Protein 2LR3 (pdb70)

CATH classification: 3.30.30.10

Organism: Medicago truncatula (NCBI:txid3880)

Nearest PDB structures (foldseek):
  2lr3-assembly1_A  TM=8.884E-01  e=2.399E-06  Medicago truncatula
  7c2p-assembly4_D  TM=8.031E-01  e=7.325E-05  Elaeis guineensis
  7c31-assembly1_A  TM=8.318E-01  e=2.581E-04  Vitis vinifera
  1gpt-assembly1_A  TM=8.527E-01  e=2.106E-03  Hordeum vulgare
  6b55-assembly1_F  TM=8.152E-01  e=6.200E-03  Nicotiana alata

Radius of gyration: 9.44 Å; Cα contacts (8 Å, |Δi|>4): 90; chains: 1; bounding box: 21×21×23 Å

Sequence (47 aa):
RTCESQSHKFKGPCASDHNCASVCQTERFSGGRCRGFRRRCFCTTHCRTCESQSHKFKGPCASDHNCASVCQTERFSGGRCRGFRRRCFCTTHCRTCESQSHKFKGPCASDHNCASVCQTERFSGGRCRGFRRRCFCTTHCRTCESQSHKFKGPCASDHNCASVCQTERFSGGRCRGFRRRCFCTTHCRTCESQSHKFKGPCASDHNCASVCQTERFSGGRCRGFRRRCFCTTHCRTCESQSHKFKGPCASDHNCASVCQTERFSGGRCRGFRRRCFCTTHCRTCESQSHKFKGPCASDHNCASVCQTERFSGGRCRGFRRRCFCTTHCRTCESQSHKFKGPCASDHNCASVCQTERFSGGRCRGFRRRCFCTTHCRTCESQSHKFKGPCASDHNCASVCQTERFSGGRCRGFRRRCFCTTHCRTCESQSHKFKGPCASDHNCASVCQTERFSGGRCRGFRRRCFCTTHCRTCESQSHKFKGPCASDHNCASVCQTERFSGGRCRGFRRRCFCTTHCRTCESQSHKFKGPCASDHNCASVCQTERFSGGRCRGFRRRCFCTTHCRTCESQSHKFKGPCASDHNCASVCQTERFSGGRCRGFRRRCFCTTHCRTCESQSHKFKGPCASDHNCASVCQTERFSGGRCRGFRRRCFCTTHCRTCESQSHKFKGPCASDHNCASVCQTERFSGGRCRGFRRRCFCTTHCRTCESQSHKFKGPCASDHNCASVCQTERFSGGRCRGFRRRCFCTTHCRTCESQSHKFKGPCASDHNCASVCQTERFSGGRCRGFRRRCFCTTHCRTCESQSHKFKGPCASDHNCASVCQTERFSGGRCRGFRRRCFCTTHCRTCESQSHKFKGPCASDHNCASVCQTERFSGGRCRGFRRRCFCTTHCRTCESQSHKFKGPCASDHNCASVCQTERFSGGRCRGFRRRCFCTTHC

B-factor: mean 38.26, std 22.64, range [0.15, 75.44]

Solvent-accessible surface area: 3702 Å² total; per-residue (Å²): 220,126,22,118,45,77,10,176,119,30,182,45,67,0,53,42,25,148,72,0,12,50,45,2,101,114,68,125,186,7,33,3,162,10,179,64,117,124,180,108,3,77,3,63,42,151,93

Secondary structure (DSSP, 8-state):
-EEEEE-SSSSSS-S-HHHHHHHHHHHSS-EEEESTTTS-EEEEEE-

Foldseek 3Di:
DKDKDWQPVPDAFCPDQCRSQVVCVVVHAWGKDHDPVSHTIMTIHDD

Structure (mmCIF, N/CA/C/O backbone):
data_2LR3
#
_entry.id   2LR3
#
loop_
_atom_site.group_PDB
_atom_site.id
_atom_site.type_symbol
_atom_site.label_atom_id
_atom_site.label_alt_id
_atom_site.label_comp_id
_atom_site.label_asym_id
_atom_site.label_entity_id
_atom_site.label_seq_id
_atom_site.pdbx_PDB_ins_code
_atom_site.Cartn_x
_atom_site.Cartn_y
_atom_site.Cartn_z
_atom_site.occupancy
_atom_site.B_iso_or_equiv
_atom_site.auth_seq_id
_atom_site.auth_comp_id
_atom_site.auth_asym_id
_atom_site.auth_atom_id
_atom_site.pdbx_PDB_model_num
ATOM 1 N N . ARG A 1 1 ? 7.138 -2.037 1.431 1.00 43.02 1 ARG A N 1
ATOM 2 C CA . ARG A 1 1 ? 6.094 -1.671 0.442 1.00 31.13 1 ARG A CA 1
ATOM 3 C C . ARG A 1 1 ? 5.738 -2.871 -0.427 1.00 52.12 1 ARG A C 1
ATOM 4 O O . ARG A 1 1 ? 6.628 -3.605 -0.864 1.00 32.51 1 ARG A O 1
ATOM 27 N N . THR A 1 2 ? 4.444 -3.074 -0.675 1.00 75.21 2 THR A N 1
ATOM 28 C CA . THR A 1 2 ? 4.007 -4.078 -1.632 1.00 22.42 2 THR A CA 1
ATOM 29 C C . THR A 1 2 ? 4.434 -3.653 -3.035 1.00 24.24 2 THR A C 1
ATOM 30 O O . THR A 1 2 ? 3.952 -2.656 -3.572 1.00 73.35 2 THR A O 1
ATOM 41 N N . CYS A 1 3 ? 5.359 -4.401 -3.598 1.00 4.32 3 CYS A N 1
ATOM 42 C CA . CYS A 1 3 ? 5.972 -4.066 -4.869 1.00 32.41 3 CYS A CA 1
ATOM 43 C C . CYS A 1 3 ? 5.682 -5.152 -5.893 1.00 43.53 3 CYS A C 1
ATOM 44 O O . CYS A 1 3 ? 5.834 -6.340 -5.604 1.00 51.11 3 CYS A O 1
ATOM 51 N N . GLU A 1 4 ? 5.248 -4.753 -7.079 1.00 30.34 4 GLU A N 1
ATOM 52 C CA . GLU A 1 4 ? 4.952 -5.701 -8.145 1.00 32.15 4 GLU A CA 1
ATOM 53 C C . GLU A 1 4 ? 5.914 -5.501 -9.309 1.00 20.22 4 GLU A C 1
ATOM 54 O O . GLU A 1 4 ? 6.395 -4.392 -9.553 1.00 73.55 4 GLU A O 1
ATOM 66 N N . SER A 1 5 ? 6.198 -6.590 -10.004 1.00 2.13 5 SER A N 1
ATOM 67 C CA . SER A 1 5 ? 7.138 -6.597 -11.112 1.00 44.33 5 SER A CA 1
ATOM 68 C C . SER A 1 5 ? 6.658 -7.571 -12.184 1.00 2.03 5 SER A C 1
ATOM 69 O O . SER A 1 5 ? 5.605 -8.188 -12.033 1.00 22.41 5 SER A O 1
ATOM 77 N N . GLN A 1 6 ? 7.441 -7.730 -13.239 1.00 34.12 6 GLN A N 1
ATOM 78 C CA . GLN A 1 6 ? 7.067 -8.574 -14.369 1.00 21.51 6 GLN A CA 1
ATOM 79 C C . GLN A 1 6 ? 8.016 -9.762 -14.468 1.00 30.15 6 GLN A C 1
ATOM 80 O O . GLN A 1 6 ? 9.201 -9.646 -14.143 1.00 3.10 6 GLN A O 1
ATOM 94 N N . SER A 1 7 ? 7.501 -10.898 -14.936 1.00 54.01 7 SER A N 1
ATOM 95 C CA . SER A 1 7 ? 8.315 -12.092 -15.093 1.00 13.04 7 SER A CA 1
ATOM 96 C C . SER A 1 7 ? 8.439 -12.445 -16.573 1.00 64.32 7 SER A C 1
ATOM 97 O O . SER A 1 7 ? 7.536 -13.022 -17.178 1.00 1.34 7 SER A O 1
ATOM 105 N N . HIS A 1 8 ? 9.575 -12.061 -17.149 1.00 53.55 8 HIS A N 1
ATOM 106 C CA . HIS A 1 8 ? 9.893 -12.351 -18.544 1.00 31.43 8 HIS A CA 1
ATOM 107 C C . HIS A 1 8 ? 10.750 -13.617 -18.607 1.00 33.54 8 HIS A C 1
ATOM 108 O O . HIS A 1 8 ? 11.210 -14.037 -19.672 1.00 73.11 8 HIS A O 1
ATOM 123 N N . LYS A 1 9 ? 10.953 -14.216 -17.436 1.00 31.32 9 LYS A N 1
ATOM 124 C CA . LYS A 1 9 ? 11.747 -15.430 -17.297 1.00 60.14 9 LYS A CA 1
ATOM 125 C C . LYS A 1 9 ? 10.873 -16.644 -17.601 1.00 1.35 9 LYS A C 1
ATOM 126 O O . LYS A 1 9 ? 11.322 -17.614 -18.216 1.00 25.03 9 LYS A O 1
ATOM 145 N N . PHE A 1 10 ? 9.615 -16.573 -17.168 1.00 55.25 10 PHE A N 1
ATOM 146 C CA . PHE A 1 10 ? 8.653 -17.642 -17.405 1.00 53.11 10 PHE A CA 1
ATOM 147 C C . PHE A 1 10 ? 8.428 -17.820 -18.910 1.00 14.43 10 PHE A C 1
ATOM 148 O O . PHE A 1 10 ? 8.390 -16.841 -19.659 1.00 34.13 10 PHE A O 1
ATOM 165 N N . LYS A 1 11 ? 8.286 -19.068 -19.340 1.00 11.03 11 LYS A N 1
ATOM 166 C CA . LYS A 1 11 ? 8.209 -19.400 -20.761 1.00 41.40 11 LYS A CA 1
ATOM 167 C C . LYS A 1 11 ? 6.798 -19.197 -21.320 1.00 10.21 11 LYS A C 1
ATOM 168 O O . LYS A 1 11 ? 5.890 -19.990 -21.048 1.00 0.33 11 LYS A O 1
ATOM 187 N N . GLY A 1 12 ? 6.625 -18.126 -22.094 1.00 4.51 12 GLY A N 1
ATOM 188 C CA . GLY A 1 12 ? 5.369 -17.889 -22.791 1.00 62.32 12 GLY A CA 1
ATOM 189 C C . GLY A 1 12 ? 4.341 -17.168 -21.934 1.00 63.52 12 GLY A C 1
ATOM 190 O O . GLY A 1 12 ? 4.704 -16.326 -21.106 1.00 5.32 12 GLY A O 1
ATOM 194 N N . PRO A 1 13 ? 3.042 -17.455 -22.139 1.00 33.45 13 PRO A N 1
ATOM 195 C CA . PRO A 1 13 ? 1.960 -16.870 -21.343 1.00 14.13 13 PRO A CA 1
ATOM 196 C C . PRO A 1 13 ? 1.800 -17.579 -20.000 1.00 61.15 13 PRO A C 1
ATOM 197 O O . PRO A 1 13 ? 2.535 -18.518 -19.691 1.00 52.35 13 PRO A O 1
ATOM 208 N N . CYS A 1 14 ? 0.831 -17.140 -19.205 1.00 44.42 14 CYS A N 1
ATOM 209 C CA . CYS A 1 14 ? 0.617 -17.720 -17.884 1.00 5.53 14 CYS A CA 1
ATOM 210 C C . CYS A 1 14 ? -0.059 -19.084 -18.001 1.00 24.15 14 CYS A C 1
ATOM 211 O O . CYS A 1 14 ? -1.289 -19.165 -18.036 1.00 72.15 14 CYS A O 1
ATOM 218 N N . ALA A 1 15 ? 0.739 -20.144 -18.100 1.00 73.41 15 ALA A N 1
ATOM 219 C CA . ALA A 1 15 ? 0.206 -21.503 -18.089 1.00 61.31 15 ALA A CA 1
ATOM 220 C C . ALA A 1 15 ? -0.661 -21.710 -16.847 1.00 10.24 15 ALA A C 1
ATOM 221 O O . ALA A 1 15 ? -1.807 -22.157 -16.938 1.00 70.15 15 ALA A O 1
ATOM 228 N N . SER A 1 16 ? -0.100 -21.358 -15.692 1.00 34.34 16 SER A N 1
ATOM 229 C CA . SER A 1 16 ? -0.812 -21.404 -14.419 1.00 12.41 16 SER A CA 1
ATOM 230 C C . SER A 1 16 ? -0.111 -20.501 -13.398 1.00 23.11 16 SER A C 1
ATOM 231 O O . SER A 1 16 ? 1.129 -20.448 -13.350 1.00 25.23 16 SER A O 1
ATOM 239 N N . ASP A 1 17 ? -0.908 -19.789 -12.597 1.00 22.52 17 ASP A N 1
ATOM 240 C CA . ASP A 1 17 ? -0.389 -18.872 -11.582 1.00 3.52 17 ASP A CA 1
ATOM 241 C C . ASP A 1 17 ? 0.602 -19.584 -10.674 1.00 25.45 17 ASP A C 1
ATOM 242 O O . ASP A 1 17 ? 1.719 -19.118 -10.477 1.00 45.35 17 ASP A O 1
ATOM 251 N N . HIS A 1 18 ? 0.187 -20.733 -10.150 1.00 72.41 18 HIS A N 1
ATOM 252 C CA . HIS A 1 18 ? 1.009 -21.509 -9.223 1.00 53.42 18 HIS A CA 1
ATOM 253 C C . HIS A 1 18 ? 2.326 -21.908 -9.877 1.00 24.22 18 HIS A C 1
ATOM 254 O O . HIS A 1 18 ? 3.351 -22.021 -9.209 1.00 64.34 18 HIS A O 1
ATOM 269 N N . ASN A 1 19 ? 2.290 -22.124 -11.188 1.00 53.15 19 ASN A N 1
ATOM 270 C CA . ASN A 1 19 ? 3.477 -22.549 -11.922 1.00 52.02 19 ASN A CA 1
ATOM 271 C C . ASN A 1 19 ? 4.466 -21.398 -12.028 1.00 71.33 19 ASN A C 1
ATOM 272 O O . ASN A 1 19 ? 5.639 -21.539 -11.673 1.00 24.13 19 ASN A O 1
ATOM 283 N N . CYS A 1 20 ? 3.986 -20.252 -12.496 1.00 72.21 20 CYS A N 1
ATOM 284 C CA . CYS A 1 20 ? 4.842 -19.076 -12.620 1.00 15.22 20 CYS A CA 1
ATOM 285 C C . CYS A 1 20 ? 5.303 -18.623 -11.236 1.00 53.20 20 CYS A C 1
ATOM 286 O O . CYS A 1 20 ? 6.421 -18.134 -11.069 1.00 43.15 20 CYS A O 1
ATOM 293 N N . ALA A 1 21 ? 4.434 -18.821 -10.243 1.00 72.35 21 ALA A N 1
ATOM 294 C CA . ALA A 1 21 ? 4.754 -18.513 -8.855 1.00 64.13 21 ALA A CA 1
ATOM 295 C C . ALA A 1 21 ? 5.896 -19.394 -8.373 1.00 41.21 21 ALA A C 1
ATOM 296 O O . ALA A 1 21 ? 6.887 -18.898 -7.845 1.00 2.53 21 ALA A O 1
ATOM 303 N N . SER A 1 22 ? 5.755 -20.702 -8.578 1.00 53.34 22 SER A N 1
ATOM 304 C CA . SER A 1 22 ? 6.771 -21.662 -8.169 1.00 74.31 22 SER A CA 1
ATOM 305 C C . SER A 1 22 ? 8.118 -21.285 -8.782 1.00 10.14 22 SER A C 1
ATOM 306 O O . SER A 1 22 ? 9.117 -21.186 -8.078 1.00 71.31 22 SER A O 1
ATOM 314 N N . VAL A 1 23 ? 8.118 -21.049 -10.091 1.00 12.42 23 VAL A N 1
ATOM 315 C CA . VAL A 1 23 ? 9.313 -20.610 -10.811 1.00 35.04 23 VAL A CA 1
ATOM 316 C C . VAL A 1 23 ? 9.894 -19.339 -10.176 1.00 62.40 23 VAL A C 1
ATOM 317 O O . VAL A 1 23 ? 11.065 -19.306 -9.751 1.00 42.43 23 VAL A O 1
ATOM 330 N N . CYS A 1 24 ? 9.052 -18.316 -10.076 1.00 22.10 24 CYS A N 1
ATOM 331 C CA . CYS A 1 24 ? 9.452 -17.018 -9.541 1.00 23.54 24 CYS A CA 1
ATOM 332 C C . CYS A 1 24 ? 9.944 -17.155 -8.095 1.00 42.03 24 CYS A C 1
ATOM 333 O O . CYS A 1 24 ? 10.751 -16.355 -7.629 1.00 21.00 24 CYS A O 1
ATOM 340 N N . GLN A 1 25 ? 9.470 -18.192 -7.399 1.00 72.15 25 GLN A N 1
ATOM 341 C CA . GLN A 1 25 ? 9.857 -18.441 -6.008 1.00 5.42 25 GLN A CA 1
ATOM 342 C C . GLN A 1 25 ? 11.096 -19.334 -5.919 1.00 75.43 25 GLN A C 1
ATOM 343 O O . GLN A 1 25 ? 11.823 -19.301 -4.921 1.00 12.23 25 GLN A O 1
ATOM 357 N N . THR A 1 26 ? 11.330 -20.145 -6.946 1.00 4.11 26 THR A N 1
ATOM 358 C CA . THR A 1 26 ? 12.494 -21.021 -6.963 1.00 73.02 26 THR A CA 1
ATOM 359 C C . THR A 1 26 ? 13.740 -20.237 -7.347 1.00 31.45 26 THR A C 1
ATOM 360 O O . THR A 1 26 ? 14.845 -20.556 -6.904 1.00 32.44 26 THR A O 1
ATOM 371 N N . GLU A 1 27 ? 13.562 -19.206 -8.172 1.00 72.22 27 GLU A N 1
ATOM 372 C CA . GLU A 1 27 ? 14.685 -18.355 -8.559 1.00 65.35 27 GLU A CA 1
ATOM 373 C C . GLU A 1 27 ? 14.901 -17.221 -7.549 1.00 1.04 27 GLU A C 1
ATOM 374 O O . GLU A 1 27 ? 16.039 -16.935 -7.166 1.00 42.33 27 GLU A O 1
ATOM 386 N N . ARG A 1 28 ? 13.813 -16.591 -7.103 1.00 32.35 28 ARG A N 1
ATOM 387 C CA . ARG A 1 28 ? 13.903 -15.430 -6.212 1.00 74.33 28 ARG A CA 1
ATOM 388 C C . ARG A 1 28 ? 12.762 -15.452 -5.190 1.00 54.03 28 ARG A C 1
ATOM 389 O O . ARG A 1 28 ? 11.943 -16.368 -5.186 1.00 54.34 28 ARG A O 1
ATOM 410 N N . PHE A 1 29 ? 12.719 -14.453 -4.312 1.00 70.41 29 PHE A N 1
ATOM 411 C CA . PHE A 1 29 ? 11.636 -14.333 -3.336 1.00 50.13 29 PHE A CA 1
ATOM 412 C C . PHE A 1 29 ? 10.638 -13.270 -3.785 1.00 53.05 29 PHE A C 1
ATOM 413 O O . PHE A 1 29 ? 10.796 -12.082 -3.491 1.00 31.22 29 PHE A O 1
ATOM 430 N N . SER A 1 30 ? 9.618 -13.712 -4.509 1.00 14.23 30 SER A N 1
ATOM 431 C CA . SER A 1 30 ? 8.584 -12.838 -5.025 1.00 54.40 30 SER A CA 1
ATOM 432 C C . SER A 1 30 ? 7.400 -13.677 -5.492 1.00 31.23 30 SER A C 1
ATOM 433 O O . SER A 1 30 ? 7.513 -14.467 -6.432 1.00 54.14 30 SER A O 1
ATOM 441 N N . GLY A 1 31 ? 6.278 -13.508 -4.813 1.00 51.23 31 GLY A N 1
ATOM 442 C CA . GLY A 1 31 ? 5.085 -14.291 -5.110 1.00 64.41 31 GLY A CA 1
ATOM 443 C C . GLY A 1 31 ? 4.470 -13.912 -6.445 1.00 43.32 31 GLY A C 1
ATOM 444 O O . GLY A 1 31 ? 4.144 -12.750 -6.665 1.00 71.13 31 GLY A O 1
ATOM 448 N N . GLY A 1 32 ? 4.260 -14.888 -7.324 1.00 2.22 32 GLY A N 1
ATOM 449 C CA . GLY A 1 32 ? 3.872 -14.579 -8.691 1.00 13.32 32 GLY A CA 1
ATOM 450 C C . GLY A 1 32 ? 2.476 -15.051 -9.041 1.00 42.12 32 GLY A C 1
ATOM 451 O O . GLY A 1 32 ? 2.013 -16.084 -8.551 1.00 32.43 32 GLY A O 1
ATOM 455 N N . ARG A 1 33 ? 1.808 -14.262 -9.871 1.00 23.31 33 ARG A N 1
ATOM 456 C CA . ARG A 1 33 ? 0.480 -14.570 -10.393 1.00 13.23 33 ARG A CA 1
ATOM 457 C C . ARG A 1 33 ? 0.317 -13.909 -11.755 1.00 4.43 33 ARG A C 1
ATOM 458 O O . ARG A 1 33 ? 1.234 -13.246 -12.238 1.00 24.33 33 ARG A O 1
ATOM 479 N N . CYS A 1 34 ? -0.841 -14.080 -12.373 1.00 61.24 34 CYS A N 1
ATOM 480 C CA . CYS A 1 34 ? -1.077 -13.542 -13.703 1.00 3.41 34 CYS A CA 1
ATOM 481 C C . CYS A 1 34 ? -2.154 -12.464 -13.668 1.00 5.43 34 CYS A C 1
ATOM 482 O O . CYS A 1 34 ? -3.115 -12.556 -12.902 1.00 15.55 34 CYS A O 1
ATOM 489 N N . ARG A 1 35 ? -1.966 -11.429 -14.488 1.00 15.23 35 ARG A N 1
ATOM 490 C CA . ARG A 1 35 ? -2.947 -10.361 -14.637 1.00 20.43 35 ARG A CA 1
ATOM 491 C C . ARG A 1 35 ? -4.256 -10.964 -15.135 1.00 63.44 35 ARG A C 1
ATOM 492 O O . ARG A 1 35 ? -4.375 -11.352 -16.302 1.00 31.21 35 ARG A O 1
ATOM 513 N N . GLY A 1 36 ? -5.218 -11.051 -14.239 1.00 20.23 36 GLY A N 1
ATOM 514 C CA . GLY A 1 36 ? -6.461 -11.735 -14.536 1.00 55.12 36 GLY A CA 1
ATOM 515 C C . GLY A 1 36 ? -6.270 -13.240 -14.583 1.00 13.21 36 GLY A C 1
ATOM 516 O O . GLY A 1 36 ? -6.570 -13.937 -13.612 1.00 34.10 36 GLY A O 1
ATOM 520 N N . PHE A 1 37 ? -5.758 -13.728 -15.714 1.00 40.04 37 PHE A N 1
ATOM 521 C CA . PHE A 1 37 ? -5.464 -15.149 -15.908 1.00 55.43 37 PHE A CA 1
ATOM 522 C C . PHE A 1 37 ? -4.963 -15.368 -17.336 1.00 12.41 37 PHE A C 1
ATOM 523 O O . PHE A 1 37 ? -5.494 -14.770 -18.274 1.00 43.22 37 PHE A O 1
ATOM 540 N N . ARG A 1 38 ? -3.913 -16.186 -17.485 1.00 72.20 38 ARG A N 1
ATOM 541 C CA . ARG A 1 38 ? -3.353 -16.554 -18.802 1.00 40.20 38 ARG A CA 1
ATOM 542 C C . ARG A 1 38 ? -2.575 -15.407 -19.467 1.00 43.54 38 ARG A C 1
ATOM 543 O O . ARG A 1 38 ? -1.650 -15.655 -20.245 1.00 15.24 38 ARG A O 1
ATOM 564 N N . ARG A 1 39 ? -2.933 -14.168 -19.146 1.00 21.20 39 ARG A N 1
ATOM 565 C CA . ARG A 1 39 ? -2.441 -13.000 -19.878 1.00 22.44 39 ARG A CA 1
ATOM 566 C C . ARG A 1 39 ? -0.936 -12.784 -19.702 1.00 12.41 39 ARG A C 1
ATOM 567 O O . ARG A 1 39 ? -0.171 -12.973 -20.647 1.00 53.20 39 ARG A O 1
ATOM 588 N N . ARG A 1 40 ? -0.509 -12.399 -18.502 1.00 72.23 40 ARG A N 1
ATOM 589 C CA . ARG A 1 40 ? 0.896 -12.057 -18.273 1.00 42.22 40 ARG A CA 1
ATOM 590 C C . ARG A 1 40 ? 1.239 -12.171 -16.786 1.00 52.43 40 ARG A C 1
ATOM 591 O O . ARG A 1 40 ? 0.445 -11.776 -15.930 1.00 51.14 40 ARG A O 1
ATOM 612 N N . CYS A 1 41 ? 2.423 -12.703 -16.486 1.00 70.13 41 CYS A N 1
ATOM 613 C CA . CYS A 1 41 ? 2.799 -13.037 -15.113 1.00 30.41 41 CYS A CA 1
ATOM 614 C C . CYS A 1 41 ? 3.579 -11.908 -14.434 1.00 4.30 41 CYS A C 1
ATOM 615 O O . CYS A 1 41 ? 4.599 -11.428 -14.947 1.00 74.34 41 CYS A O 1
ATOM 622 N N . PHE A 1 42 ? 3.084 -11.500 -13.270 1.00 11.43 42 PHE A N 1
ATOM 623 C CA . PHE A 1 42 ? 3.716 -10.477 -12.448 1.00 60.12 42 PHE A CA 1
ATOM 624 C C . PHE A 1 42 ? 4.124 -11.077 -11.099 1.00 34.11 42 PHE A C 1
ATOM 625 O O . PHE A 1 42 ? 3.428 -11.945 -10.562 1.00 5.24 42 PHE A O 1
ATOM 642 N N . CYS A 1 43 ? 5.243 -10.612 -10.553 1.00 20.22 43 CYS A N 1
ATOM 643 C CA . CYS A 1 43 ? 5.743 -11.105 -9.267 1.00 45.24 43 CYS A CA 1
ATOM 644 C C . CYS A 1 43 ? 5.706 -9.992 -8.223 1.00 21.24 43 CYS A C 1
ATOM 645 O O . CYS A 1 43 ? 6.011 -8.839 -8.524 1.00 32.43 43 CYS A O 1
ATOM 652 N N . THR A 1 44 ? 5.329 -10.348 -7.000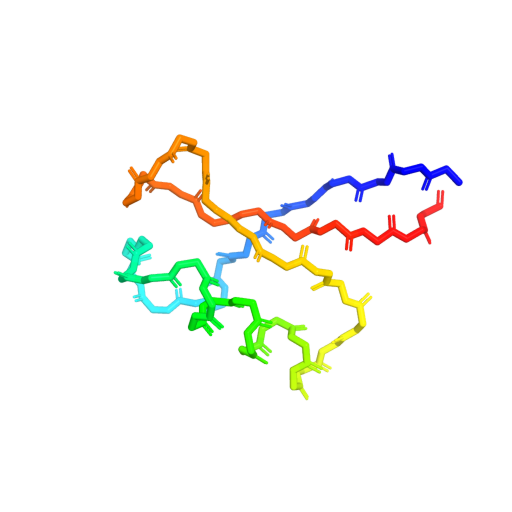 1.00 54.40 44 THR A N 1
ATOM 653 C CA . THR A 1 44 ? 5.172 -9.391 -5.915 1.00 64.04 44 THR A CA 1
ATOM 654 C C . THR A 1 44 ? 6.182 -9.671 -4.804 1.00 4.13 44 THR A C 1
ATOM 655 O O . THR A 1 44 ? 6.401 -10.830 -4.415 1.00 25.53 44 THR A O 1
ATOM 666 N N . THR A 1 45 ? 6.769 -8.596 -4.297 1.00 50.22 45 THR A N 1
ATOM 667 C CA . THR A 1 45 ? 7.850 -8.659 -3.329 1.00 63.21 45 THR A CA 1
ATOM 668 C C . THR A 1 45 ? 7.926 -7.336 -2.571 1.00 34.32 45 THR A C 1
ATOM 669 O O . THR A 1 45 ? 7.123 -6.429 -2.810 1.00 30.24 45 THR A O 1
ATOM 680 N N . HIS A 1 46 ? 8.873 -7.230 -1.652 1.00 54.14 46 HIS A N 1
ATOM 681 C CA . HIS A 1 46 ? 9.043 -6.016 -0.861 1.00 4.11 46 HIS A CA 1
ATOM 682 C C . HIS A 1 46 ? 10.202 -5.172 -1.397 1.00 4.55 46 HIS A C 1
ATOM 683 O O . HIS A 1 46 ? 11.374 -5.466 -1.145 1.00 42.44 46 HIS A O 1
ATOM 698 N N . CYS A 1 47 ? 9.858 -4.138 -2.163 1.00 34.13 47 CYS A N 1
ATOM 699 C CA . CYS A 1 47 ? 10.839 -3.178 -2.664 1.00 63.22 47 CYS A CA 1
ATOM 700 C C . CYS A 1 47 ? 10.952 -2.010 -1.678 1.00 51.23 47 CYS A C 1
ATOM 701 O O . CYS A 1 47 ? 10.112 -1.088 -1.742 1.00 13.20 47 CYS A O 1
ATOM 709 N N . ARG A 1 1 ? 2.166 -0.631 0.478 1.00 43.02 1 ARG A N 2
ATOM 710 C CA . ARG A 1 1 ? 2.987 -0.500 -0.745 1.00 31.13 1 ARG A CA 2
ATOM 711 C C . ARG A 1 1 ? 3.166 -1.862 -1.414 1.00 52.12 1 ARG A C 2
ATOM 712 O O . ARG A 1 1 ? 3.739 -2.779 -0.821 1.00 32.51 1 ARG A O 2
ATOM 735 N N . THR A 1 2 ? 2.669 -1.998 -2.636 1.00 75.21 2 THR A N 2
ATOM 736 C CA . THR A 1 2 ? 2.874 -3.211 -3.410 1.00 22.42 2 THR A CA 2
ATOM 737 C C . THR A 1 2 ? 4.106 -3.057 -4.295 1.00 24.24 2 THR A C 2
ATOM 738 O O . THR A 1 2 ? 4.216 -2.098 -5.060 1.00 73.35 2 THR A O 2
ATOM 749 N N . CYS A 1 3 ? 5.028 -3.995 -4.177 1.00 4.32 3 CYS A N 2
ATOM 750 C CA . CYS A 1 3 ? 6.248 -3.987 -4.967 1.00 32.41 3 CYS A CA 2
ATOM 751 C C . CYS A 1 3 ? 6.247 -5.196 -5.892 1.00 43.53 3 CYS A C 2
ATOM 752 O O . CYS A 1 3 ? 6.533 -6.311 -5.458 1.00 51.11 3 CYS A O 2
ATOM 759 N N . GLU A 1 4 ? 5.891 -4.991 -7.160 1.00 30.34 4 GLU A N 2
ATOM 760 C CA . GLU A 1 4 ? 5.770 -6.107 -8.093 1.00 32.15 4 GLU A CA 2
ATOM 761 C C . GLU A 1 4 ? 6.771 -6.004 -9.242 1.00 20.22 4 GLU A C 2
ATOM 762 O O . GLU A 1 4 ? 7.064 -4.915 -9.746 1.00 73.55 4 GLU A O 2
ATOM 774 N N . SER A 1 5 ? 7.317 -7.153 -9.605 1.00 2.13 5 SER A N 2
ATOM 775 C CA . SER A 1 5 ? 8.203 -7.298 -10.746 1.00 44.33 5 SER A CA 2
ATOM 776 C C . SER A 1 5 ? 7.549 -8.239 -11.763 1.00 2.03 5 SER A C 2
ATOM 777 O O . SER A 1 5 ? 6.375 -8.591 -11.618 1.00 22.41 5 SER A O 2
ATOM 785 N N . GLN A 1 6 ? 8.298 -8.652 -12.774 1.00 34.12 6 GLN A N 2
ATOM 786 C CA . GLN A 1 6 ? 7.793 -9.576 -13.785 1.00 21.51 6 GLN A CA 2
ATOM 787 C C . GLN A 1 6 ? 8.569 -10.892 -13.711 1.00 30.15 6 GLN A C 2
ATOM 788 O O . GLN A 1 6 ? 9.649 -10.948 -13.114 1.00 3.10 6 GLN A O 2
ATOM 802 N N . SER A 1 7 ? 8.028 -11.948 -14.315 1.00 54.01 7 SER A N 2
ATOM 803 C CA . SER A 1 7 ? 8.723 -13.232 -14.371 1.00 13.04 7 SER A CA 2
ATOM 804 C C . SER A 1 7 ? 9.077 -13.548 -15.813 1.00 64.32 7 SER A C 2
ATOM 805 O O . SER A 1 7 ? 8.304 -13.262 -16.737 1.00 1.34 7 SER A O 2
ATOM 813 N N . HIS A 1 8 ? 10.261 -14.112 -15.997 1.00 53.55 8 HIS A N 2
ATOM 814 C CA . HIS A 1 8 ? 10.773 -14.433 -17.324 1.00 31.43 8 HIS A CA 2
ATOM 815 C C . HIS A 1 8 ? 11.455 -15.797 -17.329 1.00 33.54 8 HIS A C 2
ATOM 816 O O . HIS A 1 8 ? 12.037 -16.208 -18.336 1.00 73.11 8 HIS A O 2
ATOM 831 N N . LYS A 1 9 ? 11.380 -16.498 -16.199 1.00 31.32 9 LYS A N 2
ATOM 832 C CA . LYS A 1 9 ? 11.924 -17.844 -16.097 1.00 60.14 9 LYS A CA 2
ATOM 833 C C . LYS A 1 9 ? 10.826 -18.867 -16.381 1.00 1.35 9 LYS A C 2
ATOM 834 O O . LYS A 1 9 ? 11.088 -19.934 -16.946 1.00 25.03 9 LYS A O 2
ATOM 853 N N . PHE A 1 10 ? 9.592 -18.533 -15.989 1.00 55.25 10 PHE A N 2
ATOM 854 C CA . PHE A 1 10 ? 8.455 -19.420 -16.199 1.00 53.11 10 PHE A CA 2
ATOM 855 C C . PHE A 1 10 ? 8.192 -19.623 -17.690 1.00 14.43 10 PHE A C 2
ATOM 856 O O . PHE A 1 10 ? 8.239 -18.671 -18.476 1.00 34.13 10 PHE A O 2
ATOM 873 N N . LYS A 1 11 ? 7.912 -20.868 -18.065 1.00 11.03 11 LYS A N 2
ATOM 874 C CA . LYS A 1 11 ? 7.641 -21.222 -19.452 1.00 41.40 11 LYS A CA 2
ATOM 875 C C . LYS A 1 11 ? 6.153 -21.077 -19.763 1.00 10.21 11 LYS A C 2
ATOM 876 O O . LYS A 1 11 ? 5.309 -21.660 -19.080 1.00 0.33 11 LYS A O 2
ATOM 895 N N . GLY A 1 12 ? 5.842 -20.288 -20.789 1.00 4.51 12 GLY A N 2
ATOM 896 C CA . GLY A 1 12 ? 4.465 -20.116 -21.218 1.00 62.32 12 GLY A CA 2
ATOM 897 C C . GLY A 1 12 ? 3.797 -18.917 -20.566 1.00 63.52 12 GLY A C 2
ATOM 898 O O . GLY A 1 12 ? 3.996 -18.664 -19.374 1.00 5.32 12 GLY A O 2
ATOM 902 N N . PRO A 1 13 ? 2.990 -18.153 -21.320 1.00 33.45 13 PRO A N 2
ATOM 903 C CA . PRO A 1 13 ? 2.297 -16.980 -20.784 1.00 14.13 13 PRO A CA 2
ATOM 904 C C . PRO A 1 13 ? 1.166 -17.378 -19.831 1.00 61.15 13 PRO A C 2
ATOM 905 O O . PRO A 1 13 ? 0.016 -17.548 -20.247 1.00 52.35 13 PRO A O 2
ATOM 916 N N . CYS A 1 14 ? 1.523 -17.571 -18.560 1.00 44.42 14 CYS A N 2
ATOM 917 C CA . CYS A 1 14 ? 0.554 -17.894 -17.511 1.00 5.53 14 CYS A CA 2
ATOM 918 C C . CYS A 1 14 ? -0.083 -19.265 -17.756 1.00 24.15 14 CYS A C 2
ATOM 919 O O . CYS A 1 14 ? -1.261 -19.474 -17.461 1.00 72.15 14 CYS A O 2
ATOM 926 N N . ALA A 1 15 ? 0.720 -20.198 -18.279 1.00 73.41 15 ALA A N 2
ATOM 927 C CA . ALA A 1 15 ? 0.260 -21.561 -18.563 1.00 61.31 15 ALA A CA 2
ATOM 928 C C . ALA A 1 15 ? -0.411 -22.186 -17.337 1.00 10.24 15 ALA A C 2
ATOM 929 O O . ALA A 1 15 ? -1.447 -22.841 -17.445 1.00 70.15 15 ALA A O 2
ATOM 936 N N . SER A 1 16 ? 0.195 -21.984 -16.176 1.00 34.34 16 SER A N 2
ATOM 937 C CA . SER A 1 16 ? -0.380 -22.413 -14.908 1.00 12.41 16 SER A CA 2
ATOM 938 C C . SER A 1 16 ? 0.044 -21.432 -13.817 1.00 23.11 16 SER A C 2
ATOM 939 O O . SER A 1 16 ? 1.236 -21.173 -13.648 1.00 25.23 16 SER A O 2
ATOM 947 N N . ASP A 1 17 ? -0.930 -20.875 -13.097 1.00 22.52 17 ASP A N 2
ATOM 948 C CA . ASP A 1 17 ? -0.671 -19.807 -12.133 1.00 3.52 17 ASP A CA 2
ATOM 949 C C . ASP A 1 17 ? 0.204 -20.275 -10.975 1.00 25.45 17 ASP A C 2
ATOM 950 O O . ASP A 1 17 ? 1.118 -19.561 -10.557 1.00 45.35 17 ASP A O 2
ATOM 959 N N . HIS A 1 18 ? -0.073 -21.463 -10.447 1.00 72.41 18 HIS A N 2
ATOM 960 C CA . HIS A 1 18 ? 0.700 -21.989 -9.328 1.00 53.42 18 HIS A CA 2
ATOM 961 C C . HIS A 1 18 ? 2.139 -22.208 -9.762 1.00 24.22 18 HIS A C 2
ATOM 962 O O . HIS A 1 18 ? 3.082 -21.774 -9.101 1.00 64.34 18 HIS A O 2
ATOM 977 N N . ASN A 1 19 ? 2.286 -22.887 -10.895 1.00 53.15 19 ASN A N 2
ATOM 978 C CA . ASN A 1 19 ? 3.593 -23.153 -11.482 1.00 52.02 19 ASN A CA 2
ATOM 979 C C . ASN A 1 19 ? 4.343 -21.846 -11.693 1.00 71.33 19 ASN A C 2
ATOM 980 O O . ASN A 1 19 ? 5.521 -21.725 -11.357 1.00 24.13 19 ASN A O 2
ATOM 991 N N . CYS A 1 20 ? 3.631 -20.872 -12.249 1.00 72.21 20 CYS A N 2
ATOM 992 C CA . CYS A 1 20 ? 4.159 -19.529 -12.458 1.00 15.22 20 CYS A CA 2
ATOM 993 C C . CYS A 1 20 ? 4.713 -18.965 -11.154 1.00 53.20 20 CYS A C 2
ATOM 994 O O . CYS A 1 20 ? 5.845 -18.477 -11.103 1.00 43.15 20 CYS A O 2
ATOM 1001 N N . ALA A 1 21 ? 3.917 -19.073 -10.094 1.00 72.35 21 ALA A N 2
ATOM 1002 C CA . ALA A 1 21 ? 4.303 -18.577 -8.780 1.00 64.13 21 ALA A CA 2
ATOM 1003 C C . ALA A 1 21 ? 5.567 -19.270 -8.282 1.00 41.21 21 ALA A C 2
ATOM 1004 O O . ALA A 1 21 ? 6.499 -18.617 -7.820 1.00 2.53 21 ALA A O 2
ATOM 1011 N N . SER A 1 22 ? 5.586 -20.595 -8.380 1.00 53.34 22 SER A N 2
ATOM 1012 C CA . SER A 1 22 ? 6.704 -21.390 -7.887 1.00 74.31 22 SER A CA 2
ATOM 1013 C C . SER A 1 22 ? 8.001 -20.995 -8.598 1.00 10.14 22 SER A C 2
ATOM 1014 O O . SER A 1 22 ? 8.993 -20.642 -7.955 1.00 71.31 22 SER A O 2
ATOM 1022 N N . VAL A 1 23 ? 7.972 -21.027 -9.927 1.00 12.42 23 VAL A N 2
ATOM 1023 C CA . VAL A 1 23 ? 9.149 -20.725 -10.735 1.00 35.04 23 VAL A CA 2
ATOM 1024 C C . VAL A 1 23 ? 9.611 -19.283 -10.512 1.00 62.40 23 VAL A C 2
ATOM 1025 O O . VAL A 1 23 ? 10.817 -19.003 -10.434 1.00 42.43 23 VAL A O 2
ATOM 1038 N N . CYS A 1 24 ? 8.653 -18.371 -10.394 1.00 22.10 24 CYS A N 2
ATOM 1039 C CA . CYS A 1 24 ? 8.971 -16.969 -10.159 1.00 23.54 24 CYS A CA 2
ATOM 1040 C C . CYS A 1 24 ? 9.628 -16.795 -8.791 1.00 42.03 24 CYS A C 2
ATOM 1041 O O . CYS A 1 24 ? 10.573 -16.026 -8.646 1.00 21.00 24 CYS A O 2
ATOM 1048 N N . GLN A 1 25 ? 9.143 -17.537 -7.797 1.00 72.15 25 GLN A N 2
ATOM 1049 C CA . GLN A 1 25 ? 9.704 -17.473 -6.450 1.00 5.42 25 GLN A CA 2
ATOM 1050 C C . GLN A 1 25 ? 11.088 -18.113 -6.407 1.00 75.43 25 GLN A C 2
ATOM 1051 O O . GLN A 1 25 ? 11.944 -17.706 -5.616 1.00 12.23 25 GLN A O 2
ATOM 1065 N N . THR A 1 26 ? 11.309 -19.117 -7.254 1.00 4.11 26 THR A N 2
ATOM 1066 C CA . THR A 1 26 ? 12.609 -19.767 -7.320 1.00 73.02 26 THR A CA 2
ATOM 1067 C C . THR A 1 26 ? 13.634 -18.855 -7.994 1.00 31.45 26 THR A C 2
ATOM 1068 O O . THR A 1 26 ? 14.804 -18.838 -7.600 1.00 32.44 26 THR A O 2
ATOM 1079 N N . GLU A 1 27 ? 13.202 -18.078 -8.998 1.00 72.22 27 GLU A N 2
ATOM 1080 C CA . GLU A 1 27 ? 14.108 -17.112 -9.625 1.00 65.35 27 GLU A CA 2
ATOM 1081 C C . GLU A 1 27 ? 14.322 -15.902 -8.706 1.00 1.04 27 GLU A C 2
ATOM 1082 O O . GLU A 1 27 ? 15.463 -15.524 -8.430 1.00 42.33 27 GLU A O 2
ATOM 1094 N N . ARG A 1 28 ? 13.230 -15.315 -8.207 1.00 32.35 28 ARG A N 2
ATOM 1095 C CA . ARG A 1 28 ? 13.295 -14.165 -7.297 1.00 74.33 28 ARG A CA 2
ATOM 1096 C C . ARG A 1 28 ? 12.237 -14.302 -6.202 1.00 54.03 28 ARG A C 2
ATOM 1097 O O . ARG A 1 28 ? 11.103 -14.690 -6.478 1.00 54.34 28 ARG A O 2
ATOM 1118 N N . PHE A 1 29 ? 12.598 -13.974 -4.965 1.00 70.41 29 PHE A N 2
ATOM 1119 C CA . PHE A 1 29 ? 11.640 -14.000 -3.860 1.00 50.13 29 PHE A CA 2
ATOM 1120 C C . PHE A 1 29 ? 10.537 -12.976 -4.093 1.00 53.05 29 PHE A C 2
ATOM 1121 O O . PHE A 1 29 ? 10.662 -11.802 -3.735 1.00 31.22 29 PHE A O 2
ATOM 1138 N N . SER A 1 30 ? 9.470 -13.446 -4.719 1.00 14.23 30 SER A N 2
ATOM 1139 C CA . SER A 1 30 ? 8.336 -12.629 -5.074 1.00 54.40 30 SER A CA 2
ATOM 1140 C C . SER A 1 30 ? 7.188 -13.537 -5.499 1.00 31.23 30 SER A C 2
ATOM 1141 O O . SER A 1 30 ? 7.305 -14.295 -6.463 1.00 54.14 30 SER A O 2
ATOM 1149 N N . GLY A 1 31 ? 6.104 -13.481 -4.743 1.00 51.23 31 GLY A N 2
ATOM 1150 C CA . GLY A 1 31 ? 4.936 -14.315 -5.017 1.00 64.41 31 GLY A CA 2
ATOM 1151 C C . GLY A 1 31 ? 4.379 -14.042 -6.398 1.00 43.32 31 GLY A C 2
ATOM 1152 O O . GLY A 1 31 ? 4.254 -12.890 -6.783 1.00 71.13 31 GLY A O 2
ATOM 1156 N N . GLY A 1 32 ? 3.983 -15.075 -7.131 1.00 2.22 32 GLY A N 2
ATOM 1157 C CA . GLY A 1 32 ? 3.728 -14.894 -8.551 1.00 13.32 32 GLY A CA 2
ATOM 1158 C C . GLY A 1 32 ? 2.276 -15.083 -8.932 1.00 42.12 32 GLY A C 2
ATOM 1159 O O . GLY A 1 32 ? 1.647 -16.078 -8.571 1.00 32.43 32 GLY A O 2
ATOM 1163 N N . ARG A 1 33 ? 1.747 -14.095 -9.652 1.00 23.31 33 ARG A N 2
ATOM 1164 C CA . ARG A 1 33 ? 0.391 -14.133 -10.181 1.00 13.23 33 ARG A CA 2
ATOM 1165 C C . ARG A 1 33 ? 0.415 -13.674 -11.635 1.00 4.43 33 ARG A C 2
ATOM 1166 O O . ARG A 1 33 ? 1.445 -13.216 -12.131 1.00 24.33 33 ARG A O 2
ATOM 1187 N N . CYS A 1 34 ? -0.709 -13.790 -12.319 1.00 61.24 34 CYS A N 2
ATOM 1188 C CA . CYS A 1 34 ? -0.802 -13.352 -13.705 1.00 3.41 34 CYS A CA 2
ATOM 1189 C C . CYS A 1 34 ? -1.786 -12.196 -13.821 1.00 5.43 34 CYS A C 2
ATOM 1190 O O . CYS A 1 34 ? -2.835 -12.196 -13.172 1.00 15.55 34 CYS A O 2
ATOM 1197 N N . ARG A 1 35 ? -1.430 -11.191 -14.614 1.00 15.23 35 ARG A N 2
ATOM 1198 C CA . ARG A 1 35 ? -2.369 -10.123 -14.946 1.00 20.43 35 ARG A CA 2
ATOM 1199 C C . ARG A 1 35 ? -3.332 -10.635 -16.017 1.00 63.44 35 ARG A C 2
ATOM 1200 O O . ARG A 1 35 ? -2.891 -11.160 -17.035 1.00 31.21 35 ARG A O 2
ATOM 1221 N N . GLY A 1 36 ? -4.629 -10.482 -15.778 1.00 20.23 36 GLY A N 2
ATOM 1222 C CA . GLY A 1 36 ? -5.644 -11.060 -16.652 1.00 55.12 36 GLY A CA 2
ATOM 1223 C C . GLY A 1 36 ? -5.489 -10.681 -18.114 1.00 13.21 36 GLY A C 2
ATOM 1224 O O . GLY A 1 36 ? -5.079 -11.499 -18.943 1.00 34.10 36 GLY A O 2
ATOM 1228 N N . PHE A 1 37 ? -5.801 -9.436 -18.426 1.00 40.04 37 PHE A N 2
ATOM 1229 C CA . PHE A 1 37 ? -5.813 -8.963 -19.809 1.00 55.43 37 PHE A CA 2
ATOM 1230 C C . PHE A 1 37 ? -4.388 -8.839 -20.350 1.00 12.41 37 PHE A C 2
ATOM 1231 O O . PHE A 1 37 ? -4.146 -9.011 -21.546 1.00 43.22 37 PHE A O 2
ATOM 1248 N N . ARG A 1 38 ? -3.448 -8.552 -19.456 1.00 72.20 38 ARG A N 2
ATOM 1249 C CA . ARG A 1 38 ? -2.035 -8.458 -19.812 1.00 40.20 38 ARG A CA 2
ATOM 1250 C C . ARG A 1 38 ? -1.489 -9.847 -20.147 1.00 43.54 38 ARG A C 2
ATOM 1251 O O . ARG A 1 38 ? -0.557 -9.987 -20.937 1.00 15.24 38 ARG A O 2
ATOM 1272 N N . ARG A 1 39 ? -2.097 -10.867 -19.534 1.00 21.20 39 ARG A N 2
ATOM 1273 C CA . ARG A 1 39 ? -1.707 -12.265 -19.721 1.00 22.44 39 ARG A CA 2
ATOM 1274 C C . ARG A 1 39 ? -0.192 -12.432 -19.589 1.00 12.41 39 ARG A C 2
ATOM 1275 O O . ARG A 1 39 ? 0.503 -12.782 -20.548 1.00 53.20 39 ARG A O 2
ATOM 1296 N N . ARG A 1 40 ? 0.316 -12.146 -18.396 1.00 72.23 40 ARG A N 2
ATOM 1297 C CA . ARG A 1 40 ? 1.737 -12.296 -18.107 1.00 42.22 40 ARG A CA 2
ATOM 1298 C C . ARG A 1 40 ? 1.958 -12.406 -16.602 1.00 52.43 40 ARG A C 2
ATOM 1299 O O . ARG A 1 40 ? 1.211 -11.816 -15.808 1.00 51.14 40 ARG A O 2
ATOM 1320 N N . CYS A 1 41 ? 2.976 -13.176 -16.230 1.00 70.13 41 CYS A N 2
ATOM 1321 C CA . CYS A 1 41 ? 3.342 -13.384 -14.835 1.00 30.41 41 CYS A CA 2
ATOM 1322 C C . CYS A 1 41 ? 4.024 -12.155 -14.234 1.00 4.30 41 CYS A C 2
ATOM 1323 O O . CYS A 1 41 ? 5.134 -11.778 -14.642 1.00 74.34 41 CYS A O 2
ATOM 1330 N N . PHE A 1 42 ? 3.345 -11.539 -13.272 1.00 11.43 42 PHE A N 2
ATOM 1331 C CA . PHE A 1 42 ? 3.909 -10.475 -12.455 1.00 60.12 42 PHE A CA 2
ATOM 1332 C C . PHE A 1 42 ? 3.885 -10.920 -10.998 1.00 34.11 42 PHE A C 2
ATOM 1333 O O . PHE A 1 42 ? 2.907 -11.518 -10.535 1.00 5.24 42 PHE A O 2
ATOM 1350 N N . CYS A 1 43 ? 4.961 -10.641 -10.284 1.00 20.22 43 CYS A N 2
ATOM 1351 C CA . CYS A 1 43 ? 5.152 -11.168 -8.942 1.00 45.24 43 CYS A CA 2
ATOM 1352 C C . CYS A 1 43 ? 5.333 -10.041 -7.934 1.00 21.24 43 CYS A C 2
ATOM 1353 O O . CYS A 1 43 ? 5.870 -8.995 -8.267 1.00 32.43 43 CYS A O 2
ATOM 1360 N N . THR A 1 44 ? 4.904 -10.271 -6.698 1.00 54.40 44 THR A N 2
ATOM 1361 C CA . THR A 1 44 ? 4.934 -9.255 -5.661 1.00 64.04 44 THR A CA 2
ATOM 1362 C C . THR A 1 44 ? 5.904 -9.651 -4.554 1.00 4.13 44 THR A C 2
ATOM 1363 O O . THR A 1 44 ? 6.033 -10.836 -4.206 1.00 25.53 44 THR A O 2
ATOM 1374 N N . THR A 1 45 ? 6.582 -8.652 -4.009 1.00 50.22 45 THR A N 2
ATOM 1375 C CA . THR A 1 45 ? 7.608 -8.861 -3.004 1.00 63.21 45 THR A CA 2
ATOM 1376 C C . THR A 1 45 ? 7.546 -7.748 -1.963 1.00 34.32 45 THR A C 2
ATOM 1377 O O . THR A 1 45 ? 6.707 -6.846 -2.057 1.00 30.24 45 THR A O 2
ATOM 1388 N N . HIS A 1 46 ? 8.436 -7.816 -0.985 1.00 54.14 46 HIS A N 2
ATOM 1389 C CA . HIS A 1 46 ? 8.404 -6.908 0.154 1.00 4.11 46 HIS A CA 2
ATOM 1390 C C . HIS A 1 46 ? 9.426 -5.785 -0.032 1.00 4.55 46 HIS A C 2
ATOM 1391 O O . HIS A 1 46 ? 10.627 -5.986 0.170 1.00 42.44 46 HIS A O 2
ATOM 1406 N N . CYS A 1 47 ? 8.946 -4.621 -0.456 1.00 34.13 47 CYS A N 2
ATOM 1407 C CA . CYS A 1 47 ? 9.788 -3.438 -0.613 1.00 63.22 47 CYS A CA 2
ATOM 1408 C C . CYS A 1 47 ? 9.296 -2.339 0.329 1.00 51.23 47 CYS A C 2
ATOM 1409 O O . CYS A 1 47 ? 9.989 -2.046 1.325 1.00 13.20 47 CYS A O 2
ATOM 1417 N N . ARG A 1 1 ? 8.569 -2.075 1.818 1.00 43.02 1 ARG A N 3
ATOM 1418 C CA . ARG A 1 1 ? 7.303 -1.891 1.071 1.00 31.13 1 ARG A CA 3
ATOM 1419 C C . ARG A 1 1 ? 7.087 -3.043 0.096 1.00 52.12 1 ARG A C 3
ATOM 1420 O O . ARG A 1 1 ? 8.047 -3.690 -0.334 1.00 32.51 1 ARG A O 3
ATOM 1443 N N . THR A 1 2 ? 5.827 -3.296 -0.252 1.00 75.21 2 THR A N 3
ATOM 1444 C CA . THR A 1 2 ? 5.502 -4.279 -1.271 1.00 22.42 2 THR A CA 3
ATOM 1445 C C . THR A 1 2 ? 5.851 -3.727 -2.651 1.00 24.24 2 THR A C 3
ATOM 1446 O O . THR A 1 2 ? 5.396 -2.645 -3.035 1.00 73.35 2 THR A O 3
ATOM 1457 N N . CYS A 1 3 ? 6.674 -4.463 -3.377 1.00 4.32 3 CYS A N 3
ATOM 1458 C CA . CYS A 1 3 ? 7.108 -4.066 -4.706 1.00 32.41 3 CYS A CA 3
ATOM 1459 C C . CYS A 1 3 ? 6.578 -5.053 -5.734 1.00 43.53 3 CYS A C 3
ATOM 1460 O O . CYS A 1 3 ? 6.403 -6.235 -5.435 1.00 51.11 3 CYS A O 3
ATOM 1467 N N . GLU A 1 4 ? 6.324 -4.570 -6.941 1.00 30.34 4 GLU A N 3
ATOM 1468 C CA . GLU A 1 4 ? 5.818 -5.414 -8.014 1.00 32.15 4 GLU A CA 3
ATOM 1469 C C . GLU A 1 4 ? 6.848 -5.513 -9.130 1.00 20.22 4 GLU A C 3
ATOM 1470 O O . GLU A 1 4 ? 7.655 -4.599 -9.334 1.00 73.55 4 GLU A O 3
ATOM 1482 N N . SER A 1 5 ? 6.831 -6.637 -9.826 1.00 2.13 5 SER A N 3
ATOM 1483 C CA . SER A 1 5 ? 7.766 -6.910 -10.904 1.00 44.33 5 SER A CA 3
ATOM 1484 C C . SER A 1 5 ? 7.119 -7.871 -11.898 1.00 2.03 5 SER A C 3
ATOM 1485 O O . SER A 1 5 ? 5.923 -8.154 -11.804 1.00 22.41 5 SER A O 3
ATOM 1493 N N . GLN A 1 6 ? 7.904 -8.377 -12.835 1.00 34.12 6 GLN A N 3
ATOM 1494 C CA . GLN A 1 6 ? 7.406 -9.320 -13.828 1.00 21.51 6 GLN A CA 3
ATOM 1495 C C . GLN A 1 6 ? 8.395 -10.471 -13.988 1.00 30.15 6 GLN A C 3
ATOM 1496 O O . GLN A 1 6 ? 9.584 -10.321 -13.684 1.00 3.10 6 GLN A O 3
ATOM 1510 N N . SER A 1 7 ? 7.909 -11.606 -14.475 1.00 54.01 7 SER A N 3
ATOM 1511 C CA . SER A 1 7 ? 8.754 -12.769 -14.694 1.00 13.04 7 SER A CA 3
ATOM 1512 C C . SER A 1 7 ? 8.837 -13.075 -16.186 1.00 64.32 7 SER A C 3
ATOM 1513 O O . SER A 1 7 ? 7.824 -13.314 -16.853 1.00 1.34 7 SER A O 3
ATOM 1521 N N . HIS A 1 8 ? 10.056 -13.024 -16.702 1.00 53.55 8 HIS A N 3
ATOM 1522 C CA . HIS A 1 8 ? 10.340 -13.338 -18.099 1.00 31.43 8 HIS A CA 3
ATOM 1523 C C . HIS A 1 8 ? 11.125 -14.6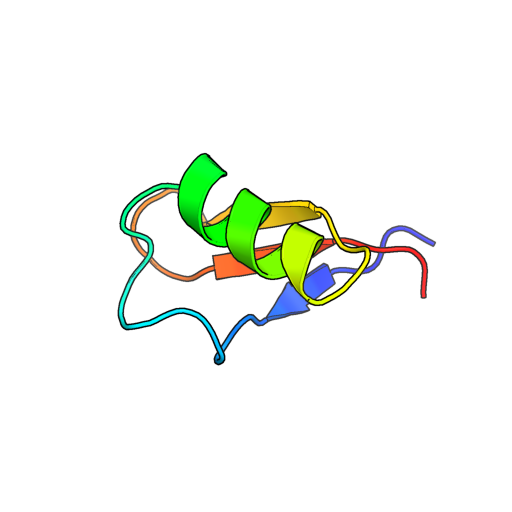42 -18.182 1.00 33.54 8 HIS A C 3
ATOM 1524 O O . HIS A 1 8 ? 11.439 -15.130 -19.269 1.00 73.11 8 HIS A O 3
ATOM 1539 N N . LYS A 1 9 ? 11.449 -15.184 -17.015 1.00 31.32 9 LYS A N 3
ATOM 1540 C CA . LYS A 1 9 ? 12.171 -16.446 -16.907 1.00 60.14 9 LYS A CA 3
ATOM 1541 C C . LYS A 1 9 ? 11.225 -17.612 -17.165 1.00 1.35 9 LYS A C 3
ATOM 1542 O O . LYS A 1 9 ? 11.645 -18.688 -17.607 1.00 25.03 9 LYS A O 3
ATOM 1561 N N . PHE A 1 10 ? 9.945 -17.382 -16.891 1.00 55.25 10 PHE A N 3
ATOM 1562 C CA . PHE A 1 10 ? 8.906 -18.379 -17.110 1.00 53.11 10 PHE A CA 3
ATOM 1563 C C . PHE A 1 10 ? 8.687 -18.607 -18.611 1.00 14.43 10 PHE A C 3
ATOM 1564 O O . PHE A 1 10 ? 9.042 -17.760 -19.437 1.00 34.13 10 PHE A O 3
ATOM 1581 N N . LYS A 1 11 ? 8.099 -19.752 -18.954 1.00 11.03 11 LYS A N 3
ATOM 1582 C CA . LYS A 1 11 ? 7.895 -20.138 -20.347 1.00 41.40 11 LYS A CA 3
ATOM 1583 C C . LYS A 1 11 ? 6.510 -19.719 -20.832 1.00 10.21 11 LYS A C 3
ATOM 1584 O O . LYS A 1 11 ? 5.505 -20.300 -20.424 1.00 0.33 11 LYS A O 3
ATOM 1603 N N . GLY A 1 12 ? 6.468 -18.708 -21.694 1.00 4.51 12 GLY A N 3
ATOM 1604 C CA . GLY A 1 12 ? 5.211 -18.247 -22.259 1.00 62.32 12 GLY A CA 3
ATOM 1605 C C . GLY A 1 12 ? 4.398 -17.425 -21.275 1.00 63.52 12 GLY A C 3
ATOM 1606 O O . GLY A 1 12 ? 4.959 -16.844 -20.342 1.00 5.32 12 GLY A O 3
ATOM 1610 N N . PRO A 1 13 ? 3.071 -17.332 -21.481 1.00 33.45 13 PRO A N 3
ATOM 1611 C CA . PRO A 1 13 ? 2.172 -16.627 -20.569 1.00 14.13 13 PRO A CA 3
ATOM 1612 C C . PRO A 1 13 ? 1.751 -17.508 -19.390 1.00 61.15 13 PRO A C 3
ATOM 1613 O O . PRO A 1 13 ? 2.189 -18.651 -19.267 1.00 52.35 13 PRO A O 3
ATOM 1624 N N . CYS A 1 14 ? 0.891 -16.967 -18.536 1.00 44.42 14 CYS A N 3
ATOM 1625 C CA . CYS A 1 14 ? 0.397 -17.692 -17.368 1.00 5.53 14 CYS A CA 3
ATOM 1626 C C . CYS A 1 14 ? -0.444 -18.894 -17.793 1.00 24.15 14 CYS A C 3
ATOM 1627 O O . CYS A 1 14 ? -1.662 -18.787 -17.987 1.00 72.15 14 CYS A O 3
ATOM 1634 N N . ALA A 1 15 ? 0.227 -20.025 -17.987 1.00 73.41 15 ALA A N 3
ATOM 1635 C CA . ALA A 1 15 ? -0.438 -21.277 -18.322 1.00 61.31 15 ALA A CA 3
ATOM 1636 C C . ALA A 1 15 ? -0.936 -21.974 -17.059 1.00 10.24 15 ALA A C 3
ATOM 1637 O O . ALA A 1 15 ? -1.986 -22.618 -17.064 1.00 70.15 15 ALA A O 3
ATOM 1644 N N . SER A 1 16 ? -0.176 -21.832 -15.976 1.00 34.34 16 SER A N 3
ATOM 1645 C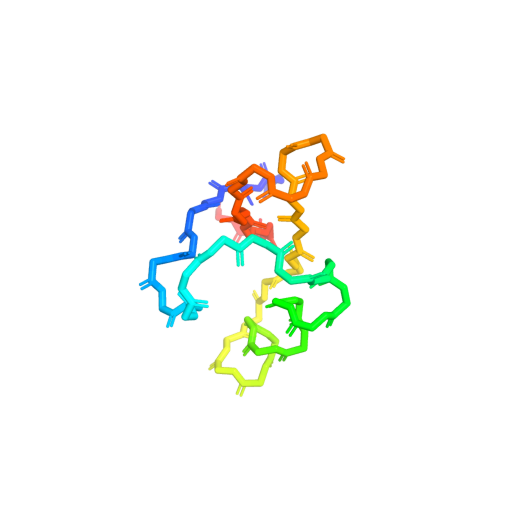 CA . SER A 1 16 ? -0.525 -22.441 -14.697 1.00 12.41 16 SER A CA 3
ATOM 1646 C C . SER A 1 16 ? -0.119 -21.523 -13.543 1.00 23.11 16 SER A C 3
ATOM 1647 O O . SER A 1 16 ? 1.022 -21.056 -13.484 1.00 25.23 16 SER A O 3
ATOM 1655 N N . ASP A 1 17 ? -1.060 -21.275 -12.639 1.00 22.52 17 ASP A N 3
ATOM 1656 C CA . ASP A 1 17 ? -0.856 -20.367 -11.513 1.00 3.52 17 ASP A CA 3
ATOM 1657 C C . ASP A 1 17 ? 0.301 -20.839 -10.631 1.00 25.45 17 ASP A C 3
ATOM 1658 O O . ASP A 1 17 ? 1.280 -20.114 -10.431 1.00 45.35 17 ASP A O 3
ATOM 1667 N N . HIS A 1 18 ? 0.182 -22.066 -10.126 1.00 72.41 18 HIS A N 3
ATOM 1668 C CA . HIS A 1 18 ? 1.181 -22.652 -9.230 1.00 53.42 18 HIS A CA 3
ATOM 1669 C C . HIS A 1 18 ? 2.554 -22.660 -9.893 1.00 24.22 18 HIS A C 3
ATOM 1670 O O . HIS A 1 18 ? 3.552 -22.289 -9.279 1.00 64.34 18 HIS A O 3
ATOM 1685 N N . ASN A 1 19 ? 2.583 -23.091 -11.150 1.00 53.15 19 ASN A N 3
ATOM 1686 C CA . ASN A 1 19 ? 3.832 -23.218 -11.904 1.00 52.02 19 ASN A CA 3
ATOM 1687 C C . ASN A 1 19 ? 4.532 -21.864 -12.012 1.00 71.33 19 ASN A C 3
ATOM 1688 O O . ASN A 1 19 ? 5.699 -21.727 -11.640 1.00 24.13 19 ASN A O 3
ATOM 1699 N N . CYS A 1 20 ? 3.801 -20.860 -12.486 1.00 72.21 20 CYS A N 3
ATOM 1700 C CA . CYS A 1 20 ? 4.360 -19.522 -12.672 1.00 15.22 20 CYS A CA 3
ATOM 1701 C C . CYS A 1 20 ? 4.870 -18.971 -11.338 1.00 53.20 20 CYS A C 3
ATOM 1702 O O . CYS A 1 20 ? 5.990 -18.451 -11.246 1.00 43.15 20 CYS A O 3
ATOM 1709 N N . ALA A 1 21 ? 4.048 -19.126 -10.303 1.00 72.35 21 ALA A N 3
ATOM 1710 C CA . ALA A 1 21 ? 4.391 -18.660 -8.966 1.00 64.13 21 ALA A CA 3
ATOM 1711 C C . ALA A 1 21 ? 5.654 -19.349 -8.464 1.00 41.21 21 ALA A C 3
ATOM 1712 O O . ALA A 1 21 ? 6.553 -18.703 -7.938 1.00 2.53 21 ALA A O 3
ATOM 1719 N N . SER A 1 22 ? 5.720 -20.665 -8.652 1.00 53.34 22 SER A N 3
ATOM 1720 C CA . SER A 1 22 ? 6.855 -21.456 -8.188 1.00 74.31 22 SER A CA 3
ATOM 1721 C C . SER A 1 22 ? 8.138 -20.998 -8.878 1.00 10.14 22 SER A C 3
ATOM 1722 O O . SER A 1 22 ? 9.169 -20.791 -8.233 1.00 71.31 22 SER A O 3
ATOM 1730 N N . VAL A 1 23 ? 8.062 -20.827 -10.192 1.00 12.42 23 VAL A N 3
ATOM 1731 C CA . VAL A 1 23 ? 9.198 -20.376 -10.982 1.00 35.04 23 VAL A CA 3
ATOM 1732 C C . VAL A 1 23 ? 9.707 -19.021 -10.473 1.00 62.40 23 VAL A C 3
ATOM 1733 O O . VAL A 1 23 ? 10.909 -18.849 -10.216 1.00 42.43 23 VAL A O 3
ATOM 1746 N N . CYS A 1 24 ? 8.789 -18.076 -10.295 1.00 22.10 24 CYS A N 3
ATOM 1747 C CA . CYS A 1 24 ? 9.150 -16.753 -9.790 1.00 23.54 24 CYS A CA 3
ATOM 1748 C C . CYS A 1 24 ? 9.740 -16.856 -8.378 1.00 42.03 24 CYS A C 3
ATOM 1749 O O . CYS A 1 24 ? 10.764 -16.241 -8.079 1.00 21.00 24 CYS A O 3
ATOM 1756 N N . GLN A 1 25 ? 9.114 -17.669 -7.528 1.00 72.15 25 GLN A N 3
ATOM 1757 C CA . GLN A 1 25 ? 9.561 -17.830 -6.143 1.00 5.42 25 GLN A CA 3
ATOM 1758 C C . GLN A 1 25 ? 10.945 -18.473 -6.081 1.00 75.43 25 GLN A C 3
ATOM 1759 O O . GLN A 1 25 ? 11.743 -18.161 -5.195 1.00 12.23 25 GLN A O 3
ATOM 1773 N N . THR A 1 26 ? 11.229 -19.368 -7.027 1.00 4.11 26 THR A N 3
ATOM 1774 C CA . THR A 1 26 ? 12.508 -20.065 -7.053 1.00 73.02 26 THR A CA 3
ATOM 1775 C C . THR A 1 26 ? 13.623 -19.138 -7.533 1.00 31.45 26 THR A C 3
ATOM 1776 O O . THR A 1 26 ? 14.724 -19.144 -6.967 1.00 32.44 26 THR A O 3
ATOM 1787 N N . GLU A 1 27 ? 13.344 -18.332 -8.567 1.00 72.22 27 GLU A N 3
ATOM 1788 C CA . GLU A 1 27 ? 14.344 -17.385 -9.060 1.00 65.35 27 GLU A CA 3
ATOM 1789 C C . GLU A 1 27 ? 14.570 -16.262 -8.038 1.00 1.04 27 GLU A C 3
ATOM 1790 O O . GLU A 1 27 ? 15.695 -15.784 -7.874 1.00 42.33 27 GLU A O 3
ATOM 1802 N N . ARG A 1 28 ? 13.498 -15.854 -7.355 1.00 32.35 28 ARG A N 3
ATOM 1803 C CA . ARG A 1 28 ? 13.585 -14.890 -6.251 1.00 74.33 28 ARG A CA 3
ATOM 1804 C C . ARG A 1 28 ? 12.230 -14.762 -5.557 1.00 54.03 28 ARG A C 3
ATOM 1805 O O . ARG A 1 28 ? 11.240 -14.404 -6.191 1.00 54.34 28 ARG A O 3
ATOM 1826 N N . PHE A 1 29 ? 12.204 -15.033 -4.247 1.00 70.41 29 PHE A N 3
ATOM 1827 C CA . PHE A 1 29 ? 10.964 -15.016 -3.458 1.00 50.13 29 PHE A CA 3
ATOM 1828 C C . PHE A 1 29 ? 10.090 -13.802 -3.781 1.00 53.05 29 PHE A C 3
ATOM 1829 O O . PHE A 1 29 ? 10.345 -12.682 -3.322 1.00 31.22 29 PHE A O 3
ATOM 1846 N N . SER A 1 30 ? 9.061 -14.057 -4.578 1.00 14.23 30 SER A N 3
ATOM 1847 C CA . SER A 1 30 ? 8.135 -13.049 -5.042 1.00 54.40 30 SER A CA 3
ATOM 1848 C C . SER A 1 30 ? 6.852 -13.757 -5.457 1.00 31.23 30 SER A C 3
ATOM 1849 O O . SER A 1 30 ? 6.870 -14.616 -6.341 1.00 54.14 30 SER A O 3
ATOM 1857 N N . GLY A 1 31 ? 5.771 -13.441 -4.766 1.00 51.23 31 GLY A N 3
ATOM 1858 C CA . GLY A 1 31 ? 4.468 -14.018 -5.081 1.00 64.41 31 GLY A CA 3
ATOM 1859 C C . GLY A 1 31 ? 4.146 -13.930 -6.562 1.00 43.32 31 GLY A C 3
ATOM 1860 O O . GLY A 1 31 ? 4.535 -12.969 -7.220 1.00 71.13 31 GLY A O 3
ATOM 1864 N N . GLY A 1 32 ? 3.414 -14.910 -7.082 1.00 2.22 32 GLY A N 3
ATOM 1865 C CA . GLY A 1 32 ? 3.188 -14.987 -8.516 1.00 13.32 32 GLY A CA 3
ATOM 1866 C C . GLY A 1 32 ? 1.733 -14.783 -8.880 1.00 42.12 32 GLY A C 3
ATOM 1867 O O . GLY A 1 32 ? 0.862 -15.553 -8.463 1.00 32.43 32 GLY A O 3
ATOM 1871 N N . ARG A 1 33 ? 1.476 -13.731 -9.650 1.00 23.31 33 ARG A N 3
ATOM 1872 C CA . ARG A 1 33 ? 0.126 -13.356 -10.061 1.00 13.23 33 ARG A CA 3
ATOM 1873 C C . ARG A 1 33 ? 0.072 -13.274 -11.585 1.00 4.43 33 ARG A C 3
ATOM 1874 O O . ARG A 1 33 ? 1.093 -13.046 -12.236 1.00 24.33 33 ARG A O 3
ATOM 1895 N N . CYS A 1 34 ? -1.110 -13.453 -12.155 1.00 61.24 34 CYS A N 3
ATOM 1896 C CA . CYS A 1 34 ? -1.268 -13.462 -13.605 1.00 3.41 34 CYS A CA 3
ATOM 1897 C C . CYS A 1 34 ? -2.120 -12.277 -14.054 1.00 5.43 34 CYS A C 3
ATOM 1898 O O . CYS A 1 34 ? -3.330 -12.245 -13.830 1.00 15.55 34 CYS A O 3
ATOM 1905 N N . ARG A 1 35 ? -1.473 -11.300 -14.682 1.00 15.23 35 ARG A N 3
ATOM 1906 C CA . ARG A 1 35 ? -2.132 -10.073 -15.113 1.00 20.43 35 ARG A CA 3
ATOM 1907 C C . ARG A 1 35 ? -1.660 -9.713 -16.522 1.00 63.44 35 ARG A C 3
ATOM 1908 O O . ARG A 1 35 ? -0.509 -9.966 -16.874 1.00 31.21 35 ARG A O 3
ATOM 1929 N N . GLY A 1 36 ? -2.545 -9.144 -17.330 1.00 20.23 36 GLY A N 3
ATOM 1930 C CA . GLY A 1 36 ? -2.193 -8.770 -18.691 1.00 55.12 36 GLY A CA 3
ATOM 1931 C C . GLY A 1 36 ? -3.171 -9.326 -19.702 1.00 13.21 36 GLY A C 3
ATOM 1932 O O . GLY A 1 36 ? -3.966 -10.212 -19.378 1.00 34.10 36 GLY A O 3
ATOM 1936 N N . PHE A 1 37 ? -3.099 -8.818 -20.933 1.00 40.04 37 PHE A N 3
ATOM 1937 C CA . PHE A 1 37 ? -3.999 -9.235 -22.012 1.00 55.43 37 PHE A CA 3
ATOM 1938 C C . PHE A 1 37 ? -3.972 -10.755 -22.204 1.00 12.41 37 PHE A C 3
ATOM 1939 O O . PHE A 1 37 ? -5.009 -11.382 -22.423 1.00 43.22 37 PHE A O 3
ATOM 1956 N N . ARG A 1 38 ? -2.780 -11.340 -22.120 1.00 72.20 38 ARG A N 3
ATOM 1957 C CA . ARG A 1 38 ? -2.610 -12.790 -22.271 1.00 40.20 38 ARG A CA 3
ATOM 1958 C C . ARG A 1 38 ? -2.244 -13.420 -20.930 1.00 43.54 38 ARG A C 3
ATOM 1959 O O . ARG A 1 38 ? -1.694 -14.523 -20.883 1.00 15.24 38 ARG A O 3
ATOM 1980 N N . ARG A 1 39 ? -2.573 -12.720 -19.848 1.00 21.20 39 ARG A N 3
ATOM 1981 C CA . ARG A 1 39 ? -2.203 -13.138 -18.498 1.00 22.44 39 ARG A CA 3
ATOM 1982 C C . ARG A 1 39 ? -0.688 -13.307 -18.385 1.00 12.41 39 ARG A C 3
ATOM 1983 O O . ARG A 1 39 ? -0.173 -14.422 -18.444 1.00 53.20 39 ARG A O 3
ATOM 2004 N N . ARG A 1 40 ? 0.031 -12.203 -18.259 1.00 72.23 40 ARG A N 3
ATOM 2005 C CA . ARG A 1 40 ? 1.474 -12.259 -18.066 1.00 42.22 40 ARG A CA 3
ATOM 2006 C C . ARG A 1 40 ? 1.794 -12.502 -16.597 1.00 52.43 40 ARG A C 3
ATOM 2007 O O . ARG A 1 40 ? 0.978 -12.219 -15.719 1.00 51.14 40 ARG A O 3
ATOM 2028 N N . CYS A 1 41 ? 2.977 -13.034 -16.343 1.00 70.13 41 CYS A N 3
ATOM 2029 C CA . CYS A 1 41 ? 3.389 -13.378 -14.989 1.00 30.41 41 CYS A CA 3
ATOM 2030 C C . CYS A 1 41 ? 3.990 -12.157 -14.302 1.00 4.30 41 CYS A C 3
ATOM 2031 O O . CYS A 1 41 ? 5.070 -11.695 -14.677 1.00 74.34 41 CYS A O 3
ATOM 2038 N N . PHE A 1 42 ? 3.274 -11.622 -13.324 1.00 11.43 42 PHE A N 3
ATOM 2039 C CA . PHE A 1 42 ? 3.748 -10.492 -12.534 1.00 60.12 42 PHE A CA 3
ATOM 2040 C C . PHE A 1 42 ? 3.950 -10.930 -11.093 1.00 34.11 42 PHE A C 3
ATOM 2041 O O . PHE A 1 42 ? 3.136 -11.666 -10.538 1.00 5.24 42 PHE A O 3
ATOM 2058 N N . CYS A 1 43 ? 5.028 -10.466 -10.487 1.00 20.22 43 CYS A N 3
ATOM 2059 C CA . CYS A 1 43 ? 5.430 -10.942 -9.174 1.00 45.24 43 CYS A CA 3
ATOM 2060 C C . CYS A 1 43 ? 5.343 -9.835 -8.132 1.00 21.24 43 CYS A C 3
ATOM 2061 O O . CYS A 1 43 ? 5.638 -8.674 -8.417 1.00 32.43 43 CYS A O 3
ATOM 2068 N N . THR A 1 44 ? 4.931 -10.210 -6.926 1.00 54.40 44 THR A N 3
ATOM 2069 C CA . THR A 1 44 ? 4.855 -9.292 -5.804 1.00 64.04 44 THR A CA 3
ATOM 2070 C C . THR A 1 44 ? 5.852 -9.706 -4.724 1.00 4.13 44 THR A C 3
ATOM 2071 O O . THR A 1 44 ? 5.769 -10.805 -4.161 1.00 25.53 44 THR A O 3
ATOM 2082 N N . THR A 1 45 ? 6.795 -8.818 -4.460 1.00 50.22 45 THR A N 3
ATOM 2083 C CA . THR A 1 45 ? 7.873 -9.064 -3.519 1.00 63.21 45 THR A CA 3
ATOM 2084 C C . THR A 1 45 ? 7.884 -7.959 -2.462 1.00 34.32 45 THR A C 3
ATOM 2085 O O . THR A 1 45 ? 7.042 -7.059 -2.494 1.00 30.24 45 THR A O 3
ATOM 2096 N N . HIS A 1 46 ? 8.814 -8.027 -1.521 1.00 54.14 46 HIS A N 3
ATOM 2097 C CA . HIS A 1 46 ? 8.920 -7.016 -0.469 1.00 4.11 46 HIS A CA 3
ATOM 2098 C C . HIS A 1 46 ? 10.327 -6.430 -0.417 1.00 4.55 46 HIS A C 3
ATOM 2099 O O . HIS A 1 46 ? 11.294 -7.134 -0.123 1.00 42.44 46 HIS A O 3
ATOM 2114 N N . CYS A 1 47 ? 10.428 -5.140 -0.724 1.00 34.13 47 CYS A N 3
ATOM 2115 C CA . CYS A 1 47 ? 11.698 -4.426 -0.687 1.00 63.22 47 CYS A CA 3
ATOM 2116 C C . CYS A 1 47 ? 12.023 -4.022 0.753 1.00 51.23 47 CYS A C 3
ATOM 2117 O O . CYS A 1 47 ? 11.275 -3.195 1.319 1.00 13.20 47 CYS A O 3
ATOM 2125 N N . ARG A 1 1 ? 4.077 0.800 0.598 1.00 43.02 1 ARG A N 4
ATOM 2126 C CA . ARG A 1 1 ? 4.466 0.527 -0.807 1.00 31.13 1 ARG A CA 4
ATOM 2127 C C . ARG A 1 1 ? 4.695 -0.961 -1.029 1.00 52.12 1 ARG A C 4
ATOM 2128 O O . ARG A 1 1 ? 5.301 -1.637 -0.194 1.00 32.51 1 ARG A O 4
ATOM 2151 N N . THR A 1 2 ? 4.205 -1.464 -2.152 1.00 75.21 2 THR A N 4
ATOM 2152 C CA . THR A 1 2 ? 4.458 -2.838 -2.555 1.00 22.42 2 THR A CA 4
ATOM 2153 C C . THR A 1 2 ? 5.685 -2.869 -3.471 1.00 24.24 2 THR A C 4
ATOM 2154 O O . THR A 1 2 ? 6.064 -1.841 -4.037 1.00 73.35 2 THR A O 4
ATOM 2165 N N . CYS A 1 3 ? 6.324 -4.024 -3.588 1.00 4.32 3 CYS A N 4
ATOM 2166 C CA . CYS A 1 3 ? 7.414 -4.200 -4.538 1.00 32.41 3 CYS A CA 4
ATOM 2167 C C . CYS A 1 3 ? 6.995 -5.231 -5.581 1.00 43.53 3 CYS A C 4
ATOM 2168 O O . CYS A 1 3 ? 7.014 -6.435 -5.323 1.00 51.11 3 CYS A O 4
ATOM 2175 N N . GLU A 1 4 ? 6.577 -4.746 -6.743 1.00 30.34 4 GLU A N 4
ATOM 2176 C CA . GLU A 1 4 ? 6.023 -5.597 -7.790 1.00 32.15 4 GLU A CA 4
ATOM 2177 C C . GLU A 1 4 ? 6.836 -5.473 -9.072 1.00 20.22 4 GLU A C 4
ATOM 2178 O O . GLU A 1 4 ? 7.463 -4.442 -9.325 1.00 73.55 4 GLU A O 4
ATOM 2190 N N . SER A 1 5 ? 6.820 -6.531 -9.872 1.00 2.13 5 SER A N 4
ATOM 2191 C CA . SER A 1 5 ? 7.542 -6.558 -11.138 1.00 44.33 5 SER A CA 4
ATOM 2192 C C . SER A 1 5 ? 6.922 -7.605 -12.068 1.00 2.03 5 SER A C 4
ATOM 2193 O O . SER A 1 5 ? 5.844 -8.132 -11.783 1.00 22.41 5 SER A O 4
ATOM 2201 N N . GLN A 1 6 ? 7.595 -7.894 -13.177 1.00 34.12 6 GLN A N 4
ATOM 2202 C CA . GLN A 1 6 ? 7.120 -8.872 -14.153 1.00 21.51 6 GLN A CA 4
ATOM 2203 C C . GLN A 1 6 ? 8.161 -9.975 -14.345 1.00 30.15 6 GLN A C 4
ATOM 2204 O O . GLN A 1 6 ? 9.364 -9.708 -14.314 1.00 3.10 6 GLN A O 4
ATOM 2218 N N . SER A 1 7 ? 7.697 -11.203 -14.555 1.00 54.01 7 SER A N 4
ATOM 2219 C CA . SER A 1 7 ? 8.587 -12.345 -14.727 1.00 13.04 7 SER A CA 4
ATOM 2220 C C . SER A 1 7 ? 8.464 -12.914 -16.142 1.00 64.32 7 SER A C 4
ATOM 2221 O O . SER A 1 7 ? 7.359 -13.069 -16.670 1.00 1.34 7 SER A O 4
ATOM 2229 N N . HIS A 1 8 ? 9.605 -13.208 -16.761 1.00 53.55 8 HIS A N 4
ATOM 2230 C CA . HIS A 1 8 ? 9.636 -13.734 -18.127 1.00 31.43 8 HIS A CA 4
ATOM 2231 C C . HIS A 1 8 ? 10.451 -15.023 -18.187 1.00 33.54 8 HIS A C 4
ATOM 2232 O O . HIS A 1 8 ? 10.713 -15.549 -19.269 1.00 73.11 8 HIS A O 4
ATOM 2247 N N . LYS A 1 9 ? 10.867 -15.515 -17.022 1.00 31.32 9 LYS A N 4
ATOM 2248 C CA . LYS A 1 9 ? 11.545 -16.808 -16.932 1.00 60.14 9 LYS A CA 4
ATOM 2249 C C . LYS A 1 9 ? 10.556 -17.914 -17.278 1.00 1.35 9 LYS A C 4
ATOM 2250 O O . LYS A 1 9 ? 10.919 -18.936 -17.864 1.00 25.03 9 LYS A O 4
ATOM 2269 N N . PHE A 1 10 ? 9.299 -17.675 -16.911 1.00 55.25 10 PHE A N 4
ATOM 2270 C CA . PHE A 1 10 ? 8.215 -18.620 -17.151 1.00 53.11 10 PHE A CA 4
ATOM 2271 C C . PHE A 1 10 ? 8.057 -18.889 -18.651 1.00 14.43 10 PHE A C 4
ATOM 2272 O O . PHE A 1 10 ? 8.227 -17.985 -19.476 1.00 34.13 10 PHE A O 4
ATOM 2289 N N . LYS A 1 11 ? 7.729 -20.129 -18.988 1.00 11.03 11 LYS A N 4
ATOM 2290 C CA . LYS A 1 11 ? 7.655 -20.563 -20.377 1.00 41.40 11 LYS A CA 4
ATOM 2291 C C . LYS A 1 11 ? 6.300 -20.226 -20.989 1.00 10.21 11 LYS A C 4
ATOM 2292 O O . LYS A 1 11 ? 5.267 -20.753 -20.569 1.00 0.33 11 LYS A O 4
ATOM 2311 N N . GLY A 1 12 ? 6.329 -19.347 -21.977 1.00 4.51 12 GLY A N 4
ATOM 2312 C CA . GLY A 1 12 ? 5.125 -18.965 -22.700 1.00 62.32 12 GLY A CA 4
ATOM 2313 C C . GLY A 1 12 ? 4.116 -18.212 -21.847 1.00 63.52 12 GLY A C 4
ATOM 2314 O O . GLY A 1 12 ? 4.480 -17.598 -20.839 1.00 5.32 12 GLY A O 4
ATOM 2318 N N . PRO A 1 13 ? 2.829 -18.223 -22.250 1.00 33.45 13 PRO A N 4
ATOM 2319 C CA . PRO A 1 13 ? 1.756 -17.569 -21.496 1.00 14.13 13 PRO A CA 4
ATOM 2320 C C . PRO A 1 13 ? 1.388 -18.351 -20.236 1.00 61.15 13 PRO A C 4
ATOM 2321 O O . PRO A 1 13 ? 1.760 -19.518 -20.088 1.00 52.35 13 PRO A O 4
ATOM 2332 N N . CYS A 1 14 ? 0.653 -17.704 -19.339 1.00 44.42 14 CYS A N 4
ATOM 2333 C CA . CYS A 1 14 ? 0.279 -18.303 -18.063 1.00 5.53 14 CYS A CA 4
ATOM 2334 C C . CYS A 1 14 ? -0.591 -19.546 -18.256 1.00 24.15 14 CYS A C 4
ATOM 2335 O O . CYS A 1 14 ? -1.823 -19.464 -18.258 1.00 72.15 14 CYS A O 4
ATOM 2342 N N . ALA A 1 15 ? 0.056 -20.692 -18.453 1.00 73.41 15 ALA A N 4
ATOM 2343 C CA . ALA A 1 15 ? -0.646 -21.967 -18.541 1.00 61.31 15 ALA A CA 4
ATOM 2344 C C . ALA A 1 15 ? -1.121 -22.394 -17.155 1.00 10.24 15 ALA A C 4
ATOM 2345 O O . ALA A 1 15 ? -2.228 -22.910 -16.990 1.00 70.15 15 ALA A O 4
ATOM 2352 N N . SER A 1 16 ? -0.276 -22.151 -16.159 1.00 34.34 16 SER A N 4
ATOM 2353 C CA . SER A 1 16 ? -0.596 -22.458 -14.772 1.00 12.41 16 SER A CA 4
ATOM 2354 C C . SER A 1 16 ? -0.076 -21.351 -13.859 1.00 23.11 16 SER A C 4
ATOM 2355 O O . SER A 1 16 ? 1.134 -21.112 -13.787 1.00 25.23 16 SER A O 4
ATOM 2363 N N . ASP A 1 17 ? -0.994 -20.676 -13.171 1.00 22.52 17 ASP A N 4
ATOM 2364 C CA . ASP A 1 17 ? -0.635 -19.639 -12.206 1.00 3.52 17 ASP A CA 4
ATOM 2365 C C . ASP A 1 17 ? 0.229 -20.223 -11.094 1.00 25.45 17 ASP A C 4
ATOM 2366 O O . ASP A 1 17 ? 1.149 -19.567 -10.602 1.00 45.35 17 ASP A O 4
ATOM 2375 N N . HIS A 1 18 ? -0.060 -21.467 -10.716 1.00 72.41 18 HIS A N 4
ATOM 2376 C CA . HIS A 1 18 ? 0.676 -22.137 -9.648 1.00 53.42 18 HIS A CA 4
ATOM 2377 C C . HIS A 1 18 ? 2.120 -22.371 -10.079 1.00 24.22 18 HIS A C 4
ATOM 2378 O O . HIS A 1 18 ? 3.055 -22.180 -9.300 1.00 64.34 18 HIS A O 4
ATOM 2393 N N . ASN A 1 19 ? 2.291 -22.799 -11.327 1.00 53.15 19 ASN A N 4
ATOM 2394 C CA . ASN A 1 19 ? 3.621 -23.041 -11.877 1.00 52.02 19 ASN A CA 4
ATOM 2395 C C . ASN A 1 19 ? 4.380 -21.725 -11.987 1.00 71.33 19 ASN A C 4
ATOM 2396 O O . ASN A 1 19 ? 5.540 -21.627 -11.589 1.00 24.13 19 ASN A O 4
ATOM 2407 N N . CYS A 1 20 ? 3.697 -20.710 -12.507 1.00 72.21 20 CYS A N 4
ATOM 2408 C CA . CYS A 1 20 ? 4.258 -19.367 -12.614 1.00 15.22 20 CYS A CA 4
ATOM 2409 C C . CYS A 1 20 ? 4.721 -18.875 -11.240 1.00 53.20 20 CYS A C 4
ATOM 2410 O O . CYS A 1 20 ? 5.808 -18.306 -11.101 1.00 43.15 20 CYS A O 4
ATOM 2417 N N . ALA A 1 21 ? 3.897 -19.133 -10.225 1.00 72.35 21 ALA A N 4
ATOM 2418 C CA . ALA A 1 21 ? 4.207 -18.751 -8.853 1.00 64.13 21 ALA A CA 4
ATOM 2419 C C . ALA A 1 21 ? 5.486 -19.427 -8.377 1.00 41.21 21 ALA A C 4
ATOM 2420 O O . ALA A 1 21 ? 6.413 -18.766 -7.911 1.00 2.53 21 ALA A O 4
ATOM 2427 N N . SER A 1 22 ? 5.528 -20.750 -8.508 1.00 53.34 22 SER A N 4
ATOM 2428 C CA . SER A 1 22 ? 6.675 -21.539 -8.064 1.00 74.31 22 SER A CA 4
ATOM 2429 C C . SER A 1 22 ? 7.961 -21.043 -8.730 1.00 10.14 22 SER A C 4
ATOM 2430 O O . SER A 1 22 ? 8.974 -20.822 -8.062 1.00 71.31 22 SER A O 4
ATOM 2438 N N . VAL A 1 23 ? 7.897 -20.851 -10.046 1.00 12.42 23 VAL A N 4
ATOM 2439 C CA . VAL A 1 23 ? 9.033 -20.354 -10.823 1.00 35.04 23 VAL A CA 4
ATOM 2440 C C . VAL A 1 23 ? 9.503 -18.998 -10.289 1.00 62.40 23 VAL A C 4
ATOM 2441 O O . VAL A 1 23 ? 10.687 -18.803 -9.984 1.00 42.43 23 VAL A O 4
ATOM 2454 N N . CYS A 1 24 ? 8.565 -18.075 -10.150 1.00 22.10 24 CYS A N 4
ATOM 2455 C CA . CYS A 1 24 ? 8.867 -16.741 -9.647 1.00 23.54 24 CYS A CA 4
ATOM 2456 C C . CYS A 1 24 ? 9.473 -16.807 -8.240 1.00 42.03 24 CYS A C 4
ATOM 2457 O O . CYS A 1 24 ? 10.370 -16.025 -7.897 1.00 21.00 24 CYS A O 4
ATOM 2464 N N . GLN A 1 25 ? 9.000 -17.763 -7.439 1.00 72.15 25 GLN A N 4
ATOM 2465 C CA . GLN A 1 25 ? 9.484 -17.932 -6.069 1.00 5.42 25 GLN A CA 4
ATOM 2466 C C . GLN A 1 25 ? 10.893 -18.518 -6.055 1.00 75.43 25 GLN A C 4
ATOM 2467 O O . GLN A 1 25 ? 11.690 -18.217 -5.160 1.00 12.23 25 GLN A O 4
ATOM 2481 N N . THR A 1 26 ? 11.202 -19.362 -7.037 1.00 4.11 26 THR A N 4
ATOM 2482 C CA . THR A 1 26 ? 12.542 -19.919 -7.152 1.00 73.02 26 THR A CA 4
ATOM 2483 C C . THR A 1 26 ? 13.511 -18.855 -7.666 1.00 31.45 26 THR A C 4
ATOM 2484 O O . THR A 1 26 ? 14.702 -18.876 -7.340 1.00 32.44 26 THR A O 4
ATOM 2495 N N . GLU A 1 27 ? 12.991 -17.916 -8.464 1.00 72.22 27 GLU A N 4
ATOM 2496 C CA . GLU A 1 27 ? 13.800 -16.795 -8.945 1.00 65.35 27 GLU A CA 4
ATOM 2497 C C . GLU A 1 27 ? 14.246 -15.906 -7.777 1.00 1.04 27 GLU A C 4
ATOM 2498 O O . GLU A 1 27 ? 15.386 -16.001 -7.313 1.00 42.33 27 GLU A O 4
ATOM 2510 N N . ARG A 1 28 ? 13.336 -15.064 -7.289 1.00 32.35 28 ARG A N 4
ATOM 2511 C CA . ARG A 1 28 ? 13.659 -14.095 -6.234 1.00 74.33 28 ARG A CA 4
ATOM 2512 C C . ARG A 1 28 ? 12.426 -13.720 -5.416 1.00 54.03 28 ARG A C 4
ATOM 2513 O O . ARG A 1 28 ? 12.498 -13.593 -4.193 1.00 54.34 28 ARG A O 4
ATOM 2534 N N . PHE A 1 29 ? 11.306 -13.538 -6.101 1.00 70.41 29 PHE A N 4
ATOM 2535 C CA . PHE A 1 29 ? 10.116 -12.951 -5.491 1.00 50.13 29 PHE A CA 4
ATOM 2536 C C . PHE A 1 29 ? 9.413 -13.948 -4.574 1.00 53.05 29 PHE A C 4
ATOM 2537 O O . PHE A 1 29 ? 9.503 -15.156 -4.771 1.00 31.22 29 PHE A O 4
ATOM 2554 N N . SER A 1 30 ? 8.716 -13.430 -3.568 1.00 14.23 30 SER A N 4
ATOM 2555 C CA . SER A 1 30 ? 8.001 -14.265 -2.613 1.00 54.40 30 SER A CA 4
ATOM 2556 C C . SER A 1 30 ? 6.618 -14.639 -3.148 1.00 31.23 30 SER A C 4
ATOM 2557 O O . SER A 1 30 ? 6.024 -15.635 -2.727 1.00 54.14 30 SER A O 4
ATOM 2565 N N . GLY A 1 31 ? 6.109 -13.833 -4.073 1.00 51.23 31 GLY A N 4
ATOM 2566 C CA . GLY A 1 31 ? 4.813 -14.094 -4.662 1.00 64.41 31 GLY A CA 4
ATOM 2567 C C . GLY A 1 31 ? 4.845 -13.955 -6.166 1.00 43.32 31 GLY A C 4
ATOM 2568 O O . GLY A 1 31 ? 5.620 -13.163 -6.706 1.00 71.13 31 GLY A O 4
ATOM 2572 N N . GLY A 1 32 ? 4.009 -14.730 -6.842 1.00 2.22 32 GLY A N 4
ATOM 2573 C CA . GLY A 1 32 ? 3.918 -14.663 -8.287 1.00 13.32 32 GLY A CA 4
ATOM 2574 C C . GLY A 1 32 ? 2.577 -15.165 -8.776 1.00 42.12 32 GLY A C 4
ATOM 2575 O O . GLY A 1 32 ? 2.056 -16.151 -8.247 1.00 32.43 32 GLY A O 4
ATOM 2579 N N . ARG A 1 33 ? 2.000 -14.476 -9.754 1.00 23.31 33 ARG A N 4
ATOM 2580 C CA . ARG A 1 33 ? 0.717 -14.862 -10.325 1.00 13.23 33 ARG A CA 4
ATOM 2581 C C . ARG A 1 33 ? 0.501 -14.115 -11.643 1.00 4.43 33 ARG A C 4
ATOM 2582 O O . ARG A 1 33 ? 1.357 -13.330 -12.060 1.00 24.33 33 ARG A O 4
ATOM 2603 N N . CYS A 1 34 ? -0.633 -14.333 -12.294 1.00 61.24 34 CYS A N 4
ATOM 2604 C CA . CYS A 1 34 ? -0.835 -13.849 -13.652 1.00 3.41 34 CYS A CA 4
ATOM 2605 C C . CYS A 1 34 ? -1.930 -12.785 -13.677 1.00 5.43 34 CYS A C 4
ATOM 2606 O O . CYS A 1 34 ? -2.960 -12.916 -13.016 1.00 15.55 34 CYS A O 4
ATOM 2613 N N . ARG A 1 35 ? -1.673 -11.718 -14.427 1.00 15.23 35 ARG A N 4
ATOM 2614 C CA . ARG A 1 35 ? -2.543 -10.544 -14.440 1.00 20.43 35 ARG A CA 4
ATOM 2615 C C . ARG A 1 35 ? -3.868 -10.823 -15.140 1.00 63.44 35 ARG A C 4
ATOM 2616 O O . ARG A 1 35 ? -3.910 -11.030 -16.354 1.00 31.21 35 ARG A O 4
ATOM 2637 N N . GLY A 1 36 ? -4.927 -10.811 -14.345 1.00 20.23 36 GLY A N 4
ATOM 2638 C CA . GLY A 1 36 ? -6.299 -10.942 -14.835 1.00 55.12 36 GLY A CA 4
ATOM 2639 C C . GLY A 1 36 ? -6.461 -11.917 -15.986 1.00 13.21 36 GLY A C 4
ATOM 2640 O O . GLY A 1 36 ? -6.269 -13.126 -15.826 1.00 34.10 36 GLY A O 4
ATOM 2644 N N . PHE A 1 37 ? -6.826 -11.386 -17.150 1.00 40.04 37 PHE A N 4
ATOM 2645 C CA . PHE A 1 37 ? -7.003 -12.191 -18.354 1.00 55.43 37 PHE A CA 4
ATOM 2646 C C . PHE A 1 37 ? -5.808 -12.036 -19.292 1.00 12.41 37 PHE A C 4
ATOM 2647 O O . PHE A 1 37 ? -5.745 -12.676 -20.344 1.00 43.22 37 PHE A O 4
ATOM 2664 N N . ARG A 1 38 ? -4.858 -11.191 -18.897 1.00 72.20 38 ARG A N 4
ATOM 2665 C CA . ARG A 1 38 ? -3.689 -10.897 -19.725 1.00 40.20 38 ARG A CA 4
ATOM 2666 C C . ARG A 1 38 ? -2.811 -12.140 -19.868 1.00 43.54 38 ARG A C 4
ATOM 2667 O O . ARG A 1 38 ? -2.098 -12.294 -20.862 1.00 15.24 38 ARG A O 4
ATOM 2688 N N . ARG A 1 39 ? -2.870 -13.016 -18.856 1.00 21.20 39 ARG A N 4
ATOM 2689 C CA . ARG A 1 39 ? -2.108 -14.267 -18.850 1.00 22.44 39 ARG A CA 4
ATOM 2690 C C . ARG A 1 39 ? -0.602 -13.994 -18.827 1.00 12.41 39 ARG A C 4
ATOM 2691 O O . ARG A 1 39 ? 0.205 -14.859 -19.176 1.00 53.20 39 ARG A O 4
ATOM 2712 N N . ARG A 1 40 ? -0.235 -12.789 -18.395 1.00 72.23 40 ARG A N 4
ATOM 2713 C CA . ARG A 1 40 ? 1.169 -12.409 -18.243 1.00 42.22 40 ARG A CA 4
ATOM 2714 C C . ARG A 1 40 ? 1.587 -12.558 -16.781 1.00 52.43 40 ARG A C 4
ATOM 2715 O O . ARG A 1 40 ? 0.858 -12.138 -15.877 1.00 51.14 40 ARG A O 4
ATOM 2736 N N . CYS A 1 41 ? 2.752 -13.160 -16.557 1.00 70.13 41 CYS A N 4
ATOM 2737 C CA . CYS A 1 41 ? 3.272 -13.386 -15.208 1.00 30.41 41 CYS A CA 4
ATOM 2738 C C . CYS A 1 41 ? 3.842 -12.110 -14.584 1.00 4.30 41 CYS A C 4
ATOM 2739 O O . CYS A 1 41 ? 4.787 -11.511 -15.110 1.00 74.34 41 CYS A O 4
ATOM 2746 N N . PHE A 1 42 ? 3.245 -11.704 -13.466 1.00 11.43 42 PHE A N 4
ATOM 2747 C CA . PHE A 1 42 ? 3.767 -10.624 -12.634 1.00 60.12 42 PHE A CA 4
ATOM 2748 C C . PHE A 1 42 ? 4.127 -11.187 -11.264 1.00 34.11 42 PHE A C 4
ATOM 2749 O O . PHE A 1 42 ? 3.619 -12.234 -10.857 1.00 5.24 42 PHE A O 4
ATOM 2766 N N . CYS A 1 43 ? 4.989 -10.488 -10.551 1.00 20.22 43 CYS A N 4
ATOM 2767 C CA . CYS A 1 43 ? 5.512 -10.978 -9.284 1.00 45.24 43 CYS A CA 4
ATOM 2768 C C . CYS A 1 43 ? 5.392 -9.929 -8.189 1.00 21.24 43 CYS A C 4
ATOM 2769 O O . CYS A 1 43 ? 5.507 -8.727 -8.450 1.00 32.43 43 CYS A O 4
ATOM 2776 N N . THR A 1 44 ? 5.161 -10.400 -6.968 1.00 54.40 44 THR A N 4
ATOM 2777 C CA . THR A 1 44 ? 5.025 -9.540 -5.805 1.00 64.04 44 THR A CA 4
ATOM 2778 C C . THR A 1 44 ? 6.083 -9.886 -4.749 1.00 4.13 44 THR A C 4
ATOM 2779 O O . THR A 1 44 ? 6.402 -11.059 -4.521 1.00 25.53 44 THR A O 4
ATOM 2790 N N . THR A 1 45 ? 6.635 -8.854 -4.129 1.00 50.22 45 THR A N 4
ATOM 2791 C CA . THR A 1 45 ? 7.623 -9.011 -3.074 1.00 63.21 45 THR A CA 4
ATOM 2792 C C . THR A 1 45 ? 7.662 -7.741 -2.228 1.00 34.32 45 THR A C 4
ATOM 2793 O O . THR A 1 45 ? 6.893 -6.804 -2.469 1.00 30.24 45 THR A O 4
ATOM 2804 N N . HIS A 1 46 ? 8.522 -7.720 -1.221 1.00 54.14 46 HIS A N 4
ATOM 2805 C CA . HIS A 1 46 ? 8.688 -6.544 -0.372 1.00 4.11 46 HIS A CA 4
ATOM 2806 C C . HIS A 1 46 ? 10.094 -5.973 -0.528 1.00 4.55 46 HIS A C 4
ATOM 2807 O O . HIS A 1 46 ? 11.084 -6.703 -0.442 1.00 42.44 46 HIS A O 4
ATOM 2822 N N . CYS A 1 47 ? 10.174 -4.669 -0.766 1.00 34.13 47 CYS A N 4
ATOM 2823 C CA . CYS A 1 47 ? 11.451 -3.988 -0.953 1.00 63.22 47 CYS A CA 4
ATOM 2824 C C . CYS A 1 47 ? 11.483 -2.711 -0.109 1.00 51.23 47 CYS A C 4
ATOM 2825 O O . CYS A 1 47 ? 11.239 -1.614 -0.656 1.00 13.20 47 CYS A O 4
ATOM 2833 N N . ARG A 1 1 ? 3.294 -0.914 1.538 1.00 43.02 1 ARG A N 5
ATOM 2834 C CA . ARG A 1 1 ? 4.644 -0.761 0.946 1.00 31.13 1 ARG A CA 5
ATOM 2835 C C . ARG A 1 1 ? 5.091 -2.072 0.305 1.00 52.12 1 ARG A C 5
ATOM 2836 O O . ARG A 1 1 ? 5.733 -2.912 0.945 1.00 32.51 1 ARG A O 5
ATOM 2859 N N . THR A 1 2 ? 4.726 -2.245 -0.960 1.00 75.21 2 THR A N 5
ATOM 2860 C CA . THR A 1 2 ? 5.071 -3.436 -1.723 1.00 22.42 2 THR A CA 5
ATOM 2861 C C . THR A 1 2 ? 5.438 -3.047 -3.155 1.00 24.24 2 THR A C 5
ATOM 2862 O O . THR A 1 2 ? 4.882 -2.094 -3.712 1.00 73.35 2 THR A O 5
ATOM 2873 N N . CYS A 1 3 ? 6.390 -3.764 -3.730 1.00 4.32 3 CYS A N 5
ATOM 2874 C CA . CYS A 1 3 ? 6.818 -3.534 -5.105 1.00 32.41 3 CYS A CA 5
ATOM 2875 C C . CYS A 1 3 ? 6.483 -4.745 -5.966 1.00 43.53 3 CYS A C 5
ATOM 2876 O O . CYS A 1 3 ? 6.587 -5.888 -5.513 1.00 51.11 3 CYS A O 5
ATOM 2883 N N . GLU A 1 4 ? 6.068 -4.494 -7.202 1.00 30.34 4 GLU A N 5
ATOM 2884 C CA . GLU A 1 4 ? 5.688 -5.556 -8.122 1.00 32.15 4 GLU A CA 5
ATOM 2885 C C . GLU A 1 4 ? 6.426 -5.403 -9.445 1.00 20.22 4 GLU A C 5
ATOM 2886 O O . GLU A 1 4 ? 6.771 -4.292 -9.848 1.00 73.55 4 GLU A O 5
ATOM 2898 N N . SER A 1 5 ? 6.677 -6.522 -10.103 1.00 2.13 5 SER A N 5
ATOM 2899 C CA . SER A 1 5 ? 7.329 -6.528 -11.407 1.00 44.33 5 SER A CA 5
ATOM 2900 C C . SER A 1 5 ? 6.701 -7.610 -12.280 1.00 2.03 5 SER A C 5
ATOM 2901 O O . SER A 1 5 ? 5.775 -8.300 -11.844 1.00 22.41 5 SER A O 5
ATOM 2909 N N . GLN A 1 6 ? 7.226 -7.788 -13.486 1.00 34.12 6 GLN A N 5
ATOM 2910 C CA . GLN A 1 6 ? 6.651 -8.722 -14.448 1.00 21.51 6 GLN A CA 5
ATOM 2911 C C . GLN A 1 6 ? 7.632 -9.860 -14.699 1.00 30.15 6 GLN A C 5
ATOM 2912 O O . GLN A 1 6 ? 8.849 -9.655 -14.691 1.00 3.10 6 GLN A O 5
ATOM 2926 N N . SER A 1 7 ? 7.108 -11.049 -14.945 1.00 54.01 7 SER A N 5
ATOM 2927 C CA . SER A 1 7 ? 7.929 -12.240 -15.051 1.00 13.04 7 SER A CA 5
ATOM 2928 C C . SER A 1 7 ? 7.880 -12.785 -16.473 1.00 64.32 7 SER A C 5
ATOM 2929 O O . SER A 1 7 ? 6.919 -13.442 -16.874 1.00 1.34 7 SER A O 5
ATOM 2937 N N . HIS A 1 8 ? 8.918 -12.470 -17.238 1.00 53.55 8 HIS A N 5
ATOM 2938 C CA . HIS A 1 8 ? 9.037 -12.905 -18.629 1.00 31.43 8 HIS A CA 5
ATOM 2939 C C . HIS A 1 8 ? 10.198 -13.883 -18.776 1.00 33.54 8 HIS A C 5
ATOM 2940 O O . HIS A 1 8 ? 10.723 -14.093 -19.871 1.00 73.11 8 HIS A O 5
ATOM 2955 N N . LYS A 1 9 ? 10.589 -14.478 -17.650 1.00 31.32 9 LYS A N 5
ATOM 2956 C CA . LYS A 1 9 ? 11.582 -15.551 -17.637 1.00 60.14 9 LYS A CA 5
ATOM 2957 C C . LYS A 1 9 ? 10.887 -16.879 -17.916 1.00 1.35 9 LYS A C 5
ATOM 2958 O O . LYS A 1 9 ? 11.485 -17.818 -18.449 1.00 25.03 9 LYS A O 5
ATOM 2977 N N . PHE A 1 10 ? 9.612 -16.936 -17.540 1.00 55.25 10 PHE A N 5
ATOM 2978 C CA . PHE A 1 10 ? 8.776 -18.101 -17.778 1.00 53.11 10 PHE A CA 5
ATOM 2979 C C . PHE A 1 10 ? 8.521 -18.257 -19.274 1.00 14.43 10 PHE A C 5
ATOM 2980 O O . PHE A 1 10 ? 8.364 -17.268 -19.993 1.00 34.13 10 PHE A O 5
ATOM 2997 N N . LYS A 1 11 ? 8.486 -19.501 -19.736 1.00 11.03 11 LYS A N 5
ATOM 2998 C CA . LYS A 1 11 ? 8.307 -19.794 -21.151 1.00 41.40 11 LYS A CA 5
ATOM 2999 C C . LYS A 1 11 ? 6.845 -19.612 -21.562 1.00 10.21 11 LYS A C 5
ATOM 3000 O O . LYS A 1 11 ? 5.967 -20.367 -21.134 1.00 0.33 11 LYS A O 5
ATOM 3019 N N . GLY A 1 12 ? 6.589 -18.588 -22.371 1.00 4.51 12 GLY A N 5
ATOM 3020 C CA . GLY A 1 12 ? 5.249 -18.332 -22.871 1.00 62.32 12 GLY A CA 5
ATOM 3021 C C . GLY A 1 12 ? 4.544 -17.227 -22.105 1.00 63.52 12 GLY A C 5
ATOM 3022 O O . GLY A 1 12 ? 5.061 -16.742 -21.099 1.00 5.32 12 GLY A O 5
ATOM 3026 N N . PRO A 1 13 ? 3.343 -16.816 -22.555 1.00 33.45 13 PRO A N 5
ATOM 3027 C CA . PRO A 1 13 ? 2.572 -15.730 -21.923 1.00 14.13 13 PRO A CA 5
ATOM 3028 C C . PRO A 1 13 ? 1.861 -16.185 -20.645 1.00 61.15 13 PRO A C 5
ATOM 3029 O O . PRO A 1 13 ? 0.708 -15.825 -20.407 1.00 52.35 13 PRO A O 5
ATOM 3040 N N . CYS A 1 14 ? 2.573 -16.955 -19.821 1.00 44.42 14 CYS A N 5
ATOM 3041 C CA . CYS A 1 14 ? 2.024 -17.512 -18.588 1.00 5.53 14 CYS A CA 5
ATOM 3042 C C . CYS A 1 14 ? 0.887 -18.485 -18.895 1.00 24.15 14 CYS A C 5
ATOM 3043 O O . CYS A 1 14 ? -0.193 -18.088 -19.333 1.00 72.15 14 CYS A O 5
ATOM 3050 N N . ALA A 1 15 ? 1.154 -19.770 -18.698 1.00 73.41 15 ALA A N 5
ATOM 3051 C CA . ALA A 1 15 ? 0.156 -20.808 -18.923 1.00 61.31 15 ALA A CA 5
ATOM 3052 C C . ALA A 1 15 ? -0.580 -21.129 -17.626 1.00 10.24 15 ALA A C 5
ATOM 3053 O O . ALA A 1 15 ? -1.805 -21.044 -17.552 1.00 70.15 15 ALA A O 5
ATOM 3060 N N . SER A 1 16 ? 0.183 -21.477 -16.595 1.00 34.34 16 SER A N 5
ATOM 3061 C CA . SER A 1 16 ? -0.386 -21.865 -15.313 1.00 12.41 16 SER A CA 5
ATOM 3062 C C . SER A 1 16 ? 0.097 -20.936 -14.196 1.00 23.11 16 SER A C 5
ATOM 3063 O O . SER A 1 16 ? 1.308 -20.775 -13.982 1.00 25.23 16 SER A O 5
ATOM 3071 N N . ASP A 1 17 ? -0.870 -20.335 -13.498 1.00 22.52 17 ASP A N 5
ATOM 3072 C CA . ASP A 1 17 ? -0.610 -19.413 -12.388 1.00 3.52 17 ASP A CA 5
ATOM 3073 C C . ASP A 1 17 ? 0.418 -19.994 -11.417 1.00 25.45 17 ASP A C 5
ATOM 3074 O O . ASP A 1 17 ? 1.486 -19.416 -11.204 1.00 45.35 17 ASP A O 5
ATOM 3083 N N . HIS A 1 18 ? 0.095 -21.160 -10.860 1.00 72.41 18 HIS A N 5
ATOM 3084 C CA . HIS A 1 18 ? 0.950 -21.818 -9.871 1.00 53.42 18 HIS A CA 5
ATOM 3085 C C . HIS A 1 18 ? 2.363 -22.022 -10.402 1.00 24.22 18 HIS A C 5
ATOM 3086 O O . HIS A 1 18 ? 3.337 -21.844 -9.675 1.00 64.34 18 HIS A O 5
ATOM 3101 N N . ASN A 1 19 ? 2.465 -22.414 -11.664 1.00 53.15 19 ASN A N 5
ATOM 3102 C CA . ASN A 1 19 ? 3.756 -22.755 -12.247 1.00 52.02 19 ASN A CA 5
ATOM 3103 C C . ASN A 1 19 ? 4.635 -21.522 -12.388 1.00 71.33 19 ASN A C 5
ATOM 3104 O O . ASN A 1 19 ? 5.806 -21.548 -12.004 1.00 24.13 19 ASN A O 5
ATOM 3115 N N . CYS A 1 20 ? 4.075 -20.434 -12.917 1.00 72.21 20 CYS A N 5
ATOM 3116 C CA . CYS A 1 20 ? 4.841 -19.196 -13.064 1.00 15.22 20 CYS A CA 5
ATOM 3117 C C . CYS A 1 20 ? 5.236 -18.674 -11.683 1.00 53.20 20 CYS A C 5
ATOM 3118 O O . CYS A 1 20 ? 6.369 -18.227 -11.467 1.00 43.15 20 CYS A O 5
ATOM 3125 N N . ALA A 1 21 ? 4.293 -18.771 -10.746 1.00 72.35 21 ALA A N 5
ATOM 3126 C CA . ALA A 1 21 ? 4.521 -18.360 -9.366 1.00 64.13 21 ALA A CA 5
ATOM 3127 C C . ALA A 1 21 ? 5.660 -19.165 -8.745 1.00 41.21 21 ALA A C 5
ATOM 3128 O O . ALA A 1 21 ? 6.583 -18.598 -8.166 1.00 2.53 21 ALA A O 5
ATOM 3135 N N . SER A 1 22 ? 5.596 -20.487 -8.893 1.00 53.34 22 SER A N 5
ATOM 3136 C CA . SER A 1 22 ? 6.590 -21.382 -8.304 1.00 74.31 22 SER A CA 5
ATOM 3137 C C . SER A 1 22 ? 7.974 -21.091 -8.883 1.00 10.14 22 SER A C 5
ATOM 3138 O O . SER A 1 22 ? 8.959 -21.064 -8.154 1.00 71.31 22 SER A O 5
ATOM 3146 N N . VAL A 1 23 ? 8.035 -20.862 -10.195 1.00 12.42 23 VAL A N 5
ATOM 3147 C CA . VAL A 1 23 ? 9.281 -20.482 -10.860 1.00 35.04 23 VAL A CA 5
ATOM 3148 C C . VAL A 1 23 ? 9.860 -19.214 -10.218 1.00 62.40 23 VAL A C 5
ATOM 3149 O O . VAL A 1 23 ? 11.023 -19.187 -9.782 1.00 42.43 23 VAL A O 5
ATOM 3162 N N . CYS A 1 24 ? 9.022 -18.188 -10.121 1.00 22.10 24 CYS A N 5
ATOM 3163 C CA . CYS A 1 24 ? 9.408 -16.924 -9.502 1.00 23.54 24 CYS A CA 5
ATOM 3164 C C . CYS A 1 24 ? 9.867 -17.156 -8.057 1.00 42.03 24 CYS A C 5
ATOM 3165 O O . CYS A 1 24 ? 10.780 -16.491 -7.565 1.00 21.00 24 CYS A O 5
ATOM 3172 N N . GLN A 1 25 ? 9.241 -18.132 -7.399 1.00 72.15 25 GLN A N 5
ATOM 3173 C CA . GLN A 1 25 ? 9.559 -18.472 -6.011 1.00 5.42 25 GLN A CA 5
ATOM 3174 C C . GLN A 1 25 ? 10.853 -19.282 -5.914 1.00 75.43 25 GLN A C 5
ATOM 3175 O O . GLN A 1 25 ? 11.571 -19.200 -4.915 1.00 12.23 25 GLN A O 5
ATOM 3189 N N . THR A 1 26 ? 11.149 -20.070 -6.940 1.00 4.11 26 THR A N 5
ATOM 3190 C CA . THR A 1 26 ? 12.346 -20.900 -6.936 1.00 73.02 26 THR A CA 5
ATOM 3191 C C . THR A 1 26 ? 13.588 -20.067 -7.234 1.00 31.45 26 THR A C 5
ATOM 3192 O O . THR A 1 26 ? 14.667 -20.338 -6.702 1.00 32.44 26 THR A O 5
ATOM 3203 N N . GLU A 1 27 ? 13.438 -19.046 -8.078 1.00 72.22 27 GLU A N 5
ATOM 3204 C CA . GLU A 1 27 ? 14.561 -18.160 -8.384 1.00 65.35 27 GLU A CA 5
ATOM 3205 C C . GLU A 1 27 ? 14.801 -17.167 -7.237 1.00 1.04 27 GLU A C 5
ATOM 3206 O O . GLU A 1 27 ? 15.930 -17.034 -6.746 1.00 42.33 27 GLU A O 5
ATOM 3218 N N . ARG A 1 28 ? 13.739 -16.495 -6.795 1.00 32.35 28 ARG A N 5
ATOM 3219 C CA . ARG A 1 28 ? 13.824 -15.524 -5.700 1.00 74.33 28 ARG A CA 5
ATOM 3220 C C . ARG A 1 28 ? 12.579 -15.594 -4.820 1.00 54.03 28 ARG A C 5
ATOM 3221 O O . ARG A 1 28 ? 11.729 -16.459 -4.998 1.00 54.34 28 ARG A O 5
ATOM 3242 N N . PHE A 1 29 ? 12.484 -14.679 -3.863 1.00 70.41 29 PHE A N 5
ATOM 3243 C CA . PHE A 1 29 ? 11.326 -14.601 -2.982 1.00 50.13 29 PHE A CA 5
ATOM 3244 C C . PHE A 1 29 ? 10.447 -13.425 -3.383 1.00 53.05 29 PHE A C 5
ATOM 3245 O O . PHE A 1 29 ? 10.730 -12.270 -3.058 1.00 31.22 29 PHE A O 5
ATOM 3262 N N . SER A 1 30 ? 9.393 -13.742 -4.120 1.00 14.23 30 SER A N 5
ATOM 3263 C CA . SER A 1 30 ? 8.479 -12.753 -4.651 1.00 54.40 30 SER A CA 5
ATOM 3264 C C . SER A 1 30 ? 7.189 -13.458 -5.066 1.00 31.23 30 SER A C 5
ATOM 3265 O O . SER A 1 30 ? 7.187 -14.282 -5.983 1.00 54.14 30 SER A O 5
ATOM 3273 N N . GLY A 1 31 ? 6.111 -13.160 -4.357 1.00 51.23 31 GLY A N 5
ATOM 3274 C CA . GLY A 1 31 ? 4.833 -13.811 -4.611 1.00 64.41 31 GLY A CA 5
ATOM 3275 C C . GLY A 1 31 ? 4.331 -13.548 -6.016 1.00 43.32 31 GLY A C 5
ATOM 3276 O O . GLY A 1 31 ? 4.145 -12.395 -6.401 1.00 71.13 31 GLY A O 5
ATOM 3280 N N . GLY A 1 32 ? 4.077 -14.605 -6.774 1.00 2.22 32 GLY A N 5
ATOM 3281 C CA . GLY A 1 32 ? 3.753 -14.451 -8.183 1.00 13.32 32 GLY A CA 5
ATOM 3282 C C . GLY A 1 32 ? 2.337 -14.878 -8.514 1.00 42.12 32 GLY A C 5
ATOM 3283 O O . GLY A 1 32 ? 1.775 -15.759 -7.857 1.00 32.43 32 GLY A O 5
ATOM 3287 N N . ARG A 1 33 ? 1.762 -14.237 -9.524 1.00 23.31 33 ARG A N 5
ATOM 3288 C CA . ARG A 1 33 ? 0.412 -14.537 -9.996 1.00 13.23 33 ARG A CA 5
ATOM 3289 C C . ARG A 1 33 ? 0.337 -14.361 -11.509 1.00 4.43 33 ARG A C 5
ATOM 3290 O O . ARG A 1 33 ? 1.251 -13.800 -12.121 1.00 24.33 33 ARG A O 5
ATOM 3311 N N . CYS A 1 34 ? -0.762 -14.816 -12.097 1.00 61.24 34 CYS A N 5
ATOM 3312 C CA . CYS A 1 34 ? -0.968 -14.729 -13.538 1.00 3.41 34 CYS A CA 5
ATOM 3313 C C . CYS A 1 34 ? -2.141 -13.793 -13.833 1.00 5.43 34 CYS A C 5
ATOM 3314 O O . CYS A 1 34 ? -3.310 -14.176 -13.716 1.00 15.55 34 CYS A O 5
ATOM 3321 N N . ARG A 1 35 ? -1.812 -12.561 -14.205 1.00 15.23 35 ARG A N 5
ATOM 3322 C CA . ARG A 1 35 ? -2.799 -11.503 -14.398 1.00 20.43 35 ARG A CA 5
ATOM 3323 C C . ARG A 1 35 ? -2.263 -10.487 -15.404 1.00 63.44 35 ARG A C 5
ATOM 3324 O O . ARG A 1 35 ? -1.054 -10.398 -15.613 1.00 31.21 35 ARG A O 5
ATOM 3345 N N . GLY A 1 36 ? -3.159 -9.736 -16.035 1.00 20.23 36 GLY A N 5
ATOM 3346 C CA . GLY A 1 36 ? -2.750 -8.731 -17.000 1.00 55.12 36 GLY A CA 5
ATOM 3347 C C . GLY A 1 36 ? -3.893 -8.328 -17.904 1.00 13.21 36 GLY A C 5
ATOM 3348 O O . GLY A 1 36 ? -5.054 -8.359 -17.486 1.00 34.10 36 GLY A O 5
ATOM 3352 N N . PHE A 1 37 ? -3.573 -7.933 -19.136 1.00 40.04 37 PHE A N 5
ATOM 3353 C CA . PHE A 1 37 ? -4.595 -7.619 -20.131 1.00 55.43 37 PHE A CA 5
ATOM 3354 C C . PHE A 1 37 ? -5.400 -8.876 -20.445 1.00 12.41 37 PHE A C 5
ATOM 3355 O O . PHE A 1 37 ? -6.621 -8.909 -20.285 1.00 43.22 37 PHE A O 5
ATOM 3372 N N . ARG A 1 38 ? -4.694 -9.903 -20.900 1.00 72.20 38 ARG A N 5
ATOM 3373 C CA . ARG A 1 38 ? -5.269 -11.205 -21.140 1.00 40.20 38 ARG A CA 5
ATOM 3374 C C . ARG A 1 38 ? -4.587 -12.240 -20.243 1.00 43.54 38 ARG A C 5
ATOM 3375 O O . ARG A 1 38 ? -5.231 -12.875 -19.403 1.00 15.24 38 ARG A O 5
ATOM 3396 N N . ARG A 1 39 ? -3.274 -12.387 -20.425 1.00 21.20 39 ARG A N 5
ATOM 3397 C CA . ARG A 1 39 ? -2.471 -13.338 -19.657 1.00 22.44 39 ARG A CA 5
ATOM 3398 C C . ARG A 1 39 ? -1.025 -12.852 -19.540 1.00 12.41 39 ARG A C 5
ATOM 3399 O O . ARG A 1 39 ? -0.289 -12.807 -20.524 1.00 53.20 39 ARG A O 5
ATOM 3420 N N . ARG A 1 40 ? -0.646 -12.468 -18.326 1.00 72.23 40 ARG A N 5
ATOM 3421 C CA . ARG A 1 40 ? 0.728 -12.098 -18.000 1.00 42.22 40 ARG A CA 5
ATOM 3422 C C . ARG A 1 40 ? 1.069 -12.598 -16.610 1.00 52.43 40 ARG A C 5
ATOM 3423 O O . ARG A 1 40 ? 0.206 -13.116 -15.901 1.00 51.14 40 ARG A O 5
ATOM 3444 N N . CYS A 1 41 ? 2.314 -12.429 -16.217 1.00 70.13 41 CYS A N 5
ATOM 3445 C CA . CYS A 1 41 ? 2.787 -12.932 -14.932 1.00 30.41 41 CYS A CA 5
ATOM 3446 C C . CYS A 1 41 ? 3.481 -11.810 -14.171 1.00 4.30 41 CYS A C 5
ATOM 3447 O O . CYS A 1 41 ? 4.292 -11.080 -14.744 1.00 74.34 41 CYS A O 5
ATOM 3454 N N . PHE A 1 42 ? 3.143 -11.658 -12.894 1.00 11.43 42 PHE A N 5
ATOM 3455 C CA . PHE A 1 42 ? 3.692 -10.584 -12.064 1.00 60.12 42 PHE A CA 5
ATOM 3456 C C . PHE A 1 42 ? 4.108 -11.118 -10.694 1.00 34.11 42 PHE A C 5
ATOM 3457 O O . PHE A 1 42 ? 3.422 -11.962 -10.117 1.00 5.24 42 PHE A O 5
ATOM 3474 N N . CYS A 1 43 ? 5.227 -10.614 -10.182 1.00 20.22 43 CYS A N 5
ATOM 3475 C CA . CYS A 1 43 ? 5.735 -11.016 -8.869 1.00 45.24 43 CYS A CA 5
ATOM 3476 C C . CYS A 1 43 ? 5.723 -9.826 -7.909 1.00 21.24 43 CYS A C 5
ATOM 3477 O O . CYS A 1 43 ? 5.871 -8.676 -8.333 1.00 32.43 43 CYS A O 5
ATOM 3484 N N . THR A 1 44 ? 5.550 -10.110 -6.619 1.00 54.40 44 THR A N 5
ATOM 3485 C CA . THR A 1 44 ? 5.413 -9.075 -5.601 1.00 64.04 44 THR A CA 5
ATOM 3486 C C . THR A 1 44 ? 6.312 -9.359 -4.393 1.00 4.13 44 THR A C 5
ATOM 3487 O O . THR A 1 44 ? 6.316 -10.473 -3.849 1.00 25.53 44 THR A O 5
ATOM 3498 N N . THR A 1 45 ? 7.076 -8.346 -3.988 1.00 50.22 45 THR A N 5
ATOM 3499 C CA . THR A 1 45 ? 7.934 -8.431 -2.812 1.00 63.21 45 THR A CA 5
ATOM 3500 C C . THR A 1 45 ? 7.925 -7.090 -2.076 1.00 34.32 45 THR A C 5
ATOM 3501 O O . THR A 1 45 ? 7.493 -6.078 -2.631 1.00 30.24 45 THR A O 5
ATOM 3512 N N . HIS A 1 46 ? 8.399 -7.076 -0.835 1.00 54.14 46 HIS A N 5
ATOM 3513 C CA . HIS A 1 46 ? 8.327 -5.878 0.004 1.00 4.11 46 HIS A CA 5
ATOM 3514 C C . HIS A 1 46 ? 9.511 -4.948 -0.245 1.00 4.55 46 HIS A C 5
ATOM 3515 O O . HIS A 1 46 ? 10.648 -5.398 -0.400 1.00 42.44 46 HIS A O 5
ATOM 3530 N N . CYS A 1 47 ? 9.230 -3.649 -0.279 1.00 34.13 47 CYS A N 5
ATOM 3531 C CA . CYS A 1 47 ? 10.262 -2.622 -0.360 1.00 63.22 47 CYS A CA 5
ATOM 3532 C C . CYS A 1 47 ? 10.351 -1.885 0.974 1.00 51.23 47 CYS A C 5
ATOM 3533 O O . CYS A 1 47 ? 9.331 -1.305 1.395 1.00 13.20 47 CYS A O 5
ATOM 3541 N N . ARG A 1 1 ? 6.957 0.054 1.021 1.00 43.02 1 ARG A N 6
ATOM 3542 C CA . ARG A 1 1 ? 5.692 -0.685 0.804 1.00 31.13 1 ARG A CA 6
ATOM 3543 C C . ARG A 1 1 ? 5.938 -1.929 -0.053 1.00 52.12 1 ARG A C 6
ATOM 3544 O O . ARG A 1 1 ? 7.084 -2.254 -0.383 1.00 32.51 1 ARG A O 6
ATOM 3567 N N . THR A 1 2 ? 4.861 -2.631 -0.393 1.00 75.21 2 THR A N 6
ATOM 3568 C CA . THR A 1 2 ? 4.936 -3.783 -1.284 1.00 22.42 2 THR A CA 6
ATOM 3569 C C . THR A 1 2 ? 5.033 -3.318 -2.744 1.00 24.24 2 THR A C 6
ATOM 3570 O O . THR A 1 2 ? 4.275 -2.449 -3.180 1.00 73.35 2 THR A O 6
ATOM 3581 N N . CYS A 1 3 ? 5.973 -3.893 -3.485 1.00 4.32 3 CYS A N 6
ATOM 3582 C CA . CYS A 1 3 ? 6.198 -3.536 -4.886 1.00 32.41 3 CYS A CA 6
ATOM 3583 C C . CYS A 1 3 ? 5.937 -4.743 -5.778 1.00 43.53 3 CYS A C 6
ATOM 3584 O O . CYS A 1 3 ? 5.981 -5.883 -5.310 1.00 51.11 3 CYS A O 6
ATOM 3591 N N . GLU A 1 4 ? 5.665 -4.504 -7.056 1.00 30.34 4 GLU A N 6
ATOM 3592 C CA . GLU A 1 4 ? 5.431 -5.592 -8.001 1.00 32.15 4 GLU A CA 6
ATOM 3593 C C . GLU A 1 4 ? 6.367 -5.478 -9.202 1.00 20.22 4 GLU A C 6
ATOM 3594 O O . GLU A 1 4 ? 6.951 -4.419 -9.460 1.00 73.55 4 GLU A O 6
ATOM 3606 N N . SER A 1 5 ? 6.493 -6.575 -9.926 1.00 2.13 5 SER A N 6
ATOM 3607 C CA . SER A 1 5 ? 7.326 -6.656 -11.113 1.00 44.33 5 SER A CA 6
ATOM 3608 C C . SER A 1 5 ? 6.647 -7.558 -12.137 1.00 2.03 5 SER A C 6
ATOM 3609 O O . SER A 1 5 ? 5.611 -8.163 -11.846 1.00 22.41 5 SER A O 6
ATOM 3617 N N . GLN A 1 6 ? 7.234 -7.671 -13.316 1.00 34.12 6 GLN A N 6
ATOM 3618 C CA . GLN A 1 6 ? 6.657 -8.464 -14.392 1.00 21.51 6 GLN A CA 6
ATOM 3619 C C . GLN A 1 6 ? 7.562 -9.648 -14.699 1.00 30.15 6 GLN A C 6
ATOM 3620 O O . GLN A 1 6 ? 8.786 -9.541 -14.609 1.00 3.10 6 GLN A O 6
ATOM 3634 N N . SER A 1 7 ? 6.964 -10.774 -15.060 1.00 54.01 7 SER A N 6
ATOM 3635 C CA . SER A 1 7 ? 7.719 -11.981 -15.352 1.00 13.04 7 SER A CA 6
ATOM 3636 C C . SER A 1 7 ? 7.571 -12.355 -16.820 1.00 64.32 7 SER A C 6
ATOM 3637 O O . SER A 1 7 ? 6.500 -12.771 -17.268 1.00 1.34 7 SER A O 6
ATOM 3645 N N . HIS A 1 8 ? 8.646 -12.155 -17.569 1.00 53.55 8 HIS A N 6
ATOM 3646 C CA . HIS A 1 8 ? 8.741 -12.620 -18.947 1.00 31.43 8 HIS A CA 6
ATOM 3647 C C . HIS A 1 8 ? 9.793 -13.717 -19.037 1.00 33.54 8 HIS A C 6
ATOM 3648 O O . HIS A 1 8 ? 10.217 -14.110 -20.126 1.00 73.11 8 HIS A O 6
ATOM 3663 N N . LYS A 1 9 ? 10.217 -14.196 -17.868 1.00 31.32 9 LYS A N 6
ATOM 3664 C CA . LYS A 1 9 ? 11.097 -15.354 -17.782 1.00 60.14 9 LYS A CA 6
ATOM 3665 C C . LYS A 1 9 ? 10.261 -16.608 -18.031 1.00 1.35 9 LYS A C 6
ATOM 3666 O O . LYS A 1 9 ? 10.675 -17.516 -18.754 1.00 25.03 9 LYS A O 6
ATOM 3685 N N . PHE A 1 10 ? 9.074 -16.636 -17.426 1.00 55.25 10 PHE A N 6
ATOM 3686 C CA . PHE A 1 10 ? 8.110 -17.700 -17.665 1.00 53.11 10 PHE A CA 6
ATOM 3687 C C . PHE A 1 10 ? 7.707 -17.706 -19.136 1.00 14.43 10 PHE A C 6
ATOM 3688 O O . PHE A 1 10 ? 7.369 -16.663 -19.699 1.00 34.13 10 PHE A O 6
ATOM 3705 N N . LYS A 1 11 ? 7.749 -18.881 -19.754 1.00 11.03 11 LYS A N 6
ATOM 3706 C CA . LYS A 1 11 ? 7.475 -19.014 -21.180 1.00 41.40 11 LYS A CA 6
ATOM 3707 C C . LYS A 1 11 ? 6.306 -19.964 -21.415 1.00 10.21 11 LYS A C 6
ATOM 3708 O O . LYS A 1 11 ? 6.180 -20.985 -20.735 1.00 0.33 11 LYS A O 6
ATOM 3727 N N . GLY A 1 12 ? 5.455 -19.619 -22.378 1.00 4.51 12 GLY A N 6
ATOM 3728 C CA . GLY A 1 12 ? 4.312 -20.454 -22.713 1.00 62.32 12 GLY A CA 6
ATOM 3729 C C . GLY A 1 12 ? 2.993 -19.801 -22.346 1.00 63.52 12 GLY A C 6
ATOM 3730 O O . GLY A 1 12 ? 2.917 -18.575 -22.216 1.00 5.32 12 GLY A O 6
ATOM 3734 N N . PRO A 1 13 ? 1.925 -20.598 -22.190 1.00 33.45 13 PRO A N 6
ATOM 3735 C CA . PRO A 1 13 ? 0.611 -20.092 -21.791 1.00 14.13 13 PRO A CA 6
ATOM 3736 C C . PRO A 1 13 ? 0.552 -19.803 -20.290 1.00 61.15 13 PRO A C 6
ATOM 3737 O O . PRO A 1 13 ? 0.675 -20.712 -19.466 1.00 52.35 13 PRO A O 6
ATOM 3748 N N . CYS A 1 14 ? 0.377 -18.536 -19.935 1.00 44.42 14 CYS A N 6
ATOM 3749 C CA . CYS A 1 14 ? 0.325 -18.139 -18.534 1.00 5.53 14 CYS A CA 6
ATOM 3750 C C . CYS A 1 14 ? -1.064 -18.425 -17.967 1.00 24.15 14 CYS A C 6
ATOM 3751 O O . CYS A 1 14 ? -1.850 -17.513 -17.702 1.00 72.15 14 CYS A O 6
ATOM 3758 N N . ALA A 1 15 ? -1.374 -19.711 -17.841 1.00 73.41 15 ALA A N 6
ATOM 3759 C CA . ALA A 1 15 ? -2.632 -20.152 -17.246 1.00 61.31 15 ALA A CA 6
ATOM 3760 C C . ALA A 1 15 ? -2.364 -20.742 -15.870 1.00 10.24 15 ALA A C 6
ATOM 3761 O O . ALA A 1 15 ? -3.118 -20.510 -14.918 1.00 70.15 15 ALA A O 6
ATOM 3768 N N . SER A 1 16 ? -1.279 -21.502 -15.767 1.00 34.34 16 SER A N 6
ATOM 3769 C CA . SER A 1 16 ? -0.856 -22.069 -14.502 1.00 12.41 16 SER A CA 6
ATOM 3770 C C . SER A 1 16 ? -0.119 -21.014 -13.667 1.00 23.11 16 SER A C 6
ATOM 3771 O O . SER A 1 16 ? 1.126 -20.941 -13.659 1.00 25.23 16 SER A O 6
ATOM 3779 N N . ASP A 1 17 ? -0.902 -20.172 -12.992 1.00 22.52 17 ASP A N 6
ATOM 3780 C CA . ASP A 1 17 ? -0.360 -19.115 -12.149 1.00 3.52 17 ASP A CA 6
ATOM 3781 C C . ASP A 1 17 ? 0.535 -19.697 -11.076 1.00 25.45 17 ASP A C 6
ATOM 3782 O O . ASP A 1 17 ? 1.545 -19.102 -10.712 1.00 45.35 17 ASP A O 6
ATOM 3791 N N . HIS A 1 18 ? 0.161 -20.869 -10.580 1.00 72.41 18 HIS A N 6
ATOM 3792 C CA . HIS A 1 18 ? 0.936 -21.532 -9.547 1.00 53.42 18 HIS A CA 6
ATOM 3793 C C . HIS A 1 18 ? 2.287 -21.945 -10.113 1.00 24.22 18 HIS A C 6
ATOM 3794 O O . HIS A 1 18 ? 3.295 -21.936 -9.414 1.00 64.34 18 HIS A O 6
ATOM 3809 N N . ASN A 1 19 ? 2.282 -22.329 -11.388 1.00 53.15 19 ASN A N 6
ATOM 3810 C CA . ASN A 1 19 ? 3.499 -22.745 -12.073 1.00 52.02 19 ASN A CA 6
ATOM 3811 C C . ASN A 1 19 ? 4.446 -21.563 -12.196 1.00 71.33 19 ASN A C 6
ATOM 3812 O O . ASN A 1 19 ? 5.617 -21.648 -11.815 1.00 24.13 19 ASN A O 6
ATOM 3823 N N . CYS A 1 20 ? 3.927 -20.449 -12.709 1.00 72.21 20 CYS A N 6
ATOM 3824 C CA . CYS A 1 20 ? 4.739 -19.239 -12.825 1.00 15.22 20 CYS A CA 6
ATOM 3825 C C . CYS A 1 20 ? 5.194 -18.775 -11.441 1.00 53.20 20 CYS A C 6
ATOM 3826 O O . CYS A 1 20 ? 6.324 -18.320 -11.266 1.00 43.15 20 CYS A O 6
ATOM 3833 N N . ALA A 1 21 ? 4.304 -18.916 -10.458 1.00 72.35 21 ALA A N 6
ATOM 3834 C CA . ALA A 1 21 ? 4.612 -18.556 -9.080 1.00 64.13 21 ALA A CA 6
ATOM 3835 C C . ALA A 1 21 ? 5.754 -19.411 -8.547 1.00 41.21 21 ALA A C 6
ATOM 3836 O O . ALA A 1 21 ? 6.709 -18.892 -7.983 1.00 2.53 21 ALA A O 6
ATOM 3843 N N . SER A 1 22 ? 5.646 -20.720 -8.748 1.00 53.34 22 SER A N 6
ATOM 3844 C CA . SER A 1 22 ? 6.663 -21.664 -8.301 1.00 74.31 22 SER A CA 6
ATOM 3845 C C . SER A 1 22 ? 8.020 -21.267 -8.874 1.00 10.14 22 SER A C 6
ATOM 3846 O O . SER A 1 22 ? 9.002 -21.133 -8.144 1.00 71.31 22 SER A O 6
ATOM 3854 N N . VAL A 1 23 ? 8.046 -21.055 -10.187 1.00 12.42 23 VAL A N 6
ATOM 3855 C CA . VAL A 1 23 ? 9.243 -20.609 -10.889 1.00 35.04 23 VAL A CA 6
ATOM 3856 C C . VAL A 1 23 ? 9.806 -19.329 -10.251 1.00 62.40 23 VAL A C 6
ATOM 3857 O O . VAL A 1 23 ? 10.978 -19.277 -9.844 1.00 42.43 23 VAL A O 6
ATOM 3870 N N . CYS A 1 24 ? 8.949 -18.320 -10.121 1.00 22.10 24 CYS A N 6
ATOM 3871 C CA . CYS A 1 24 ? 9.344 -17.031 -9.555 1.00 23.54 24 CYS A CA 6
ATOM 3872 C C . CYS A 1 24 ? 9.868 -17.209 -8.125 1.00 42.03 24 CYS A C 6
ATOM 3873 O O . CYS A 1 24 ? 10.819 -16.540 -7.711 1.00 21.00 24 CYS A O 6
ATOM 3880 N N . GLN A 1 25 ? 9.268 -18.149 -7.392 1.00 72.15 25 GLN A N 6
ATOM 3881 C CA . GLN A 1 25 ? 9.643 -18.413 -6.002 1.00 5.42 25 GLN A CA 6
ATOM 3882 C C . GLN A 1 25 ? 10.938 -19.221 -5.916 1.00 75.43 25 GLN A C 6
ATOM 3883 O O . GLN A 1 25 ? 11.684 -19.102 -4.943 1.00 12.23 25 GLN A O 6
ATOM 3897 N N . THR A 1 26 ? 11.198 -20.061 -6.917 1.00 4.11 26 THR A N 6
ATOM 3898 C CA . THR A 1 26 ? 12.426 -20.850 -6.940 1.00 73.02 26 THR A CA 6
ATOM 3899 C C . THR A 1 26 ? 13.603 -19.975 -7.348 1.00 31.45 26 THR A C 6
ATOM 3900 O O . THR A 1 26 ? 14.743 -20.213 -6.936 1.00 32.44 26 THR A O 6
ATOM 3911 N N . GLU A 1 27 ? 13.319 -18.950 -8.150 1.00 72.22 27 GLU A N 6
ATOM 3912 C CA . GLU A 1 27 ? 14.353 -18.015 -8.575 1.00 65.35 27 GLU A CA 6
ATOM 3913 C C . GLU A 1 27 ? 14.632 -16.959 -7.503 1.00 1.04 27 GLU A C 6
ATOM 3914 O O . GLU A 1 27 ? 15.749 -16.871 -6.992 1.00 42.33 27 GLU A O 6
ATOM 3926 N N . ARG A 1 28 ? 13.626 -16.160 -7.153 1.00 32.35 28 ARG A N 6
ATOM 3927 C CA . ARG A 1 28 ? 13.819 -15.046 -6.219 1.00 74.33 28 ARG A CA 6
ATOM 3928 C C . ARG A 1 28 ? 12.778 -15.066 -5.103 1.00 54.03 28 ARG A C 6
ATOM 3929 O O . ARG A 1 28 ? 11.915 -15.942 -5.053 1.00 54.34 28 ARG A O 6
ATOM 3950 N N . PHE A 1 29 ? 12.889 -14.101 -4.191 1.00 70.41 29 PHE A N 6
ATOM 3951 C CA . PHE A 1 29 ? 11.900 -13.912 -3.136 1.00 50.13 29 PHE A CA 6
ATOM 3952 C C . PHE A 1 29 ? 10.862 -12.900 -3.591 1.00 53.05 29 PHE A C 6
ATOM 3953 O O . PHE A 1 29 ? 11.002 -11.689 -3.383 1.00 31.22 29 PHE A O 6
ATOM 3970 N N . SER A 1 30 ? 9.840 -13.422 -4.242 1.00 14.23 30 SER A N 6
ATOM 3971 C CA . SER A 1 30 ? 8.791 -12.626 -4.832 1.00 54.40 30 SER A CA 6
ATOM 3972 C C . SER A 1 30 ? 7.616 -13.534 -5.170 1.00 31.23 30 SER A C 6
ATOM 3973 O O . SER A 1 30 ? 7.748 -14.466 -5.966 1.00 54.14 30 SER A O 6
ATOM 3981 N N . GLY A 1 31 ? 6.492 -13.280 -4.520 1.00 51.23 31 GLY A N 6
ATOM 3982 C CA . GLY A 1 31 ? 5.283 -14.052 -4.757 1.00 64.41 31 GLY A CA 6
ATOM 3983 C C . GLY A 1 31 ? 4.835 -13.956 -6.201 1.00 43.32 31 GLY A C 6
ATOM 3984 O O . GLY A 1 31 ? 5.073 -12.944 -6.853 1.00 71.13 31 GLY A O 6
ATOM 3988 N N . GLY A 1 32 ? 4.167 -14.990 -6.698 1.00 2.22 32 GLY A N 6
ATOM 3989 C CA . GLY A 1 32 ? 3.818 -15.038 -8.108 1.00 13.32 32 GLY A CA 6
ATOM 3990 C C . GLY A 1 32 ? 2.326 -14.991 -8.349 1.00 42.12 32 GLY A C 6
ATOM 3991 O O . GLY A 1 32 ? 1.540 -15.520 -7.556 1.00 32.43 32 GLY A O 6
ATOM 3995 N N . ARG A 1 33 ? 1.942 -14.349 -9.446 1.00 23.31 33 ARG A N 6
ATOM 3996 C CA . ARG A 1 33 ? 0.543 -14.219 -9.839 1.00 13.23 33 ARG A CA 6
ATOM 3997 C C . ARG A 1 33 ? 0.460 -13.845 -11.318 1.00 4.43 33 ARG A C 6
ATOM 3998 O O . ARG A 1 33 ? 1.283 -13.080 -11.809 1.00 24.33 33 ARG A O 6
ATOM 4019 N N . CYS A 1 34 ? -0.530 -14.371 -12.025 1.00 61.24 34 CYS A N 6
ATOM 4020 C CA . CYS A 1 34 ? -0.677 -14.097 -13.454 1.00 3.41 34 CYS A CA 6
ATOM 4021 C C . CYS A 1 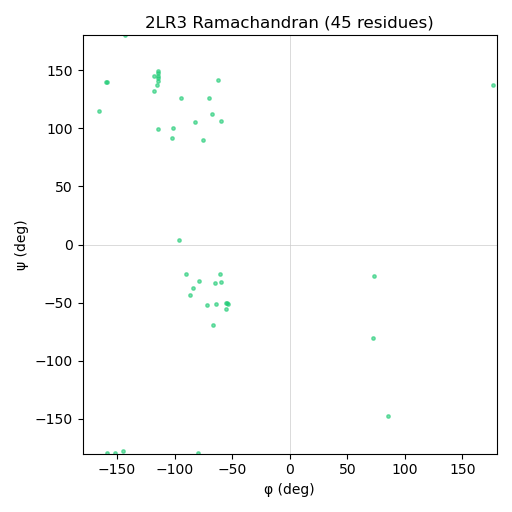34 ? -1.961 -13.314 -13.690 1.00 5.43 34 CYS A C 6
ATOM 4022 O O . CYS A 1 34 ? -3.049 -13.759 -13.307 1.00 15.55 34 CYS A O 6
ATOM 4029 N N . ARG A 1 35 ? -1.837 -12.140 -14.304 1.00 15.23 35 ARG A N 6
ATOM 4030 C CA . ARG A 1 35 ? -2.976 -11.246 -14.469 1.00 20.43 35 ARG A CA 6
ATOM 4031 C C . ARG A 1 35 ? -3.809 -11.668 -15.678 1.00 63.44 35 ARG A C 6
ATOM 4032 O O . ARG A 1 35 ? -3.289 -11.819 -16.787 1.00 31.21 35 ARG A O 6
ATOM 4053 N N . GLY A 1 36 ? -5.105 -11.847 -15.450 1.00 20.23 36 GLY A N 6
ATOM 4054 C CA . GLY A 1 36 ? -5.977 -12.439 -16.446 1.00 55.12 36 GLY A CA 6
ATOM 4055 C C . GLY A 1 36 ? -6.469 -11.472 -17.500 1.00 13.21 36 GLY A C 6
ATOM 4056 O O . GLY A 1 36 ? -7.661 -11.177 -17.574 1.00 34.10 36 GLY A O 6
ATOM 4060 N N . PHE A 1 37 ? -5.551 -10.972 -18.306 1.00 40.04 37 PHE A N 6
ATOM 4061 C CA . PHE A 1 37 ? -5.907 -10.243 -19.520 1.00 55.43 37 PHE A CA 6
ATOM 4062 C C . PHE A 1 37 ? -5.943 -11.235 -20.682 1.00 12.41 37 PHE A C 6
ATOM 4063 O O . PHE A 1 37 ? -6.990 -11.809 -20.990 1.00 43.22 37 PHE A O 6
ATOM 4080 N N . ARG A 1 38 ? -4.789 -11.448 -21.309 1.00 72.20 38 ARG A N 6
ATOM 4081 C CA . ARG A 1 38 ? -4.603 -12.531 -22.249 1.00 40.20 38 ARG A CA 6
ATOM 4082 C C . ARG A 1 38 ? -3.648 -13.551 -21.634 1.00 43.54 38 ARG A C 6
ATOM 4083 O O . ARG A 1 38 ? -3.980 -14.730 -21.505 1.00 15.24 38 ARG A O 6
ATOM 4104 N N . ARG A 1 39 ? -2.460 -13.075 -21.258 1.00 21.20 39 ARG A N 6
ATOM 4105 C CA . ARG A 1 39 ? -1.480 -13.868 -20.516 1.00 22.44 39 ARG A CA 6
ATOM 4106 C C . ARG A 1 39 ? -0.255 -13.012 -20.191 1.00 12.41 39 ARG A C 6
ATOM 4107 O O . ARG A 1 39 ? 0.490 -12.612 -21.083 1.00 53.20 39 ARG A O 6
ATOM 4128 N N . ARG A 1 40 ? -0.077 -12.700 -18.911 1.00 72.23 40 ARG A N 6
ATOM 4129 C CA . ARG A 1 40 ? 1.093 -11.965 -18.450 1.00 42.22 40 ARG A CA 6
ATOM 4130 C C . ARG A 1 40 ? 1.286 -12.197 -16.959 1.00 52.43 40 ARG A C 6
ATOM 4131 O O . ARG A 1 40 ? 0.396 -11.906 -16.153 1.00 51.14 40 ARG A O 6
ATOM 4152 N N . CYS A 1 41 ? 2.442 -12.739 -16.603 1.00 70.13 41 CYS A N 6
ATOM 4153 C CA . CYS A 1 41 ? 2.732 -13.081 -15.221 1.00 30.41 41 CYS A CA 6
ATOM 4154 C C . CYS A 1 41 ? 3.429 -11.921 -14.516 1.00 4.30 41 CYS A C 6
ATOM 4155 O O . CYS A 1 41 ? 4.119 -11.112 -15.150 1.00 74.34 41 CYS A O 6
ATOM 4162 N N . PHE A 1 42 ? 3.239 -11.850 -13.205 1.00 11.43 42 PHE A N 6
ATOM 4163 C CA . PHE A 1 42 ? 3.774 -10.779 -12.375 1.00 60.12 42 PHE A CA 6
ATOM 4164 C C . PHE A 1 42 ? 4.257 -11.350 -11.042 1.00 34.11 42 PHE A C 6
ATOM 4165 O O . PHE A 1 42 ? 3.738 -12.365 -10.569 1.00 5.24 42 PHE A O 6
ATOM 4182 N N . CYS A 1 43 ? 5.249 -10.704 -10.447 1.00 20.22 43 CYS A N 6
ATOM 4183 C CA . CYS A 1 43 ? 5.777 -11.119 -9.149 1.00 45.24 43 CYS A CA 6
ATOM 4184 C C . CYS A 1 43 ? 5.724 -9.952 -8.165 1.00 21.24 43 CYS A C 6
ATOM 4185 O O . CYS A 1 43 ? 6.037 -8.823 -8.520 1.00 32.43 43 CYS A O 6
ATOM 4192 N N . THR A 1 44 ? 5.311 -10.222 -6.935 1.00 54.40 44 THR A N 6
ATOM 4193 C CA . THR A 1 44 ? 5.190 -9.196 -5.919 1.00 64.04 44 THR A CA 6
ATOM 4194 C C . THR A 1 44 ? 6.186 -9.447 -4.783 1.00 4.13 44 THR A C 6
ATOM 4195 O O . THR A 1 44 ? 6.404 -10.592 -4.373 1.00 25.53 44 THR A O 6
ATOM 4206 N N . THR A 1 45 ? 6.771 -8.372 -4.276 1.00 50.22 45 THR A N 6
ATOM 4207 C CA . THR A 1 45 ? 7.806 -8.453 -3.254 1.00 63.21 45 THR A CA 6
ATOM 4208 C C . THR A 1 45 ? 7.726 -7.239 -2.322 1.00 34.32 45 THR A C 6
ATOM 4209 O O . THR A 1 45 ? 6.875 -6.367 -2.502 1.00 30.24 45 THR A O 6
ATOM 4220 N N . HIS A 1 46 ? 8.616 -7.182 -1.338 1.00 54.14 46 HIS A N 6
ATOM 4221 C CA . HIS A 1 46 ? 8.575 -6.146 -0.307 1.00 4.11 46 HIS A CA 6
ATOM 4222 C C . HIS A 1 46 ? 9.771 -5.200 -0.436 1.00 4.55 46 HIS A C 6
ATOM 4223 O O . HIS A 1 46 ? 10.921 -5.625 -0.318 1.00 42.44 46 HIS A O 6
ATOM 4238 N N . CYS A 1 47 ? 9.492 -3.920 -0.684 1.00 34.13 47 CYS A N 6
ATOM 4239 C CA . CYS A 1 47 ? 10.536 -2.899 -0.755 1.00 63.22 47 CYS A CA 6
ATOM 4240 C C . CYS A 1 47 ? 10.863 -2.381 0.648 1.00 51.23 47 CYS A C 6
ATOM 4241 O O . CYS A 1 47 ? 11.883 -2.813 1.224 1.00 13.20 47 CYS A O 6
ATOM 4249 N N . ARG A 1 1 ? 5.100 -1.982 2.267 1.00 43.02 1 ARG A N 7
ATOM 4250 C CA . ARG A 1 1 ? 5.962 -1.587 1.134 1.00 31.13 1 ARG A CA 7
ATOM 4251 C C . ARG A 1 1 ? 6.240 -2.804 0.247 1.00 52.12 1 ARG A C 7
ATOM 4252 O O . ARG A 1 1 ? 7.276 -3.465 0.373 1.00 32.51 1 ARG A O 7
ATOM 4275 N N . THR A 1 2 ? 5.285 -3.114 -0.625 1.00 75.21 2 THR A N 7
ATOM 4276 C CA . THR A 1 2 ? 5.385 -4.255 -1.526 1.00 22.42 2 THR A CA 7
ATOM 4277 C C . THR A 1 2 ? 5.390 -3.783 -2.983 1.00 24.24 2 THR A C 7
ATOM 4278 O O . THR A 1 2 ? 4.601 -2.914 -3.367 1.00 73.35 2 THR A O 7
ATOM 4289 N N . CYS A 1 3 ? 6.284 -4.350 -3.783 1.00 4.32 3 CYS A N 7
ATOM 4290 C CA . CYS A 1 3 ? 6.409 -3.991 -5.190 1.00 32.41 3 CYS A CA 7
ATOM 4291 C C . CYS A 1 3 ? 6.035 -5.177 -6.071 1.00 43.53 3 CYS A C 7
ATOM 4292 O O . CYS A 1 3 ? 6.429 -6.313 -5.791 1.00 51.11 3 CYS A O 7
ATOM 4299 N N . GLU A 1 4 ? 5.265 -4.917 -7.127 1.00 30.34 4 GLU A N 7
ATOM 4300 C CA . GLU A 1 4 ? 4.876 -5.963 -8.065 1.00 32.15 4 GLU A CA 7
ATOM 4301 C C . GLU A 1 4 ? 5.481 -5.697 -9.440 1.00 20.22 4 GLU A C 7
ATOM 4302 O O . GLU A 1 4 ? 5.105 -4.760 -10.142 1.00 73.55 4 GLU A O 7
ATOM 4314 N N . SER A 1 5 ? 6.451 -6.520 -9.790 1.00 2.13 5 SER A N 7
ATOM 4315 C CA . SER A 1 5 ? 7.131 -6.429 -11.076 1.00 44.33 5 SER A CA 7
ATOM 4316 C C . SER A 1 5 ? 6.582 -7.496 -12.021 1.00 2.03 5 SER A C 7
ATOM 4317 O O . SER A 1 5 ? 5.586 -8.146 -11.709 1.00 22.41 5 SER A O 7
ATOM 4325 N N . GLN A 1 6 ? 7.239 -7.690 -13.156 1.00 34.12 6 GLN A N 7
ATOM 4326 C CA . GLN A 1 6 ? 6.790 -8.655 -14.156 1.00 21.51 6 GLN A CA 7
ATOM 4327 C C . GLN A 1 6 ? 7.818 -9.776 -14.277 1.00 30.15 6 GLN A C 7
ATOM 4328 O O . GLN A 1 6 ? 8.979 -9.603 -13.893 1.00 3.10 6 GLN A O 7
ATOM 4342 N N . SER A 1 7 ? 7.401 -10.911 -14.819 1.00 54.01 7 SER A N 7
ATOM 4343 C CA . SER A 1 7 ? 8.256 -12.088 -14.879 1.00 13.04 7 SER A CA 7
ATOM 4344 C C . SER A 1 7 ? 8.595 -12.432 -16.325 1.00 64.32 7 SER A C 7
ATOM 4345 O O . SER A 1 7 ? 7.706 -12.608 -17.160 1.00 1.34 7 SER A O 7
ATOM 4353 N N . HIS A 1 8 ? 9.893 -12.506 -16.616 1.00 53.55 8 HIS A N 7
ATOM 4354 C CA . HIS A 1 8 ? 10.378 -12.800 -17.966 1.00 31.43 8 HIS A CA 7
ATOM 4355 C C . HIS A 1 8 ? 11.372 -13.961 -17.946 1.00 33.54 8 HIS A C 7
ATOM 4356 O O . HIS A 1 8 ? 11.956 -14.307 -18.973 1.00 73.11 8 HIS A O 7
ATOM 4371 N N . LYS A 1 9 ? 11.579 -14.543 -16.765 1.00 31.32 9 LYS A N 7
ATOM 4372 C CA . LYS A 1 9 ? 12.369 -15.770 -16.631 1.00 60.14 9 LYS A CA 7
ATOM 4373 C C . LYS A 1 9 ? 11.462 -16.973 -16.872 1.00 1.35 9 LYS A C 7
ATOM 4374 O O . LYS A 1 9 ? 11.922 -18.108 -17.024 1.00 25.03 9 LYS A O 7
ATOM 4393 N N . PHE A 1 10 ? 10.160 -16.699 -16.895 1.00 55.25 10 PHE A N 7
ATOM 4394 C CA . PHE A 1 10 ? 9.137 -17.704 -17.134 1.00 53.11 10 PHE A CA 7
ATOM 4395 C C . PHE A 1 10 ? 9.004 -17.975 -18.636 1.00 14.43 10 PHE A C 7
ATOM 4396 O O . PHE A 1 10 ? 9.238 -17.084 -19.457 1.00 34.13 10 PHE A O 7
ATOM 4413 N N . LYS A 1 11 ? 8.635 -19.201 -18.991 1.00 11.03 11 LYS A N 7
ATOM 4414 C CA . LYS A 1 11 ? 8.529 -19.601 -20.392 1.00 41.40 11 LYS A CA 7
ATOM 4415 C C . LYS A 1 11 ? 7.069 -19.740 -20.816 1.00 10.21 11 LYS A C 7
ATOM 4416 O O . LYS A 1 11 ? 6.281 -20.414 -20.147 1.00 0.33 11 LYS A O 7
ATOM 4435 N N . GLY A 1 12 ? 6.720 -19.087 -21.922 1.00 4.51 12 GLY A N 7
ATOM 4436 C CA . GLY A 1 12 ? 5.395 -19.221 -22.498 1.00 62.32 12 GLY A CA 7
ATOM 4437 C C . GLY A 1 12 ? 4.348 -18.380 -21.788 1.00 63.52 12 GLY A C 7
ATOM 4438 O O . GLY A 1 12 ? 4.681 -17.528 -20.962 1.00 5.32 12 GLY A O 7
ATOM 4442 N N . PRO A 1 13 ? 3.062 -18.584 -22.116 1.00 33.45 13 PRO A N 7
ATOM 4443 C CA . PRO A 1 13 ? 1.957 -17.883 -21.461 1.00 14.13 13 PRO A CA 7
ATOM 4444 C C . PRO A 1 13 ? 1.709 -18.428 -20.057 1.00 61.15 13 PRO A C 7
ATOM 4445 O O . PRO A 1 13 ? 2.353 -19.392 -19.628 1.00 52.35 13 PRO A O 7
ATOM 4456 N N . CYS A 1 14 ? 0.771 -17.821 -19.343 1.00 44.42 14 CYS A N 7
ATOM 4457 C CA . CYS A 1 14 ? 0.472 -18.241 -17.984 1.00 5.53 14 CYS A CA 7
ATOM 4458 C C . CYS A 1 14 ? -0.261 -19.579 -17.997 1.00 24.15 14 CYS A C 7
ATOM 4459 O O . CYS A 1 14 ? -1.492 -19.627 -18.044 1.00 72.15 14 CYS A O 7
ATOM 4466 N N . ALA A 1 15 ? 0.512 -20.664 -18.019 1.00 73.41 15 ALA A N 7
ATOM 4467 C CA . ALA A 1 15 ? -0.047 -22.011 -17.950 1.00 61.31 15 ALA A CA 7
ATOM 4468 C C . ALA A 1 15 ? -0.794 -22.208 -16.634 1.00 10.24 15 ALA A C 7
ATOM 4469 O O . ALA A 1 15 ? -1.756 -22.974 -16.557 1.00 70.15 15 ALA A O 7
ATOM 4476 N N . SER A 1 16 ? -0.336 -21.503 -15.604 1.00 34.34 16 SER A N 7
ATOM 4477 C CA . SER A 1 16 ? -0.955 -21.545 -14.289 1.00 12.41 16 SER A CA 7
ATOM 4478 C C . SER A 1 16 ? -0.309 -20.505 -13.375 1.00 23.11 16 SER A C 7
ATOM 4479 O O . SER A 1 16 ? 0.922 -20.360 -13.355 1.00 25.23 16 SER A O 7
ATOM 4487 N N . ASP A 1 17 ? -1.144 -19.791 -12.622 1.00 22.52 17 ASP A N 7
ATOM 4488 C CA . ASP A 1 17 ? -0.669 -18.832 -11.632 1.00 3.52 17 ASP A CA 7
ATOM 4489 C C . ASP A 1 17 ? 0.282 -19.514 -10.669 1.00 25.45 17 ASP A C 7
ATOM 4490 O O . ASP A 1 17 ? 1.283 -18.935 -10.245 1.00 45.35 17 ASP A O 7
ATOM 4499 N N . HIS A 1 18 ? -0.029 -20.762 -10.340 1.00 72.41 18 HIS A N 7
ATOM 4500 C CA . HIS A 1 18 ? 0.776 -21.522 -9.402 1.00 53.42 18 HIS A CA 7
ATOM 4501 C C . HIS A 1 18 ? 2.138 -21.821 -10.004 1.00 24.22 18 HIS A C 7
ATOM 4502 O O . HIS A 1 18 ? 3.145 -21.860 -9.298 1.00 64.34 18 HIS A O 7
ATOM 4517 N N . ASN A 1 19 ? 2.155 -22.050 -11.313 1.00 53.15 19 ASN A N 7
ATOM 4518 C CA . ASN A 1 19 ? 3.396 -22.340 -12.014 1.00 52.02 19 ASN A CA 7
ATOM 4519 C C . ASN A 1 19 ? 4.282 -21.101 -11.995 1.00 71.33 19 ASN A C 7
ATOM 4520 O O . ASN A 1 19 ? 5.482 -21.183 -11.721 1.00 24.13 19 ASN A O 7
ATOM 4531 N N . CYS A 1 20 ? 3.665 -19.949 -12.260 1.00 72.21 20 CYS A N 7
ATOM 4532 C CA . CYS A 1 20 ? 4.346 -18.661 -12.125 1.00 15.22 20 CYS A CA 7
ATOM 4533 C C . CYS A 1 20 ? 4.883 -18.499 -10.703 1.00 53.20 20 CYS A C 7
ATOM 4534 O O . CYS A 1 20 ? 6.005 -18.036 -10.500 1.00 43.15 20 CYS A O 7
ATOM 4541 N N . ALA A 1 21 ? 4.073 -18.904 -9.723 1.00 72.35 21 ALA A N 7
ATOM 4542 C CA . ALA A 1 21 ? 4.466 -18.837 -8.320 1.00 64.13 21 ALA A CA 7
ATOM 4543 C C . ALA A 1 21 ? 5.730 -19.652 -8.076 1.00 41.21 21 ALA A C 7
ATOM 4544 O O . ALA A 1 21 ? 6.739 -19.113 -7.627 1.00 2.53 21 ALA A O 7
ATOM 4551 N N . SER A 1 22 ? 5.676 -20.939 -8.404 1.00 53.34 22 SER A N 7
ATOM 4552 C CA . SER A 1 22 ? 6.800 -21.845 -8.184 1.00 74.31 22 SER A CA 7
ATOM 4553 C C . SER A 1 22 ? 8.070 -21.296 -8.835 1.00 10.14 22 SER A C 7
ATOM 4554 O O . SER A 1 22 ? 9.131 -21.248 -8.210 1.00 71.31 22 SER A O 7
ATOM 4562 N N . VAL A 1 23 ? 7.946 -20.863 -10.085 1.00 12.42 23 VAL A N 7
ATOM 4563 C CA . VAL A 1 23 ? 9.082 -20.326 -10.830 1.00 35.04 23 VAL A CA 7
ATOM 4564 C C . VAL A 1 23 ? 9.650 -19.083 -10.135 1.00 62.40 23 VAL A C 7
ATOM 4565 O O . VAL A 1 23 ? 10.848 -19.013 -9.841 1.00 42.43 23 VAL A O 7
ATOM 4578 N N . CYS A 1 24 ? 8.781 -18.128 -9.833 1.00 22.10 24 CYS A N 7
ATOM 4579 C CA . CYS A 1 24 ? 9.201 -16.877 -9.212 1.00 23.54 24 CYS A CA 7
ATOM 4580 C C . CYS A 1 24 ? 9.781 -17.135 -7.815 1.00 42.03 24 CYS A C 7
ATOM 4581 O O . CYS A 1 24 ? 10.697 -16.438 -7.366 1.00 21.00 24 CYS A O 7
ATOM 4588 N N . GLN A 1 25 ? 9.258 -18.165 -7.144 1.00 72.15 25 GLN A N 7
ATOM 4589 C CA . GLN A 1 25 ? 9.740 -18.552 -5.818 1.00 5.42 25 GLN A CA 7
ATOM 4590 C C . GLN A 1 25 ? 11.116 -19.205 -5.916 1.00 75.43 25 GLN A C 7
ATOM 4591 O O . GLN A 1 25 ? 11.943 -19.062 -5.015 1.00 12.23 25 GLN A O 7
ATOM 4605 N N . THR A 1 26 ? 11.358 -19.934 -7.002 1.00 4.11 26 THR A N 7
ATOM 4606 C CA . THR A 1 26 ? 12.658 -20.558 -7.211 1.00 73.02 26 THR A CA 7
ATOM 4607 C C . THR A 1 26 ? 13.674 -19.532 -7.708 1.00 31.45 26 THR A C 7
ATOM 4608 O O . THR A 1 26 ? 14.882 -19.720 -7.550 1.00 32.44 26 THR A O 7
ATOM 4619 N N . GLU A 1 27 ? 13.182 -18.440 -8.305 1.00 72.22 27 GLU A N 7
ATOM 4620 C CA . GLU A 1 27 ? 14.054 -17.328 -8.685 1.00 65.35 27 GLU A CA 7
ATOM 4621 C C . GLU A 1 27 ? 14.759 -16.762 -7.450 1.00 1.04 27 GLU A C 7
ATOM 4622 O O . GLU A 1 27 ? 15.990 -16.654 -7.423 1.00 42.33 27 GLU A O 7
ATOM 4634 N N . ARG A 1 28 ? 13.979 -16.413 -6.424 1.00 32.35 28 ARG A N 7
ATOM 4635 C CA . ARG A 1 28 ? 14.545 -15.966 -5.151 1.00 74.33 28 ARG A CA 7
ATOM 4636 C C . ARG A 1 28 ? 13.461 -15.901 -4.070 1.00 54.03 28 ARG A C 7
ATOM 4637 O O . ARG A 1 28 ? 13.198 -16.890 -3.391 1.00 54.34 28 ARG A O 7
ATOM 4658 N N . PHE A 1 29 ? 12.823 -14.735 -3.930 1.00 70.41 29 PHE A N 7
ATOM 4659 C CA . PHE A 1 29 ? 11.754 -14.533 -2.948 1.00 50.13 29 PHE A CA 7
ATOM 4660 C C . PHE A 1 29 ? 10.748 -13.535 -3.498 1.00 53.05 29 PHE A C 7
ATOM 4661 O O . PHE A 1 29 ? 10.845 -12.333 -3.248 1.00 31.22 29 PHE A O 7
ATOM 4678 N N . SER A 1 30 ? 9.793 -14.050 -4.254 1.00 14.23 30 SER A N 7
ATOM 4679 C CA . SER A 1 30 ? 8.823 -13.236 -4.952 1.00 54.40 30 SER A CA 7
ATOM 4680 C C . SER A 1 30 ? 7.616 -14.099 -5.295 1.00 31.23 30 SER A C 7
ATOM 4681 O O . SER A 1 30 ? 7.736 -15.097 -6.010 1.00 54.14 30 SER A O 7
ATOM 4689 N N . GLY A 1 31 ? 6.475 -13.748 -4.730 1.00 51.23 31 GLY A N 7
ATOM 4690 C CA . GLY A 1 31 ? 5.232 -14.428 -5.069 1.00 64.41 31 GLY A CA 7
ATOM 4691 C C . GLY A 1 31 ? 4.911 -14.284 -6.545 1.00 43.32 31 GLY A C 7
ATOM 4692 O O . GLY A 1 31 ? 5.096 -13.211 -7.112 1.00 71.13 31 GLY A O 7
ATOM 4696 N N . GLY A 1 32 ? 4.430 -15.351 -7.169 1.00 2.22 32 GLY A N 7
ATOM 4697 C CA . GLY A 1 32 ? 4.182 -15.320 -8.602 1.00 13.32 32 GLY A CA 7
ATOM 4698 C C . GLY A 1 32 ? 2.710 -15.457 -8.934 1.00 42.12 32 GLY A C 7
ATOM 4699 O O . GLY A 1 32 ? 2.028 -16.348 -8.418 1.00 32.43 32 GLY A O 7
ATOM 4703 N N . ARG A 1 33 ? 2.224 -14.562 -9.788 1.00 23.31 33 ARG A N 7
ATOM 4704 C CA . ARG A 1 33 ? 0.825 -14.542 -10.209 1.00 13.23 33 ARG A CA 7
ATOM 4705 C C . ARG A 1 33 ? 0.740 -14.123 -11.675 1.00 4.43 33 ARG A C 7
ATOM 4706 O O . ARG A 1 33 ? 1.756 -13.843 -12.308 1.00 24.33 33 ARG A O 7
ATOM 4727 N N . CYS A 1 34 ? -0.471 -14.066 -12.203 1.00 61.24 34 CYS A N 7
ATOM 4728 C CA . CYS A 1 34 ? -0.697 -13.611 -13.571 1.00 3.41 34 CYS A CA 7
ATOM 4729 C C . CYS A 1 34 ? -1.799 -12.559 -13.567 1.00 5.43 34 CYS A C 7
ATOM 4730 O O . CYS A 1 34 ? -2.823 -12.743 -12.907 1.00 15.55 34 CYS A O 7
ATOM 4737 N N . ARG A 1 35 ? -1.594 -11.447 -14.274 1.00 15.23 35 ARG A N 7
ATOM 4738 C CA . ARG A 1 35 ? -2.585 -10.363 -14.270 1.00 20.43 35 ARG A CA 7
ATOM 4739 C C . ARG A 1 35 ? -3.162 -10.148 -15.662 1.00 63.44 35 ARG A C 7
ATOM 4740 O O . ARG A 1 35 ? -3.801 -9.132 -15.940 1.00 31.21 35 ARG A O 7
ATOM 4761 N N . GLY A 1 36 ? -2.932 -11.121 -16.529 1.00 20.23 36 GLY A N 7
ATOM 4762 C CA . GLY A 1 36 ? -3.562 -11.149 -17.832 1.00 55.12 36 GLY A CA 7
ATOM 4763 C C . GLY A 1 36 ? -4.268 -12.473 -18.037 1.00 13.21 36 GLY A C 7
ATOM 4764 O O . GLY A 1 36 ? -3.870 -13.479 -17.442 1.00 34.10 36 GLY A O 7
ATOM 4768 N N . PHE A 1 37 ? -5.307 -12.489 -18.861 1.00 40.04 37 PHE A N 7
ATOM 4769 C CA . PHE A 1 37 ? -6.085 -13.704 -19.085 1.00 55.43 37 PHE A CA 7
ATOM 4770 C C . PHE A 1 37 ? -5.217 -14.781 -19.736 1.00 12.41 37 PHE A C 7
ATOM 4771 O O . PHE A 1 37 ? -5.054 -14.809 -20.958 1.00 43.22 37 PHE A O 7
ATOM 4788 N N . ARG A 1 38 ? -4.638 -15.641 -18.892 1.00 72.20 38 ARG A N 7
ATOM 4789 C CA . ARG A 1 38 ? -3.738 -16.709 -19.338 1.00 40.20 38 ARG A CA 7
ATOM 4790 C C . ARG A 1 38 ? -2.474 -16.105 -19.953 1.00 43.54 38 ARG A C 7
ATOM 4791 O O . ARG A 1 38 ? -1.758 -16.753 -20.717 1.00 15.24 38 ARG A O 7
ATOM 4812 N N . ARG A 1 39 ? -2.185 -14.866 -19.564 1.00 21.20 39 ARG A N 7
ATOM 4813 C CA . ARG A 1 39 ? -1.087 -14.105 -20.144 1.00 22.44 39 ARG A CA 7
ATOM 4814 C C . ARG A 1 39 ? -0.504 -13.144 -19.104 1.00 12.41 39 ARG A C 7
ATOM 4815 O O . ARG A 1 39 ? -1.122 -12.899 -18.072 1.00 53.20 39 ARG A O 7
ATOM 4836 N N . ARG A 1 40 ? 0.695 -12.632 -19.379 1.00 72.23 40 ARG A N 7
ATOM 4837 C CA . ARG A 1 40 ? 1.310 -11.568 -18.582 1.00 42.22 40 ARG A CA 7
ATOM 4838 C C . ARG A 1 40 ? 1.468 -11.964 -17.105 1.00 52.43 40 ARG A C 7
ATOM 4839 O O . ARG A 1 40 ? 0.550 -11.796 -16.284 1.00 51.14 40 ARG A O 7
ATOM 4860 N N . CYS A 1 41 ? 2.646 -12.490 -16.785 1.00 70.13 41 CYS A N 7
ATOM 4861 C CA . CYS A 1 41 ? 2.963 -12.962 -15.439 1.00 30.41 41 CYS A CA 7
ATOM 4862 C C . CYS A 1 41 ? 3.631 -11.848 -14.625 1.00 4.30 41 CYS A C 7
ATOM 4863 O O . CYS A 1 41 ? 4.489 -11.124 -15.136 1.00 74.34 41 CYS A O 7
ATOM 4870 N N . PHE A 1 42 ? 3.219 -11.714 -13.363 1.00 11.43 42 PHE A N 7
ATOM 4871 C CA . PHE A 1 42 ? 3.744 -10.689 -12.458 1.00 60.12 42 PHE A CA 7
ATOM 4872 C C . PHE A 1 42 ? 4.259 -11.330 -11.167 1.00 34.11 42 PHE A C 7
ATOM 4873 O O . PHE A 1 42 ? 3.767 -12.379 -10.746 1.00 5.24 42 PHE A O 7
ATOM 4890 N N . CYS A 1 43 ? 5.228 -10.675 -10.536 1.00 20.22 43 CYS A N 7
ATOM 4891 C CA . CYS A 1 43 ? 5.777 -11.129 -9.260 1.00 45.24 43 CYS A CA 7
ATOM 4892 C C . CYS A 1 43 ? 5.609 -10.049 -8.194 1.00 21.24 43 CYS A C 7
ATOM 4893 O O . CYS A 1 43 ? 5.814 -8.863 -8.459 1.00 32.43 43 CYS A O 7
ATOM 4900 N N . THR A 1 44 ? 5.245 -10.472 -6.990 1.00 54.40 44 THR A N 7
ATOM 4901 C CA . THR A 1 44 ? 5.076 -9.575 -5.858 1.00 64.04 44 THR A CA 7
ATOM 4902 C C . THR A 1 44 ? 6.118 -9.886 -4.787 1.00 4.13 44 THR A C 7
ATOM 4903 O O . THR A 1 44 ? 6.252 -11.040 -4.354 1.00 25.53 44 THR A O 7
ATOM 4914 N N . THR A 1 45 ? 6.859 -8.863 -4.375 1.00 50.22 45 THR A N 7
ATOM 4915 C CA . THR A 1 45 ? 7.916 -9.028 -3.388 1.00 63.21 45 THR A CA 7
ATOM 4916 C C . THR A 1 45 ? 8.065 -7.771 -2.534 1.00 34.32 45 THR A C 7
ATOM 4917 O O . THR A 1 45 ? 7.439 -6.741 -2.806 1.00 30.24 45 THR A O 7
ATOM 4928 N N . HIS A 1 46 ? 8.890 -7.866 -1.498 1.00 54.14 46 HIS A N 7
ATOM 4929 C CA . HIS A 1 46 ? 9.162 -6.745 -0.608 1.00 4.11 46 HIS A CA 7
ATOM 4930 C C . HIS A 1 46 ? 10.088 -5.739 -1.287 1.00 4.55 46 HIS A C 7
ATOM 4931 O O . HIS A 1 46 ? 11.090 -6.118 -1.899 1.00 42.44 46 HIS A O 7
ATOM 4946 N N . CYS A 1 47 ? 9.747 -4.461 -1.180 1.00 34.13 47 CYS A N 7
ATOM 4947 C CA . CYS A 1 47 ? 10.540 -3.394 -1.784 1.00 63.22 47 CYS A CA 7
ATOM 4948 C C . CYS A 1 47 ? 11.784 -3.113 -0.936 1.00 51.23 47 CYS A C 7
ATOM 4949 O O . CYS A 1 47 ? 11.624 -2.669 0.222 1.00 13.20 47 CYS A O 7
ATOM 4957 N N . ARG A 1 1 ? 4.231 -1.253 0.009 1.00 43.02 1 ARG A N 8
ATOM 4958 C CA . ARG A 1 1 ? 4.825 -2.372 0.781 1.00 31.13 1 ARG A CA 8
ATOM 4959 C C . ARG A 1 1 ? 4.803 -3.665 -0.036 1.00 52.12 1 ARG A C 8
ATOM 4960 O O . ARG A 1 1 ? 5.745 -4.453 0.010 1.00 32.51 1 ARG A O 8
ATOM 4983 N N . THR A 1 2 ? 3.721 -3.882 -0.777 1.00 75.21 2 THR A N 8
ATOM 4984 C CA . THR A 1 2 ? 3.610 -5.032 -1.661 1.00 22.42 2 THR A CA 8
ATOM 4985 C C . THR A 1 2 ? 3.798 -4.579 -3.105 1.00 24.24 2 THR A C 8
ATOM 4986 O O . THR A 1 2 ? 2.997 -3.803 -3.628 1.00 73.35 2 THR A O 8
ATOM 4997 N N . CYS A 1 3 ? 4.862 -5.049 -3.740 1.00 4.32 3 CYS A N 8
ATOM 4998 C CA . CYS A 1 3 ? 5.203 -4.616 -5.091 1.00 32.41 3 CYS A CA 8
ATOM 4999 C C . CYS A 1 3 ? 5.095 -5.772 -6.076 1.00 43.53 3 CYS A C 8
ATOM 5000 O O . CYS A 1 3 ? 5.545 -6.885 -5.791 1.00 51.11 3 CYS A O 8
ATOM 5007 N N . GLU A 1 4 ? 4.493 -5.507 -7.234 1.00 30.34 4 GLU A N 8
ATOM 5008 C CA . GLU A 1 4 ? 4.352 -6.518 -8.271 1.00 32.15 4 GLU A CA 8
ATOM 5009 C C . GLU A 1 4 ? 5.155 -6.126 -9.507 1.00 20.22 4 GLU A C 8
ATOM 5010 O O . GLU A 1 4 ? 4.840 -5.155 -10.203 1.00 73.55 4 GLU A O 8
ATOM 5022 N N . SER A 1 5 ? 6.228 -6.867 -9.736 1.00 2.13 5 SER A N 8
ATOM 5023 C CA . SER A 1 5 ? 7.110 -6.642 -10.871 1.00 44.33 5 SER A CA 8
ATOM 5024 C C . SER A 1 5 ? 6.729 -7.588 -12.010 1.00 2.03 5 SER A C 8
ATOM 5025 O O . SER A 1 5 ? 5.700 -8.261 -11.945 1.00 22.41 5 SER A O 8
ATOM 5033 N N . GLN A 1 6 ? 7.576 -7.664 -13.025 1.00 34.12 6 GLN A N 8
ATOM 5034 C CA . GLN A 1 6 ? 7.310 -8.484 -14.204 1.00 21.51 6 GLN A CA 8
ATOM 5035 C C . GLN A 1 6 ? 8.329 -9.619 -14.285 1.00 30.15 6 GLN A C 8
ATOM 5036 O O . GLN A 1 6 ? 9.474 -9.464 -13.854 1.00 3.10 6 GLN A O 8
ATOM 5050 N N . SER A 1 7 ? 7.916 -10.758 -14.836 1.00 54.01 7 SER A N 8
ATOM 5051 C CA . SER A 1 7 ? 8.795 -11.915 -14.927 1.00 13.04 7 SER A CA 8
ATOM 5052 C C . SER A 1 7 ? 9.107 -12.234 -16.386 1.00 64.32 7 SER A C 8
ATOM 5053 O O . SER A 1 7 ? 8.216 -12.497 -17.192 1.00 1.34 7 SER A O 8
ATOM 5061 N N . HIS A 1 8 ? 10.393 -12.181 -16.712 1.00 53.55 8 HIS A N 8
ATOM 5062 C CA . HIS A 1 8 ? 10.885 -12.520 -18.048 1.00 31.43 8 HIS A CA 8
ATOM 5063 C C . HIS A 1 8 ? 11.609 -13.862 -17.997 1.00 33.54 8 HIS A C 8
ATOM 5064 O O . HIS A 1 8 ? 12.402 -14.191 -18.878 1.00 73.11 8 HIS A O 8
ATOM 5079 N N . LYS A 1 9 ? 11.321 -14.633 -16.948 1.00 31.32 9 LYS A N 8
ATOM 5080 C CA . LYS A 1 9 ? 11.940 -15.942 -16.742 1.00 60.14 9 LYS A CA 8
ATOM 5081 C C . LYS A 1 9 ? 10.899 -17.054 -16.908 1.00 1.35 9 LYS A C 8
ATOM 5082 O O . LYS A 1 9 ? 11.239 -18.232 -17.060 1.00 25.03 9 LYS A O 8
ATOM 5101 N N . PHE A 1 10 ? 9.628 -16.664 -16.884 1.00 55.25 10 PHE A N 8
ATOM 5102 C CA . PHE A 1 10 ? 8.520 -17.608 -16.997 1.00 53.11 10 PHE A CA 8
ATOM 5103 C C . PHE A 1 10 ? 8.286 -17.990 -18.461 1.00 14.43 10 PHE A C 8
ATOM 5104 O O . PHE A 1 10 ? 8.811 -17.346 -19.376 1.00 34.13 10 PHE A O 8
ATOM 5121 N N . LYS A 1 11 ? 7.509 -19.048 -18.673 1.00 11.03 11 LYS A N 8
ATOM 5122 C CA . LYS A 1 11 ? 7.238 -19.559 -20.011 1.00 41.40 11 LYS A CA 8
ATOM 5123 C C . LYS A 1 11 ? 6.049 -18.833 -20.657 1.00 10.21 11 LYS A C 8
ATOM 5124 O O . LYS A 1 11 ? 4.892 -19.063 -20.298 1.00 0.33 11 LYS A O 8
ATOM 5143 N N . GLY A 1 12 ? 6.352 -17.938 -21.595 1.00 4.51 12 GLY A N 8
ATOM 5144 C CA . GLY A 1 12 ? 5.317 -17.266 -22.362 1.00 62.32 12 GLY A CA 8
ATOM 5145 C C . GLY A 1 12 ? 4.573 -16.208 -21.564 1.00 63.52 12 GLY A C 8
ATOM 5146 O O . GLY A 1 12 ? 5.161 -15.560 -20.690 1.00 5.32 12 GLY A O 8
ATOM 5150 N N . PRO A 1 13 ? 3.276 -15.994 -21.864 1.00 33.45 13 PRO A N 8
ATOM 5151 C CA . PRO A 1 13 ? 2.451 -15.016 -21.153 1.00 14.13 13 PRO A CA 8
ATOM 5152 C C . PRO A 1 13 ? 2.154 -15.455 -19.729 1.00 61.15 13 PRO A C 8
ATOM 5153 O O . PRO A 1 13 ? 2.659 -14.883 -18.759 1.00 52.35 13 PRO A O 8
ATOM 5164 N N . CYS A 1 14 ? 1.351 -16.484 -19.636 1.00 44.42 14 CYS A N 8
ATOM 5165 C CA . CYS A 1 14 ? 0.924 -17.048 -18.364 1.00 5.53 14 CYS A CA 8
ATOM 5166 C C . CYS A 1 14 ? 0.579 -18.523 -18.530 1.00 24.15 14 CYS A C 8
ATOM 5167 O O . CYS A 1 14 ? 0.547 -19.041 -19.648 1.00 72.15 14 CYS A O 8
ATOM 5174 N N . ALA A 1 15 ? 0.334 -19.185 -17.409 1.00 73.41 15 ALA A N 8
ATOM 5175 C CA . ALA A 1 15 ? -0.064 -20.587 -17.387 1.00 61.31 15 ALA A CA 8
ATOM 5176 C C . ALA A 1 15 ? -0.905 -20.843 -16.143 1.00 10.24 15 ALA A C 8
ATOM 5177 O O . ALA A 1 15 ? -1.909 -21.553 -16.189 1.00 70.15 15 ALA A O 8
ATOM 5184 N N . SER A 1 16 ? -0.476 -20.235 -15.037 1.00 34.34 16 SER A N 8
ATOM 5185 C CA . SER A 1 16 ? -1.183 -20.304 -13.766 1.00 12.41 16 SER A CA 8
ATOM 5186 C C . SER A 1 16 ? -0.456 -19.441 -12.745 1.00 23.11 16 SER A C 8
ATOM 5187 O O . SER A 1 16 ? 0.775 -19.346 -12.781 1.00 25.23 16 SER A O 8
ATOM 5195 N N . ASP A 1 17 ? -1.210 -18.806 -11.848 1.00 22.52 17 ASP A N 8
ATOM 5196 C CA . ASP A 1 17 ? -0.620 -18.042 -10.752 1.00 3.52 17 ASP A CA 8
ATOM 5197 C C . ASP A 1 17 ? 0.270 -18.962 -9.929 1.00 25.45 17 ASP A C 8
ATOM 5198 O O . ASP A 1 17 ? 1.321 -18.559 -9.428 1.00 45.35 17 ASP A O 8
ATOM 5207 N N . HIS A 1 18 ? -0.166 -20.216 -9.821 1.00 72.41 18 HIS A N 8
ATOM 5208 C CA . HIS A 1 18 ? 0.587 -21.261 -9.137 1.00 53.42 18 HIS A CA 8
ATOM 5209 C C . HIS A 1 18 ? 1.951 -21.439 -9.784 1.00 24.22 18 HIS A C 8
ATOM 5210 O O . HIS A 1 18 ? 2.982 -21.443 -9.112 1.00 64.34 18 HIS A O 8
ATOM 5225 N N . ASN A 1 19 ? 1.939 -21.592 -11.104 1.00 53.15 19 ASN A N 8
ATOM 5226 C CA . ASN A 1 19 ? 3.159 -21.831 -11.865 1.00 52.02 19 ASN A CA 8
ATOM 5227 C C . ASN A 1 19 ? 4.100 -20.641 -11.746 1.00 71.33 19 ASN A C 8
ATOM 5228 O O . ASN A 1 19 ? 5.283 -20.804 -11.445 1.00 24.13 19 ASN A O 8
ATOM 5239 N N . CYS A 1 20 ? 3.560 -19.445 -11.963 1.00 72.21 20 CYS A N 8
ATOM 5240 C CA . CYS A 1 20 ? 4.338 -18.216 -11.828 1.00 15.22 20 CYS A CA 8
ATOM 5241 C C . CYS A 1 20 ? 4.923 -18.093 -10.424 1.00 53.20 20 CYS A C 8
ATOM 5242 O O . CYS A 1 20 ? 6.067 -17.667 -10.258 1.00 43.15 20 CYS A O 8
ATOM 5249 N N . ALA A 1 21 ? 4.139 -18.480 -9.423 1.00 72.35 21 ALA A N 8
ATOM 5250 C CA . ALA A 1 21 ? 4.601 -18.467 -8.041 1.00 64.13 21 ALA A CA 8
ATOM 5251 C C . ALA A 1 21 ? 5.821 -19.367 -7.882 1.00 41.21 21 ALA A C 8
ATOM 5252 O O . ALA A 1 21 ? 6.887 -18.911 -7.487 1.00 2.53 21 ALA A O 8
ATOM 5259 N N . SER A 1 22 ? 5.649 -20.635 -8.234 1.00 53.34 22 SER A N 8
ATOM 5260 C CA . SER A 1 22 ? 6.707 -21.636 -8.125 1.00 74.31 22 SER A CA 8
ATOM 5261 C C . SER A 1 22 ? 7.992 -21.155 -8.807 1.00 10.14 22 SER A C 8
ATOM 5262 O O . SER A 1 22 ? 9.055 -21.076 -8.185 1.00 71.31 22 SER A O 8
ATOM 5270 N N . VAL A 1 23 ? 7.878 -20.814 -10.089 1.00 12.42 23 VAL A N 8
ATOM 5271 C CA . VAL A 1 23 ? 9.028 -20.392 -10.877 1.00 35.04 23 VAL A CA 8
ATOM 5272 C C . VAL A 1 23 ? 9.700 -19.172 -10.253 1.00 62.40 23 VAL A C 8
ATOM 5273 O O . VAL A 1 23 ? 10.898 -19.196 -9.965 1.00 42.43 23 VAL A O 8
ATOM 5286 N N . CYS A 1 24 ? 8.924 -18.124 -10.014 1.00 22.10 24 CYS A N 8
ATOM 5287 C CA . CYS A 1 24 ? 9.477 -16.881 -9.489 1.00 23.54 24 CYS A CA 8
ATOM 5288 C C . CYS A 1 24 ? 10.124 -17.117 -8.122 1.00 42.03 24 CYS A C 8
ATOM 5289 O O . CYS A 1 24 ? 11.175 -16.552 -7.828 1.00 21.00 24 CYS A O 8
ATOM 5296 N N . GLN A 1 25 ? 9.519 -17.998 -7.314 1.00 72.15 25 GLN A N 8
ATOM 5297 C CA . GLN A 1 25 ? 10.034 -18.296 -5.972 1.00 5.42 25 GLN A CA 8
ATOM 5298 C C . GLN A 1 25 ? 11.333 -19.095 -6.050 1.00 75.43 25 GLN A C 8
ATOM 5299 O O . GLN A 1 25 ? 12.222 -18.937 -5.208 1.00 12.23 25 GLN A O 8
ATOM 5313 N N . THR A 1 26 ? 11.438 -19.957 -7.054 1.00 4.11 26 THR A N 8
ATOM 5314 C CA . THR A 1 26 ? 12.653 -20.739 -7.254 1.00 73.02 26 THR A CA 8
ATOM 5315 C C . THR A 1 26 ? 13.767 -19.860 -7.828 1.00 31.45 26 THR A C 8
ATOM 5316 O O . THR A 1 26 ? 14.956 -20.116 -7.614 1.00 32.44 26 THR A O 8
ATOM 5327 N N . GLU A 1 27 ? 13.375 -18.817 -8.560 1.00 72.22 27 GLU A N 8
ATOM 5328 C CA . GLU A 1 27 ? 14.339 -17.871 -9.117 1.00 65.35 27 GLU A CA 8
ATOM 5329 C C . GLU A 1 27 ? 14.811 -16.871 -8.060 1.00 1.04 27 GLU A C 8
ATOM 5330 O O . GLU A 1 27 ? 15.992 -16.512 -8.022 1.00 42.33 27 GLU A O 8
ATOM 5342 N N . ARG A 1 28 ? 13.888 -16.434 -7.204 1.00 32.35 28 ARG A N 8
ATOM 5343 C CA . ARG A 1 28 ? 14.173 -15.405 -6.207 1.00 74.33 28 ARG A CA 8
ATOM 5344 C C . ARG A 1 28 ? 13.041 -15.346 -5.181 1.00 54.03 28 ARG A C 8
ATOM 5345 O O . ARG A 1 28 ? 11.939 -15.813 -5.443 1.00 54.34 28 ARG A O 8
ATOM 5366 N N . PHE A 1 29 ? 13.317 -14.793 -4.005 1.00 70.41 29 PHE A N 8
ATOM 5367 C CA . PHE A 1 29 ? 12.278 -14.587 -2.998 1.00 50.13 29 PHE A CA 8
ATOM 5368 C C . PHE A 1 29 ? 11.263 -13.564 -3.496 1.00 53.05 29 PHE A C 8
ATOM 5369 O O . PHE A 1 29 ? 11.370 -12.369 -3.212 1.00 31.22 29 PHE A O 8
ATOM 5386 N N . SER A 1 30 ? 10.307 -14.052 -4.273 1.00 14.23 30 SER A N 8
ATOM 5387 C CA . SER A 1 30 ? 9.290 -13.236 -4.911 1.00 54.40 30 SER A CA 8
ATOM 5388 C C . SER A 1 30 ? 8.150 -14.145 -5.367 1.00 31.23 30 SER A C 8
ATOM 5389 O O . SER A 1 30 ? 8.354 -15.053 -6.176 1.00 54.14 30 SER A O 8
ATOM 5397 N N . GLY A 1 31 ? 6.973 -13.925 -4.808 1.00 51.23 31 GLY A N 8
ATOM 5398 C CA . GLY A 1 31 ? 5.787 -14.668 -5.215 1.00 64.41 31 GLY A CA 8
ATOM 5399 C C . GLY A 1 31 ? 5.426 -14.402 -6.664 1.00 43.32 31 GLY A C 8
ATOM 5400 O O . GLY A 1 31 ? 6.072 -13.593 -7.328 1.00 71.13 31 GLY A O 8
ATOM 5404 N N . GLY A 1 32 ? 4.381 -15.060 -7.160 1.00 2.22 32 GLY A N 8
ATOM 5405 C CA . GLY A 1 32 ? 4.012 -14.914 -8.559 1.00 13.32 32 GLY A CA 8
ATOM 5406 C C . GLY A 1 32 ? 2.521 -14.748 -8.768 1.00 42.12 32 GLY A C 8
ATOM 5407 O O . GLY A 1 32 ? 1.722 -15.017 -7.865 1.00 32.43 32 GLY A O 8
ATOM 5411 N N . ARG A 1 33 ? 2.157 -14.276 -9.957 1.00 23.31 33 ARG A N 8
ATOM 5412 C CA . ARG A 1 33 ? 0.763 -14.121 -10.363 1.00 13.23 33 ARG A CA 8
ATOM 5413 C C . ARG A 1 33 ? 0.686 -13.915 -11.874 1.00 4.43 33 ARG A C 8
ATOM 5414 O O . ARG A 1 33 ? 1.707 -13.719 -12.533 1.00 24.33 33 ARG A O 8
ATOM 5435 N N . CYS A 1 34 ? -0.524 -13.947 -12.409 1.00 61.24 34 CYS A N 8
ATOM 5436 C CA . CYS A 1 34 ? -0.768 -13.575 -13.801 1.00 3.41 34 CYS A CA 8
ATOM 5437 C C . CYS A 1 34 ? -1.638 -12.325 -13.824 1.00 5.43 34 CYS A C 8
ATOM 5438 O O . CYS A 1 34 ? -2.749 -12.328 -13.290 1.00 15.55 34 CYS A O 8
ATOM 5445 N N . ARG A 1 35 ? -1.122 -11.257 -14.426 1.00 15.23 35 ARG A N 8
ATOM 5446 C CA . ARG A 1 35 ? -1.752 -9.940 -14.357 1.00 20.43 35 ARG A CA 8
ATOM 5447 C C . ARG A 1 35 ? -1.735 -9.267 -15.731 1.00 63.44 35 ARG A C 8
ATOM 5448 O O . ARG A 1 35 ? -0.945 -9.641 -16.603 1.00 31.21 35 ARG A O 8
ATOM 5469 N N . GLY A 1 36 ? -2.621 -8.294 -15.927 1.00 20.23 36 GLY A N 8
ATOM 5470 C CA . GLY A 1 36 ? -2.633 -7.525 -17.158 1.00 55.12 36 GLY A CA 8
ATOM 5471 C C . GLY A 1 36 ? -3.577 -8.099 -18.196 1.00 13.21 36 GLY A C 8
ATOM 5472 O O . GLY A 1 36 ? -3.965 -9.269 -18.116 1.00 34.10 36 GLY A O 8
ATOM 5476 N N . PHE A 1 37 ? -3.927 -7.278 -19.181 1.00 40.04 37 PHE A N 8
ATOM 5477 C CA . PHE A 1 37 ? -4.857 -7.669 -20.239 1.00 55.43 37 PHE A CA 8
ATOM 5478 C C . PHE A 1 37 ? -4.256 -8.784 -21.091 1.00 12.41 37 PHE A C 8
ATOM 5479 O O . PHE A 1 37 ? -4.970 -9.622 -21.641 1.00 43.22 37 PHE A O 8
ATOM 5496 N N . ARG A 1 38 ? -2.930 -8.781 -21.183 1.00 72.20 38 ARG A N 8
ATOM 5497 C CA . ARG A 1 38 ? -2.197 -9.788 -21.946 1.00 40.20 38 ARG A CA 8
ATOM 5498 C C . ARG A 1 38 ? -2.129 -11.110 -21.173 1.00 43.54 38 ARG A C 8
ATOM 5499 O O . ARG A 1 38 ? -1.769 -12.147 -21.735 1.00 15.24 38 ARG A O 8
ATOM 5520 N N . ARG A 1 39 ? -2.504 -11.064 -19.887 1.00 21.20 39 ARG A N 8
ATOM 5521 C CA . ARG A 1 39 ? -2.318 -12.193 -18.973 1.00 22.44 39 ARG A CA 8
ATOM 5522 C C . ARG A 1 39 ? -0.844 -12.573 -18.923 1.00 12.41 39 ARG A C 8
ATOM 5523 O O . ARG A 1 39 ? -0.460 -13.666 -19.337 1.00 53.20 39 ARG A O 8
ATOM 5544 N N . ARG A 1 40 ? -0.011 -11.656 -18.448 1.00 72.23 40 ARG A N 8
ATOM 5545 C CA . ARG A 1 40 ? 1.424 -11.902 -18.389 1.00 42.22 40 ARG A CA 8
ATOM 5546 C C . ARG A 1 40 ? 1.829 -12.316 -16.975 1.00 52.43 40 ARG A C 8
ATOM 5547 O O . ARG A 1 40 ? 1.089 -12.086 -16.015 1.00 51.14 40 ARG A O 8
ATOM 5568 N N . CYS A 1 41 ? 2.993 -12.936 -16.861 1.00 70.13 41 CYS A N 8
ATOM 5569 C CA . CYS A 1 41 ? 3.497 -13.421 -15.581 1.00 30.41 41 CYS A CA 8
ATOM 5570 C C . CYS A 1 41 ? 4.175 -12.296 -14.793 1.00 4.30 41 CYS A C 8
ATOM 5571 O O . CYS A 1 41 ? 5.212 -11.762 -15.208 1.00 74.34 41 CYS A O 8
ATOM 5578 N N . PHE A 1 42 ? 3.581 -11.949 -13.656 1.00 11.43 42 PHE A N 8
ATOM 5579 C CA . PHE A 1 42 ? 4.107 -10.915 -12.769 1.00 60.12 42 PHE A CA 8
ATOM 5580 C C . PHE A 1 42 ? 4.527 -11.539 -11.437 1.00 34.11 42 PHE A C 8
ATOM 5581 O O . PHE A 1 42 ? 4.008 -12.584 -11.039 1.00 5.24 42 PHE A O 8
ATOM 5598 N N . CYS A 1 43 ? 5.457 -10.888 -10.752 1.00 20.22 43 CYS A N 8
ATOM 5599 C CA . CYS A 1 43 ? 5.959 -11.377 -9.469 1.00 45.24 43 CYS A CA 8
ATOM 5600 C C . CYS A 1 43 ? 5.591 -10.416 -8.345 1.00 21.24 43 CYS A C 8
ATOM 5601 O O . CYS A 1 43 ? 5.610 -9.203 -8.529 1.00 32.43 43 CYS A O 8
ATOM 5608 N N . THR A 1 44 ? 5.264 -10.962 -7.179 1.00 54.40 44 THR A N 8
ATOM 5609 C CA . THR A 1 44 ? 4.886 -10.161 -6.021 1.00 64.04 44 THR A CA 8
ATOM 5610 C C . THR A 1 44 ? 5.918 -10.319 -4.903 1.00 4.13 44 THR A C 8
ATOM 5611 O O . THR A 1 44 ? 6.110 -11.414 -4.367 1.00 25.53 44 THR A O 8
ATOM 5622 N N . THR A 1 45 ? 6.585 -9.225 -4.565 1.00 50.22 45 THR A N 8
ATOM 5623 C CA . THR A 1 45 ? 7.600 -9.227 -3.523 1.00 63.21 45 THR A CA 8
ATOM 5624 C C . THR A 1 45 ? 7.361 -8.068 -2.549 1.00 34.32 45 THR A C 8
ATOM 5625 O O . THR A 1 45 ? 6.411 -7.293 -2.717 1.00 30.24 45 THR A O 8
ATOM 5636 N N . HIS A 1 46 ? 8.222 -7.953 -1.545 1.00 54.14 46 HIS A N 8
ATOM 5637 C CA . HIS A 1 46 ? 8.062 -6.958 -0.488 1.00 4.11 46 HIS A CA 8
ATOM 5638 C C . HIS A 1 46 ? 9.005 -5.773 -0.696 1.00 4.55 46 HIS A C 8
ATOM 5639 O O . HIS A 1 46 ? 10.209 -5.948 -0.889 1.00 42.44 46 HIS A O 8
ATOM 5654 N N . CYS A 1 47 ? 8.444 -4.571 -0.657 1.00 34.13 47 CYS A N 8
ATOM 5655 C CA . CYS A 1 47 ? 9.229 -3.344 -0.676 1.00 63.22 47 CYS A CA 8
ATOM 5656 C C . CYS A 1 47 ? 9.333 -2.788 0.741 1.00 51.23 47 CYS A C 8
ATOM 5657 O O . CYS A 1 47 ? 10.426 -2.871 1.339 1.00 13.20 47 CYS A O 8
ATOM 5665 N N . ARG A 1 1 ? 4.165 -2.358 2.389 1.00 43.02 1 ARG A N 9
ATOM 5666 C CA . ARG A 1 1 ? 3.990 -2.067 0.948 1.00 31.13 1 ARG A CA 9
ATOM 5667 C C . ARG A 1 1 ? 4.430 -3.249 0.097 1.00 52.12 1 ARG A C 9
ATOM 5668 O O . ARG A 1 1 ? 5.520 -3.799 0.287 1.00 32.51 1 ARG A O 9
ATOM 5691 N N . THR A 1 2 ? 3.573 -3.631 -0.844 1.00 75.21 2 THR A N 9
ATOM 5692 C CA . THR A 1 2 ? 3.854 -4.723 -1.764 1.00 22.42 2 THR A CA 9
ATOM 5693 C C . THR A 1 2 ? 4.118 -4.174 -3.168 1.00 24.24 2 THR A C 9
ATOM 5694 O O . THR A 1 2 ? 3.351 -3.352 -3.684 1.00 73.35 2 THR A O 9
ATOM 5705 N N . CYS A 1 3 ? 5.209 -4.621 -3.770 1.00 4.32 3 CYS A N 9
ATOM 5706 C CA . CYS A 1 3 ? 5.620 -4.162 -5.091 1.00 32.41 3 CYS A CA 9
ATOM 5707 C C . CYS A 1 3 ? 5.552 -5.321 -6.084 1.00 43.53 3 CYS A C 9
ATOM 5708 O O . CYS A 1 3 ? 5.662 -6.485 -5.691 1.00 51.11 3 CYS A O 9
ATOM 5715 N N . GLU A 1 4 ? 5.377 -5.005 -7.360 1.00 30.34 4 GLU A N 9
ATOM 5716 C CA . GLU A 1 4 ? 5.201 -6.032 -8.387 1.00 32.15 4 GLU A CA 9
ATOM 5717 C C . GLU A 1 4 ? 6.379 -6.004 -9.355 1.00 20.22 4 GLU A C 9
ATOM 5718 O O . GLU A 1 4 ? 7.025 -4.967 -9.533 1.00 73.55 4 GLU A O 9
ATOM 5730 N N . SER A 1 5 ? 6.661 -7.147 -9.958 1.00 2.13 5 SER A N 9
ATOM 5731 C CA . SER A 1 5 ? 7.728 -7.278 -10.941 1.00 44.33 5 SER A CA 9
ATOM 5732 C C . SER A 1 5 ? 7.274 -8.245 -12.024 1.00 2.03 5 SER A C 9
ATOM 5733 O O . SER A 1 5 ? 6.236 -8.876 -11.879 1.00 22.41 5 SER A O 9
ATOM 5741 N N . GLN A 1 6 ? 8.036 -8.368 -13.101 1.00 34.12 6 GLN A N 9
ATOM 5742 C CA . GLN A 1 6 ? 7.665 -9.269 -14.188 1.00 21.51 6 GLN A CA 9
ATOM 5743 C C . GLN A 1 6 ? 8.680 -10.397 -14.306 1.00 30.15 6 GLN A C 9
ATOM 5744 O O . GLN A 1 6 ? 9.892 -10.170 -14.223 1.00 3.10 6 GLN A O 9
ATOM 5758 N N . SER A 1 7 ? 8.182 -11.607 -14.505 1.00 54.01 7 SER A N 9
ATOM 5759 C CA . SER A 1 7 ? 9.030 -12.776 -14.638 1.00 13.04 7 SER A CA 9
ATOM 5760 C C . SER A 1 7 ? 8.916 -13.355 -16.046 1.00 64.32 7 SER A C 9
ATOM 5761 O O . SER A 1 7 ? 7.964 -14.064 -16.375 1.00 1.34 7 SER A O 9
ATOM 5769 N N . HIS A 1 8 ? 9.896 -13.032 -16.886 1.00 53.55 8 HIS A N 9
ATOM 5770 C CA . HIS A 1 8 ? 9.929 -13.524 -18.261 1.00 31.43 8 HIS A CA 9
ATOM 5771 C C . HIS A 1 8 ? 10.614 -14.886 -18.302 1.00 33.54 8 HIS A C 9
ATOM 5772 O O . HIS A 1 8 ? 10.787 -15.480 -19.366 1.00 73.11 8 HIS A O 9
ATOM 5787 N N . LYS A 1 9 ? 11.013 -15.368 -17.128 1.00 31.32 9 LYS A N 9
ATOM 5788 C CA . LYS A 1 9 ? 11.555 -16.712 -16.992 1.00 60.14 9 LYS A CA 9
ATOM 5789 C C . LYS A 1 9 ? 10.457 -17.721 -17.316 1.00 1.35 9 LYS A C 9
ATOM 5790 O O . LYS A 1 9 ? 10.710 -18.781 -17.897 1.00 25.03 9 LYS A O 9
ATOM 5809 N N . PHE A 1 10 ? 9.234 -17.366 -16.932 1.00 55.25 10 PHE A N 9
ATOM 5810 C CA . PHE A 1 10 ? 8.056 -18.151 -17.256 1.00 53.11 10 PHE A CA 9
ATOM 5811 C C . PHE A 1 10 ? 7.602 -17.801 -18.671 1.00 14.43 10 PHE A C 9
ATOM 5812 O O . PHE A 1 10 ? 7.224 -16.659 -18.948 1.00 34.13 10 PHE A O 9
ATOM 5829 N N . LYS A 1 11 ? 7.662 -18.779 -19.564 1.00 11.03 11 LYS A N 9
ATOM 5830 C CA . LYS A 1 11 ? 7.411 -18.548 -20.982 1.00 41.40 11 LYS A CA 9
ATOM 5831 C C . LYS A 1 11 ? 5.911 -18.462 -21.290 1.00 10.21 11 LYS A C 9
ATOM 5832 O O . LYS A 1 11 ? 5.163 -19.428 -21.111 1.00 0.33 11 LYS A O 9
ATOM 5851 N N . GLY A 1 12 ? 5.479 -17.289 -21.751 1.00 4.51 12 GLY A N 9
ATOM 5852 C CA . GLY A 1 12 ? 4.102 -17.100 -22.175 1.00 62.32 12 GLY A CA 9
ATOM 5853 C C . GLY A 1 12 ? 3.221 -16.493 -21.093 1.00 63.52 12 GLY A C 9
ATOM 5854 O O . GLY A 1 12 ? 3.700 -15.722 -20.255 1.00 5.32 12 GLY A O 9
ATOM 5858 N N . PRO A 1 13 ? 1.909 -16.792 -21.114 1.00 33.45 13 PRO A N 9
ATOM 5859 C CA . PRO A 1 13 ? 0.964 -16.329 -20.095 1.00 14.13 13 PRO A CA 9
ATOM 5860 C C . PRO A 1 13 ? 0.959 -17.247 -18.875 1.00 61.15 13 PRO A C 9
ATOM 5861 O O . PRO A 1 13 ? 1.463 -18.371 -18.940 1.00 52.35 13 PRO A O 9
ATOM 5872 N N . CYS A 1 14 ? 0.388 -16.781 -17.769 1.00 44.42 14 CYS A N 9
ATOM 5873 C CA . CYS A 1 14 ? 0.313 -17.591 -16.559 1.00 5.53 14 CYS A CA 9
ATOM 5874 C C . CYS A 1 14 ? -0.743 -18.684 -16.726 1.00 24.15 14 CYS A C 9
ATOM 5875 O O . CYS A 1 14 ? -1.865 -18.570 -16.232 1.00 72.15 14 CYS A O 9
ATOM 5882 N N . ALA A 1 15 ? -0.377 -19.730 -17.466 1.00 73.41 15 ALA A N 9
ATOM 5883 C CA . ALA A 1 15 ? -1.272 -20.851 -17.730 1.00 61.31 15 ALA A CA 9
ATOM 5884 C C . ALA A 1 15 ? -1.730 -21.513 -16.432 1.00 10.24 15 ALA A C 9
ATOM 5885 O O . ALA A 1 15 ? -2.832 -22.064 -16.358 1.00 70.15 15 ALA A O 9
ATOM 5892 N N . SER A 1 16 ? -0.879 -21.461 -15.413 1.00 34.34 16 SER A N 9
ATOM 5893 C CA . SER A 1 16 ? -1.193 -22.045 -14.116 1.00 12.41 16 SER A CA 9
ATOM 5894 C C . SER A 1 16 ? -0.562 -21.226 -12.992 1.00 23.11 16 SER A C 9
ATOM 5895 O O . SER A 1 16 ? 0.615 -20.839 -13.069 1.00 25.23 16 SER A O 9
ATOM 5903 N N . ASP A 1 17 ? -1.363 -20.968 -11.959 1.00 22.52 17 ASP A N 9
ATOM 5904 C CA . ASP A 1 17 ? -0.953 -20.160 -10.810 1.00 3.52 17 ASP A CA 9
ATOM 5905 C C . ASP A 1 17 ? 0.293 -20.754 -10.166 1.00 25.45 17 ASP A C 9
ATOM 5906 O O . ASP A 1 17 ? 1.309 -20.076 -10.007 1.00 45.35 17 ASP A O 9
ATOM 5915 N N . HIS A 1 18 ? 0.200 -22.036 -9.817 1.00 72.41 18 HIS A N 9
ATOM 5916 C CA . HIS A 1 18 ? 1.294 -22.761 -9.174 1.00 53.42 18 HIS A CA 9
ATOM 5917 C C . HIS A 1 18 ? 2.577 -22.616 -9.975 1.00 24.22 18 HIS A C 9
ATOM 5918 O O . HIS A 1 18 ? 3.644 -22.368 -9.419 1.00 64.34 18 HIS A O 9
ATOM 5933 N N . ASN A 1 19 ? 2.459 -22.781 -11.288 1.00 53.15 19 ASN A N 9
ATOM 5934 C CA . ASN A 1 19 ? 3.614 -22.745 -12.174 1.00 52.02 19 ASN A CA 9
ATOM 5935 C C . ASN A 1 19 ? 4.278 -21.369 -12.156 1.00 71.33 19 ASN A C 9
ATOM 5936 O O . ASN A 1 19 ? 5.463 -21.255 -11.850 1.00 24.13 19 ASN A O 9
ATOM 5947 N N . CYS A 1 20 ? 3.506 -20.327 -12.471 1.00 72.21 20 CYS A N 9
ATOM 5948 C CA . CYS A 1 20 ? 4.031 -18.954 -12.506 1.00 15.22 20 CYS A CA 9
ATOM 5949 C C . CYS A 1 20 ? 4.674 -18.598 -11.160 1.00 53.20 20 CYS A C 9
ATOM 5950 O O . CYS A 1 20 ? 5.842 -18.183 -11.095 1.00 43.15 20 CYS A O 9
ATOM 5957 N N . ALA A 1 21 ? 3.913 -18.824 -10.087 1.00 72.35 21 ALA A N 9
ATOM 5958 C CA . ALA A 1 21 ? 4.361 -18.521 -8.735 1.00 64.13 21 ALA A CA 9
ATOM 5959 C C . ALA A 1 21 ? 5.662 -19.249 -8.407 1.00 41.21 21 ALA A C 9
ATOM 5960 O O . ALA A 1 21 ? 6.647 -18.627 -8.022 1.00 2.53 21 ALA A O 9
ATOM 5967 N N . SER A 1 22 ? 5.658 -20.568 -8.588 1.00 53.34 22 SER A N 9
ATOM 5968 C CA . SER A 1 22 ? 6.796 -21.404 -8.218 1.00 74.31 22 SER A CA 9
ATOM 5969 C C . SER A 1 22 ? 8.060 -20.980 -8.971 1.00 10.14 22 SER A C 9
ATOM 5970 O O . SER A 1 22 ? 9.137 -20.863 -8.379 1.00 71.31 22 SER A O 9
ATOM 5978 N N . VAL A 1 23 ? 7.924 -20.736 -10.274 1.00 12.42 23 VAL A N 9
ATOM 5979 C CA . VAL A 1 23 ? 9.055 -20.292 -11.085 1.00 35.04 23 VAL A CA 9
ATOM 5980 C C . VAL A 1 23 ? 9.614 -18.987 -10.528 1.00 62.40 23 VAL A C 9
ATOM 5981 O O . VAL A 1 23 ? 10.823 -18.870 -10.271 1.00 42.43 23 VAL A O 9
ATOM 5994 N N . CYS A 1 24 ? 8.727 -18.026 -10.298 1.00 22.10 24 CYS A N 9
ATOM 5995 C CA . CYS A 1 24 ? 9.137 -16.746 -9.736 1.00 23.54 24 CYS A CA 9
ATOM 5996 C C . CYS A 1 24 ? 9.823 -16.938 -8.380 1.00 42.03 24 CYS A C 9
ATOM 5997 O O . CYS A 1 24 ? 10.897 -16.392 -8.139 1.00 21.00 24 CYS A O 9
ATOM 6004 N N . GLN A 1 25 ? 9.219 -17.748 -7.513 1.00 72.15 25 GLN A N 9
ATOM 6005 C CA . GLN A 1 25 ? 9.739 -17.957 -6.160 1.00 5.42 25 GLN A CA 9
ATOM 6006 C C . GLN A 1 25 ? 11.114 -18.617 -6.197 1.00 75.43 25 GLN A C 9
ATOM 6007 O O . GLN A 1 25 ? 11.958 -18.366 -5.331 1.00 12.23 25 GLN A O 9
ATOM 6021 N N . THR A 1 26 ? 11.337 -19.470 -7.192 1.00 4.11 26 THR A N 9
ATOM 6022 C CA . THR A 1 26 ? 12.614 -20.161 -7.320 1.00 73.02 26 THR A CA 9
ATOM 6023 C C . THR A 1 26 ? 13.689 -19.226 -7.874 1.00 31.45 26 THR A C 9
ATOM 6024 O O . THR A 1 26 ? 14.857 -19.322 -7.489 1.00 32.44 26 THR A O 9
ATOM 6035 N N . GLU A 1 27 ? 13.303 -18.320 -8.777 1.00 72.22 27 GLU A N 9
ATOM 6036 C CA . GLU A 1 27 ? 14.257 -17.351 -9.326 1.00 65.35 27 GLU A CA 9
ATOM 6037 C C . GLU A 1 27 ? 14.533 -16.218 -8.328 1.00 1.04 27 GLU A C 9
ATOM 6038 O O . GLU A 1 27 ? 15.621 -15.630 -8.336 1.00 42.33 27 GLU A O 9
ATOM 6050 N N . ARG A 1 28 ? 13.551 -15.919 -7.475 1.00 32.35 28 ARG A N 9
ATOM 6051 C CA . ARG A 1 28 ? 13.665 -14.837 -6.496 1.00 74.33 28 ARG A CA 9
ATOM 6052 C C . ARG A 1 28 ? 12.477 -14.862 -5.530 1.00 54.03 28 ARG A C 9
ATOM 6053 O O . ARG A 1 28 ? 11.360 -15.180 -5.927 1.00 54.34 28 ARG A O 9
ATOM 6074 N N . PHE A 1 29 ? 12.721 -14.548 -4.256 1.00 70.41 29 PHE A N 9
ATOM 6075 C CA . PHE A 1 29 ? 11.645 -14.445 -3.277 1.00 50.13 29 PHE A CA 9
ATOM 6076 C C . PHE A 1 29 ? 10.657 -13.371 -3.691 1.00 53.05 29 PHE A C 9
ATOM 6077 O O . PHE A 1 29 ? 10.863 -12.177 -3.471 1.00 31.22 29 PHE A O 9
ATOM 6094 N N . SER A 1 30 ? 9.594 -13.843 -4.282 1.00 14.23 30 SER A N 9
ATOM 6095 C CA . SER A 1 30 ? 8.539 -13.026 -4.842 1.00 54.40 30 SER A CA 9
ATOM 6096 C C . SER A 1 30 ? 7.342 -13.922 -5.155 1.00 31.23 30 SER A C 9
ATOM 6097 O O . SER A 1 30 ? 7.466 -14.903 -5.889 1.00 54.14 30 SER A O 9
ATOM 6105 N N . GLY A 1 31 ? 6.214 -13.616 -4.535 1.00 51.23 31 GLY A N 9
ATOM 6106 C CA . GLY A 1 31 ? 4.968 -14.314 -4.833 1.00 64.41 31 GLY A CA 9
ATOM 6107 C C . GLY A 1 31 ? 4.587 -14.216 -6.305 1.00 43.32 31 GLY A C 9
ATOM 6108 O O . GLY A 1 31 ? 5.267 -13.542 -7.080 1.00 71.13 31 GLY A O 9
ATOM 6112 N N . GLY A 1 32 ? 3.474 -14.841 -6.686 1.00 2.22 32 GLY A N 9
ATOM 6113 C CA . GLY A 1 32 ? 3.101 -14.916 -8.092 1.00 13.32 32 GLY A CA 9
ATOM 6114 C C . GLY A 1 32 ? 1.825 -14.156 -8.396 1.00 42.12 32 GLY A C 9
ATOM 6115 O O . GLY A 1 32 ? 0.914 -14.094 -7.565 1.00 32.43 32 GLY A O 9
ATOM 6119 N N . ARG A 1 33 ? 1.760 -13.577 -9.593 1.00 23.31 33 ARG A N 9
ATOM 6120 C CA . ARG A 1 33 ? 0.654 -12.711 -9.991 1.00 13.23 33 ARG A CA 9
ATOM 6121 C C . ARG A 1 33 ? 0.415 -12.818 -11.501 1.00 4.43 33 ARG A C 9
ATOM 6122 O O . ARG A 1 33 ? 1.316 -13.176 -12.257 1.00 24.33 33 ARG A O 9
ATOM 6143 N N . CYS A 1 34 ? -0.808 -12.525 -11.930 1.00 61.24 34 CYS A N 9
ATOM 6144 C CA . CYS A 1 34 ? -1.141 -12.463 -13.351 1.00 3.41 34 CYS A CA 9
ATOM 6145 C C . CYS A 1 34 ? -1.516 -11.035 -13.724 1.00 5.43 34 CYS A C 9
ATOM 6146 O O . CYS A 1 34 ? -2.542 -10.519 -13.276 1.00 15.55 34 CYS A O 9
ATOM 6153 N N . ARG A 1 35 ? -0.671 -10.391 -14.524 1.00 15.23 35 ARG A N 9
ATOM 6154 C CA . ARG A 1 35 ? -0.891 -9.004 -14.923 1.00 20.43 35 ARG A CA 9
ATOM 6155 C C . ARG A 1 35 ? -0.536 -8.833 -16.396 1.00 63.44 35 ARG A C 9
ATOM 6156 O O . ARG A 1 35 ? 0.412 -9.444 -16.888 1.00 31.21 35 ARG A O 9
ATOM 6177 N N . GLY A 1 36 ? -1.329 -8.038 -17.101 1.00 20.23 36 GLY A N 9
ATOM 6178 C CA . GLY A 1 36 ? -1.107 -7.813 -18.516 1.00 55.12 36 GLY A CA 9
ATOM 6179 C C . GLY A 1 36 ? -2.313 -8.218 -19.339 1.00 13.21 36 GLY A C 9
ATOM 6180 O O . GLY A 1 36 ? -3.202 -8.911 -18.837 1.00 34.10 36 GLY A O 9
ATOM 6184 N N . PHE A 1 37 ? -2.341 -7.805 -20.600 1.00 40.04 37 PHE A N 9
ATOM 6185 C CA . PHE A 1 37 ? -3.475 -8.075 -21.481 1.00 55.43 37 PHE A CA 9
ATOM 6186 C C . PHE A 1 37 ? -3.615 -9.572 -21.743 1.00 12.41 37 PHE A C 9
ATOM 6187 O O . PHE A 1 37 ? -4.725 -10.105 -21.783 1.00 43.22 37 PHE A O 9
ATOM 6204 N N . ARG A 1 38 ? -2.485 -10.246 -21.923 1.00 72.20 38 ARG A N 9
ATOM 6205 C CA . ARG A 1 38 ? -2.471 -11.680 -22.163 1.00 40.20 38 ARG A CA 9
ATOM 6206 C C . ARG A 1 38 ? -2.165 -12.429 -20.862 1.00 43.54 38 ARG A C 9
ATOM 6207 O O . ARG A 1 38 ? -1.837 -13.612 -20.876 1.00 15.24 38 ARG A O 9
ATOM 6228 N N . ARG A 1 39 ? -2.302 -11.719 -19.739 1.00 21.20 39 ARG A N 9
ATOM 6229 C CA . ARG A 1 39 ? -2.019 -12.273 -18.413 1.00 22.44 39 ARG A CA 9
ATOM 6230 C C . ARG A 1 39 ? -0.588 -12.816 -18.337 1.00 12.41 39 ARG A C 9
ATOM 6231 O O . ARG A 1 39 ? -0.356 -14.027 -18.418 1.00 53.20 39 ARG A O 9
ATOM 6252 N N . ARG A 1 40 ? 0.370 -11.909 -18.196 1.00 72.23 40 ARG A N 9
ATOM 6253 C CA . ARG A 1 40 ? 1.778 -12.276 -18.100 1.00 42.22 40 ARG A CA 9
ATOM 6254 C C . ARG A 1 40 ? 2.121 -12.600 -16.641 1.00 52.43 40 ARG A C 9
ATOM 6255 O O . ARG A 1 40 ? 1.476 -12.085 -15.717 1.00 51.14 40 ARG A O 9
ATOM 6276 N N . CYS A 1 41 ? 3.120 -13.457 -16.449 1.00 70.13 41 CYS A N 9
ATOM 6277 C CA . CYS A 1 41 ? 3.566 -13.851 -15.113 1.00 30.41 41 CYS A CA 9
ATOM 6278 C C . CYS A 1 41 ? 4.280 -12.676 -14.431 1.00 4.30 41 CYS A C 9
ATOM 6279 O O . CYS A 1 41 ? 5.335 -12.221 -14.886 1.00 74.34 41 CYS A O 9
ATOM 6286 N N . PHE A 1 42 ? 3.659 -12.154 -13.376 1.00 11.43 42 PHE A N 9
ATOM 6287 C CA . PHE A 1 42 ? 4.245 -11.096 -12.553 1.00 60.12 42 PHE A CA 9
ATOM 6288 C C . PHE A 1 42 ? 4.506 -11.631 -11.149 1.00 34.11 42 PHE A C 9
ATOM 6289 O O . PHE A 1 42 ? 4.074 -12.729 -10.795 1.00 5.24 42 PHE A O 9
ATOM 6306 N N . CYS A 1 43 ? 5.202 -10.841 -10.353 1.00 20.22 43 CYS A N 9
ATOM 6307 C CA . CYS A 1 43 ? 5.646 -11.261 -9.035 1.00 45.24 43 CYS A CA 9
ATOM 6308 C C . CYS A 1 43 ? 5.291 -10.217 -7.988 1.00 21.24 43 CYS A C 9
ATOM 6309 O O . CYS A 1 43 ? 5.321 -9.021 -8.267 1.00 32.43 43 CYS A O 9
ATOM 6316 N N . THR A 1 44 ? 4.972 -10.674 -6.783 1.00 54.40 44 THR A N 9
ATOM 6317 C CA . THR A 1 44 ? 4.645 -9.782 -5.679 1.00 64.04 44 THR A CA 9
ATOM 6318 C C . THR A 1 44 ? 5.698 -9.902 -4.576 1.00 4.13 44 THR A C 9
ATOM 6319 O O . THR A 1 44 ? 5.841 -10.951 -3.940 1.00 25.53 44 THR A O 9
ATOM 6330 N N . THR A 1 45 ? 6.448 -8.823 -4.379 1.00 50.22 45 THR A N 9
ATOM 6331 C CA . THR A 1 45 ? 7.518 -8.777 -3.389 1.00 63.21 45 THR A CA 9
ATOM 6332 C C . THR A 1 45 ? 7.222 -7.695 -2.345 1.00 34.32 45 THR A C 9
ATOM 6333 O O . THR A 1 45 ? 6.328 -6.866 -2.537 1.00 30.24 45 THR A O 9
ATOM 6344 N N . HIS A 1 46 ? 7.967 -7.703 -1.247 1.00 54.14 46 HIS A N 9
ATOM 6345 C CA . HIS A 1 46 ? 7.757 -6.740 -0.170 1.00 4.11 46 HIS A CA 9
ATOM 6346 C C . HIS A 1 46 ? 8.797 -5.624 -0.245 1.00 4.55 46 HIS A C 9
ATOM 6347 O O . HIS A 1 46 ? 10.001 -5.891 -0.285 1.00 42.44 46 HIS A O 9
ATOM 6362 N N . CYS A 1 47 ? 8.328 -4.379 -0.278 1.00 34.13 47 CYS A N 9
ATOM 6363 C CA . CYS A 1 47 ? 9.211 -3.217 -0.258 1.00 63.22 47 CYS A CA 9
ATOM 6364 C C . CYS A 1 47 ? 9.311 -2.665 1.167 1.00 51.23 47 CYS A C 9
ATOM 6365 O O . CYS A 1 47 ? 8.432 -1.874 1.573 1.00 13.20 47 CYS A O 9
ATOM 6373 N N . ARG A 1 1 ? 5.460 -2.647 2.271 1.00 43.02 1 ARG A N 10
ATOM 6374 C CA . ARG A 1 1 ? 4.978 -2.259 0.927 1.00 31.13 1 ARG A CA 10
ATOM 6375 C C . ARG A 1 1 ? 5.018 -3.456 -0.014 1.00 52.12 1 ARG A C 10
ATOM 6376 O O . ARG A 1 1 ? 5.967 -4.236 0.004 1.00 32.51 1 ARG A O 10
ATOM 6399 N N . THR A 1 2 ? 3.982 -3.606 -0.829 1.00 75.21 2 THR A N 10
ATOM 6400 C CA . THR A 1 2 ? 3.946 -4.649 -1.841 1.00 22.42 2 THR A CA 10
ATOM 6401 C C . THR A 1 2 ? 4.349 -4.073 -3.201 1.00 24.24 2 THR A C 10
ATOM 6402 O O . THR A 1 2 ? 3.733 -3.123 -3.688 1.00 73.35 2 THR A O 10
ATOM 6413 N N . CYS A 1 3 ? 5.399 -4.632 -3.798 1.00 4.32 3 CYS A N 10
ATOM 6414 C CA . CYS A 1 3 ? 5.836 -4.216 -5.132 1.00 32.41 3 CYS A CA 10
ATOM 6415 C C . CYS A 1 3 ? 5.658 -5.366 -6.121 1.00 43.53 3 CYS A C 10
ATOM 6416 O O . CYS A 1 3 ? 5.968 -6.532 -5.808 1.00 51.11 3 CYS A O 10
ATOM 6423 N N . GLU A 1 4 ? 5.142 -5.026 -7.302 1.00 30.34 4 GLU A N 10
ATOM 6424 C CA . GLU A 1 4 ? 4.880 -5.996 -8.360 1.00 32.15 4 GLU A CA 10
ATOM 6425 C C . GLU A 1 4 ? 5.777 -5.713 -9.560 1.00 20.22 4 GLU A C 10
ATOM 6426 O O . GLU A 1 4 ? 5.882 -4.574 -10.018 1.00 73.55 4 GLU A O 10
ATOM 6438 N N . SER A 1 5 ? 6.426 -6.754 -10.046 1.00 2.13 5 SER A N 10
ATOM 6439 C CA . SER A 1 5 ? 7.303 -6.669 -11.208 1.00 44.33 5 SER A CA 10
ATOM 6440 C C . SER A 1 5 ? 6.903 -7.764 -12.185 1.00 2.03 5 SER A C 10
ATOM 6441 O O . SER A 1 5 ? 5.890 -8.419 -11.984 1.00 22.41 5 SER A O 10
ATOM 6449 N N . GLN A 1 6 ? 7.695 -7.983 -13.219 1.00 34.12 6 GLN A N 10
ATOM 6450 C CA . GLN A 1 6 ? 7.389 -9.011 -14.212 1.00 21.51 6 GLN A CA 10
ATOM 6451 C C . GLN A 1 6 ? 8.449 -10.104 -14.162 1.00 30.15 6 GLN A C 10
ATOM 6452 O O . GLN A 1 6 ? 9.585 -9.853 -13.751 1.00 3.10 6 GLN A O 10
ATOM 6466 N N . SER A 1 7 ? 8.076 -11.316 -14.559 1.00 54.01 7 SER A N 10
ATOM 6467 C CA . SER A 1 7 ? 9.007 -12.438 -14.585 1.00 13.04 7 SER A CA 10
ATOM 6468 C C . SER A 1 7 ? 9.243 -12.908 -16.023 1.00 64.32 7 SER A C 10
ATOM 6469 O O . SER A 1 7 ? 8.423 -13.620 -16.606 1.00 1.34 7 SER A O 10
ATOM 6477 N N . HIS A 1 8 ? 10.369 -12.484 -16.602 1.00 53.55 8 HIS A N 10
ATOM 6478 C CA . HIS A 1 8 ? 10.702 -12.829 -17.985 1.00 31.43 8 HIS A CA 10
ATOM 6479 C C . HIS A 1 8 ? 11.457 -14.152 -18.046 1.00 33.54 8 HIS A C 10
ATOM 6480 O O . HIS A 1 8 ? 11.718 -14.677 -19.129 1.00 73.11 8 HIS A O 10
ATOM 6495 N N . LYS A 1 9 ? 11.811 -14.683 -16.877 1.00 31.32 9 LYS A N 10
ATOM 6496 C CA . LYS A 1 9 ? 12.425 -16.006 -16.786 1.00 60.14 9 LYS A CA 10
ATOM 6497 C C . LYS A 1 9 ? 11.376 -17.071 -17.105 1.00 1.35 9 LYS A C 10
ATOM 6498 O O . LYS A 1 9 ? 11.700 -18.206 -17.460 1.00 25.03 9 LYS A O 10
ATOM 6517 N N . PHE A 1 10 ? 10.114 -16.680 -16.972 1.00 55.25 10 PHE A N 10
ATOM 6518 C CA . PHE A 1 10 ? 8.991 -17.535 -17.320 1.00 53.11 10 PHE A CA 10
ATOM 6519 C C . PHE A 1 10 ? 8.591 -17.298 -18.783 1.00 14.43 10 PHE A C 10
ATOM 6520 O O . PHE A 1 10 ? 8.064 -16.237 -19.127 1.00 34.13 10 PHE A O 10
ATOM 6537 N N . LYS A 1 11 ? 8.872 -18.269 -19.648 1.00 11.03 11 LYS A N 10
ATOM 6538 C CA . LYS A 1 11 ? 8.495 -18.174 -21.057 1.00 41.40 11 LYS A CA 10
ATOM 6539 C C . LYS A 1 11 ? 7.008 -18.493 -21.229 1.00 10.21 11 LYS A C 10
ATOM 6540 O O . LYS A 1 11 ? 6.601 -19.656 -21.137 1.00 0.33 11 LYS A O 10
ATOM 6559 N N . GLY A 1 12 ? 6.204 -17.457 -21.465 1.00 4.51 12 GLY A N 10
ATOM 6560 C CA . GLY A 1 12 ? 4.780 -17.642 -21.712 1.00 62.32 12 GLY A CA 10
ATOM 6561 C C . GLY A 1 12 ? 3.908 -16.853 -20.754 1.00 63.52 12 GLY A C 10
ATOM 6562 O O . GLY A 1 12 ? 4.420 -16.152 -19.878 1.00 5.32 12 GLY A O 10
ATOM 6566 N N . PRO A 1 13 ? 2.575 -16.930 -20.915 1.00 33.45 13 PRO A N 10
ATOM 6567 C CA . PRO A 1 13 ? 1.624 -16.259 -20.027 1.00 14.13 13 PRO A CA 10
ATOM 6568 C C . PRO A 1 13 ? 1.371 -17.060 -18.748 1.00 61.15 13 PRO A C 10
ATOM 6569 O O . PRO A 1 13 ? 1.958 -18.126 -18.548 1.00 52.35 13 PRO A O 10
ATOM 6580 N N . CYS A 1 14 ? 0.494 -16.548 -17.891 1.00 44.42 14 CYS A N 10
ATOM 6581 C CA . CYS A 1 14 ? 0.154 -17.224 -16.645 1.00 5.53 14 CYS A CA 10
ATOM 6582 C C . CYS A 1 14 ? -0.746 -18.430 -16.928 1.00 24.15 14 CYS A C 10
ATOM 6583 O O . CYS A 1 14 ? -1.957 -18.388 -16.704 1.00 72.15 14 CYS A O 10
ATOM 6590 N N . ALA A 1 15 ? -0.149 -19.494 -17.460 1.00 73.41 15 ALA A N 10
ATOM 6591 C CA . ALA A 1 15 ? -0.885 -20.713 -17.785 1.00 61.31 15 ALA A CA 10
ATOM 6592 C C . ALA A 1 15 ? -1.280 -21.459 -16.512 1.00 10.24 15 ALA A C 10
ATOM 6593 O O . ALA A 1 15 ? -2.265 -22.198 -16.492 1.00 70.15 15 ALA A O 10
ATOM 6600 N N . SER A 1 16 ? -0.494 -21.265 -15.456 1.00 34.34 16 SER A N 10
ATOM 6601 C CA . SER A 1 16 ? -0.767 -21.871 -14.158 1.00 12.41 16 SER A CA 10
ATOM 6602 C C . SER A 1 16 ? -0.238 -20.968 -13.041 1.00 23.11 16 SER A C 10
ATOM 6603 O O . SER A 1 16 ? 0.940 -20.605 -13.039 1.00 25.23 16 SER A O 10
ATOM 6611 N N . ASP A 1 17 ? -1.115 -20.602 -12.108 1.00 22.52 17 ASP A N 10
ATOM 6612 C CA . ASP A 1 17 ? -0.760 -19.700 -11.009 1.00 3.52 17 ASP A CA 10
ATOM 6613 C C . ASP A 1 17 ? 0.351 -20.295 -10.145 1.00 25.45 17 ASP A C 10
ATOM 6614 O O . ASP A 1 17 ? 1.411 -19.684 -9.974 1.00 45.35 17 ASP A O 10
ATOM 6623 N N . HIS A 1 18 ? 0.107 -21.494 -9.614 1.00 72.41 18 HIS A N 10
ATOM 6624 C CA . HIS A 1 18 ? 1.079 -22.181 -8.752 1.00 53.42 18 HIS A CA 10
ATOM 6625 C C . HIS A 1 18 ? 2.427 -22.283 -9.449 1.00 24.22 18 HIS A C 10
ATOM 6626 O O . HIS A 1 18 ? 3.471 -22.059 -8.840 1.00 64.34 18 HIS A O 10
ATOM 6641 N N . ASN A 1 19 ? 2.385 -22.624 -10.731 1.00 53.15 19 ASN A N 10
ATOM 6642 C CA . ASN A 1 19 ? 3.602 -22.792 -11.518 1.00 52.02 19 ASN A CA 10
ATOM 6643 C C . ASN A 1 19 ? 4.361 -21.472 -11.619 1.00 71.33 19 ASN A C 10
ATOM 6644 O O . ASN A 1 19 ? 5.560 -21.408 -11.341 1.00 24.13 19 ASN A O 10
ATOM 6655 N N . CYS A 1 20 ? 3.638 -20.419 -11.992 1.00 72.21 20 CYS A N 10
ATOM 6656 C CA . CYS A 1 20 ? 4.221 -19.091 -12.164 1.00 15.22 20 CYS A CA 10
ATOM 6657 C C . CYS A 1 20 ? 4.895 -18.637 -10.867 1.00 53.20 20 CYS A C 10
ATOM 6658 O O . CYS A 1 20 ? 6.036 -18.170 -10.874 1.00 43.15 20 CYS A O 10
ATOM 6665 N N . ALA A 1 21 ? 4.186 -18.809 -9.755 1.00 72.35 21 ALA A N 10
ATOM 6666 C CA . ALA A 1 21 ? 4.710 -18.457 -8.441 1.00 64.13 21 ALA A CA 10
ATOM 6667 C C . ALA A 1 21 ? 5.923 -19.317 -8.094 1.00 41.21 21 ALA A C 10
ATOM 6668 O O . ALA A 1 21 ? 6.936 -18.815 -7.606 1.00 2.53 21 ALA A O 10
ATOM 6675 N N . SER A 1 22 ? 5.816 -20.613 -8.370 1.00 53.34 22 SER A N 10
ATOM 6676 C CA . SER A 1 22 ? 6.875 -21.562 -8.049 1.00 74.31 22 SER A CA 10
ATOM 6677 C C . SER A 1 22 ? 8.173 -21.175 -8.765 1.00 10.14 22 SER A C 10
ATOM 6678 O O . SER A 1 22 ? 9.235 -21.104 -8.149 1.00 71.31 22 SER A O 10
ATOM 6686 N N . VAL A 1 23 ? 8.066 -20.895 -10.060 1.00 12.42 23 VAL A N 10
ATOM 6687 C CA . VAL A 1 23 ? 9.215 -20.504 -10.874 1.00 35.04 23 VAL A CA 10
ATOM 6688 C C . VAL A 1 23 ? 9.792 -19.171 -10.387 1.00 62.40 23 VAL A C 10
ATOM 6689 O O . VAL A 1 23 ? 11.007 -19.034 -10.167 1.00 42.43 23 VAL A O 10
ATOM 6702 N N . CYS A 1 24 ? 8.918 -18.195 -10.190 1.00 22.10 24 CYS A N 10
ATOM 6703 C CA . CYS A 1 24 ? 9.345 -16.888 -9.709 1.00 23.54 24 CYS A CA 10
ATOM 6704 C C . CYS A 1 24 ? 10.087 -17.036 -8.381 1.00 42.03 24 CYS A C 10
ATOM 6705 O O . CYS A 1 24 ? 11.054 -16.325 -8.117 1.00 21.00 24 CYS A O 10
ATOM 6712 N N . GLN A 1 25 ? 9.658 -18.008 -7.574 1.00 72.15 25 GLN A N 10
ATOM 6713 C CA . GLN A 1 25 ? 10.269 -18.262 -6.272 1.00 5.42 25 GLN A CA 10
ATOM 6714 C C . GLN A 1 25 ? 11.501 -19.165 -6.384 1.00 75.43 25 GLN A C 10
ATOM 6715 O O . GLN A 1 25 ? 12.328 -19.194 -5.468 1.00 12.23 25 GLN A O 10
ATOM 6729 N N . THR A 1 26 ? 11.626 -19.918 -7.482 1.00 4.11 26 THR A N 10
ATOM 6730 C CA . THR A 1 26 ? 12.873 -20.634 -7.746 1.00 73.02 26 THR A CA 10
ATOM 6731 C C . THR A 1 26 ? 13.942 -19.619 -8.121 1.00 31.45 26 THR A C 10
ATOM 6732 O O . THR A 1 26 ? 15.137 -19.838 -7.908 1.00 32.44 26 THR A O 10
ATOM 6743 N N . GLU A 1 27 ? 13.492 -18.496 -8.693 1.00 72.22 27 GLU A N 10
ATOM 6744 C CA . GLU A 1 27 ? 14.369 -17.350 -8.906 1.00 65.35 27 GLU A CA 10
ATOM 6745 C C . GLU A 1 27 ? 14.691 -16.690 -7.561 1.00 1.04 27 GLU A C 10
ATOM 6746 O O . GLU A 1 27 ? 15.807 -16.819 -7.050 1.00 42.33 27 GLU A O 10
ATOM 6758 N N . ARG A 1 28 ? 13.702 -15.994 -6.992 1.00 32.35 28 ARG A N 10
ATOM 6759 C CA . ARG A 1 28 ? 13.811 -15.395 -5.651 1.00 74.33 28 ARG A CA 10
ATOM 6760 C C . ARG A 1 28 ? 12.421 -15.323 -5.020 1.00 54.03 28 ARG A C 10
ATOM 6761 O O . ARG A 1 28 ? 11.419 -15.353 -5.729 1.00 54.34 28 ARG A O 10
ATOM 6782 N N . PHE A 1 29 ? 12.360 -15.222 -3.694 1.00 70.41 29 PHE A N 10
ATOM 6783 C CA . PHE A 1 29 ? 11.076 -15.158 -2.986 1.00 50.13 29 PHE A CA 10
ATOM 6784 C C . PHE A 1 29 ? 10.222 -13.997 -3.500 1.00 53.05 29 PHE A C 10
ATOM 6785 O O . PHE A 1 29 ? 10.460 -12.834 -3.167 1.00 31.22 29 PHE A O 10
ATOM 6802 N N . SER A 1 30 ? 9.244 -14.338 -4.337 1.00 14.23 30 SER A N 10
ATOM 6803 C CA . SER A 1 30 ? 8.356 -13.381 -4.965 1.00 54.40 30 SER A CA 10
ATOM 6804 C C . SER A 1 30 ? 7.083 -14.106 -5.393 1.00 31.23 30 SER A C 10
ATOM 6805 O O . SER A 1 30 ? 7.125 -15.023 -6.215 1.00 54.14 30 SER A O 10
ATOM 6813 N N . GLY A 1 31 ? 5.972 -13.730 -4.782 1.00 51.23 31 GLY A N 10
ATOM 6814 C CA . GLY A 1 31 ? 4.681 -14.312 -5.125 1.00 64.41 31 GLY A CA 10
ATOM 6815 C C . GLY A 1 31 ? 4.367 -14.187 -6.607 1.00 43.32 31 GLY A C 10
ATOM 6816 O O . GLY A 1 31 ? 4.853 -13.271 -7.267 1.00 71.13 31 GLY A O 10
ATOM 6820 N N . GLY A 1 32 ? 3.534 -15.084 -7.124 1.00 2.22 32 GLY A N 10
ATOM 6821 C CA . GLY A 1 32 ? 3.275 -15.126 -8.556 1.00 13.32 32 GLY A CA 10
ATOM 6822 C C . GLY A 1 32 ? 1.840 -14.790 -8.897 1.00 42.12 32 GLY A C 10
ATOM 6823 O O . GLY A 1 32 ? 0.917 -15.532 -8.553 1.00 32.43 32 GLY A O 10
ATOM 6827 N N . ARG A 1 33 ? 1.650 -13.660 -9.565 1.00 23.31 33 ARG A N 10
ATOM 6828 C CA . ARG A 1 33 ? 0.332 -13.230 -10.014 1.00 13.23 33 ARG A CA 10
ATOM 6829 C C . ARG A 1 33 ? 0.329 -13.020 -11.526 1.00 4.43 33 ARG A C 10
ATOM 6830 O O . ARG A 1 33 ? 1.356 -13.173 -12.192 1.00 24.33 33 ARG A O 10
ATOM 6851 N N . CYS A 1 34 ? -0.830 -12.676 -12.066 1.00 61.24 34 CYS A N 10
ATOM 6852 C CA . CYS A 1 34 ? -0.978 -12.467 -13.501 1.00 3.41 34 CYS A CA 10
ATOM 6853 C C . CYS A 1 34 ? -1.498 -11.057 -13.769 1.00 5.43 34 CYS A C 10
ATOM 6854 O O . CYS A 1 34 ? -2.459 -10.613 -13.132 1.00 15.55 34 CYS A O 10
ATOM 6861 N N . ARG A 1 35 ? -0.864 -10.349 -14.699 1.00 15.23 35 ARG A N 10
ATOM 6862 C CA . ARG A 1 35 ? -1.220 -8.964 -14.984 1.00 20.43 35 ARG A CA 10
ATOM 6863 C C . ARG A 1 35 ? -1.069 -8.679 -16.478 1.00 63.44 35 ARG A C 10
ATOM 6864 O O . ARG A 1 35 ? -0.381 -9.413 -17.193 1.00 31.21 35 ARG A O 10
ATOM 6885 N N . GLY A 1 36 ? -1.726 -7.622 -16.946 1.00 20.23 36 GLY A N 10
ATOM 6886 C CA . GLY A 1 36 ? -1.598 -7.212 -18.332 1.00 55.12 36 GLY A CA 10
ATOM 6887 C C . GLY A 1 36 ? -2.626 -7.871 -19.229 1.00 13.21 36 GLY A C 10
ATOM 6888 O O . GLY A 1 36 ? -3.160 -8.935 -18.901 1.00 34.10 36 GLY A O 10
ATOM 6892 N N . PHE A 1 37 ? -2.891 -7.246 -20.373 1.00 40.04 37 PHE A N 10
ATOM 6893 C CA . PHE A 1 37 ? -3.880 -7.748 -21.326 1.00 55.43 37 PHE A CA 10
ATOM 6894 C C . PHE A 1 37 ? -3.352 -8.991 -22.033 1.00 12.41 37 PHE A C 10
ATOM 6895 O O . PHE A 1 37 ? -4.114 -9.764 -22.614 1.00 43.22 37 PHE A O 10
ATOM 6912 N N . ARG A 1 38 ? -2.037 -9.171 -21.971 1.00 72.20 38 ARG A N 10
ATOM 6913 C CA . ARG A 1 38 ? -1.374 -10.309 -22.597 1.00 40.20 38 ARG A CA 10
ATOM 6914 C C . ARG A 1 38 ? -1.221 -11.456 -21.594 1.00 43.54 38 ARG A C 10
ATOM 6915 O O . ARG A 1 38 ? -0.552 -12.457 -21.868 1.00 15.24 38 ARG A O 10
ATOM 6936 N N . ARG A 1 39 ? -1.843 -11.288 -20.421 1.00 21.20 39 ARG A N 10
ATOM 6937 C CA . ARG A 1 39 ? -1.912 -12.340 -19.406 1.00 22.44 39 ARG A CA 10
ATOM 6938 C C . ARG A 1 39 ? -0.503 -12.742 -18.946 1.00 12.41 39 ARG A C 10
ATOM 6939 O O . ARG A 1 39 ? -0.199 -13.922 -18.762 1.00 53.20 39 ARG A O 10
ATOM 6960 N N . ARG A 1 40 ? 0.341 -11.738 -18.739 1.00 72.23 40 ARG A N 10
ATOM 6961 C CA . ARG A 1 40 ? 1.757 -11.951 -18.443 1.00 42.22 40 ARG A CA 10
ATOM 6962 C C . ARG A 1 40 ? 1.981 -12.222 -16.948 1.00 52.43 40 ARG A C 10
ATOM 6963 O O . ARG A 1 40 ? 1.218 -11.756 -16.101 1.00 51.14 40 ARG A O 10
ATOM 6984 N N . CYS A 1 41 ? 3.028 -12.985 -16.637 1.00 70.13 41 CYS A N 10
ATOM 6985 C CA . CYS A 1 41 ? 3.382 -13.298 -15.253 1.00 30.41 41 CYS A CA 10
ATOM 6986 C C . CYS A 1 41 ? 4.060 -12.113 -14.559 1.00 4.30 41 CYS A C 10
ATOM 6987 O O . CYS A 1 41 ? 5.141 -11.664 -14.965 1.00 74.34 41 CYS A O 10
ATOM 6994 N N . PHE A 1 42 ? 3.405 -11.613 -13.516 1.00 11.43 42 PHE A N 10
ATOM 6995 C CA . PHE A 1 42 ? 3.957 -10.569 -12.662 1.00 60.12 42 PHE A CA 10
ATOM 6996 C C . PHE A 1 42 ? 4.167 -11.128 -11.261 1.00 34.11 42 PHE A C 10
ATOM 6997 O O . PHE A 1 42 ? 3.412 -11.984 -10.810 1.00 5.24 42 PHE A O 10
ATOM 7014 N N . CYS A 1 43 ? 5.191 -10.653 -10.579 1.00 20.22 43 CYS A N 10
ATOM 7015 C CA . CYS A 1 43 ? 5.542 -11.168 -9.264 1.00 45.24 43 CYS A CA 10
ATOM 7016 C C . CYS A 1 43 ? 5.354 -10.098 -8.197 1.00 21.24 43 CYS A C 10
ATOM 7017 O O . CYS A 1 43 ? 5.658 -8.928 -8.420 1.00 32.43 43 CYS A O 10
ATOM 7024 N N . THR A 1 44 ? 4.868 -10.512 -7.037 1.00 54.40 44 THR A N 10
ATOM 7025 C CA . THR A 1 44 ? 4.656 -9.618 -5.911 1.00 64.04 44 THR A CA 10
ATOM 7026 C C . THR A 1 44 ? 5.592 -10.009 -4.773 1.00 4.13 44 THR A C 10
ATOM 7027 O O . THR A 1 44 ? 5.493 -11.118 -4.228 1.00 25.53 44 THR A O 10
ATOM 7038 N N . THR A 1 45 ? 6.516 -9.117 -4.432 1.00 50.22 45 THR A N 10
ATOM 7039 C CA . THR A 1 45 ? 7.508 -9.413 -3.410 1.00 63.21 45 THR A CA 10
ATOM 7040 C C . THR A 1 45 ? 7.452 -8.382 -2.289 1.00 34.32 45 THR A C 10
ATOM 7041 O O . THR A 1 45 ? 6.788 -7.344 -2.414 1.00 30.24 45 THR A O 10
ATOM 7052 N N . HIS A 1 46 ? 8.152 -8.676 -1.196 1.00 54.14 46 HIS A N 10
ATOM 7053 C CA . HIS A 1 46 ? 8.190 -7.792 -0.042 1.00 4.11 46 HIS A CA 10
ATOM 7054 C C . HIS A 1 46 ? 9.076 -6.593 -0.348 1.00 4.55 46 HIS A C 10
ATOM 7055 O O . HIS A 1 46 ? 10.300 -6.705 -0.426 1.00 42.44 46 HIS A O 10
ATOM 7070 N N . CYS A 1 47 ? 8.431 -5.458 -0.545 1.00 34.13 47 CYS A N 10
ATOM 7071 C CA . CYS A 1 47 ? 9.086 -4.250 -1.018 1.00 63.22 47 CYS A CA 10
ATOM 7072 C C . CYS A 1 47 ? 9.468 -3.358 0.163 1.00 51.23 47 CYS A C 10
ATOM 7073 O O . CYS A 1 47 ? 10.674 -3.157 0.401 1.00 13.20 47 CYS A O 10
ATOM 7081 N N . ARG A 1 1 ? 3.178 -1.408 0.703 1.00 43.02 1 ARG A N 11
ATOM 7082 C CA . ARG A 1 1 ? 4.635 -1.672 0.857 1.00 31.13 1 ARG A CA 11
ATOM 7083 C C . ARG A 1 1 ? 5.074 -2.884 0.031 1.00 52.12 1 ARG A C 11
ATOM 7084 O O . ARG A 1 1 ? 6.263 -3.201 -0.039 1.00 32.51 1 ARG A O 11
ATOM 7107 N N . THR A 1 2 ? 4.117 -3.576 -0.579 1.00 75.21 2 THR A N 11
ATOM 7108 C CA . THR A 1 2 ? 4.425 -4.689 -1.459 1.00 22.42 2 THR A CA 11
ATOM 7109 C C . THR A 1 2 ? 4.623 -4.172 -2.881 1.00 24.24 2 THR A C 11
ATOM 7110 O O . THR A 1 2 ? 3.800 -3.405 -3.390 1.00 73.35 2 THR A O 11
ATOM 7121 N N . CYS A 1 3 ? 5.707 -4.590 -3.514 1.00 4.32 3 CYS A N 11
ATOM 7122 C CA . CYS A 1 3 ? 6.081 -4.080 -4.824 1.00 32.41 3 CYS A CA 11
ATOM 7123 C C . CYS A 1 3 ? 5.998 -5.185 -5.863 1.00 43.53 3 CYS A C 11
ATOM 7124 O O . CYS A 1 3 ? 6.460 -6.301 -5.628 1.00 51.11 3 CYS A O 11
ATOM 7131 N N . GLU A 1 4 ? 5.401 -4.878 -7.006 1.00 30.34 4 GLU A N 11
ATOM 7132 C CA . GLU A 1 4 ? 5.225 -5.866 -8.059 1.00 32.15 4 GLU A CA 11
ATOM 7133 C C . GLU A 1 4 ? 6.034 -5.491 -9.291 1.00 20.22 4 GLU A C 11
ATOM 7134 O O . GLU A 1 4 ? 6.418 -4.332 -9.478 1.00 73.55 4 GLU A O 11
ATOM 7146 N N . SER A 1 5 ? 6.305 -6.491 -10.105 1.00 2.13 5 SER A N 11
ATOM 7147 C CA . SER A 1 5 ? 7.008 -6.318 -11.356 1.00 44.33 5 SER A CA 11
ATOM 7148 C C . SER A 1 5 ? 6.447 -7.317 -12.359 1.00 2.03 5 SER A C 11
ATOM 7149 O O . SER A 1 5 ? 5.539 -8.088 -12.027 1.00 22.41 5 SER A O 11
ATOM 7157 N N . GLN A 1 6 ? 7.022 -7.351 -13.549 1.00 34.12 6 GLN A N 11
ATOM 7158 C CA . GLN A 1 6 ? 6.489 -8.154 -14.641 1.00 21.51 6 GLN A CA 11
ATOM 7159 C C . GLN A 1 6 ? 7.473 -9.260 -14.976 1.00 30.15 6 GLN A C 11
ATOM 7160 O O . GLN A 1 6 ? 8.679 -9.027 -15.081 1.00 3.10 6 GLN A O 11
ATOM 7174 N N . SER A 1 7 ? 6.952 -10.462 -15.166 1.00 54.01 7 SER A N 11
ATOM 7175 C CA . SER A 1 7 ? 7.781 -11.647 -15.218 1.00 13.04 7 SER A CA 11
ATOM 7176 C C . SER A 1 7 ? 7.748 -12.290 -16.598 1.00 64.32 7 SER A C 11
ATOM 7177 O O . SER A 1 7 ? 6.795 -12.976 -16.962 1.00 1.34 7 SER A O 11
ATOM 7185 N N . HIS A 1 8 ? 8.790 -12.016 -17.372 1.00 53.55 8 HIS A N 11
ATOM 7186 C CA . HIS A 1 8 ? 9.046 -12.731 -18.618 1.00 31.43 8 HIS A CA 11
ATOM 7187 C C . HIS A 1 8 ? 10.090 -13.812 -18.347 1.00 33.54 8 HIS A C 11
ATOM 7188 O O . HIS A 1 8 ? 10.645 -14.412 -19.265 1.00 73.11 8 HIS A O 11
ATOM 7203 N N . LYS A 1 9 ? 10.361 -14.022 -17.056 1.00 31.32 9 LYS A N 11
ATOM 7204 C CA . LYS A 1 9 ? 11.244 -15.087 -16.605 1.00 60.14 9 LYS A CA 11
ATOM 7205 C C . LYS A 1 9 ? 10.633 -16.433 -16.961 1.00 1.35 9 LYS A C 11
ATOM 7206 O O . LYS A 1 9 ? 11.333 -17.365 -17.365 1.00 25.03 9 LYS A O 11
ATOM 7225 N N . PHE A 1 10 ? 9.317 -16.524 -16.786 1.00 55.25 10 PHE A N 11
ATOM 7226 C CA . PHE A 1 10 ? 8.559 -17.669 -17.248 1.00 53.11 10 PHE A CA 11
ATOM 7227 C C . PHE A 1 10 ? 8.533 -17.648 -18.771 1.00 14.43 10 PHE A C 11
ATOM 7228 O O . PHE A 1 10 ? 8.002 -16.713 -19.374 1.00 34.13 10 PHE A O 11
ATOM 7245 N N . LYS A 1 11 ? 9.145 -18.651 -19.380 1.00 11.03 11 LYS A N 11
ATOM 7246 C CA . LYS A 1 11 ? 9.255 -18.719 -20.831 1.00 41.40 11 LYS A CA 11
ATOM 7247 C C . LYS A 1 11 ? 7.873 -18.741 -21.499 1.00 10.21 11 LYS A C 11
ATOM 7248 O O . LYS A 1 11 ? 7.208 -19.778 -21.557 1.00 0.33 11 LYS A O 11
ATOM 7267 N N . GLY A 1 12 ? 7.440 -17.572 -21.967 1.00 4.51 12 GLY A N 11
ATOM 7268 C CA . GLY A 1 12 ? 6.175 -17.452 -22.674 1.00 62.32 12 GLY A CA 11
ATOM 7269 C C . GLY A 1 12 ? 5.076 -16.864 -21.800 1.00 63.52 12 GLY A C 11
ATOM 7270 O O . GLY A 1 12 ? 5.350 -16.385 -20.697 1.00 5.32 12 GLY A O 11
ATOM 7274 N N . PRO A 1 13 ? 3.817 -16.855 -22.278 1.00 33.45 13 PRO A N 11
ATOM 7275 C CA . PRO A 1 13 ? 2.676 -16.424 -21.469 1.00 14.13 13 PRO A CA 11
ATOM 7276 C C . PRO A 1 13 ? 2.390 -17.419 -20.341 1.00 61.15 13 PRO A C 11
ATOM 7277 O O . PRO A 1 13 ? 2.656 -18.619 -20.474 1.00 52.35 13 PRO A O 11
ATOM 7288 N N . CYS A 1 14 ? 1.852 -16.911 -19.236 1.00 44.42 14 CYS A N 11
ATOM 7289 C CA . CYS A 1 14 ? 1.586 -17.726 -18.053 1.00 5.53 14 CYS A CA 11
ATOM 7290 C C . CYS A 1 14 ? 0.610 -18.858 -18.370 1.00 24.15 14 CYS A C 11
ATOM 7291 O O . CYS A 1 14 ? -0.595 -18.640 -18.457 1.00 72.15 14 CYS A O 11
ATOM 7298 N N . ALA A 1 15 ? 1.145 -20.060 -18.575 1.00 73.41 15 ALA A N 11
ATOM 7299 C CA . ALA A 1 15 ? 0.321 -21.239 -18.838 1.00 61.31 15 ALA A CA 11
ATOM 7300 C C . ALA A 1 15 ? -0.513 -21.602 -17.609 1.00 10.24 15 ALA A C 11
ATOM 7301 O O . ALA A 1 15 ? -1.666 -22.028 -17.729 1.00 70.15 15 ALA A O 11
ATOM 7308 N N . SER A 1 16 ? 0.085 -21.433 -16.429 1.00 34.34 16 SER A N 11
ATOM 7309 C CA . SER A 1 16 ? -0.579 -21.731 -15.163 1.00 12.41 16 SER A CA 11
ATOM 7310 C C . SER A 1 16 ? 0.002 -20.866 -14.042 1.00 23.11 16 SER A C 11
ATOM 7311 O O . SER A 1 16 ? 1.230 -20.788 -13.872 1.00 25.23 16 SER A O 11
ATOM 7319 N N . ASP A 1 17 ? -0.896 -20.225 -13.292 1.00 22.52 17 ASP A N 11
ATOM 7320 C CA . ASP A 1 17 ? -0.526 -19.311 -12.209 1.00 3.52 17 ASP A CA 11
ATOM 7321 C C . ASP A 1 17 ? 0.441 -19.971 -11.232 1.00 25.45 17 ASP A C 11
ATOM 7322 O O . ASP A 1 17 ? 1.543 -19.474 -11.008 1.00 45.35 17 ASP A O 11
ATOM 7331 N N . HIS A 1 18 ? 0.027 -21.107 -10.671 1.00 72.41 18 HIS A N 11
ATOM 7332 C CA . HIS A 1 18 ? 0.823 -21.809 -9.660 1.00 53.42 18 HIS A CA 11
ATOM 7333 C C . HIS A 1 18 ? 2.226 -22.106 -10.176 1.00 24.22 18 HIS A C 11
ATOM 7334 O O . HIS A 1 18 ? 3.193 -22.107 -9.412 1.00 64.34 18 HIS A O 11
ATOM 7349 N N . ASN A 1 19 ? 2.321 -22.363 -11.479 1.00 53.15 19 ASN A N 11
ATOM 7350 C CA . ASN A 1 19 ? 3.592 -22.718 -12.098 1.00 52.02 19 ASN A CA 11
ATOM 7351 C C . ASN A 1 19 ? 4.491 -21.490 -12.182 1.00 71.33 19 ASN A C 11
ATOM 7352 O O . ASN A 1 19 ? 5.622 -21.514 -11.692 1.00 24.13 19 ASN A O 11
ATOM 7363 N N . CYS A 1 20 ? 3.982 -20.403 -12.765 1.00 72.21 20 CYS A N 11
ATOM 7364 C CA . CYS A 1 20 ? 4.768 -19.173 -12.867 1.00 15.22 20 CYS A CA 11
ATOM 7365 C C . CYS A 1 20 ? 5.123 -18.666 -11.469 1.00 53.20 20 CYS A C 11
ATOM 7366 O O . CYS A 1 20 ? 6.213 -18.133 -11.242 1.00 43.15 20 CYS A O 11
ATOM 7373 N N . ALA A 1 21 ? 4.202 -18.874 -10.531 1.00 72.35 21 ALA A N 11
ATOM 7374 C CA . ALA A 1 21 ? 4.412 -18.502 -9.141 1.00 64.13 21 ALA A CA 11
ATOM 7375 C C . ALA A 1 21 ? 5.565 -19.302 -8.553 1.00 41.21 21 ALA A C 11
ATOM 7376 O O . ALA A 1 21 ? 6.509 -18.733 -8.007 1.00 2.53 21 ALA A O 11
ATOM 7383 N N . SER A 1 22 ? 5.491 -20.623 -8.693 1.00 53.34 22 SER A N 11
ATOM 7384 C CA . SER A 1 22 ? 6.515 -21.518 -8.170 1.00 74.31 22 SER A CA 11
ATOM 7385 C C . SER A 1 22 ? 7.889 -21.130 -8.715 1.00 10.14 22 SER A C 11
ATOM 7386 O O . SER A 1 22 ? 8.855 -21.004 -7.963 1.00 71.31 22 SER A O 11
ATOM 7394 N N . VAL A 1 23 ? 7.950 -20.914 -10.025 1.00 12.42 23 VAL A N 11
ATOM 7395 C CA . VAL A 1 23 ? 9.177 -20.500 -10.699 1.00 35.04 23 VAL A CA 11
ATOM 7396 C C . VAL A 1 23 ? 9.723 -19.197 -10.095 1.00 62.40 23 VAL A C 11
ATOM 7397 O O . VAL A 1 23 ? 10.910 -19.101 -9.742 1.00 42.43 23 VAL A O 11
ATOM 7410 N N . CYS A 1 24 ? 8.842 -18.214 -9.946 1.00 22.10 24 CYS A N 11
ATOM 7411 C CA . CYS A 1 24 ? 9.211 -16.919 -9.377 1.00 23.54 24 CYS A CA 11
ATOM 7412 C C . CYS A 1 24 ? 9.695 -17.083 -7.933 1.00 42.03 24 CYS A C 11
ATOM 7413 O O . CYS A 1 24 ? 10.611 -16.390 -7.489 1.00 21.00 24 CYS A O 11
ATOM 7420 N N . GLN A 1 25 ? 9.093 -18.030 -7.219 1.00 72.15 25 GLN A N 11
ATOM 7421 C CA . GLN A 1 25 ? 9.443 -18.289 -5.824 1.00 5.42 25 GLN A CA 11
ATOM 7422 C C . GLN A 1 25 ? 10.757 -19.065 -5.726 1.00 75.43 25 GLN A C 11
ATOM 7423 O O . GLN A 1 25 ? 11.500 -18.927 -4.747 1.00 12.23 25 GLN A O 11
ATOM 7437 N N . THR A 1 26 ? 11.041 -19.888 -6.732 1.00 4.11 26 THR A N 11
ATOM 7438 C CA . THR A 1 26 ? 12.259 -20.686 -6.739 1.00 73.02 26 THR A CA 11
ATOM 7439 C C . THR A 1 26 ? 13.476 -19.831 -7.088 1.00 31.45 26 THR A C 11
ATOM 7440 O O . THR A 1 26 ? 14.544 -19.988 -6.485 1.00 32.44 26 THR A O 11
ATOM 7451 N N . GLU A 1 27 ? 13.322 -18.911 -8.041 1.00 72.22 27 GLU A N 11
ATOM 7452 C CA . GLU A 1 27 ? 14.453 -18.086 -8.464 1.00 65.35 27 GLU A CA 11
ATOM 7453 C C . GLU A 1 27 ? 14.863 -17.095 -7.367 1.00 1.04 27 GLU A C 11
ATOM 7454 O O . GLU A 1 27 ? 16.054 -16.950 -7.076 1.00 42.33 27 GLU A O 11
ATOM 7466 N N . ARG A 1 28 ? 13.887 -16.437 -6.740 1.00 32.35 28 ARG A N 11
ATOM 7467 C CA . ARG A 1 28 ? 14.184 -15.429 -5.719 1.00 74.33 28 ARG A CA 11
ATOM 7468 C C . ARG A 1 28 ? 12.998 -15.245 -4.762 1.00 54.03 28 ARG A C 11
ATOM 7469 O O . ARG A 1 28 ? 11.953 -15.882 -4.929 1.00 54.34 28 ARG A O 11
ATOM 7490 N N . PHE A 1 29 ? 13.179 -14.405 -3.738 1.00 70.41 29 PHE A N 11
ATOM 7491 C CA . PHE A 1 29 ? 12.086 -14.032 -2.855 1.00 50.13 29 PHE A CA 11
ATOM 7492 C C . PHE A 1 29 ? 11.142 -13.082 -3.565 1.00 53.05 29 PHE A C 11
ATOM 7493 O O . PHE A 1 29 ? 11.414 -11.884 -3.712 1.00 31.22 29 PHE A O 11
ATOM 7510 N N . SER A 1 30 ? 10.042 -13.648 -3.996 1.00 14.23 30 SER A N 11
ATOM 7511 C CA . SER A 1 30 ? 9.032 -12.939 -4.763 1.00 54.40 30 SER A CA 11
ATOM 7512 C C . SER A 1 30 ? 7.849 -13.859 -5.045 1.00 31.23 30 SER A C 11
ATOM 7513 O O . SER A 1 30 ? 7.989 -14.872 -5.731 1.00 54.14 30 SER A O 11
ATOM 7521 N N . GLY A 1 31 ? 6.696 -13.517 -4.480 1.00 51.23 31 GLY A N 11
ATOM 7522 C CA . GLY A 1 31 ? 5.484 -14.265 -4.745 1.00 64.41 31 GLY A CA 11
ATOM 7523 C C . GLY A 1 31 ? 4.994 -14.016 -6.157 1.00 43.32 31 GLY A C 11
ATOM 7524 O O . GLY A 1 31 ? 5.122 -12.903 -6.662 1.00 71.13 31 GLY A O 11
ATOM 7528 N N . GLY A 1 32 ? 4.418 -15.025 -6.788 1.00 2.22 32 GLY A N 11
ATOM 7529 C CA . GLY A 1 32 ? 4.035 -14.900 -8.182 1.00 13.32 32 GLY A CA 11
ATOM 7530 C C . GLY A 1 32 ? 2.538 -14.961 -8.385 1.00 42.12 32 GLY A C 11
ATOM 7531 O O . GLY A 1 32 ? 1.822 -15.624 -7.624 1.00 32.43 32 GLY A O 11
ATOM 7535 N N . ARG A 1 33 ? 2.073 -14.256 -9.408 1.00 23.31 33 ARG A N 11
ATOM 7536 C CA . ARG A 1 33 ? 0.659 -14.175 -9.745 1.00 13.23 33 ARG A CA 11
ATOM 7537 C C . ARG A 1 33 ? 0.529 -13.761 -11.206 1.00 4.43 33 ARG A C 11
ATOM 7538 O O . ARG A 1 33 ? 1.313 -12.948 -11.695 1.00 24.33 33 ARG A O 11
ATOM 7559 N N . CYS A 1 34 ? -0.457 -14.304 -11.898 1.00 61.24 34 CYS A N 11
ATOM 7560 C CA . CYS A 1 34 ? -0.640 -14.020 -13.315 1.00 3.41 34 CYS A CA 11
ATOM 7561 C C . CYS A 1 34 ? -1.945 -13.260 -13.522 1.00 5.43 34 CYS A C 11
ATOM 7562 O O . CYS A 1 34 ? -2.979 -13.628 -12.964 1.00 15.55 34 CYS A O 11
ATOM 7569 N N . ARG A 1 35 ? -1.878 -12.177 -14.303 1.00 15.23 35 ARG A N 11
ATOM 7570 C CA . ARG A 1 35 ? -3.032 -11.302 -14.504 1.00 20.43 35 ARG A CA 11
ATOM 7571 C C . ARG A 1 35 ? -4.151 -12.084 -15.186 1.00 63.44 35 ARG A C 11
ATOM 7572 O O . ARG A 1 35 ? -4.057 -12.418 -16.371 1.00 31.21 35 ARG A O 11
ATOM 7593 N N . GLY A 1 36 ? -5.199 -12.367 -14.432 1.00 20.23 36 GLY A N 11
ATOM 7594 C CA . GLY A 1 36 ? -6.261 -13.224 -14.912 1.00 55.12 36 GLY A CA 11
ATOM 7595 C C . GLY A 1 36 ? -5.841 -14.678 -14.877 1.00 13.21 36 GLY A C 11
ATOM 7596 O O . GLY A 1 36 ? -5.797 -15.289 -13.805 1.00 34.10 36 GLY A O 11
ATOM 7600 N N . PHE A 1 37 ? -5.519 -15.232 -16.043 1.00 40.04 37 PHE A N 11
ATOM 7601 C CA . PHE A 1 37 ? -5.057 -16.596 -16.154 1.00 55.43 37 PHE A CA 11
ATOM 7602 C C . PHE A 1 37 ? -3.813 -16.670 -17.035 1.00 12.41 37 PHE A C 11
ATOM 7603 O O . PHE A 1 37 ? -2.712 -16.938 -16.551 1.00 43.22 37 PHE A O 11
ATOM 7620 N N . ARG A 1 38 ? -3.984 -16.403 -18.329 1.00 72.20 38 ARG A N 11
ATOM 7621 C CA . ARG A 1 38 ? -2.894 -16.535 -19.288 1.00 40.20 38 ARG A CA 11
ATOM 7622 C C . ARG A 1 38 ? -2.831 -15.347 -20.243 1.00 43.54 38 ARG A C 11
ATOM 7623 O O . ARG A 1 38 ? -3.452 -15.344 -21.305 1.00 15.24 38 ARG A O 11
ATOM 7644 N N . ARG A 1 39 ? -2.093 -14.324 -19.830 1.00 21.20 39 ARG A N 11
ATOM 7645 C CA . ARG A 1 39 ? -1.801 -13.175 -20.685 1.00 22.44 39 ARG A CA 11
ATOM 7646 C C . ARG A 1 39 ? -0.446 -12.585 -20.309 1.00 12.41 39 ARG A C 11
ATOM 7647 O O . ARG A 1 39 ? 0.374 -12.287 -21.177 1.00 53.20 39 ARG A O 11
ATOM 7668 N N . ARG A 1 40 ? -0.216 -12.434 -19.008 1.00 72.23 40 ARG A N 11
ATOM 7669 C CA . ARG A 1 40 ? 1.039 -11.892 -18.501 1.00 42.22 40 ARG A CA 11
ATOM 7670 C C . ARG A 1 40 ? 1.221 -12.299 -17.039 1.00 52.43 40 ARG A C 11
ATOM 7671 O O . ARG A 1 40 ? 0.254 -12.316 -16.269 1.00 51.14 40 ARG A O 11
ATOM 7692 N N . CYS A 1 41 ? 2.452 -12.633 -16.668 1.00 70.13 41 CYS A N 11
ATOM 7693 C CA . CYS A 1 41 ? 2.769 -13.039 -15.300 1.00 30.41 41 CYS A CA 11
ATOM 7694 C C . CYS A 1 41 ? 3.472 -11.895 -14.573 1.00 4.30 41 CYS A C 11
ATOM 7695 O O . CYS A 1 41 ? 4.176 -11.098 -15.201 1.00 74.34 41 CYS A O 11
ATOM 7702 N N . PHE A 1 42 ? 3.255 -11.807 -13.264 1.00 11.43 42 PHE A N 11
ATOM 7703 C CA . PHE A 1 42 ? 3.833 -10.748 -12.436 1.00 60.12 42 PHE A CA 11
ATOM 7704 C C . PHE A 1 42 ? 4.408 -11.337 -11.146 1.00 34.11 42 PHE A C 11
ATOM 7705 O O . PHE A 1 42 ? 3.980 -12.403 -10.692 1.00 5.24 42 PHE A O 11
ATOM 7722 N N . CYS A 1 43 ? 5.373 -10.638 -10.560 1.00 20.22 43 CYS A N 11
ATOM 7723 C CA . CYS A 1 43 ? 5.986 -11.057 -9.297 1.00 45.24 43 CYS A CA 11
ATOM 7724 C C . CYS A 1 43 ? 5.886 -9.941 -8.263 1.00 21.24 43 CYS A C 11
ATOM 7725 O O . CYS A 1 43 ? 5.879 -8.764 -8.614 1.00 32.43 43 CYS A O 11
ATOM 7732 N N . THR A 1 44 ? 5.806 -10.319 -6.992 1.00 54.40 44 THR A N 11
ATOM 7733 C CA . THR A 1 44 ? 5.625 -9.369 -5.904 1.00 64.04 44 THR A CA 11
ATOM 7734 C C . THR A 1 44 ? 6.631 -9.642 -4.785 1.00 4.13 44 THR A C 11
ATOM 7735 O O . THR A 1 44 ? 6.788 -10.781 -4.339 1.00 25.53 44 THR A O 11
ATOM 7746 N N . THR A 1 45 ? 7.318 -8.597 -4.348 1.00 50.22 45 THR A N 11
ATOM 7747 C CA . THR A 1 45 ? 8.300 -8.702 -3.284 1.00 63.21 45 THR A CA 11
ATOM 7748 C C . THR A 1 45 ? 8.057 -7.611 -2.236 1.00 34.32 45 THR A C 11
ATOM 7749 O O . THR A 1 45 ? 7.146 -6.787 -2.380 1.00 30.24 45 THR A O 11
ATOM 7760 N N . HIS A 1 46 ? 8.873 -7.605 -1.190 1.00 54.14 46 HIS A N 11
ATOM 7761 C CA . HIS A 1 46 ? 8.683 -6.704 -0.059 1.00 4.11 46 HIS A CA 11
ATOM 7762 C C . HIS A 1 46 ? 9.566 -5.463 -0.192 1.00 4.55 46 HIS A C 11
ATOM 7763 O O . HIS A 1 46 ? 10.774 -5.572 -0.410 1.00 42.44 46 HIS A O 11
ATOM 7778 N N . CYS A 1 47 ? 8.953 -4.287 -0.064 1.00 34.13 47 CYS A N 11
ATOM 7779 C CA . CYS A 1 47 ? 9.686 -3.023 -0.037 1.00 63.22 47 CYS A CA 11
ATOM 7780 C C . CYS A 1 47 ? 9.708 -2.462 1.387 1.00 51.23 47 CYS A C 11
ATOM 7781 O O . CYS A 1 47 ? 10.803 -2.374 1.982 1.00 13.20 47 CYS A O 11
ATOM 7789 N N . ARG A 1 1 ? 8.303 -1.232 1.601 1.00 43.02 1 ARG A N 12
ATOM 7790 C CA . ARG A 1 1 ? 7.035 -1.141 0.843 1.00 31.13 1 ARG A CA 12
ATOM 7791 C C . ARG A 1 1 ? 6.766 -2.451 0.111 1.00 52.12 1 ARG A C 12
ATOM 7792 O O . ARG A 1 1 ? 7.581 -3.373 0.153 1.00 32.51 1 ARG A O 12
ATOM 7815 N N . THR A 1 2 ? 5.613 -2.534 -0.543 1.00 75.21 2 THR A N 12
ATOM 7816 C CA . THR A 1 2 ? 5.288 -3.664 -1.404 1.00 22.42 2 THR A CA 12
ATOM 7817 C C . THR A 1 2 ? 5.447 -3.250 -2.866 1.00 24.24 2 THR A C 12
ATOM 7818 O O . THR A 1 2 ? 4.920 -2.214 -3.287 1.00 73.35 2 THR A O 12
ATOM 7829 N N . CYS A 1 3 ? 6.189 -4.041 -3.629 1.00 4.32 3 CYS A N 12
ATOM 7830 C CA . CYS A 1 3 ? 6.435 -3.745 -5.038 1.00 32.41 3 CYS A CA 12
ATOM 7831 C C . CYS A 1 3 ? 6.120 -4.951 -5.911 1.00 43.53 3 CYS A C 12
ATOM 7832 O O . CYS A 1 3 ? 6.333 -6.100 -5.508 1.00 51.11 3 CYS A O 12
ATOM 7839 N N . GLU A 1 4 ? 5.598 -4.677 -7.102 1.00 30.34 4 GLU A N 12
ATOM 7840 C CA . GLU A 1 4 ? 5.262 -5.710 -8.069 1.00 32.15 4 GLU A CA 12
ATOM 7841 C C . GLU A 1 4 ? 6.115 -5.551 -9.328 1.00 20.22 4 GLU A C 12
ATOM 7842 O O . GLU A 1 4 ? 6.166 -4.475 -9.929 1.00 73.55 4 GLU A O 12
ATOM 7854 N N . SER A 1 5 ? 6.814 -6.613 -9.695 1.00 2.13 5 SER A N 12
ATOM 7855 C CA . SER A 1 5 ? 7.599 -6.650 -10.919 1.00 44.33 5 SER A CA 12
ATOM 7856 C C . SER A 1 5 ? 6.976 -7.654 -11.886 1.00 2.03 5 SER A C 12
ATOM 7857 O O . SER A 1 5 ? 5.927 -8.236 -11.593 1.00 22.41 5 SER A O 12
ATOM 7865 N N . GLN A 1 6 ? 7.618 -7.866 -13.025 1.00 34.12 6 GLN A N 12
ATOM 7866 C CA . GLN A 1 6 ? 7.106 -8.780 -14.035 1.00 21.51 6 GLN A CA 12
ATOM 7867 C C . GLN A 1 6 ? 8.085 -9.927 -14.252 1.00 30.15 6 GLN A C 12
ATOM 7868 O O . GLN A 1 6 ? 9.302 -9.731 -14.232 1.00 3.10 6 GLN A O 12
ATOM 7882 N N . SER A 1 7 ? 7.545 -11.118 -14.456 1.00 54.01 7 SER A N 12
ATOM 7883 C CA . SER A 1 7 ? 8.350 -12.305 -14.707 1.00 13.04 7 SER A CA 12
ATOM 7884 C C . SER A 1 7 ? 8.096 -12.825 -16.123 1.00 64.32 7 SER A C 12
ATOM 7885 O O . SER A 1 7 ? 7.016 -13.333 -16.435 1.00 1.34 7 SER A O 12
ATOM 7893 N N . HIS A 1 8 ? 9.095 -12.655 -16.989 1.00 53.55 8 HIS A N 12
ATOM 7894 C CA . HIS A 1 8 ? 9.002 -13.077 -18.385 1.00 31.43 8 HIS A CA 12
ATOM 7895 C C . HIS A 1 8 ? 9.810 -14.364 -18.589 1.00 33.54 8 HIS A C 12
ATOM 7896 O O . HIS A 1 8 ? 9.833 -14.939 -19.678 1.00 73.11 8 HIS A O 12
ATOM 7911 N N . LYS A 1 9 ? 10.474 -14.801 -17.522 1.00 31.32 9 LYS A N 12
ATOM 7912 C CA . LYS A 1 9 ? 11.256 -16.036 -17.535 1.00 60.14 9 LYS A CA 12
ATOM 7913 C C . LYS A 1 9 ? 10.356 -17.256 -17.705 1.00 1.35 9 LYS A C 12
ATOM 7914 O O . LYS A 1 9 ? 10.785 -18.288 -18.226 1.00 25.03 9 LYS A O 12
ATOM 7933 N N . PHE A 1 10 ? 9.117 -17.135 -17.247 1.00 55.25 10 PHE A N 12
ATOM 7934 C CA . PHE A 1 10 ? 8.139 -18.202 -17.392 1.00 53.11 10 PHE A CA 12
ATOM 7935 C C . PHE A 1 10 ? 7.838 -18.409 -18.878 1.00 14.43 10 PHE A C 12
ATOM 7936 O O . PHE A 1 10 ? 7.124 -17.615 -19.495 1.00 34.13 10 PHE A O 12
ATOM 7953 N N . LYS A 1 11 ? 8.424 -19.459 -19.448 1.00 11.03 11 LYS A N 12
ATOM 7954 C CA . LYS A 1 11 ? 8.370 -19.698 -20.888 1.00 41.40 11 LYS A CA 12
ATOM 7955 C C . LYS A 1 11 ? 7.003 -20.239 -21.312 1.00 10.21 11 LYS A C 12
ATOM 7956 O O . LYS A 1 11 ? 6.395 -21.045 -20.602 1.00 0.33 11 LYS A O 12
ATOM 7975 N N . GLY A 1 12 ? 6.533 -19.798 -22.479 1.00 4.51 12 GLY A N 12
ATOM 7976 C CA . GLY A 1 12 ? 5.252 -20.246 -22.997 1.00 62.32 12 GLY A CA 12
ATOM 7977 C C . GLY A 1 12 ? 4.109 -19.342 -22.565 1.00 63.52 12 GLY A C 12
ATOM 7978 O O . GLY A 1 12 ? 4.335 -18.168 -22.250 1.00 5.32 12 GLY A O 12
ATOM 7982 N N . PRO A 1 13 ? 2.865 -19.850 -22.577 1.00 33.45 13 PRO A N 12
ATOM 7983 C CA . PRO A 1 13 ? 1.695 -19.119 -22.087 1.00 14.13 13 PRO A CA 12
ATOM 7984 C C . PRO A 1 13 ? 1.496 -19.326 -20.584 1.00 61.15 13 PRO A C 12
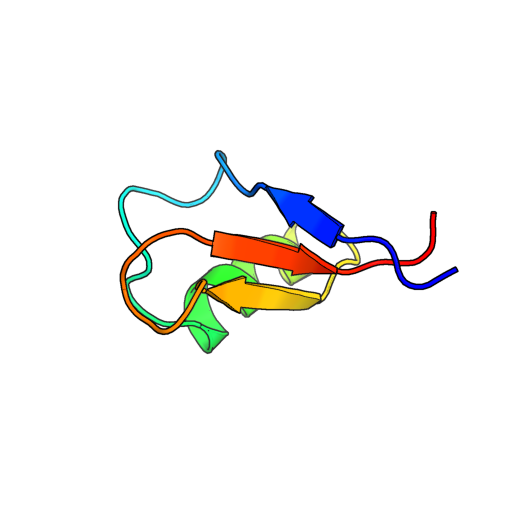ATOM 7985 O O . PRO A 1 13 ? 2.250 -20.070 -19.950 1.00 52.35 13 PRO A O 12
ATOM 7996 N N . CYS A 1 14 ? 0.488 -18.679 -20.012 1.00 44.42 14 CYS A N 12
ATOM 7997 C CA . CYS A 1 14 ? 0.181 -18.856 -18.597 1.00 5.53 14 CYS A CA 12
ATOM 7998 C C . CYS A 1 14 ? -0.502 -20.209 -18.392 1.00 24.15 14 CYS A C 12
ATOM 7999 O O . CYS A 1 14 ? -1.720 -20.292 -18.232 1.00 72.15 14 CYS A O 12
ATOM 8006 N N . ALA A 1 15 ? 0.298 -21.271 -18.449 1.00 73.41 15 ALA A N 12
ATOM 8007 C CA . ALA A 1 15 ? -0.212 -22.633 -18.325 1.00 61.31 15 ALA A CA 12
ATOM 8008 C C . ALA A 1 15 ? -0.826 -22.872 -16.947 1.00 10.24 15 ALA A C 12
ATOM 8009 O O . ALA A 1 15 ? -1.830 -23.574 -16.817 1.00 70.15 15 ALA A O 12
ATOM 8016 N N . SER A 1 16 ? -0.224 -22.274 -15.926 1.00 34.34 16 SER A N 12
ATOM 8017 C CA . SER A 1 16 ? -0.678 -22.449 -14.555 1.00 12.41 16 SER A CA 12
ATOM 8018 C C . SER A 1 16 ? -0.160 -21.313 -13.677 1.00 23.11 16 SER A C 12
ATOM 8019 O O . SER A 1 16 ? 1.035 -20.997 -13.693 1.00 25.23 16 SER A O 12
ATOM 8027 N N . ASP A 1 17 ? -1.063 -20.703 -12.912 1.00 22.52 17 ASP A N 12
ATOM 8028 C CA . ASP A 1 17 ? -0.700 -19.629 -11.989 1.00 3.52 17 ASP A CA 12
ATOM 8029 C C . ASP A 1 17 ? 0.246 -20.156 -10.921 1.00 25.45 17 ASP A C 12
ATOM 8030 O O . ASP A 1 17 ? 1.211 -19.489 -10.538 1.00 45.35 17 ASP A O 12
ATOM 8039 N N . HIS A 1 18 ? -0.037 -21.367 -10.453 1.00 72.41 18 HIS A N 12
ATOM 8040 C CA . HIS A 1 18 ? 0.726 -21.966 -9.372 1.00 53.42 18 HIS A CA 12
ATOM 8041 C C . HIS A 1 18 ? 2.164 -22.197 -9.823 1.00 24.22 18 HIS A C 12
ATOM 8042 O O . HIS A 1 18 ? 3.107 -22.027 -9.052 1.00 64.34 18 HIS A O 12
ATOM 8057 N N . ASN A 1 19 ? 2.316 -22.585 -11.086 1.00 53.15 19 ASN A N 12
ATOM 8058 C CA . ASN A 1 19 ? 3.629 -22.843 -11.662 1.00 52.02 19 ASN A CA 12
ATOM 8059 C C . ASN A 1 19 ? 4.355 -21.536 -11.958 1.00 71.33 19 ASN A C 12
ATOM 8060 O O . ASN A 1 19 ? 5.561 -21.440 -11.757 1.00 24.13 19 ASN A O 12
ATOM 8071 N N . CYS A 1 20 ? 3.618 -20.528 -12.425 1.00 72.21 20 CYS A N 12
ATOM 8072 C CA . CYS A 1 20 ? 4.186 -19.194 -12.615 1.00 15.22 20 CYS A CA 12
ATOM 8073 C C . CYS A 1 20 ? 4.790 -18.703 -11.299 1.00 53.20 20 CYS A C 12
ATOM 8074 O O . CYS A 1 20 ? 5.943 -18.253 -11.250 1.00 43.15 20 CYS A O 12
ATOM 8081 N N . ALA A 1 21 ? 4.010 -18.835 -10.224 1.00 72.35 21 ALA A N 12
ATOM 8082 C CA . ALA A 1 21 ? 4.456 -18.463 -8.886 1.00 64.13 21 ALA A CA 12
ATOM 8083 C C . ALA A 1 21 ? 5.666 -19.294 -8.471 1.00 41.21 21 ALA A C 12
ATOM 8084 O O . ALA A 1 21 ? 6.660 -18.758 -7.987 1.00 2.53 21 ALA A O 12
ATOM 8091 N N . SER A 1 22 ? 5.566 -20.605 -8.676 1.00 53.34 22 SER A N 12
ATOM 8092 C CA . SER A 1 22 ? 6.627 -21.540 -8.310 1.00 74.31 22 SER A CA 12
ATOM 8093 C C . SER A 1 22 ? 7.954 -21.135 -8.959 1.00 10.14 22 SER A C 12
ATOM 8094 O O . SER A 1 22 ? 8.964 -20.967 -8.277 1.00 71.31 22 SER A O 12
ATOM 8102 N N . VAL A 1 23 ? 7.928 -20.962 -10.279 1.00 12.42 23 VAL A N 12
ATOM 8103 C CA . VAL A 1 23 ? 9.106 -20.557 -11.038 1.00 35.04 23 VAL A CA 12
ATOM 8104 C C . VAL A 1 23 ? 9.663 -19.239 -10.502 1.00 62.40 23 VAL A C 12
ATOM 8105 O O . VAL A 1 23 ? 10.844 -19.148 -10.141 1.00 42.43 23 VAL A O 12
ATOM 8118 N N . CYS A 1 24 ? 8.797 -18.234 -10.409 1.00 22.10 24 CYS A N 12
ATOM 8119 C CA . CYS A 1 24 ? 9.207 -16.919 -9.934 1.00 23.54 24 CYS A CA 12
ATOM 8120 C C . CYS A 1 24 ? 9.849 -17.024 -8.550 1.00 42.03 24 CYS A C 12
ATOM 8121 O O . CYS A 1 24 ? 10.876 -16.400 -8.288 1.00 21.00 24 CYS A O 12
ATOM 8128 N N . GLN A 1 25 ? 9.263 -17.850 -7.682 1.00 72.15 25 GLN A N 12
ATOM 8129 C CA . GLN A 1 25 ? 9.758 -18.008 -6.314 1.00 5.42 25 GLN A CA 12
ATOM 8130 C C . GLN A 1 25 ? 11.069 -18.791 -6.281 1.00 75.43 25 GLN A C 12
ATOM 8131 O O . GLN A 1 25 ? 11.948 -18.498 -5.468 1.00 12.23 25 GLN A O 12
ATOM 8145 N N . THR A 1 26 ? 11.206 -19.789 -7.155 1.00 4.11 26 THR A N 12
ATOM 8146 C CA . THR A 1 26 ? 12.441 -20.564 -7.223 1.00 73.02 26 THR A CA 12
ATOM 8147 C C . THR A 1 26 ? 13.581 -19.695 -7.748 1.00 31.45 26 THR A C 12
ATOM 8148 O O . THR A 1 26 ? 14.750 -19.927 -7.435 1.00 32.44 26 THR A O 12
ATOM 8159 N N . GLU A 1 27 ? 13.230 -18.689 -8.548 1.00 72.22 27 GLU A N 12
ATOM 8160 C CA . GLU A 1 27 ? 14.203 -17.699 -9.000 1.00 65.35 27 GLU A CA 12
ATOM 8161 C C . GLU A 1 27 ? 14.538 -16.725 -7.867 1.00 1.04 27 GLU A C 12
ATOM 8162 O O . GLU A 1 27 ? 15.707 -16.532 -7.520 1.00 42.33 27 GLU A O 12
ATOM 8174 N N . ARG A 1 28 ? 13.505 -16.122 -7.290 1.00 32.35 28 ARG A N 12
ATOM 8175 C CA . ARG A 1 28 ? 13.668 -15.153 -6.209 1.00 74.33 28 ARG A CA 12
ATOM 8176 C C . ARG A 1 28 ? 12.395 -15.099 -5.365 1.00 54.03 28 ARG A C 12
ATOM 8177 O O . ARG A 1 28 ? 11.299 -15.297 -5.884 1.00 54.34 28 ARG A O 12
ATOM 8198 N N . PHE A 1 29 ? 12.534 -14.824 -4.070 1.00 70.41 29 PHE A N 12
ATOM 8199 C CA . PHE A 1 29 ? 11.375 -14.726 -3.189 1.00 50.13 29 PHE A CA 12
ATOM 8200 C C . PHE A 1 29 ? 10.477 -13.588 -3.643 1.00 53.05 29 PHE A C 12
ATOM 8201 O O . PHE A 1 29 ? 10.766 -12.408 -3.420 1.00 31.22 29 PHE A O 12
ATOM 8218 N N . SER A 1 30 ? 9.403 -13.971 -4.292 1.00 14.23 30 SER A N 12
ATOM 8219 C CA . SER A 1 30 ? 8.449 -13.047 -4.886 1.00 54.40 30 SER A CA 12
ATOM 8220 C C . SER A 1 30 ? 7.140 -13.783 -5.179 1.00 31.23 30 SER A C 12
ATOM 8221 O O . SER A 1 30 ? 7.097 -14.686 -6.016 1.00 54.14 30 SER A O 12
ATOM 8229 N N . GLY A 1 31 ? 6.086 -13.411 -4.467 1.00 51.23 31 GLY A N 12
ATOM 8230 C CA . GLY A 1 31 ? 4.779 -14.014 -4.689 1.00 64.41 31 GLY A CA 12
ATOM 8231 C C . GLY A 1 31 ? 4.246 -13.682 -6.074 1.00 43.32 31 GLY A C 12
ATOM 8232 O O . GLY A 1 31 ? 3.985 -12.520 -6.369 1.00 71.13 31 GLY A O 12
ATOM 8236 N N . GLY A 1 32 ? 4.041 -14.692 -6.912 1.00 2.22 32 GLY A N 12
ATOM 8237 C CA . GLY A 1 32 ? 3.766 -14.441 -8.319 1.00 13.32 32 GLY A CA 12
ATOM 8238 C C . GLY A 1 32 ? 2.374 -14.859 -8.737 1.00 42.12 32 GLY A C 12
ATOM 8239 O O . GLY A 1 32 ? 1.919 -15.960 -8.421 1.00 32.43 32 GLY A O 12
ATOM 8243 N N . ARG A 1 33 ? 1.694 -13.962 -9.439 1.00 23.31 33 ARG A N 12
ATOM 8244 C CA . ARG A 1 33 ? 0.356 -14.210 -9.959 1.00 13.23 33 ARG A CA 12
ATOM 8245 C C . ARG A 1 33 ? 0.365 -14.075 -11.480 1.00 4.43 33 ARG A C 12
ATOM 8246 O O . ARG A 1 33 ? 1.380 -13.688 -12.069 1.00 24.33 33 ARG A O 12
ATOM 8267 N N . CYS A 1 34 ? -0.771 -14.353 -12.105 1.00 61.24 34 CYS A N 12
ATOM 8268 C CA . CYS A 1 34 ? -0.867 -14.357 -13.561 1.00 3.41 34 CYS A CA 12
ATOM 8269 C C . CYS A 1 34 ? -1.799 -13.246 -14.037 1.00 5.43 34 CYS A C 12
ATOM 8270 O O . CYS A 1 34 ? -2.741 -12.859 -13.333 1.00 15.55 34 CYS A O 12
ATOM 8277 N N . ARG A 1 35 ? -1.512 -12.722 -15.225 1.00 15.23 35 ARG A N 12
ATOM 8278 C CA . ARG A 1 35 ? -2.284 -11.630 -15.808 1.00 20.43 35 ARG A CA 12
ATOM 8279 C C . ARG A 1 35 ? -2.812 -12.053 -17.175 1.00 63.44 35 ARG A C 12
ATOM 8280 O O . ARG A 1 35 ? -2.037 -12.400 -18.070 1.00 31.21 35 ARG A O 12
ATOM 8301 N N . GLY A 1 36 ? -4.126 -12.034 -17.324 1.00 20.23 36 GLY A N 12
ATOM 8302 C CA . GLY A 1 36 ? -4.748 -12.493 -18.551 1.00 55.12 36 GLY A CA 12
ATOM 8303 C C . GLY A 1 36 ? -4.666 -14.003 -18.684 1.00 13.21 36 GLY A C 12
ATOM 8304 O O . GLY A 1 36 ? -5.370 -14.725 -17.972 1.00 34.10 36 GLY A O 12
ATOM 8308 N N . PHE A 1 37 ? -3.794 -14.475 -19.580 1.00 40.04 37 PHE A N 12
ATOM 8309 C CA . PHE A 1 37 ? -3.575 -15.908 -19.787 1.00 55.43 37 PHE A CA 12
ATOM 8310 C C . PHE A 1 37 ? -2.580 -16.136 -20.924 1.00 12.41 37 PHE A C 12
ATOM 8311 O O . PHE A 1 37 ? -1.774 -17.065 -20.880 1.00 43.22 37 PHE A O 12
ATOM 8328 N N . ARG A 1 38 ? -2.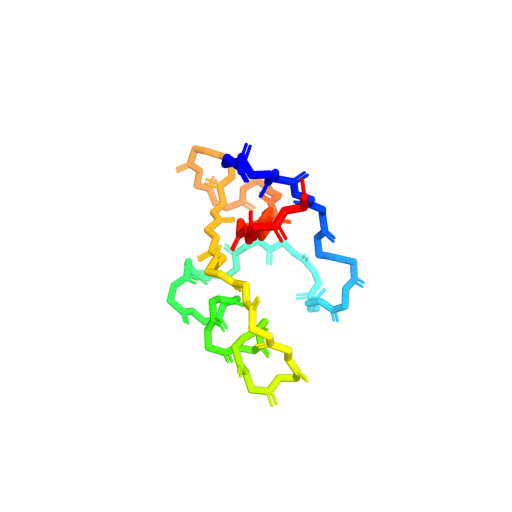649 -15.274 -21.939 1.00 72.20 38 ARG A N 12
ATOM 8329 C CA . ARG A 1 38 ? -1.832 -15.420 -23.141 1.00 40.20 38 ARG A CA 12
ATOM 8330 C C . ARG A 1 38 ? -0.349 -15.571 -22.791 1.00 43.54 38 ARG A C 12
ATOM 8331 O O . ARG A 1 38 ? 0.295 -16.533 -23.210 1.00 15.24 38 ARG A O 12
ATOM 8352 N N . ARG A 1 39 ? 0.178 -14.625 -22.015 1.00 21.20 39 ARG A N 12
ATOM 8353 C CA . ARG A 1 39 ? 1.576 -14.659 -21.578 1.00 22.44 39 ARG A CA 12
ATOM 8354 C C . ARG A 1 39 ? 1.892 -13.429 -20.733 1.00 12.41 39 ARG A C 12
ATOM 8355 O O . ARG A 1 39 ? 2.384 -12.423 -21.249 1.00 53.20 39 ARG A O 12
ATOM 8376 N N . ARG A 1 40 ? 1.583 -13.502 -19.441 1.00 72.23 40 ARG A N 12
ATOM 8377 C CA . ARG A 1 40 ? 1.843 -12.394 -18.527 1.00 42.22 40 ARG A CA 12
ATOM 8378 C C . ARG A 1 40 ? 1.886 -12.891 -17.082 1.00 52.43 40 ARG A C 12
ATOM 8379 O O . ARG A 1 40 ? 0.973 -13.583 -16.628 1.00 51.14 40 ARG A O 12
ATOM 8400 N N . CYS A 1 41 ? 2.932 -12.502 -16.367 1.00 70.13 41 CYS A N 12
ATOM 8401 C CA . CYS A 1 41 ? 3.133 -12.892 -14.973 1.00 30.41 41 CYS A CA 12
ATOM 8402 C C . CYS A 1 41 ? 3.700 -11.714 -14.183 1.00 4.30 41 CYS A C 12
ATOM 8403 O O . CYS A 1 41 ? 4.585 -10.999 -14.668 1.00 74.34 41 CYS A O 12
ATOM 8410 N N . PHE A 1 42 ? 3.179 -11.505 -12.979 1.00 11.43 42 PHE A N 12
ATOM 8411 C CA . PHE A 1 42 ? 3.628 -10.417 -12.114 1.00 60.12 42 PHE A CA 12
ATOM 8412 C C . PHE A 1 42 ? 3.948 -10.951 -10.726 1.00 34.11 42 PHE A C 12
ATOM 8413 O O . PHE A 1 42 ? 3.170 -11.709 -10.147 1.00 5.24 42 PHE A O 12
ATOM 8430 N N . CYS A 1 43 ? 5.093 -10.551 -10.198 1.00 20.22 43 CYS A N 12
ATOM 8431 C CA . CYS A 1 43 ? 5.554 -11.026 -8.903 1.00 45.24 43 CYS A CA 12
ATOM 8432 C C . CYS A 1 43 ? 5.611 -9.879 -7.899 1.00 21.24 43 CYS A C 12
ATOM 8433 O O . CYS A 1 43 ? 5.950 -8.753 -8.252 1.00 32.43 43 CYS A O 12
ATOM 8440 N N . THR A 1 44 ? 5.289 -10.177 -6.648 1.00 54.40 44 THR A N 12
ATOM 8441 C CA . THR A 1 44 ? 5.247 -9.178 -5.590 1.00 64.04 44 THR A CA 12
ATOM 8442 C C . THR A 1 44 ? 6.222 -9.553 -4.474 1.00 4.13 44 THR A C 12
ATOM 8443 O O . THR A 1 44 ? 6.303 -10.721 -4.073 1.00 25.53 44 THR A O 12
ATOM 8454 N N . THR A 1 45 ? 6.970 -8.565 -4.000 1.00 50.22 45 THR A N 12
ATOM 8455 C CA . THR A 1 45 ? 7.952 -8.771 -2.944 1.00 63.21 45 THR A CA 12
ATOM 8456 C C . THR A 1 45 ? 8.059 -7.527 -2.064 1.00 34.32 45 THR A C 12
ATOM 8457 O O . THR A 1 45 ? 7.503 -6.467 -2.386 1.00 30.24 45 THR A O 12
ATOM 8468 N N . HIS A 1 46 ? 8.769 -7.665 -0.952 1.00 54.14 46 HIS A N 12
ATOM 8469 C CA . HIS A 1 46 ? 8.968 -6.562 -0.024 1.00 4.11 46 HIS A CA 12
ATOM 8470 C C . HIS A 1 46 ? 10.119 -5.678 -0.503 1.00 4.55 46 HIS A C 12
ATOM 8471 O O . HIS A 1 46 ? 11.278 -6.100 -0.517 1.00 42.44 46 HIS A O 12
ATOM 8486 N N . CYS A 1 47 ? 9.787 -4.477 -0.946 1.00 34.13 47 CYS A N 12
ATOM 8487 C CA . CYS A 1 47 ? 10.787 -3.496 -1.339 1.00 63.22 47 CYS A CA 12
ATOM 8488 C C . CYS A 1 47 ? 10.976 -2.494 -0.198 1.00 51.23 47 CYS A C 12
ATOM 8489 O O . CYS A 1 47 ? 10.404 -1.387 -0.253 1.00 13.20 47 CYS A O 12
ATOM 8497 N N . ARG A 1 1 ? 2.247 -0.191 0.475 1.00 43.02 1 ARG A N 13
ATOM 8498 C CA . ARG A 1 1 ? 2.499 -0.279 -0.981 1.00 31.13 1 ARG A CA 13
ATOM 8499 C C . ARG A 1 1 ? 2.741 -1.726 -1.394 1.00 52.12 1 ARG A C 13
ATOM 8500 O O . ARG A 1 1 ? 3.431 -2.468 -0.691 1.00 32.51 1 ARG A O 13
ATOM 8523 N N . THR A 1 2 ? 2.156 -2.128 -2.517 1.00 75.21 2 THR A N 13
ATOM 8524 C CA . THR A 1 2 ? 2.430 -3.427 -3.111 1.00 22.42 2 THR A CA 13
ATOM 8525 C C . THR A 1 2 ? 3.478 -3.269 -4.210 1.00 24.24 2 THR A C 13
ATOM 8526 O O . THR A 1 2 ? 3.377 -2.363 -5.043 1.00 73.35 2 THR A O 13
ATOM 8537 N N . CYS A 1 3 ? 4.475 -4.145 -4.215 1.00 4.32 3 CYS A N 13
ATOM 8538 C CA . CYS A 1 3 ? 5.581 -4.048 -5.161 1.00 32.41 3 CYS A CA 13
ATOM 8539 C C . CYS A 1 3 ? 5.558 -5.249 -6.107 1.00 43.53 3 CYS A C 13
ATOM 8540 O O . CYS A 1 3 ? 5.838 -6.382 -5.703 1.00 51.11 3 CYS A O 13
ATOM 8547 N N . GLU A 1 4 ? 5.204 -4.994 -7.362 1.00 30.34 4 GLU A N 13
ATOM 8548 C CA . GLU A 1 4 ? 5.012 -6.050 -8.350 1.00 32.15 4 GLU A CA 13
ATOM 8549 C C . GLU A 1 4 ? 5.870 -5.802 -9.580 1.00 20.22 4 GLU A C 13
ATOM 8550 O O . GLU A 1 4 ? 5.809 -4.739 -10.202 1.00 73.55 4 GLU A O 13
ATOM 8562 N N . SER A 1 5 ? 6.660 -6.796 -9.916 1.00 2.13 5 SER A N 13
ATOM 8563 C CA . SER A 1 5 ? 7.487 -6.780 -11.112 1.00 44.33 5 SER A CA 13
ATOM 8564 C C . SER A 1 5 ? 6.850 -7.693 -12.149 1.00 2.03 5 SER A C 13
ATOM 8565 O O . SER A 1 5 ? 5.856 -8.356 -11.857 1.00 22.41 5 SER A O 13
ATOM 8573 N N . GLN A 1 6 ? 7.431 -7.761 -13.334 1.00 34.12 6 GLN A N 13
ATOM 8574 C CA . GLN A 1 6 ? 6.897 -8.597 -14.398 1.00 21.51 6 GLN A CA 13
ATOM 8575 C C . GLN A 1 6 ? 7.891 -9.702 -14.697 1.00 30.15 6 GLN A C 13
ATOM 8576 O O . GLN A 1 6 ? 9.095 -9.453 -14.793 1.00 3.10 6 GLN A O 13
ATOM 8590 N N . SER A 1 7 ? 7.389 -10.922 -14.845 1.00 54.01 7 SER A N 13
ATOM 8591 C CA . SER A 1 7 ? 8.248 -12.074 -15.039 1.00 13.04 7 SER A CA 13
ATOM 8592 C C . SER A 1 7 ? 8.031 -12.667 -16.424 1.00 64.32 7 SER A C 13
ATOM 8593 O O . SER A 1 7 ? 7.063 -13.385 -16.672 1.00 1.34 7 SER A O 13
ATOM 8601 N N . HIS A 1 8 ? 8.932 -12.323 -17.335 1.00 53.55 8 HIS A N 13
ATOM 8602 C CA . HIS A 1 8 ? 8.966 -12.930 -18.657 1.00 31.43 8 HIS A CA 13
ATOM 8603 C C . HIS A 1 8 ? 9.985 -14.067 -18.654 1.00 33.54 8 HIS A C 13
ATOM 8604 O O . HIS A 1 8 ? 10.345 -14.607 -19.697 1.00 73.11 8 HIS A O 13
ATOM 8619 N N . LYS A 1 9 ? 10.459 -14.399 -17.448 1.00 31.32 9 LYS A N 13
ATOM 8620 C CA . LYS A 1 9 ? 11.250 -15.604 -17.228 1.00 60.14 9 LYS A CA 13
ATOM 8621 C C . LYS A 1 9 ? 10.351 -16.821 -17.392 1.00 1.35 9 LYS A C 13
ATOM 8622 O O . LYS A 1 9 ? 10.807 -17.914 -17.738 1.00 25.03 9 LYS A O 13
ATOM 8641 N N . PHE A 1 10 ? 9.066 -16.613 -17.124 1.00 55.25 10 PHE A N 13
ATOM 8642 C CA . PHE A 1 10 ? 8.052 -17.619 -17.375 1.00 53.11 10 PHE A CA 13
ATOM 8643 C C . PHE A 1 10 ? 7.799 -17.712 -18.879 1.00 14.43 10 PHE A C 13
ATOM 8644 O O . PHE A 1 10 ? 8.015 -16.744 -19.614 1.00 34.13 10 PHE A O 13
ATOM 8661 N N . LYS A 1 11 ? 7.339 -18.868 -19.327 1.00 11.03 11 LYS A N 13
ATOM 8662 C CA . LYS A 1 11 ? 7.199 -19.136 -20.754 1.00 41.40 11 LYS A CA 13
ATOM 8663 C C . LYS A 1 11 ? 5.960 -18.453 -21.333 1.00 10.21 11 LYS A C 13
ATOM 8664 O O . LYS A 1 11 ? 4.906 -19.073 -21.492 1.00 0.33 11 LYS A O 13
ATOM 8683 N N . GLY A 1 12 ? 6.098 -17.162 -21.616 1.00 4.51 12 GLY A N 13
ATOM 8684 C CA . GLY A 1 12 ? 5.037 -16.407 -22.261 1.00 62.32 12 GLY A CA 13
ATOM 8685 C C . GLY A 1 12 ? 3.928 -15.998 -21.302 1.00 63.52 12 GLY A C 13
ATOM 8686 O O . GLY A 1 12 ? 4.201 -15.507 -20.202 1.00 5.32 12 GLY A O 13
ATOM 8690 N N . PRO A 1 13 ? 2.653 -16.168 -21.707 1.00 33.45 13 PRO A N 13
ATOM 8691 C CA . PRO A 1 13 ? 1.491 -15.823 -20.876 1.00 14.13 13 PRO A CA 13
ATOM 8692 C C . PRO A 1 13 ? 1.326 -16.771 -19.686 1.00 61.15 13 PRO A C 13
ATOM 8693 O O . PRO A 1 13 ? 1.933 -17.841 -19.642 1.00 52.35 13 PRO A O 13
ATOM 8704 N N . CYS A 1 14 ? 0.490 -16.373 -18.734 1.00 44.42 14 CYS A N 13
ATOM 8705 C CA . CYS A 1 14 ? 0.261 -17.158 -17.529 1.00 5.53 14 CYS A CA 13
ATOM 8706 C C . CYS A 1 14 ? -0.594 -18.385 -17.837 1.00 24.15 14 CYS A C 13
ATOM 8707 O O . CYS A 1 14 ? -1.820 -18.346 -17.741 1.00 72.15 14 CYS A O 13
ATOM 8714 N N . ALA A 1 15 ? 0.066 -19.464 -18.252 1.00 73.41 15 ALA A N 13
ATOM 8715 C CA . ALA A 1 15 ? -0.602 -20.744 -18.472 1.00 61.31 15 ALA A CA 13
ATOM 8716 C C . ALA A 1 15 ? -0.967 -21.393 -17.137 1.00 10.24 15 ALA A C 13
ATOM 8717 O O . ALA A 1 15 ? -1.776 -22.325 -17.079 1.00 70.15 15 ALA A O 13
ATOM 8724 N N . SER A 1 16 ? -0.346 -20.896 -16.072 1.00 34.34 16 SER A N 13
ATOM 8725 C CA . SER A 1 16 ? -0.596 -21.375 -14.724 1.00 12.41 16 SER A CA 13
ATOM 8726 C C . SER A 1 16 ? -0.050 -20.378 -13.708 1.00 23.11 16 SER A C 13
ATOM 8727 O O . SER A 1 16 ? 1.152 -20.094 -13.694 1.00 25.23 16 SER A O 13
ATOM 8735 N N . ASP A 1 17 ? -0.937 -19.845 -12.873 1.00 22.52 17 ASP A N 13
ATOM 8736 C CA . ASP A 1 17 ? -0.546 -18.930 -11.804 1.00 3.52 17 ASP A CA 13
ATOM 8737 C C . ASP A 1 17 ? 0.376 -19.638 -10.820 1.00 25.45 17 ASP A C 13
ATOM 8738 O O . ASP A 1 17 ? 1.360 -19.063 -10.346 1.00 45.35 17 ASP A O 13
ATOM 8747 N N . HIS A 1 18 ? 0.062 -20.900 -10.537 1.00 72.41 18 HIS A N 13
ATOM 8748 C CA . HIS A 1 18 ? 0.860 -21.703 -9.619 1.00 53.42 18 HIS A CA 13
ATOM 8749 C C . HIS A 1 18 ? 2.269 -21.882 -10.166 1.00 24.22 18 HIS A C 13
ATOM 8750 O O . HIS A 1 18 ? 3.250 -21.787 -9.427 1.00 64.34 18 HIS A O 13
ATOM 8765 N N . ASN A 1 19 ? 2.358 -22.141 -11.470 1.00 53.15 19 ASN A N 13
ATOM 8766 C CA . ASN A 1 19 ? 3.643 -22.382 -12.114 1.00 52.02 19 ASN A CA 13
ATOM 8767 C C . ASN A 1 19 ? 4.469 -21.090 -12.137 1.00 71.33 19 ASN A C 13
ATOM 8768 O O . ASN A 1 19 ? 5.635 -21.086 -11.743 1.00 24.13 19 ASN A O 13
ATOM 8779 N N . CYS A 1 20 ? 3.840 -19.995 -12.582 1.00 72.21 20 CYS A N 13
ATOM 8780 C CA . CYS A 1 20 ? 4.464 -18.664 -12.568 1.00 15.22 20 CYS A CA 13
ATOM 8781 C C . CYS A 1 20 ? 5.040 -18.365 -11.183 1.00 53.20 20 CYS A C 13
ATOM 8782 O O . CYS A 1 20 ? 6.215 -17.988 -11.041 1.00 43.15 20 CYS A O 13
ATOM 8789 N N . ALA A 1 21 ? 4.212 -18.585 -10.161 1.00 72.35 21 ALA A N 13
ATOM 8790 C CA . ALA A 1 21 ? 4.620 -18.381 -8.779 1.00 64.13 21 ALA A CA 13
ATOM 8791 C C . ALA A 1 21 ? 5.818 -19.252 -8.423 1.00 41.21 21 ALA A C 13
ATOM 8792 O O . ALA A 1 21 ? 6.847 -18.747 -7.984 1.00 2.53 21 ALA A O 13
ATOM 8799 N N . SER A 1 22 ? 5.683 -20.558 -8.638 1.00 53.34 22 SER A N 13
ATOM 8800 C CA . SER A 1 22 ? 6.722 -21.513 -8.260 1.00 74.31 22 SER A CA 13
ATOM 8801 C C . SER A 1 22 ? 8.055 -21.157 -8.916 1.00 10.14 22 SER A C 13
ATOM 8802 O O . SER A 1 22 ? 9.106 -21.202 -8.272 1.00 71.31 22 SER A O 13
ATOM 8810 N N . VAL A 1 23 ? 8.007 -20.789 -10.192 1.00 12.42 23 VAL A N 13
ATOM 8811 C CA . VAL A 1 23 ? 9.206 -20.388 -10.921 1.00 35.04 23 VAL A CA 13
ATOM 8812 C C . VAL A 1 23 ? 9.846 -19.165 -10.263 1.00 62.40 23 VAL A C 13
ATOM 8813 O O . VAL A 1 23 ? 11.017 -19.195 -9.864 1.00 42.43 23 VAL A O 13
ATOM 8826 N N . CYS A 1 24 ? 9.059 -18.104 -10.111 1.00 22.10 24 CYS A N 13
ATOM 8827 C CA . CYS A 1 24 ? 9.566 -16.867 -9.526 1.00 23.54 24 CYS A CA 13
ATOM 8828 C C . CYS A 1 24 ? 10.061 -17.105 -8.096 1.00 42.03 24 CYS A C 13
ATOM 8829 O O . CYS A 1 24 ? 11.020 -16.468 -7.650 1.00 21.00 24 CYS A O 13
ATOM 8836 N N . GLN A 1 25 ? 9.422 -18.053 -7.399 1.00 72.15 25 GLN A N 13
ATOM 8837 C CA . GLN A 1 25 ? 9.787 -18.394 -6.020 1.00 5.42 25 GLN A CA 13
ATOM 8838 C C . GLN A 1 25 ? 11.078 -19.209 -5.968 1.00 75.43 25 GLN A C 13
ATOM 8839 O O . GLN A 1 25 ? 11.860 -19.090 -5.019 1.00 12.23 25 GLN A O 13
ATOM 8853 N N . THR A 1 26 ? 11.299 -20.050 -6.976 1.00 4.11 26 THR A N 13
ATOM 8854 C CA . THR A 1 26 ? 12.492 -20.883 -7.012 1.00 73.02 26 THR A CA 13
ATOM 8855 C C . THR A 1 26 ? 13.714 -20.052 -7.390 1.00 31.45 26 THR A C 13
ATOM 8856 O O . THR A 1 26 ? 14.818 -20.306 -6.904 1.00 32.44 26 THR A O 13
ATOM 8867 N N . GLU A 1 27 ? 13.516 -19.049 -8.247 1.00 72.22 27 GLU A N 13
ATOM 8868 C CA . GLU A 1 27 ? 14.596 -18.123 -8.589 1.00 65.35 27 GLU A CA 13
ATOM 8869 C C . GLU A 1 27 ? 15.043 -17.349 -7.341 1.00 1.04 27 GLU A C 13
ATOM 8870 O O . GLU A 1 27 ? 16.240 -17.270 -7.050 1.00 42.33 27 GLU A O 13
ATOM 8882 N N . ARG A 1 28 ? 14.070 -16.797 -6.609 1.00 32.35 28 ARG A N 13
ATOM 8883 C CA . ARG A 1 28 ? 14.298 -16.144 -5.308 1.00 74.33 28 ARG A CA 13
ATOM 8884 C C . ARG A 1 28 ? 12.970 -15.963 -4.581 1.00 54.03 28 ARG A C 13
ATOM 8885 O O . ARG A 1 28 ? 11.912 -16.291 -5.118 1.00 54.34 28 ARG A O 13
ATOM 8906 N N . PHE A 1 29 ? 13.023 -15.435 -3.360 1.00 70.41 29 PHE A N 13
ATOM 8907 C CA . PHE A 1 29 ? 11.815 -15.151 -2.602 1.00 50.13 29 PHE A CA 13
ATOM 8908 C C . PHE A 1 29 ? 11.058 -14.002 -3.246 1.00 53.05 29 PHE A C 13
ATOM 8909 O O . PHE A 1 29 ? 11.403 -12.826 -3.099 1.00 31.22 29 PHE A O 13
ATOM 8926 N N . SER A 1 30 ? 10.032 -14.380 -3.962 1.00 14.23 30 SER A N 13
ATOM 8927 C CA . SER A 1 30 ? 9.195 -13.474 -4.727 1.00 54.40 30 SER A CA 13
ATOM 8928 C C . SER A 1 30 ? 7.900 -14.198 -5.079 1.00 31.23 30 SER A C 13
ATOM 8929 O O . SER A 1 30 ? 7.920 -15.205 -5.788 1.00 54.14 30 SER A O 13
ATOM 8937 N N . GLY A 1 31 ? 6.790 -13.710 -4.545 1.00 51.23 31 GLY A N 13
ATOM 8938 C CA . GLY A 1 31 ? 5.499 -14.306 -4.826 1.00 64.41 31 GLY A CA 13
ATOM 8939 C C . GLY A 1 31 ? 5.149 -14.239 -6.300 1.00 43.32 31 GLY A C 13
ATOM 8940 O O . GLY A 1 31 ? 5.799 -13.519 -7.064 1.00 71.13 31 GLY A O 13
ATOM 8944 N N . GLY A 1 32 ? 4.110 -14.959 -6.695 1.00 2.22 32 GLY A N 13
ATOM 8945 C CA . GLY A 1 32 ? 3.726 -15.010 -8.092 1.00 13.32 32 GLY A CA 13
ATOM 8946 C C . GLY A 1 32 ? 2.377 -14.388 -8.331 1.00 42.12 32 GLY A C 13
ATOM 8947 O O . GLY A 1 32 ? 1.531 -14.349 -7.432 1.00 32.43 32 GLY A O 13
ATOM 8951 N N . ARG A 1 33 ? 2.168 -13.905 -9.542 1.00 23.31 33 ARG A N 13
ATOM 8952 C CA . ARG A 1 33 ? 0.941 -13.218 -9.893 1.00 13.23 33 ARG A CA 13
ATOM 8953 C C . ARG A 1 33 ? 0.662 -13.393 -11.381 1.00 4.43 33 ARG A C 13
ATOM 8954 O O . ARG A 1 33 ? 1.561 -13.714 -12.153 1.00 24.33 33 ARG A O 13
ATOM 8975 N N . CYS A 1 34 ? -0.585 -13.207 -11.774 1.00 61.24 34 CYS A N 13
ATOM 8976 C CA . CYS A 1 34 ? -0.953 -13.178 -13.179 1.00 3.41 34 CYS A CA 13
ATOM 8977 C C . CYS A 1 34 ? -1.943 -12.042 -13.396 1.00 5.43 34 CYS A C 13
ATOM 8978 O O . CYS A 1 34 ? -3.128 -12.167 -13.083 1.00 15.55 34 CYS A O 13
ATOM 8985 N N . ARG A 1 35 ? -1.430 -10.926 -13.904 1.00 15.23 35 ARG A N 13
ATOM 8986 C CA . ARG A 1 35 ? -2.176 -9.671 -13.939 1.00 20.43 35 ARG A CA 13
ATOM 8987 C C . ARG A 1 35 ? -2.933 -9.504 -15.253 1.00 63.44 35 ARG A C 13
ATOM 8988 O O . ARG A 1 35 ? -2.524 -10.032 -16.295 1.00 31.21 35 ARG A O 13
ATOM 9009 N N . GLY A 1 36 ? -4.037 -8.762 -15.184 1.00 20.23 36 GLY A N 13
ATOM 9010 C CA . GLY A 1 36 ? -4.832 -8.465 -16.356 1.00 55.12 36 GLY A CA 13
ATOM 9011 C C . GLY A 1 36 ? -5.573 -9.676 -16.860 1.00 13.21 36 GLY A C 13
ATOM 9012 O O . GLY A 1 36 ? -5.284 -10.174 -17.944 1.00 34.10 36 GLY A O 13
ATOM 9016 N N . PHE A 1 37 ? -6.520 -10.150 -16.062 1.00 40.04 37 PHE A N 13
ATOM 9017 C CA . PHE A 1 37 ? -7.338 -11.304 -16.414 1.00 55.43 37 PHE A CA 13
ATOM 9018 C C . PHE A 1 37 ? -6.447 -12.551 -16.517 1.00 12.41 37 PHE A C 13
ATOM 9019 O O . PHE A 1 37 ? -6.663 -13.436 -17.343 1.00 43.22 37 PHE A O 13
ATOM 9036 N N . ARG A 1 38 ? -5.440 -12.606 -15.643 1.00 72.20 38 ARG A N 13
ATOM 9037 C CA . ARG A 1 38 ? -4.534 -13.755 -15.557 1.00 40.20 38 ARG A CA 13
ATOM 9038 C C . ARG A 1 38 ? -3.727 -13.944 -16.848 1.00 43.54 38 ARG A C 13
ATOM 9039 O O . ARG A 1 38 ? -3.187 -15.021 -17.090 1.00 15.24 38 ARG A O 13
ATOM 9060 N N . ARG A 1 39 ? -3.616 -12.889 -17.653 1.00 21.20 39 ARG A N 13
ATOM 9061 C CA . ARG A 1 39 ? -2.931 -12.981 -18.946 1.00 22.44 39 ARG A CA 13
ATOM 9062 C C . ARG A 1 39 ? -1.410 -13.116 -18.795 1.00 12.41 39 ARG A C 13
ATOM 9063 O O . ARG A 1 39 ? -0.800 -13.985 -19.417 1.00 53.20 39 ARG A O 13
ATOM 9084 N N . ARG A 1 40 ? -0.792 -12.265 -17.976 1.00 72.23 40 ARG A N 13
ATOM 9085 C CA . ARG A 1 40 ? 0.674 -12.198 -17.916 1.00 42.22 40 ARG A CA 13
ATOM 9086 C C . ARG A 1 40 ? 1.203 -12.482 -16.505 1.00 52.43 40 ARG A C 13
ATOM 9087 O O . ARG A 1 40 ? 0.596 -12.073 -15.512 1.00 51.14 40 ARG A O 13
ATOM 9108 N N . CYS A 1 41 ? 2.343 -13.180 -16.441 1.00 70.13 41 CYS A N 13
ATOM 9109 C CA . CYS A 1 41 ? 2.989 -13.551 -15.175 1.00 30.41 41 CYS A CA 13
ATOM 9110 C C . CYS A 1 41 ? 3.769 -12.369 -14.580 1.00 4.30 41 CYS A C 13
ATOM 9111 O O . CYS A 1 41 ? 4.573 -11.722 -15.264 1.00 74.34 41 CYS A O 13
ATOM 9118 N N . PHE A 1 42 ? 3.497 -12.089 -13.305 1.00 11.43 42 PHE A N 13
ATOM 9119 C CA . PHE A 1 42 ? 4.146 -11.018 -12.547 1.00 60.12 42 PHE A CA 13
ATOM 9120 C C . PHE A 1 42 ? 4.670 -11.587 -11.226 1.00 34.11 42 PHE A C 13
ATOM 9121 O O . PHE A 1 42 ? 4.225 -12.646 -10.783 1.00 5.24 42 PHE A O 13
ATOM 9138 N N . CYS A 1 43 ? 5.612 -10.885 -10.603 1.00 20.22 43 CYS A N 13
ATOM 9139 C CA . CYS A 1 43 ? 6.159 -11.293 -9.311 1.00 45.24 43 CYS A CA 13
ATOM 9140 C C . CYS A 1 43 ? 5.811 -10.257 -8.248 1.00 21.24 43 CYS A C 13
ATOM 9141 O O . CYS A 1 43 ? 5.964 -9.057 -8.476 1.00 32.43 43 CYS A O 13
ATOM 9148 N N . THR A 1 44 ? 5.358 -10.719 -7.090 1.00 54.40 44 THR A N 13
ATOM 9149 C CA . THR A 1 44 ? 4.937 -9.834 -6.013 1.00 64.04 44 THR A CA 13
ATOM 9150 C C . THR A 1 44 ? 5.857 -9.978 -4.803 1.00 4.13 44 THR A C 13
ATOM 9151 O O . THR A 1 44 ? 6.163 -11.093 -4.376 1.00 25.53 44 THR A O 13
ATOM 9162 N N . THR A 1 45 ? 6.293 -8.852 -4.260 1.00 50.22 45 THR A N 13
ATOM 9163 C CA . THR A 1 45 ? 7.136 -8.835 -3.077 1.00 63.21 45 THR A CA 13
ATOM 9164 C C . THR A 1 45 ? 6.991 -7.494 -2.359 1.00 34.32 45 THR A C 13
ATOM 9165 O O . THR A 1 45 ? 6.227 -6.628 -2.797 1.00 30.24 45 THR A O 13
ATOM 9176 N N . HIS A 1 46 ? 7.707 -7.331 -1.254 1.00 54.14 46 HIS A N 13
ATOM 9177 C CA . HIS A 1 46 ? 7.671 -6.091 -0.490 1.00 4.11 46 HIS A CA 13
ATOM 9178 C C . HIS A 1 46 ? 8.971 -5.327 -0.697 1.00 4.55 46 HIS A C 13
ATOM 9179 O O . HIS A 1 46 ? 10.028 -5.753 -0.230 1.00 42.44 46 HIS A O 13
ATOM 9194 N N . CYS A 1 47 ? 8.891 -4.217 -1.414 1.00 34.13 47 CYS A N 13
ATOM 9195 C CA . CYS A 1 47 ? 10.052 -3.384 -1.683 1.00 63.22 47 CYS A CA 13
ATOM 9196 C C . CYS A 1 47 ? 10.290 -2.426 -0.513 1.00 51.23 47 CYS A C 13
ATOM 9197 O O . CYS A 1 47 ? 11.322 -2.578 0.183 1.00 13.20 47 CYS A O 13
ATOM 9205 N N . ARG A 1 1 ? 4.846 -1.505 1.985 1.00 43.02 1 ARG A N 14
ATOM 9206 C CA . ARG A 1 1 ? 4.745 -1.176 0.544 1.00 31.13 1 ARG A CA 14
ATOM 9207 C C . ARG A 1 1 ? 5.057 -2.398 -0.317 1.00 52.12 1 ARG A C 14
ATOM 9208 O O . ARG A 1 1 ? 6.185 -2.902 -0.316 1.00 32.51 1 ARG A O 14
ATOM 9231 N N . THR A 1 2 ? 4.052 -2.881 -1.039 1.00 75.21 2 THR A N 14
ATOM 9232 C CA . THR A 1 2 ? 4.238 -3.970 -1.986 1.00 22.42 2 THR A CA 14
ATOM 9233 C C . THR A 1 2 ? 4.764 -3.434 -3.317 1.00 24.24 2 THR A C 14
ATOM 9234 O O . THR A 1 2 ? 4.227 -2.470 -3.865 1.00 73.35 2 THR A O 14
ATOM 9245 N N . CYS A 1 3 ? 5.816 -4.055 -3.823 1.00 4.32 3 CYS A N 14
ATOM 9246 C CA . CYS A 1 3 ? 6.392 -3.688 -5.107 1.00 32.41 3 CYS A CA 14
ATOM 9247 C C . CYS A 1 3 ? 6.216 -4.839 -6.086 1.00 43.53 3 CYS A C 14
ATOM 9248 O O . CYS A 1 3 ? 6.442 -5.999 -5.732 1.00 51.11 3 CYS A O 14
ATOM 9255 N N . GLU A 1 4 ? 5.807 -4.522 -7.309 1.00 30.34 4 GLU A N 14
ATOM 9256 C CA . GLU A 1 4 ? 5.489 -5.540 -8.303 1.00 32.15 4 GLU A CA 14
ATOM 9257 C C . GLU A 1 4 ? 6.461 -5.485 -9.480 1.00 20.22 4 GLU A C 14
ATOM 9258 O O . GLU A 1 4 ? 6.636 -4.442 -10.122 1.00 73.55 4 GLU A O 14
ATOM 9270 N N . SER A 1 5 ? 7.105 -6.608 -9.733 1.00 2.13 5 SER A N 14
ATOM 9271 C CA . SER A 1 5 ? 7.961 -6.774 -10.891 1.00 44.33 5 SER A CA 14
ATOM 9272 C C . SER A 1 5 ? 7.253 -7.650 -11.918 1.00 2.03 5 SER A C 14
ATOM 9273 O O . SER A 1 5 ? 6.152 -8.144 -11.666 1.00 22.41 5 SER A O 14
ATOM 9281 N N . GLN A 1 6 ? 7.865 -7.835 -13.072 1.00 34.12 6 GLN A N 14
ATOM 9282 C CA . GLN A 1 6 ? 7.333 -8.749 -14.069 1.00 21.51 6 GLN A CA 14
ATOM 9283 C C . GLN A 1 6 ? 8.307 -9.899 -14.244 1.00 30.15 6 GLN A C 14
ATOM 9284 O O . GLN A 1 6 ? 9.502 -9.747 -13.984 1.00 3.10 6 GLN A O 14
ATOM 9298 N N . SER A 1 7 ? 7.809 -11.045 -14.675 1.00 54.01 7 SER A N 14
ATOM 9299 C CA . SER A 1 7 ? 8.654 -12.205 -14.868 1.00 13.04 7 SER A CA 14
ATOM 9300 C C . SER A 1 7 ? 8.705 -12.572 -16.343 1.00 64.32 7 SER A C 14
ATOM 9301 O O . SER A 1 7 ? 7.779 -13.175 -16.889 1.00 1.34 7 SER A O 14
ATOM 9309 N N . HIS A 1 8 ? 9.785 -12.155 -16.988 1.00 53.55 8 HIS A N 14
ATOM 9310 C CA . HIS A 1 8 ? 10.101 -12.598 -18.335 1.00 31.43 8 HIS A CA 14
ATOM 9311 C C . HIS A 1 8 ? 10.904 -13.892 -18.232 1.00 33.54 8 HIS A C 14
ATOM 9312 O O . HIS A 1 8 ? 11.233 -14.529 -19.234 1.00 73.11 8 HIS A O 14
ATOM 9327 N N . LYS A 1 9 ? 11.225 -14.251 -16.988 1.00 31.32 9 LYS A N 14
ATOM 9328 C CA . LYS A 1 9 ? 11.849 -15.529 -16.669 1.00 60.14 9 LYS A CA 14
ATOM 9329 C C . LYS A 1 9 ? 10.939 -16.656 -17.149 1.00 1.35 9 LYS A C 14
ATOM 9330 O O . LYS A 1 9 ? 11.382 -17.606 -17.808 1.00 25.03 9 LYS A O 14
ATOM 9349 N N . PHE A 1 10 ? 9.658 -16.527 -16.804 1.00 55.25 10 PHE A N 14
ATOM 9350 C CA . PHE A 1 10 ? 8.628 -17.436 -17.283 1.00 53.11 10 PHE A CA 14
ATOM 9351 C C . PHE A 1 10 ? 8.408 -17.205 -18.774 1.00 14.43 10 PHE A C 14
ATOM 9352 O O . PHE A 1 10 ? 8.238 -16.066 -19.217 1.00 34.13 10 PHE A O 14
ATOM 9369 N N . LYS A 1 11 ? 8.411 -18.284 -19.541 1.00 11.03 11 LYS A N 14
ATOM 9370 C CA . LYS A 1 11 ? 8.384 -18.201 -20.996 1.00 41.40 11 LYS A CA 14
ATOM 9371 C C . LYS A 1 11 ? 6.990 -18.497 -21.541 1.00 10.21 11 LYS A C 14
ATOM 9372 O O . LYS A 1 11 ? 6.563 -19.654 -21.598 1.00 0.33 11 LYS A O 14
ATOM 9391 N N . GLY A 1 12 ? 6.282 -17.435 -21.919 1.00 4.51 12 GLY A N 14
ATOM 9392 C CA . GLY A 1 12 ? 4.936 -17.565 -22.453 1.00 62.32 12 GLY A CA 14
ATOM 9393 C C . GLY A 1 12 ? 3.887 -17.033 -21.490 1.00 63.52 12 GLY A C 14
ATOM 9394 O O . GLY A 1 12 ? 4.231 -16.405 -20.483 1.00 5.32 12 GLY A O 14
ATOM 9398 N N . PRO A 1 13 ? 2.589 -17.229 -21.785 1.00 33.45 13 PRO A N 14
ATOM 9399 C CA . PRO A 1 13 ? 1.506 -16.877 -20.864 1.00 14.13 13 PRO A CA 14
ATOM 9400 C C . PRO A 1 13 ? 1.435 -17.873 -19.710 1.00 61.15 13 PRO A C 14
ATOM 9401 O O . PRO A 1 13 ? 1.730 -19.056 -19.895 1.00 52.35 13 PRO A O 14
ATOM 9412 N N . CYS A 1 14 ? 1.052 -17.408 -18.525 1.00 44.42 14 CYS A N 14
ATOM 9413 C CA . CYS A 1 14 ? 0.996 -18.282 -17.358 1.00 5.53 14 CYS A CA 14
ATOM 9414 C C . CYS A 1 14 ? -0.156 -19.277 -17.494 1.00 24.15 14 CYS A C 14
ATOM 9415 O O . CYS A 1 14 ? -1.228 -19.096 -16.913 1.00 72.15 14 CYS A O 14
ATOM 9422 N N . ALA A 1 15 ? 0.069 -20.315 -18.298 1.00 73.41 15 ALA A N 14
ATOM 9423 C CA . ALA A 1 15 ? -0.944 -21.336 -18.559 1.00 61.31 15 ALA A CA 14
ATOM 9424 C C . ALA A 1 15 ? -1.243 -22.150 -17.300 1.00 10.24 15 ALA A C 14
ATOM 9425 O O . ALA A 1 15 ? -2.328 -22.715 -17.155 1.00 70.15 15 ALA A O 14
ATOM 9432 N N . SER A 1 16 ? -0.269 -22.214 -16.397 1.00 34.34 16 SER A N 14
ATOM 9433 C CA . SER A 1 16 ? -0.431 -22.909 -15.125 1.00 12.41 16 SER A CA 14
ATOM 9434 C C . SER A 1 16 ? -0.078 -21.977 -13.966 1.00 23.11 16 SER A C 14
ATOM 9435 O O . SER A 1 16 ? 1.072 -21.546 -13.833 1.00 25.23 16 SER A O 14
ATOM 9443 N N . ASP A 1 17 ? -1.082 -21.659 -13.147 1.00 22.52 17 ASP A N 14
ATOM 9444 C CA . ASP A 1 17 ? -0.923 -20.729 -12.029 1.00 3.52 17 ASP A CA 14
ATOM 9445 C C . ASP A 1 17 ? 0.163 -21.201 -11.060 1.00 25.45 17 ASP A C 14
ATOM 9446 O O . ASP A 1 17 ? 1.087 -20.450 -10.746 1.00 45.35 17 ASP A O 14
ATOM 9455 N N . HIS A 1 18 ? 0.063 -22.452 -10.613 1.00 72.41 18 HIS A N 14
ATOM 9456 C CA . HIS A 1 18 ? 1.019 -23.008 -9.654 1.00 53.42 18 HIS A CA 14
ATOM 9457 C C . HIS A 1 18 ? 2.434 -22.951 -10.211 1.00 24.22 18 HIS A C 14
ATOM 9458 O O . HIS A 1 18 ? 3.380 -22.615 -9.498 1.00 64.34 18 HIS A O 14
ATOM 9473 N N . ASN A 1 19 ? 2.563 -23.290 -11.493 1.00 53.15 19 ASN A N 14
ATOM 9474 C CA . ASN A 1 19 ? 3.864 -23.325 -12.154 1.00 52.02 19 ASN A CA 14
ATOM 9475 C C . ASN A 1 19 ? 4.492 -21.936 -12.178 1.00 71.33 19 ASN A C 14
ATOM 9476 O O . ASN A 1 19 ? 5.577 -21.733 -11.639 1.00 24.13 19 ASN A O 14
ATOM 9487 N N . CYS A 1 20 ? 3.788 -20.985 -12.790 1.00 72.21 20 CYS A N 14
ATOM 9488 C CA . CYS A 1 20 ? 4.261 -19.605 -12.888 1.00 15.22 20 CYS A CA 14
ATOM 9489 C C . CYS A 1 20 ? 4.644 -19.061 -11.514 1.00 53.20 20 CYS A C 14
ATOM 9490 O O . CYS A 1 20 ? 5.740 -18.511 -11.327 1.00 43.15 20 CYS A O 14
ATOM 9497 N N . ALA A 1 21 ? 3.739 -19.245 -10.553 1.00 72.35 21 ALA A N 14
ATOM 9498 C CA . ALA A 1 21 ? 3.968 -18.811 -9.183 1.00 64.13 21 ALA A CA 14
ATOM 9499 C C . ALA A 1 21 ? 5.267 -19.404 -8.645 1.00 41.21 21 ALA A C 14
ATOM 9500 O O . ALA A 1 21 ? 6.162 -18.678 -8.221 1.00 2.53 21 ALA A O 14
ATOM 9507 N N . SER A 1 22 ? 5.372 -20.728 -8.700 1.00 53.34 22 SER A N 14
ATOM 9508 C CA . SER A 1 22 ? 6.541 -21.427 -8.185 1.00 74.31 22 SER A CA 14
ATOM 9509 C C . SER A 1 22 ? 7.814 -20.931 -8.871 1.00 10.14 22 SER A C 14
ATOM 9510 O O . SER A 1 22 ? 8.836 -20.724 -8.220 1.00 71.31 22 SER A O 14
ATOM 9518 N N . VAL A 1 23 ? 7.738 -20.730 -10.186 1.00 12.42 23 VAL A N 14
ATOM 9519 C CA . VAL A 1 23 ? 8.864 -20.217 -10.957 1.00 35.04 23 VAL A CA 14
ATOM 9520 C C . VAL A 1 23 ? 9.339 -18.883 -10.380 1.00 62.40 23 VAL A C 14
ATOM 9521 O O . VAL A 1 23 ? 10.540 -18.678 -10.160 1.00 42.43 23 VAL A O 14
ATOM 9534 N N . CYS A 1 24 ? 8.390 -17.990 -10.107 1.00 22.10 24 CYS A N 14
ATOM 9535 C CA . CYS A 1 24 ? 8.715 -16.708 -9.491 1.00 23.54 24 CYS A CA 14
ATOM 9536 C C . CYS A 1 24 ? 9.359 -16.919 -8.117 1.00 42.03 24 CYS A C 14
ATOM 9537 O O . CYS A 1 24 ? 10.401 -16.331 -7.813 1.00 21.00 24 CYS A O 14
ATOM 9544 N N . GLN A 1 25 ? 8.758 -17.791 -7.301 1.00 72.15 25 GLN A N 14
ATOM 9545 C CA . GLN A 1 25 ? 9.288 -18.089 -5.968 1.00 5.42 25 GLN A CA 14
ATOM 9546 C C . GLN A 1 25 ? 10.685 -18.714 -6.045 1.00 75.43 25 GLN A C 14
ATOM 9547 O O . GLN A 1 25 ? 11.502 -18.534 -5.138 1.00 12.23 25 GLN A O 14
ATOM 9561 N N . THR A 1 26 ? 10.958 -19.458 -7.109 1.00 4.11 26 THR A N 14
ATOM 9562 C CA . THR A 1 26 ? 12.249 -20.118 -7.259 1.00 73.02 26 THR A CA 14
ATOM 9563 C C . THR A 1 26 ? 13.293 -19.165 -7.832 1.00 31.45 26 THR A C 14
ATOM 9564 O O . THR A 1 26 ? 14.493 -19.323 -7.582 1.00 32.44 26 THR A O 14
ATOM 9575 N N . GLU A 1 27 ? 12.837 -18.176 -8.602 1.00 72.22 27 GLU A N 14
ATOM 9576 C CA . GLU A 1 27 ? 13.754 -17.221 -9.219 1.00 65.35 27 GLU A CA 14
ATOM 9577 C C . GLU A 1 27 ? 14.235 -16.189 -8.188 1.00 1.04 27 GLU A C 14
ATOM 9578 O O . GLU A 1 27 ? 15.413 -15.828 -8.177 1.00 42.33 27 GLU A O 14
ATOM 9590 N N . ARG A 1 28 ? 13.330 -15.739 -7.310 1.00 32.35 28 ARG A N 14
ATOM 9591 C CA . ARG A 1 28 ? 13.656 -14.762 -6.258 1.00 74.33 28 ARG A CA 14
ATOM 9592 C C . ARG A 1 28 ? 12.657 -14.851 -5.101 1.00 54.03 28 ARG A C 14
ATOM 9593 O O . ARG A 1 28 ? 11.823 -15.758 -5.048 1.00 54.34 28 ARG A O 14
ATOM 9614 N N . PHE A 1 29 ? 12.755 -13.899 -4.170 1.00 70.41 29 PHE A N 14
ATOM 9615 C CA . PHE A 1 29 ? 11.814 -13.786 -3.059 1.00 50.13 29 PHE A CA 14
ATOM 9616 C C . PHE A 1 29 ? 10.732 -12.786 -3.424 1.00 53.05 29 PHE A C 14
ATOM 9617 O O . PHE A 1 29 ? 10.816 -11.595 -3.095 1.00 31.22 29 PHE A O 14
ATOM 9634 N N . SER A 1 30 ? 9.746 -13.290 -4.141 1.00 14.23 30 SER A N 14
ATOM 9635 C CA . SER A 1 30 ? 8.667 -12.501 -4.685 1.00 54.40 30 SER A CA 14
ATOM 9636 C C . SER A 1 30 ? 7.525 -13.438 -5.042 1.00 31.23 30 SER A C 14
ATOM 9637 O O . SER A 1 30 ? 7.701 -14.371 -5.818 1.00 54.14 30 SER A O 14
ATOM 9645 N N . GLY A 1 31 ? 6.388 -13.220 -4.413 1.00 51.23 31 GLY A N 14
ATOM 9646 C CA . GLY A 1 31 ? 5.189 -13.993 -4.720 1.00 64.41 31 GLY A CA 14
ATOM 9647 C C . GLY A 1 31 ? 4.759 -13.810 -6.168 1.00 43.32 31 GLY A C 14
ATOM 9648 O O . GLY A 1 31 ? 4.775 -12.690 -6.675 1.00 71.13 31 GLY A O 14
ATOM 9652 N N . GLY A 1 32 ? 4.350 -14.890 -6.828 1.00 2.22 32 GLY A N 14
ATOM 9653 C CA . GLY A 1 32 ? 4.065 -14.832 -8.255 1.00 13.32 32 GLY A CA 14
ATOM 9654 C C . GLY A 1 32 ? 2.602 -15.064 -8.574 1.00 42.12 32 GLY A C 14
ATOM 9655 O O . GLY A 1 32 ? 1.975 -15.984 -8.047 1.00 32.43 32 GLY A O 14
ATOM 9659 N N . ARG A 1 33 ? 2.069 -14.214 -9.446 1.00 23.31 33 ARG A N 14
ATOM 9660 C CA . ARG A 1 33 ? 0.663 -14.242 -9.846 1.00 13.23 33 ARG A CA 14
ATOM 9661 C C . ARG A 1 33 ? 0.540 -13.818 -11.308 1.00 4.43 33 ARG A C 14
ATOM 9662 O O . ARG A 1 33 ? 1.543 -13.520 -11.963 1.00 24.33 33 ARG A O 14
ATOM 9683 N N . CYS A 1 34 ? -0.685 -13.781 -11.817 1.00 61.24 34 CYS A N 14
ATOM 9684 C CA . CYS A 1 34 ? -0.929 -13.433 -13.213 1.00 3.41 34 CYS A CA 14
ATOM 9685 C C . CYS A 1 34 ? -1.689 -12.117 -13.301 1.00 5.43 34 CYS A C 14
ATOM 9686 O O . CYS A 1 34 ? -2.700 -11.919 -12.618 1.00 15.55 34 CYS A O 14
ATOM 9693 N N . ARG A 1 35 ? -1.182 -11.214 -14.131 1.00 15.23 35 ARG A N 14
ATOM 9694 C CA . ARG A 1 35 ? -1.786 -9.902 -14.325 1.00 20.43 35 ARG A CA 14
ATOM 9695 C C . ARG A 1 35 ? -1.733 -9.549 -15.813 1.00 63.44 35 ARG A C 14
ATOM 9696 O O . ARG A 1 35 ? -0.691 -9.701 -16.456 1.00 31.21 35 ARG A O 14
ATOM 9717 N N . GLY A 1 36 ? -2.863 -9.113 -16.362 1.00 20.23 36 GLY A N 14
ATOM 9718 C CA . GLY A 1 36 ? -2.922 -8.717 -17.760 1.00 55.12 36 GLY A CA 14
ATOM 9719 C C . GLY A 1 36 ? -3.862 -9.598 -18.557 1.00 13.21 36 GLY A C 14
ATOM 9720 O O . GLY A 1 36 ? -4.204 -10.699 -18.121 1.00 34.10 36 GLY A O 14
ATOM 9724 N N . PHE A 1 37 ? -4.271 -9.122 -19.730 1.00 40.04 37 PHE A N 14
ATOM 9725 C CA . PHE A 1 37 ? -5.212 -9.855 -20.579 1.00 55.43 37 PHE A CA 14
ATOM 9726 C C . PHE A 1 37 ? -4.554 -11.116 -21.136 1.00 12.41 37 PHE A C 14
ATOM 9727 O O . PHE A 1 37 ? -5.212 -12.131 -21.373 1.00 43.22 37 PHE A O 14
ATOM 9744 N N . ARG A 1 38 ? -3.243 -11.038 -21.340 1.00 72.20 38 ARG A N 14
ATOM 9745 C CA . ARG A 1 38 ? -2.472 -12.149 -21.869 1.00 40.20 38 ARG A CA 14
ATOM 9746 C C . ARG A 1 38 ? -1.955 -13.039 -20.735 1.00 43.54 38 ARG A C 14
ATOM 9747 O O . ARG A 1 38 ? -1.199 -13.980 -20.972 1.00 15.24 38 ARG A O 14
ATOM 9768 N N . ARG A 1 39 ? -2.382 -12.736 -19.505 1.00 21.20 39 ARG A N 14
ATOM 9769 C CA . ARG A 1 39 ? -1.934 -13.470 -18.321 1.00 22.44 39 ARG A CA 14
ATOM 9770 C C . ARG A 1 39 ? -0.406 -13.478 -18.235 1.00 12.41 39 ARG A C 14
ATOM 9771 O O . ARG A 1 39 ? 0.242 -14.525 -18.374 1.00 53.20 39 ARG A O 14
ATOM 9792 N N . ARG A 1 40 ? 0.159 -12.294 -18.035 1.00 72.23 40 ARG A N 14
ATOM 9793 C CA . ARG A 1 40 ? 1.599 -12.136 -17.895 1.00 42.22 40 ARG A CA 14
ATOM 9794 C C . ARG A 1 40 ? 1.995 -12.419 -16.444 1.00 52.43 40 ARG A C 14
ATOM 9795 O O . ARG A 1 40 ? 1.336 -11.946 -15.516 1.00 51.14 40 ARG A O 14
ATOM 9816 N N . CYS A 1 41 ? 3.040 -13.214 -16.250 1.00 70.13 41 CYS A N 14
ATOM 9817 C CA . CYS A 1 41 ? 3.536 -13.510 -14.909 1.00 30.41 41 CYS A CA 14
ATOM 9818 C C . CYS A 1 41 ? 4.129 -12.259 -14.256 1.00 4.30 41 CYS A C 14
ATOM 9819 O O . CYS A 1 41 ? 5.107 -11.695 -14.749 1.00 74.34 41 CYS A O 14
ATOM 9826 N N . PHE A 1 42 ? 3.511 -11.824 -13.161 1.00 11.43 42 PHE A N 14
ATOM 9827 C CA . PHE A 1 42 ? 4.007 -10.700 -12.368 1.00 60.12 42 PHE A CA 14
ATOM 9828 C C . PHE A 1 42 ? 4.395 -11.182 -10.975 1.00 34.11 42 PHE A C 14
ATOM 9829 O O . PHE A 1 42 ? 3.785 -12.106 -10.433 1.00 5.24 42 PHE A O 14
ATOM 9846 N N . CYS A 1 43 ? 5.412 -10.554 -10.409 1.00 20.22 43 CYS A N 14
ATOM 9847 C CA . CYS A 1 43 ? 5.917 -10.919 -9.092 1.00 45.24 43 CYS A CA 14
ATOM 9848 C C . CYS A 1 43 ? 5.705 -9.778 -8.101 1.00 21.24 43 CYS A C 14
ATOM 9849 O O . CYS A 1 43 ? 5.653 -8.609 -8.485 1.00 32.43 43 CYS A O 14
ATOM 9856 N N . THR A 1 44 ? 5.578 -10.126 -6.824 1.00 54.40 44 THR A N 14
ATOM 9857 C CA . THR A 1 44 ? 5.294 -9.162 -5.772 1.00 64.04 44 THR A CA 14
ATOM 9858 C C . THR A 1 44 ? 6.192 -9.408 -4.560 1.00 4.13 44 THR A C 14
ATOM 9859 O O . THR A 1 44 ? 6.285 -10.534 -4.052 1.00 25.53 44 THR A O 14
ATOM 9870 N N . THR A 1 45 ? 6.857 -8.349 -4.114 1.00 50.22 45 THR A N 14
ATOM 9871 C CA . THR A 1 45 ? 7.759 -8.415 -2.974 1.00 63.21 45 THR A CA 14
ATOM 9872 C C . THR A 1 45 ? 7.537 -7.202 -2.068 1.00 34.32 45 THR A C 14
ATOM 9873 O O . THR A 1 45 ? 6.674 -6.361 -2.348 1.00 30.24 45 THR A O 14
ATOM 9884 N N . HIS A 1 46 ? 8.295 -7.121 -0.979 1.00 54.14 46 HIS A N 14
ATOM 9885 C CA . HIS A 1 46 ? 8.164 -6.024 -0.020 1.00 4.11 46 HIS A CA 14
ATOM 9886 C C . HIS A 1 46 ? 9.308 -5.027 -0.188 1.00 4.55 46 HIS A C 14
ATOM 9887 O O . HIS A 1 46 ? 10.458 -5.428 -0.398 1.00 42.44 46 HIS A O 14
ATOM 9902 N N . CYS A 1 47 ? 8.993 -3.738 -0.107 1.00 34.13 47 CYS A N 14
ATOM 9903 C CA . CYS A 1 47 ? 10.006 -2.686 -0.168 1.00 63.22 47 CYS A CA 14
ATOM 9904 C C . CYS A 1 47 ? 10.143 -2.006 1.199 1.00 51.23 47 CYS A C 14
ATOM 9905 O O . CYS A 1 47 ? 9.594 -0.896 1.384 1.00 13.20 47 CYS A O 14
ATOM 9913 N N . ARG A 1 1 ? 3.181 -1.046 1.128 1.00 43.02 1 ARG A N 15
ATOM 9914 C CA . ARG A 1 1 ? 4.130 -0.906 -0.002 1.00 31.13 1 ARG A CA 15
ATOM 9915 C C . ARG A 1 1 ? 4.435 -2.273 -0.605 1.00 52.12 1 ARG A C 15
ATOM 9916 O O . ARG A 1 1 ? 5.204 -3.053 -0.038 1.00 32.51 1 ARG A O 15
ATOM 9939 N N . THR A 1 2 ? 3.818 -2.571 -1.739 1.00 75.21 2 THR A N 15
ATOM 9940 C CA . THR A 1 2 ? 4.085 -3.806 -2.461 1.00 22.42 2 THR A CA 15
ATOM 9941 C C . THR A 1 2 ? 4.905 -3.516 -3.716 1.00 24.24 2 THR A C 15
ATOM 9942 O O . THR A 1 2 ? 4.747 -2.469 -4.347 1.00 73.35 2 THR A O 15
ATOM 9953 N N . CYS A 1 3 ? 5.789 -4.441 -4.060 1.00 4.32 3 CYS A N 15
ATOM 9954 C CA . CYS A 1 3 ? 6.635 -4.314 -5.237 1.00 32.41 3 CYS A CA 15
ATOM 9955 C C . CYS A 1 3 ? 6.270 -5.407 -6.240 1.00 43.53 3 CYS A C 15
ATOM 9956 O O . CYS A 1 3 ? 6.464 -6.593 -5.966 1.00 51.11 3 CYS A O 15
ATOM 9963 N N . GLU A 1 4 ? 5.734 -5.010 -7.391 1.00 30.34 4 GLU A N 15
ATOM 9964 C CA . GLU A 1 4 ? 5.356 -5.962 -8.434 1.00 32.15 4 GLU A CA 15
ATOM 9965 C C . GLU A 1 4 ? 6.219 -5.752 -9.665 1.00 20.22 4 GLU A C 15
ATOM 9966 O O . GLU A 1 4 ? 6.337 -4.637 -10.179 1.00 73.55 4 GLU A O 15
ATOM 9978 N N . SER A 1 5 ? 6.811 -6.832 -10.122 1.00 2.13 5 SER A N 15
ATOM 9979 C CA . SER A 1 5 ? 7.629 -6.828 -11.323 1.00 44.33 5 SER A CA 15
ATOM 9980 C C . SER A 1 5 ? 7.094 -7.886 -12.270 1.00 2.03 5 SER A C 15
ATOM 9981 O O . SER A 1 5 ? 6.159 -8.605 -11.921 1.00 22.41 5 SER A O 15
ATOM 9989 N N . GLN A 1 6 ? 7.691 -8.011 -13.442 1.00 34.12 6 GLN A N 15
ATOM 9990 C CA . GLN A 1 6 ? 7.198 -8.941 -14.449 1.00 21.51 6 GLN A CA 15
ATOM 9991 C C . GLN A 1 6 ? 8.236 -10.031 -14.662 1.00 30.15 6 GLN A C 15
ATOM 9992 O O . GLN A 1 6 ? 9.435 -9.802 -14.467 1.00 3.10 6 GLN A O 15
ATOM 10006 N N . SER A 1 7 ? 7.785 -11.207 -15.070 1.00 54.01 7 SER A N 15
ATOM 10007 C CA . SER A 1 7 ? 8.650 -12.370 -15.151 1.00 13.04 7 SER A CA 15
ATOM 10008 C C . SER A 1 7 ? 8.826 -12.798 -16.602 1.00 64.32 7 SER A C 15
ATOM 10009 O O . SER A 1 7 ? 7.956 -13.445 -17.188 1.00 1.34 7 SER A O 15
ATOM 10017 N N . HIS A 1 8 ? 9.952 -12.400 -17.181 1.00 53.55 8 HIS A N 15
ATOM 10018 C CA . HIS A 1 8 ? 10.284 -12.736 -18.557 1.00 31.43 8 HIS A CA 15
ATOM 10019 C C . HIS A 1 8 ? 11.132 -14.008 -18.586 1.00 33.54 8 HIS A C 15
ATOM 10020 O O . HIS A 1 8 ? 11.602 -14.438 -19.638 1.00 73.11 8 HIS A O 15
ATOM 10035 N N . LYS A 1 9 ? 11.345 -14.584 -17.404 1.00 31.32 9 LYS A N 15
ATOM 10036 C CA . LYS A 1 9 ? 11.989 -15.888 -17.280 1.00 60.14 9 LYS A CA 15
ATOM 10037 C C . LYS A 1 9 ? 11.010 -16.979 -17.705 1.00 1.35 9 LYS A C 15
ATOM 10038 O O . LYS A 1 9 ? 11.403 -18.012 -18.250 1.00 25.03 9 LYS A O 15
ATOM 10057 N N . PHE A 1 10 ? 9.728 -16.731 -17.447 1.00 55.25 10 PHE A N 15
ATOM 10058 C CA . PHE A 1 10 ? 8.664 -17.638 -17.847 1.00 53.11 10 PHE A CA 15
ATOM 10059 C C . PHE A 1 10 ? 8.378 -17.437 -19.333 1.00 14.43 10 PHE A C 15
ATOM 10060 O O . PHE A 1 10 ? 8.003 -16.341 -19.755 1.00 34.13 10 PHE A O 15
ATOM 10077 N N . LYS A 1 11 ? 8.582 -18.484 -20.124 1.00 11.03 11 LYS A N 15
ATOM 10078 C CA . LYS A 1 11 ? 8.413 -18.396 -21.569 1.00 41.40 11 LYS A CA 15
ATOM 10079 C C . LYS A 1 11 ? 6.962 -18.660 -21.957 1.00 10.21 11 LYS A C 15
ATOM 10080 O O . LYS A 1 11 ? 6.450 -19.772 -21.795 1.00 0.33 11 LYS A O 15
ATOM 10099 N N . GLY A 1 12 ? 6.319 -17.627 -22.473 1.00 4.51 12 GLY A N 15
ATOM 10100 C CA . GLY A 1 12 ? 4.921 -17.708 -22.857 1.00 62.32 12 GLY A CA 15
ATOM 10101 C C . GLY A 1 12 ? 3.996 -17.202 -21.762 1.00 63.52 12 GLY A C 15
ATOM 10102 O O . GLY A 1 12 ? 4.459 -16.850 -20.675 1.00 5.32 12 GLY A O 15
ATOM 10106 N N . PRO A 1 13 ? 2.677 -17.134 -22.026 1.00 33.45 13 PRO A N 15
ATOM 10107 C CA . PRO A 1 13 ? 1.691 -16.723 -21.019 1.00 14.13 13 PRO A CA 15
ATOM 10108 C C . PRO A 1 13 ? 1.483 -17.801 -19.957 1.00 61.15 13 PRO A C 15
ATOM 10109 O O . PRO A 1 13 ? 1.869 -18.962 -20.152 1.00 52.35 13 PRO A O 15
ATOM 10120 N N . CYS A 1 14 ? 0.869 -17.418 -18.844 1.00 44.42 14 CYS A N 15
ATOM 10121 C CA . CYS A 1 14 ? 0.628 -18.338 -17.737 1.00 5.53 14 CYS A CA 15
ATOM 10122 C C . CYS A 1 14 ? -0.249 -19.516 -18.158 1.00 24.15 14 CYS A C 15
ATOM 10123 O O . CYS A 1 14 ? -1.479 -19.422 -18.160 1.00 72.15 14 CYS A O 15
ATOM 10130 N N . ALA A 1 15 ? 0.400 -20.611 -18.545 1.00 73.41 15 ALA A N 15
ATOM 10131 C CA . ALA A 1 15 ? -0.293 -21.874 -18.767 1.00 61.31 15 ALA A CA 15
ATOM 10132 C C . ALA A 1 15 ? -0.830 -22.398 -17.437 1.00 10.24 15 ALA A C 15
ATOM 10133 O O . ALA A 1 15 ? -1.853 -23.081 -17.386 1.00 70.15 15 ALA A O 15
ATOM 10140 N N . SER A 1 16 ? -0.124 -22.050 -16.364 1.00 34.34 16 SER A N 15
ATOM 10141 C CA . SER A 1 16 ? -0.511 -22.426 -15.012 1.00 12.41 16 SER A CA 15
ATOM 10142 C C . SER A 1 16 ? -0.076 -21.347 -14.021 1.00 23.11 16 SER A C 15
ATOM 10143 O O . SER A 1 16 ? 1.108 -20.991 -13.959 1.00 25.23 16 SER A O 15
ATOM 10151 N N . ASP A 1 17 ? -1.036 -20.822 -13.262 1.00 22.52 17 ASP A N 15
ATOM 10152 C CA . ASP A 1 17 ? -0.752 -19.845 -12.210 1.00 3.52 17 ASP A CA 15
ATOM 10153 C C . ASP A 1 17 ? 0.195 -20.446 -11.179 1.00 25.45 17 ASP A C 15
ATOM 10154 O O . ASP A 1 17 ? 1.026 -19.746 -10.598 1.00 45.35 17 ASP A O 15
ATOM 10163 N N . HIS A 1 18 ? 0.061 -21.753 -10.966 1.00 72.41 18 HIS A N 15
ATOM 10164 C CA . HIS A 1 18 ? 0.908 -22.475 -10.020 1.00 53.42 18 HIS A CA 15
ATOM 10165 C C . HIS A 1 18 ? 2.354 -22.448 -10.488 1.00 24.22 18 HIS A C 15
ATOM 10166 O O . HIS A 1 18 ? 3.256 -22.088 -9.734 1.00 64.34 18 HIS A O 15
ATOM 10181 N N . ASN A 1 19 ? 2.556 -22.849 -11.742 1.00 53.15 19 ASN A N 15
ATOM 10182 C CA . ASN A 1 19 ? 3.890 -22.914 -12.333 1.00 52.02 19 ASN A CA 15
ATOM 10183 C C . ASN A 1 19 ? 4.539 -21.533 -12.313 1.00 71.33 19 ASN A C 15
ATOM 10184 O O . ASN A 1 19 ? 5.681 -21.383 -11.880 1.00 24.13 19 ASN A O 15
ATOM 10195 N N . CYS A 1 20 ? 3.786 -20.530 -12.749 1.00 72.21 20 CYS A N 15
ATOM 10196 C CA . CYS A 1 20 ? 4.270 -19.153 -12.791 1.00 15.22 20 CYS A CA 15
ATOM 10197 C C . CYS A 1 20 ? 4.697 -18.684 -11.397 1.00 53.20 20 CYS A C 15
ATOM 10198 O O . CYS A 1 20 ? 5.808 -18.179 -11.210 1.00 43.15 20 CYS A O 15
ATOM 10205 N N . ALA A 1 21 ? 3.817 -18.881 -10.415 1.00 72.35 21 ALA A N 15
ATOM 10206 C CA . ALA A 1 21 ? 4.094 -18.488 -9.038 1.00 64.13 21 ALA A CA 15
ATOM 10207 C C . ALA A 1 21 ? 5.321 -19.224 -8.510 1.00 41.21 21 ALA A C 15
ATOM 10208 O O . ALA A 1 21 ? 6.206 -18.623 -7.894 1.00 2.53 21 ALA A O 15
ATOM 10215 N N . SER A 1 22 ? 5.371 -20.524 -8.778 1.00 53.34 22 SER A N 15
ATOM 10216 C CA . SER A 1 22 ? 6.490 -21.362 -8.370 1.00 74.31 22 SER A CA 15
ATOM 10217 C C . SER A 1 22 ? 7.792 -20.814 -8.954 1.00 10.14 22 SER A C 15
ATOM 10218 O O . SER A 1 22 ? 8.828 -20.789 -8.284 1.00 71.31 22 SER A O 15
ATOM 10226 N N . VAL A 1 23 ? 7.713 -20.354 -10.202 1.00 12.42 23 VAL A N 15
ATOM 10227 C CA . VAL A 1 23 ? 8.848 -19.756 -10.893 1.00 35.04 23 VAL A CA 15
ATOM 10228 C C . VAL A 1 23 ? 9.307 -18.477 -10.184 1.00 62.40 23 VAL A C 15
ATOM 10229 O O . VAL A 1 23 ? 10.504 -18.296 -9.940 1.00 42.43 23 VAL A O 15
ATOM 10242 N N . CYS A 1 24 ? 8.361 -17.602 -9.835 1.00 22.10 24 CYS A N 15
ATOM 10243 C CA . CYS A 1 24 ? 8.681 -16.403 -9.053 1.00 23.54 24 CYS A CA 15
ATOM 10244 C C . CYS A 1 24 ? 9.408 -16.789 -7.763 1.00 42.03 24 CYS A C 15
ATOM 10245 O O . CYS A 1 24 ? 10.395 -16.155 -7.377 1.00 21.00 24 CYS A O 15
ATOM 10252 N N . GLN A 1 25 ? 8.926 -17.853 -7.121 1.00 72.15 25 GLN A N 15
ATOM 10253 C CA . GLN A 1 25 ? 9.507 -18.335 -5.870 1.00 5.42 25 GLN A CA 15
ATOM 10254 C C . GLN A 1 25 ? 10.933 -18.850 -6.084 1.00 75.43 25 GLN A C 15
ATOM 10255 O O . GLN A 1 25 ? 11.829 -18.579 -5.277 1.00 12.23 25 GLN A O 15
ATOM 10269 N N . THR A 1 26 ? 11.133 -19.597 -7.165 1.00 4.11 26 THR A N 15
ATOM 10270 C CA . THR A 1 26 ? 12.436 -20.178 -7.463 1.00 73.02 26 THR A CA 15
ATOM 10271 C C . THR A 1 26 ? 13.447 -19.094 -7.824 1.00 31.45 26 THR A C 15
ATOM 10272 O O . THR A 1 26 ? 14.641 -19.230 -7.544 1.00 32.44 26 THR A O 15
ATOM 10283 N N . GLU A 1 27 ? 12.966 -18.015 -8.432 1.00 72.22 27 GLU A N 15
ATOM 10284 C CA . GLU A 1 27 ? 13.819 -16.878 -8.755 1.00 65.35 27 GLU A CA 15
ATOM 10285 C C . GLU A 1 27 ? 14.373 -16.251 -7.475 1.00 1.04 27 GLU A C 15
ATOM 10286 O O . GLU A 1 27 ? 15.576 -16.323 -7.217 1.00 42.33 27 GLU A O 15
ATOM 10298 N N . ARG A 1 28 ? 13.490 -15.662 -6.667 1.00 32.35 28 ARG A N 15
ATOM 10299 C CA . ARG A 1 28 ? 13.882 -15.021 -5.406 1.00 74.33 28 ARG A CA 15
ATOM 10300 C C . ARG A 1 28 ? 12.702 -14.989 -4.436 1.00 54.03 28 ARG A C 15
ATOM 10301 O O . ARG A 1 28 ? 11.648 -15.566 -4.709 1.00 54.34 28 ARG A O 15
ATOM 10322 N N . PHE A 1 29 ? 12.891 -14.321 -3.298 1.00 70.41 29 PHE A N 15
ATOM 10323 C CA . PHE A 1 29 ? 11.818 -14.139 -2.325 1.00 50.13 29 PHE A CA 15
ATOM 10324 C C . PHE A 1 29 ? 10.798 -13.141 -2.861 1.00 53.05 29 PHE A C 15
ATOM 10325 O O . PHE A 1 29 ? 10.871 -11.937 -2.603 1.00 31.22 29 PHE A O 15
ATOM 10342 N N . SER A 1 30 ? 9.868 -13.668 -3.643 1.00 14.23 30 SER A N 15
ATOM 10343 C CA . SER A 1 30 ? 8.876 -12.886 -4.341 1.00 54.40 30 SER A CA 15
ATOM 10344 C C . SER A 1 30 ? 7.703 -13.796 -4.684 1.00 31.23 30 SER A C 15
ATOM 10345 O O . SER A 1 30 ? 7.868 -14.792 -5.391 1.00 54.14 30 SER A O 15
ATOM 10353 N N . GLY A 1 31 ? 6.545 -13.486 -4.128 1.00 51.23 31 GLY A N 15
ATOM 10354 C CA . GLY A 1 31 ? 5.328 -14.213 -4.458 1.00 64.41 31 GLY A CA 15
ATOM 10355 C C . GLY A 1 31 ? 5.015 -14.126 -5.940 1.00 43.32 31 GLY A C 15
ATOM 10356 O O . GLY A 1 31 ? 5.664 -13.374 -6.666 1.00 71.13 31 GLY A O 15
ATOM 10360 N N . GLY A 1 32 ? 4.021 -14.873 -6.396 1.00 2.22 32 GLY A N 15
ATOM 10361 C CA . GLY A 1 32 ? 3.703 -14.889 -7.813 1.00 13.32 32 GLY A CA 15
ATOM 10362 C C . GLY A 1 32 ? 2.243 -14.613 -8.085 1.00 42.12 32 GLY A C 15
ATOM 10363 O O . GLY A 1 32 ? 1.378 -14.937 -7.267 1.00 32.43 32 GLY A O 15
ATOM 10367 N N . ARG A 1 33 ? 1.975 -14.009 -9.233 1.00 23.31 33 ARG A N 15
ATOM 10368 C CA . ARG A 1 33 ? 0.617 -13.731 -9.678 1.00 13.23 33 ARG A CA 15
ATOM 10369 C C . ARG A 1 33 ? 0.594 -13.592 -11.196 1.00 4.43 33 ARG A C 15
ATOM 10370 O O . ARG A 1 33 ? 1.570 -13.153 -11.799 1.00 24.33 33 ARG A O 15
ATOM 10391 N N . CYS A 1 34 ? -0.516 -13.966 -11.806 1.00 61.24 34 CYS A N 15
ATOM 10392 C CA . CYS A 1 34 ? -0.707 -13.787 -13.238 1.00 3.41 34 CYS A CA 15
ATOM 10393 C C . CYS A 1 34 ? -1.835 -12.797 -13.466 1.00 5.43 34 CYS A C 15
ATOM 10394 O O . CYS A 1 34 ? -2.997 -13.091 -13.172 1.00 15.55 34 CYS A O 15
ATOM 10401 N N . ARG A 1 35 ? -1.500 -11.611 -13.969 1.00 15.23 35 ARG A N 15
ATOM 10402 C CA . ARG A 1 35 ? -2.489 -10.545 -14.097 1.00 20.43 35 ARG A CA 15
ATOM 10403 C C . ARG A 1 35 ? -2.432 -9.904 -15.480 1.00 63.44 35 ARG A C 15
ATOM 10404 O O . ARG A 1 35 ? -1.357 -9.589 -16.002 1.00 31.21 35 ARG A O 15
ATOM 10425 N N . GLY A 1 36 ? -3.608 -9.741 -16.074 1.00 20.23 36 GLY A N 15
ATOM 10426 C CA . GLY A 1 36 ? -3.719 -9.279 -17.446 1.00 55.12 36 GLY A CA 15
ATOM 10427 C C . GLY A 1 36 ? -4.471 -10.289 -18.287 1.00 13.21 36 GLY A C 15
ATOM 10428 O O . GLY A 1 36 ? -4.476 -11.478 -17.965 1.00 34.10 36 GLY A O 15
ATOM 10432 N N . PHE A 1 37 ? -5.089 -9.830 -19.369 1.00 40.04 37 PHE A N 15
ATOM 10433 C CA . PHE A 1 37 ? -5.930 -10.689 -20.206 1.00 55.43 37 PHE A CA 15
ATOM 10434 C C . PHE A 1 37 ? -5.082 -11.733 -20.934 1.00 12.41 37 PHE A C 15
ATOM 10435 O O . PHE A 1 37 ? -5.569 -12.802 -21.311 1.00 43.22 37 PHE A O 15
ATOM 10452 N N . ARG A 1 38 ? -3.805 -11.418 -21.112 1.00 72.20 38 ARG A N 15
ATOM 10453 C CA . ARG A 1 38 ? -2.858 -12.328 -21.751 1.00 40.20 38 ARG A CA 15
ATOM 10454 C C . ARG A 1 38 ? -2.303 -13.330 -20.731 1.00 43.54 38 ARG A C 15
ATOM 10455 O O . ARG A 1 38 ? -1.525 -14.216 -21.078 1.00 15.24 38 ARG A O 15
ATOM 10476 N N . ARG A 1 39 ? -2.749 -13.204 -19.477 1.00 21.20 39 ARG A N 15
ATOM 10477 C CA . ARG A 1 39 ? -2.196 -13.975 -18.359 1.00 22.44 39 ARG A CA 15
ATOM 10478 C C . ARG A 1 39 ? -0.692 -13.737 -18.266 1.00 12.41 39 ARG A C 15
ATOM 10479 O O . ARG A 1 39 ? 0.111 -14.617 -18.585 1.00 53.20 39 ARG A O 15
ATOM 10500 N N . ARG A 1 40 ? -0.318 -12.530 -17.864 1.00 72.23 40 ARG A N 15
ATOM 10501 C CA . ARG A 1 40 ? 1.086 -12.152 -17.793 1.00 42.22 40 ARG A CA 15
ATOM 10502 C C . ARG A 1 40 ? 1.639 -12.390 -16.389 1.00 52.43 40 ARG A C 15
ATOM 10503 O O . ARG A 1 40 ? 1.003 -12.027 -15.390 1.00 51.14 40 ARG A O 15
ATOM 10524 N N . CYS A 1 41 ? 2.814 -13.014 -16.332 1.00 70.13 41 CYS A N 15
ATOM 10525 C CA . CYS A 1 41 ? 3.478 -13.338 -15.070 1.00 30.41 41 CYS A CA 15
ATOM 10526 C C . CYS A 1 41 ? 4.061 -12.102 -14.390 1.00 4.30 41 CYS A C 15
ATOM 10527 O O . CYS A 1 41 ? 4.852 -11.360 -14.986 1.00 74.34 41 CYS A O 15
ATOM 10534 N N . PHE A 1 42 ? 3.654 -11.899 -13.142 1.00 11.43 42 PHE A N 15
ATOM 10535 C CA . PHE A 1 42 ? 4.206 -10.863 -12.280 1.00 60.12 42 PHE A CA 15
ATOM 10536 C C . PHE A 1 42 ? 4.625 -11.485 -10.951 1.00 34.11 42 PHE A C 15
ATOM 10537 O O . PHE A 1 42 ? 3.971 -12.407 -10.458 1.00 5.24 42 PHE A O 15
ATOM 10554 N N . CYS A 1 43 ? 5.706 -10.987 -10.374 1.00 20.22 43 CYS A N 15
ATOM 10555 C CA . CYS A 1 43 ? 6.165 -11.463 -9.074 1.00 45.24 43 CYS A CA 15
ATOM 10556 C C . CYS A 1 43 ? 6.047 -10.329 -8.061 1.00 21.24 43 CYS A C 15
ATOM 10557 O O . CYS A 1 43 ? 6.420 -9.185 -8.350 1.00 32.43 43 CYS A O 15
ATOM 10564 N N . THR A 1 44 ? 5.513 -10.640 -6.882 1.00 54.40 44 THR A N 15
ATOM 10565 C CA . THR A 1 44 ? 5.239 -9.632 -5.864 1.00 64.04 44 THR A CA 15
ATOM 10566 C C . THR A 1 44 ? 6.103 -9.837 -4.619 1.00 4.13 44 THR A C 15
ATOM 10567 O O . THR A 1 44 ? 5.996 -10.854 -3.924 1.00 25.53 44 THR A O 15
ATOM 10578 N N . THR A 1 45 ? 6.958 -8.862 -4.355 1.00 50.22 45 THR A N 15
ATOM 10579 C CA . THR A 1 45 ? 7.770 -8.827 -3.148 1.00 63.21 45 THR A CA 15
ATOM 10580 C C . THR A 1 45 ? 7.465 -7.538 -2.388 1.00 34.32 45 THR A C 15
ATOM 10581 O O . THR A 1 45 ? 6.627 -6.746 -2.825 1.00 30.24 45 THR A O 15
ATOM 10592 N N . HIS A 1 46 ? 8.117 -7.325 -1.253 1.00 54.14 46 HIS A N 15
ATOM 10593 C CA . HIS A 1 46 ? 7.920 -6.096 -0.482 1.00 4.11 46 HIS A CA 15
ATOM 10594 C C . HIS A 1 46 ? 9.217 -5.306 -0.392 1.00 4.55 46 HIS A C 15
ATOM 10595 O O . HIS A 1 46 ? 9.342 -4.394 0.429 1.00 42.44 46 HIS A O 15
ATOM 10610 N N . CYS A 1 47 ? 10.156 -5.651 -1.266 1.00 34.13 47 CYS A N 15
ATOM 10611 C CA . CYS A 1 47 ? 11.450 -4.971 -1.357 1.00 63.22 47 CYS A CA 15
ATOM 10612 C C . CYS A 1 47 ? 12.188 -4.985 -0.010 1.00 51.23 47 CYS A C 15
ATOM 10613 O O . CYS A 1 47 ? 12.120 -3.984 0.735 1.00 13.20 47 CYS A O 15
ATOM 10621 N N . ARG A 1 1 ? 3.806 -2.045 2.371 1.00 43.02 1 ARG A N 16
ATOM 10622 C CA . ARG A 1 1 ? 4.849 -1.738 1.362 1.00 31.13 1 ARG A CA 16
ATOM 10623 C C . ARG A 1 1 ? 5.094 -2.960 0.478 1.00 52.12 1 ARG A C 16
ATOM 10624 O O . ARG A 1 1 ? 5.487 -4.024 0.966 1.00 32.51 1 ARG A O 16
ATOM 10647 N N . THR A 1 2 ? 4.860 -2.815 -0.821 1.00 75.21 2 THR A N 16
ATOM 10648 C CA . THR A 1 2 ? 5.002 -3.924 -1.760 1.00 22.42 2 THR A CA 16
ATOM 10649 C C . THR A 1 2 ? 5.457 -3.420 -3.128 1.00 24.24 2 THR A C 16
ATOM 10650 O O . THR A 1 2 ? 5.122 -2.305 -3.532 1.00 73.35 2 THR A O 16
ATOM 10661 N N . CYS A 1 3 ? 6.232 -4.242 -3.823 1.00 4.32 3 CYS A N 16
ATOM 10662 C CA . CYS A 1 3 ? 6.690 -3.937 -5.171 1.00 32.41 3 CYS A CA 16
ATOM 10663 C C . CYS A 1 3 ? 6.395 -5.117 -6.089 1.00 43.53 3 CYS A C 16
ATOM 10664 O O . CYS A 1 3 ? 6.761 -6.256 -5.783 1.00 51.11 3 CYS A O 16
ATOM 10671 N N . GLU A 1 4 ? 5.719 -4.845 -7.200 1.00 30.34 4 GLU A N 16
ATOM 10672 C CA . GLU A 1 4 ? 5.328 -5.884 -8.142 1.00 32.15 4 GLU A CA 16
ATOM 10673 C C . GLU A 1 4 ? 5.759 -5.505 -9.556 1.00 20.22 4 GLU A C 16
ATOM 10674 O O . GLU A 1 4 ? 5.459 -4.412 -10.042 1.00 73.55 4 GLU A O 16
ATOM 10686 N N . SER A 1 5 ? 6.489 -6.410 -10.198 1.00 2.13 5 SER A N 16
ATOM 10687 C CA . SER A 1 5 ? 6.997 -6.193 -11.547 1.00 44.33 5 SER A CA 16
ATOM 10688 C C . SER A 1 5 ? 6.526 -7.320 -12.463 1.00 2.03 5 SER A C 16
ATOM 10689 O O . SER A 1 5 ? 5.796 -8.214 -12.031 1.00 22.41 5 SER A O 16
ATOM 10697 N N . GLN A 1 6 ? 6.972 -7.295 -13.711 1.00 34.12 6 GLN A N 16
ATOM 10698 C CA . GLN A 1 6 ? 6.513 -8.242 -14.720 1.00 21.51 6 GLN A CA 16
ATOM 10699 C C . GLN A 1 6 ? 7.664 -9.141 -15.161 1.00 30.15 6 GLN A C 16
ATOM 10700 O O . GLN A 1 6 ? 8.764 -8.664 -15.443 1.00 3.10 6 GLN A O 16
ATOM 10714 N N . SER A 1 7 ? 7.401 -10.442 -15.228 1.00 54.01 7 SER A N 16
ATOM 10715 C CA . SER A 1 7 ? 8.436 -11.422 -15.541 1.00 13.04 7 SER A CA 16
ATOM 10716 C C . SER A 1 7 ? 8.141 -12.099 -16.872 1.00 64.32 7 SER A C 16
ATOM 10717 O O . SER A 1 7 ? 7.091 -12.720 -17.047 1.00 1.34 7 SER A O 16
ATOM 10725 N N . HIS A 1 8 ? 9.068 -11.963 -17.813 1.00 53.55 8 HIS A N 16
ATOM 10726 C CA . HIS A 1 8 ? 8.956 -12.627 -19.108 1.00 31.43 8 HIS A CA 16
ATOM 10727 C C . HIS A 1 8 ? 9.879 -13.847 -19.133 1.00 33.54 8 HIS A C 16
ATOM 10728 O O . HIS A 1 8 ? 10.094 -14.459 -20.179 1.00 73.11 8 HIS A O 16
ATOM 10743 N N . LYS A 1 9 ? 10.419 -14.192 -17.961 1.00 31.32 9 LYS A N 16
ATOM 10744 C CA . LYS A 1 9 ? 11.275 -15.368 -17.814 1.00 60.14 9 LYS A CA 16
ATOM 10745 C C . LYS A 1 9 ? 10.447 -16.633 -18.033 1.00 1.35 9 LYS A C 16
ATOM 10746 O O . LYS A 1 9 ? 10.930 -17.632 -18.575 1.00 25.03 9 LYS A O 16
ATOM 10765 N N . PHE A 1 10 ? 9.197 -16.573 -17.586 1.00 55.25 10 PHE A N 16
ATOM 10766 C CA . PHE A 1 10 ? 8.228 -17.637 -17.819 1.00 53.11 10 PHE A CA 16
ATOM 10767 C C . PHE A 1 10 ? 7.854 -17.667 -19.308 1.00 14.43 10 PHE A C 16
ATOM 10768 O O . PHE A 1 10 ? 8.368 -16.873 -20.099 1.00 34.13 10 PHE A O 16
ATOM 10785 N N . LYS A 1 11 ? 6.962 -18.567 -19.695 1.00 11.03 11 LYS A N 16
ATOM 10786 C CA . LYS A 1 11 ? 6.605 -18.745 -21.105 1.00 41.40 11 LYS A CA 16
ATOM 10787 C C . LYS A 1 11 ? 5.618 -17.677 -21.592 1.00 10.21 11 LYS A C 16
ATOM 10788 O O . LYS A 1 11 ? 4.758 -17.957 -22.428 1.00 0.33 11 LYS A O 16
ATOM 10807 N N . GLY A 1 12 ? 5.776 -16.453 -21.098 1.00 4.51 12 GLY A N 16
ATOM 10808 C CA . GLY A 1 12 ? 4.927 -15.349 -21.517 1.00 62.32 12 GLY A CA 16
ATOM 10809 C C . GLY A 1 12 ? 3.512 -15.483 -20.986 1.00 63.52 12 GLY A C 16
ATOM 10810 O O . GLY A 1 12 ? 3.295 -15.347 -19.778 1.00 5.32 12 GLY A O 16
ATOM 10814 N N . PRO A 1 13 ? 2.523 -15.735 -21.867 1.00 33.45 13 PRO A N 16
ATOM 10815 C CA . PRO A 1 13 ? 1.136 -15.971 -21.453 1.00 14.13 13 PRO A CA 16
ATOM 10816 C C . PRO A 1 13 ? 1.042 -17.101 -20.425 1.00 61.15 13 PRO A C 16
ATOM 10817 O O . PRO A 1 13 ? 1.116 -18.284 -20.775 1.00 52.35 13 PRO A O 16
ATOM 10828 N N . CYS A 1 14 ? 0.911 -16.714 -19.162 1.00 44.42 14 CYS A N 16
ATOM 10829 C CA . CYS A 1 14 ? 0.842 -17.649 -18.045 1.00 5.53 14 CYS A CA 16
ATOM 10830 C C . CYS A 1 14 ? -0.152 -18.777 -18.308 1.00 24.15 14 CYS A C 16
ATOM 10831 O O . CYS A 1 14 ? -1.367 -18.562 -18.335 1.00 72.15 14 CYS A O 16
ATOM 10838 N N . ALA A 1 15 ? 0.379 -19.972 -18.538 1.00 73.41 15 ALA A N 16
ATOM 10839 C CA . ALA A 1 15 ? -0.442 -21.163 -18.703 1.00 61.31 15 ALA A CA 16
ATOM 10840 C C . ALA A 1 15 ? -1.046 -21.579 -17.365 1.00 10.24 15 ALA A C 16
ATOM 10841 O O . ALA A 1 15 ? -2.215 -21.960 -17.286 1.00 70.15 15 ALA A O 16
ATOM 10848 N N . SER A 1 16 ? -0.242 -21.479 -16.309 1.00 34.34 16 SER A N 16
ATOM 10849 C CA . SER A 1 16 ? -0.669 -21.880 -14.973 1.00 12.41 16 SER A CA 16
ATOM 10850 C C . SER A 1 16 ? -0.097 -20.936 -13.912 1.00 23.11 16 SER A C 16
ATOM 10851 O O . SER A 1 16 ? 1.128 -20.785 -13.788 1.00 25.23 16 SER A O 16
ATOM 10859 N N . ASP A 1 17 ? -1.000 -20.325 -13.145 1.00 22.52 17 ASP A N 16
ATOM 10860 C CA . ASP A 1 17 ? -0.633 -19.387 -12.081 1.00 3.52 17 ASP A CA 16
ATOM 10861 C C . ASP A 1 17 ? 0.338 -20.046 -11.103 1.00 25.45 17 ASP A C 16
ATOM 10862 O O . ASP A 1 17 ? 1.351 -19.458 -10.720 1.00 45.35 17 ASP A O 16
ATOM 10871 N N . HIS A 1 18 ? 0.034 -21.288 -10.737 1.00 72.41 18 HIS A N 16
ATOM 10872 C CA . HIS A 1 18 ? 0.869 -22.057 -9.814 1.00 53.42 18 HIS A CA 16
ATOM 10873 C C . HIS A 1 18 ? 2.292 -22.185 -10.349 1.00 24.22 18 HIS A C 16
ATOM 10874 O O . HIS A 1 18 ? 3.260 -22.078 -9.597 1.00 64.34 18 HIS A O 16
ATOM 10889 N N . ASN A 1 19 ? 2.411 -22.425 -11.650 1.00 53.15 19 ASN A N 16
ATOM 10890 C CA . ASN A 1 19 ? 3.714 -22.656 -12.269 1.00 52.02 19 ASN A CA 16
ATOM 10891 C C . ASN A 1 19 ? 4.519 -21.368 -12.313 1.00 71.33 19 ASN A C 16
ATOM 10892 O O . ASN A 1 19 ? 5.700 -21.358 -11.968 1.00 24.13 19 ASN A O 16
ATOM 10903 N N . CYS A 1 20 ? 3.872 -20.281 -12.721 1.00 72.21 20 CYS A N 16
ATOM 10904 C CA . CYS A 1 20 ? 4.526 -18.975 -12.748 1.00 15.22 20 CYS A CA 16
ATOM 10905 C C . CYS A 1 20 ? 4.989 -18.612 -11.334 1.00 53.20 20 CYS A C 16
ATOM 10906 O O . CYS A 1 20 ? 6.117 -18.139 -11.128 1.00 43.15 20 CYS A O 16
ATOM 10913 N N . ALA A 1 21 ? 4.122 -18.892 -10.357 1.00 72.35 21 ALA A N 16
ATOM 10914 C CA . ALA A 1 21 ? 4.423 -18.644 -8.952 1.00 64.13 21 ALA A CA 16
ATOM 10915 C C . ALA A 1 21 ? 5.638 -19.448 -8.507 1.00 41.21 21 ALA A C 16
ATOM 10916 O O . ALA A 1 21 ? 6.591 -18.892 -7.966 1.00 2.53 21 ALA A O 16
ATOM 10923 N N . SER A 1 22 ? 5.602 -20.753 -8.765 1.00 53.34 22 SER A N 16
ATOM 10924 C CA . SER A 1 22 ? 6.679 -21.658 -8.369 1.00 74.31 22 SER A CA 16
ATOM 10925 C C . SER A 1 22 ? 8.016 -21.171 -8.932 1.00 10.14 22 SER A C 16
ATOM 10926 O O . SER A 1 22 ? 9.015 -21.104 -8.218 1.00 71.31 22 SER A O 16
ATOM 10934 N N . VAL A 1 23 ? 8.011 -20.804 -10.211 1.00 12.42 23 VAL A N 16
ATOM 10935 C CA . VAL A 1 23 ? 9.201 -20.287 -10.878 1.00 35.04 23 VAL A CA 16
ATOM 10936 C C . VAL A 1 23 ? 9.738 -19.048 -10.148 1.00 62.40 23 VAL A C 16
ATOM 10937 O O . VAL A 1 23 ? 10.878 -19.042 -9.659 1.00 42.43 23 VAL A O 16
ATOM 10950 N N . CYS A 1 24 ? 8.899 -18.026 -10.030 1.00 22.10 24 CYS A N 16
ATOM 10951 C CA . CYS A 1 24 ? 9.308 -16.769 -9.406 1.00 23.54 24 CYS A CA 16
ATOM 10952 C C . CYS A 1 24 ? 9.752 -16.991 -7.952 1.00 42.03 24 CYS A C 16
ATOM 10953 O O . CYS A 1 24 ? 10.648 -16.302 -7.451 1.00 21.00 24 CYS A O 16
ATOM 10960 N N . GLN A 1 25 ? 9.139 -17.972 -7.286 1.00 72.15 25 GLN A N 16
ATOM 10961 C CA . GLN A 1 25 ? 9.451 -18.272 -5.887 1.00 5.42 25 GLN A CA 16
ATOM 10962 C C . GLN A 1 25 ? 10.741 -19.084 -5.765 1.00 75.43 25 GLN A C 16
ATOM 10963 O O . GLN A 1 25 ? 11.481 -18.945 -4.785 1.00 12.23 25 GLN A O 16
ATOM 10977 N N . THR A 1 26 ? 11.012 -19.940 -6.748 1.00 4.11 26 THR A N 16
ATOM 10978 C CA . THR A 1 26 ? 12.240 -20.723 -6.740 1.00 73.02 26 THR A CA 16
ATOM 10979 C C . THR A 1 26 ? 13.431 -19.805 -6.973 1.00 31.45 26 THR A C 16
ATOM 10980 O O . THR A 1 26 ? 14.489 -19.985 -6.365 1.00 32.44 26 THR A O 16
ATOM 10991 N N . GLU A 1 27 ? 13.244 -18.807 -7.840 1.00 72.22 27 GLU A N 16
ATOM 10992 C CA . GLU A 1 27 ? 14.265 -17.782 -8.057 1.00 65.35 27 GLU A CA 16
ATOM 10993 C C . GLU A 1 27 ? 14.647 -17.100 -6.740 1.00 1.04 27 GLU A C 16
ATOM 10994 O O . GLU A 1 27 ? 15.763 -17.259 -6.241 1.00 42.33 27 GLU A O 16
ATOM 11006 N N . ARG A 1 28 ? 13.697 -16.355 -6.179 1.00 32.35 28 ARG A N 16
ATOM 11007 C CA . ARG A 1 28 ? 13.938 -15.521 -5.001 1.00 74.33 28 ARG A CA 16
ATOM 11008 C C . ARG A 1 28 ? 12.665 -15.396 -4.168 1.00 54.03 28 ARG A C 16
ATOM 11009 O O . ARG A 1 28 ? 11.647 -16.019 -4.481 1.00 54.34 28 ARG A O 16
ATOM 11030 N N . PHE A 1 29 ? 12.723 -14.609 -3.097 1.00 70.41 29 PHE A N 16
ATOM 11031 C CA . PHE A 1 29 ? 11.537 -14.337 -2.302 1.00 50.13 29 PHE A CA 16
ATOM 11032 C C . PHE A 1 29 ? 10.674 -13.325 -3.022 1.00 53.05 29 PHE A C 16
ATOM 11033 O O . PHE A 1 29 ? 10.928 -12.115 -3.000 1.00 31.22 29 PHE A O 16
ATOM 11050 N N . SER A 1 30 ? 9.667 -13.856 -3.662 1.00 14.23 30 SER A N 16
ATOM 11051 C CA . SER A 1 30 ? 8.752 -13.086 -4.481 1.00 54.40 30 SER A CA 16
ATOM 11052 C C . SER A 1 30 ? 7.598 -13.970 -4.938 1.00 31.23 30 SER A C 16
ATOM 11053 O O . SER A 1 30 ? 7.803 -14.952 -5.657 1.00 54.14 30 SER A O 16
ATOM 11061 N N . GLY A 1 31 ? 6.396 -13.642 -4.483 1.00 51.23 31 GLY A N 16
ATOM 11062 C CA . GLY A 1 31 ? 5.219 -14.388 -4.879 1.00 64.41 31 GLY A CA 16
ATOM 11063 C C . GLY A 1 31 ? 4.882 -14.142 -6.332 1.00 43.32 31 GLY A C 16
ATOM 11064 O O . GLY A 1 31 ? 5.081 -13.035 -6.832 1.00 71.13 31 GLY A O 16
ATOM 11068 N N . GLY A 1 32 ? 4.353 -15.146 -7.012 1.00 2.22 32 GLY A N 16
ATOM 11069 C CA . GLY A 1 32 ? 4.063 -15.006 -8.428 1.00 13.32 32 GLY A CA 16
ATOM 11070 C C . GLY A 1 32 ? 2.581 -15.068 -8.693 1.00 42.12 32 GLY A C 16
ATOM 11071 O O . GLY A 1 32 ? 1.859 -15.829 -8.043 1.00 32.43 32 GLY A O 16
ATOM 11075 N N . ARG A 1 33 ? 2.122 -14.251 -9.627 1.00 23.31 33 ARG A N 16
ATOM 11076 C CA . ARG A 1 33 ? 0.704 -14.148 -9.930 1.00 13.23 33 ARG A CA 16
ATOM 11077 C C . ARG A 1 33 ? 0.523 -13.934 -11.421 1.00 4.43 33 ARG A C 16
ATOM 11078 O O . ARG A 1 33 ? 1.377 -13.338 -12.080 1.00 24.33 33 ARG A O 16
ATOM 11099 N N . CYS A 1 34 ? -0.590 -14.401 -11.942 1.00 61.24 34 CYS A N 16
ATOM 11100 C CA . CYS A 1 34 ? -0.902 -14.233 -13.351 1.00 3.41 34 CYS A CA 16
ATOM 11101 C C . CYS A 1 34 ? -2.130 -13.339 -13.488 1.00 5.43 34 CYS A C 16
ATOM 11102 O O . CYS A 1 34 ? -3.269 -13.781 -13.303 1.00 15.55 34 CYS A O 16
ATOM 11109 N N . ARG A 1 35 ? -1.876 -12.067 -13.791 1.00 15.23 35 ARG A N 16
ATOM 11110 C CA . ARG A 1 35 ? -2.899 -11.028 -13.746 1.00 20.43 35 ARG A CA 16
ATOM 11111 C C . ARG A 1 35 ? -3.204 -10.511 -15.150 1.00 63.44 35 ARG A C 16
ATOM 11112 O O . ARG A 1 35 ? -2.355 -10.583 -16.046 1.00 31.21 35 ARG A O 16
ATOM 11133 N N . GLY A 1 36 ? -4.417 -10.002 -15.337 1.00 20.23 36 GLY A N 16
ATOM 11134 C CA . GLY A 1 36 ? -4.814 -9.451 -16.617 1.00 55.12 36 GLY A CA 16
ATOM 11135 C C . GLY A 1 36 ? -5.291 -10.524 -17.575 1.00 13.21 36 GLY A C 16
ATOM 11136 O O . GLY A 1 36 ? -4.812 -11.658 -17.531 1.00 34.10 36 GLY A O 16
ATOM 11140 N N . PHE A 1 37 ? -6.229 -10.165 -18.447 1.00 40.04 37 PHE A N 16
ATOM 11141 C CA . PHE A 1 37 ? -6.764 -11.096 -19.444 1.00 55.43 37 PHE A CA 16
ATOM 11142 C C . PHE A 1 37 ? -5.647 -11.634 -20.339 1.00 12.41 37 PHE A C 16
ATOM 11143 O O . PHE A 1 37 ? -5.774 -12.697 -20.947 1.00 43.22 37 PHE A O 16
ATOM 11160 N N . ARG A 1 38 ? -4.547 -10.884 -20.406 1.00 72.20 38 ARG A N 16
ATOM 11161 C CA . ARG A 1 38 ? -3.394 -11.257 -21.224 1.00 40.20 38 ARG A CA 16
ATOM 11162 C C . ARG A 1 38 ? -2.577 -12.370 -20.554 1.00 43.54 38 ARG A C 16
ATOM 11163 O O . ARG A 1 38 ? -1.556 -12.804 -21.088 1.00 15.24 38 ARG A O 16
ATOM 11184 N N . ARG A 1 39 ? -3.033 -12.827 -19.383 1.00 21.20 39 ARG A N 16
ATOM 11185 C CA . ARG A 1 39 ? -2.364 -13.906 -18.644 1.00 22.44 39 ARG A CA 16
ATOM 11186 C C . ARG A 1 39 ? -0.940 -13.481 -18.272 1.00 12.41 39 ARG A C 16
ATOM 11187 O O . ARG A 1 39 ? -0.000 -14.267 -18.365 1.00 53.20 39 ARG A O 16
ATOM 11208 N N . ARG A 1 40 ? -0.793 -12.240 -17.831 1.00 72.23 40 ARG A N 16
ATOM 11209 C CA . ARG A 1 40 ? 0.525 -11.648 -17.625 1.00 42.22 40 ARG A CA 16
ATOM 11210 C C . ARG A 1 40 ? 1.145 -12.119 -16.303 1.00 52.43 40 ARG A C 16
ATOM 11211 O O . ARG A 1 40 ? 0.495 -12.073 -15.259 1.00 51.14 40 ARG A O 16
ATOM 11232 N N . CYS A 1 41 ? 2.400 -12.564 -16.357 1.00 70.13 41 CYS A N 16
ATOM 11233 C CA . CYS A 1 41 ? 3.129 -12.995 -15.162 1.00 30.41 41 CYS A CA 16
ATOM 11234 C C . CYS A 1 41 ? 3.727 -11.802 -14.409 1.00 4.30 41 CYS A C 16
ATOM 11235 O O . CYS A 1 41 ? 4.499 -11.016 -14.971 1.00 74.34 41 CYS A O 16
ATOM 11242 N N . PHE A 1 42 ? 3.372 -11.689 -13.130 1.00 11.43 42 PHE A N 16
ATOM 11243 C CA . PHE A 1 42 ? 3.898 -10.646 -12.250 1.00 60.12 42 PHE A CA 16
ATOM 11244 C C . PHE A 1 42 ? 4.570 -11.268 -11.027 1.00 34.11 42 PHE A C 16
ATOM 11245 O O . PHE A 1 42 ? 4.145 -12.319 -10.540 1.00 5.24 42 PHE A O 16
ATOM 11262 N N . CYS A 1 43 ? 5.618 -10.611 -10.541 1.00 20.22 43 CYS A N 16
ATOM 11263 C CA . CYS A 1 43 ? 6.318 -11.027 -9.329 1.00 45.24 43 CYS A CA 16
ATOM 11264 C C . CYS A 1 43 ? 6.148 -9.966 -8.247 1.00 21.24 43 CYS A C 16
ATOM 11265 O O . CYS A 1 43 ? 6.338 -8.776 -8.500 1.00 32.43 43 CYS A O 16
ATOM 11272 N N . THR A 1 44 ? 5.793 -10.408 -7.047 1.00 54.40 44 THR A N 16
ATOM 11273 C CA . THR A 1 44 ? 5.463 -9.517 -5.945 1.00 64.04 44 THR A CA 16
ATOM 11274 C C . THR A 1 44 ? 6.379 -9.778 -4.749 1.00 4.13 44 THR A C 16
ATOM 11275 O O . THR A 1 44 ? 6.442 -10.900 -4.237 1.00 25.53 44 THR A O 16
ATOM 11286 N N . THR A 1 45 ? 7.089 -8.744 -4.315 1.00 50.22 45 THR A N 16
ATOM 11287 C CA . THR A 1 45 ? 7.975 -8.843 -3.160 1.00 63.21 45 THR A CA 16
ATOM 11288 C C . THR A 1 45 ? 7.819 -7.602 -2.279 1.00 34.32 45 THR A C 16
ATOM 11289 O O . THR A 1 45 ? 7.079 -6.674 -2.624 1.00 30.24 45 THR A O 16
ATOM 11300 N N . HIS A 1 46 ? 8.515 -7.581 -1.147 1.00 54.14 46 HIS A N 16
ATOM 11301 C CA . HIS A 1 46 ? 8.392 -6.487 -0.188 1.00 4.11 46 HIS A CA 16
ATOM 11302 C C . HIS A 1 46 ? 9.556 -5.513 -0.303 1.00 4.55 46 HIS A C 16
ATOM 11303 O O . HIS A 1 46 ? 10.718 -5.909 -0.197 1.00 42.44 46 HIS A O 16
ATOM 11318 N N . CYS A 1 47 ? 9.230 -4.242 -0.515 1.00 34.13 47 CYS A N 16
ATOM 11319 C CA . CYS A 1 47 ? 10.212 -3.167 -0.442 1.00 63.22 47 CYS A CA 16
ATOM 11320 C C . CYS A 1 47 ? 10.161 -2.531 0.945 1.00 51.23 47 CYS A C 16
ATOM 11321 O O . CYS A 1 47 ? 11.014 -2.866 1.792 1.00 13.20 47 CYS A O 16
ATOM 11329 N N . ARG A 1 1 ? 4.353 -2.196 2.620 1.00 43.02 1 ARG A N 17
ATOM 11330 C CA . ARG A 1 1 ? 4.680 -1.696 1.266 1.00 31.13 1 ARG A CA 17
ATOM 11331 C C . ARG A 1 1 ? 5.203 -2.836 0.400 1.00 52.12 1 ARG A C 17
ATOM 11332 O O . ARG A 1 1 ? 6.218 -3.461 0.722 1.00 32.51 1 ARG A O 17
ATOM 11355 N N . THR A 1 2 ? 4.495 -3.118 -0.688 1.00 75.21 2 THR A N 17
ATOM 11356 C CA . THR A 1 2 ? 4.837 -4.220 -1.576 1.00 22.42 2 THR A CA 17
ATOM 11357 C C . THR A 1 2 ? 5.381 -3.701 -2.908 1.00 24.24 2 THR A C 17
ATOM 11358 O O . THR A 1 2 ? 4.970 -2.646 -3.395 1.00 73.35 2 THR A O 17
ATOM 11369 N N . CYS A 1 3 ? 6.304 -4.451 -3.488 1.00 4.32 3 CYS A N 17
ATOM 11370 C CA . CYS A 1 3 ? 6.884 -4.121 -4.781 1.00 32.41 3 CYS A CA 17
ATOM 11371 C C . CYS A 1 3 ? 6.490 -5.194 -5.788 1.00 43.53 3 CYS A C 17
ATOM 11372 O O . CYS A 1 3 ? 6.310 -6.354 -5.416 1.00 51.11 3 CYS A O 17
ATOM 11379 N N . GLU A 1 4 ? 6.344 -4.822 -7.053 1.00 30.34 4 GLU A N 17
ATOM 11380 C CA . GLU A 1 4 ? 5.908 -5.769 -8.078 1.00 32.15 4 GLU A CA 17
ATOM 11381 C C . GLU A 1 4 ? 7.014 -5.997 -9.101 1.00 20.22 4 GLU A C 17
ATOM 11382 O O . GLU A 1 4 ? 8.032 -5.301 -9.097 1.00 73.55 4 GLU A O 17
ATOM 11394 N N . SER A 1 5 ? 6.814 -6.989 -9.954 1.00 2.13 5 SER A N 17
ATOM 11395 C CA . SER A 1 5 ? 7.761 -7.299 -11.017 1.00 44.33 5 SER A CA 17
ATOM 11396 C C . SER A 1 5 ? 7.052 -8.095 -12.109 1.00 2.03 5 SER A C 17
ATOM 11397 O O . SER A 1 5 ? 5.910 -8.520 -11.930 1.00 22.41 5 SER A O 17
ATOM 11405 N N . GLN A 1 6 ? 7.727 -8.292 -13.229 1.00 34.12 6 GLN A N 17
ATOM 11406 C CA . GLN A 1 6 ? 7.145 -8.981 -14.377 1.00 21.51 6 GLN A CA 17
ATOM 11407 C C . GLN A 1 6 ? 7.922 -10.255 -14.687 1.00 30.15 6 GLN A C 17
ATOM 11408 O O . GLN A 1 6 ? 9.152 -10.237 -14.788 1.00 3.10 6 GLN A O 17
ATOM 11422 N N . SER A 1 7 ? 7.201 -11.353 -14.846 1.00 54.01 7 SER A N 17
ATOM 11423 C CA . SER A 1 7 ? 7.813 -12.645 -15.091 1.00 13.04 7 SER A CA 17
ATOM 11424 C C . SER A 1 7 ? 7.470 -13.184 -16.476 1.00 64.32 7 SER A C 17
ATOM 11425 O O . SER A 1 7 ? 6.385 -13.722 -16.696 1.00 1.34 7 SER A O 17
ATOM 11433 N N . HIS A 1 8 ? 8.398 -13.014 -17.414 1.00 53.55 8 HIS A N 17
ATOM 11434 C CA . HIS A 1 8 ? 8.333 -13.717 -18.692 1.00 31.43 8 HIS A CA 17
ATOM 11435 C C . HIS A 1 8 ? 9.342 -14.860 -18.654 1.00 33.54 8 HIS A C 17
ATOM 11436 O O . HIS A 1 8 ? 9.697 -15.443 -19.678 1.00 73.11 8 HIS A O 17
ATOM 11451 N N . LYS A 1 9 ? 9.799 -15.159 -17.434 1.00 31.32 9 LYS A N 17
ATOM 11452 C CA . LYS A 1 9 ? 10.694 -16.284 -17.170 1.00 60.14 9 LYS A CA 17
ATOM 11453 C C . LYS A 1 9 ? 10.003 -17.575 -17.575 1.00 1.35 9 LYS A C 17
ATOM 11454 O O . LYS A 1 9 ? 10.644 -18.568 -17.919 1.00 25.03 9 LYS A O 17
ATOM 11473 N N . PHE A 1 10 ? 8.678 -17.532 -17.508 1.00 55.25 10 PHE A N 17
ATOM 11474 C CA . PHE A 1 10 ? 7.828 -18.652 -17.862 1.00 53.11 10 PHE A CA 17
ATOM 11475 C C . PHE A 1 10 ? 7.644 -18.685 -19.381 1.00 14.43 10 PHE A C 17
ATOM 11476 O O . PHE A 1 10 ? 6.897 -17.879 -19.939 1.00 34.13 10 PHE A O 17
ATOM 11493 N N . LYS A 1 11 ? 8.357 -19.592 -20.046 1.00 11.03 11 LYS A N 17
ATOM 11494 C CA . LYS A 1 11 ? 8.335 -19.672 -21.507 1.00 41.40 11 LYS A CA 17
ATOM 11495 C C . LYS A 1 11 ? 7.006 -20.239 -21.992 1.00 10.21 11 LYS A C 17
ATOM 11496 O O . LYS A 1 11 ? 6.609 -21.340 -21.590 1.00 0.33 11 LYS A O 17
ATOM 11515 N N . GLY A 1 12 ? 6.334 -19.485 -22.856 1.00 4.51 12 GLY A N 17
ATOM 11516 C CA . GLY A 1 12 ? 5.055 -19.909 -23.400 1.00 62.32 12 GLY A CA 17
ATOM 11517 C C . GLY A 1 12 ? 3.889 -19.210 -22.727 1.00 63.52 12 GLY A C 17
ATOM 11518 O O . GLY A 1 12 ? 4.096 -18.261 -21.964 1.00 5.32 12 GLY A O 17
ATOM 11522 N N . PRO A 1 13 ? 2.647 -19.636 -23.012 1.00 33.45 13 PRO A N 17
ATOM 11523 C CA . PRO A 1 13 ? 1.454 -19.085 -22.360 1.00 14.13 13 PRO A CA 17
ATOM 11524 C C . PRO A 1 13 ? 1.455 -19.361 -20.855 1.00 61.15 13 PRO A C 17
ATOM 11525 O O . PRO A 1 13 ? 1.818 -20.458 -20.419 1.00 52.35 13 PRO A O 17
ATOM 11536 N N . CYS A 1 14 ? 1.055 -18.367 -20.067 1.00 44.42 14 CYS A N 17
ATOM 11537 C CA . CYS A 1 14 ? 0.975 -18.517 -18.618 1.00 5.53 14 CYS A CA 17
ATOM 11538 C C . CYS A 1 14 ? -0.085 -19.560 -18.251 1.00 24.15 14 CYS A C 17
ATOM 11539 O O . CYS A 1 14 ? -1.256 -19.234 -18.047 1.00 72.15 14 CYS A O 17
ATOM 11546 N N . ALA A 1 15 ? 0.343 -20.820 -18.207 1.00 73.41 15 ALA A N 17
ATOM 11547 C CA . ALA A 1 15 ? -0.550 -21.944 -17.941 1.00 61.31 15 ALA A CA 17
ATOM 11548 C C . ALA A 1 15 ? -1.246 -21.813 -16.587 1.00 10.24 15 ALA A C 17
ATOM 11549 O O . ALA A 1 15 ? -2.476 -21.825 -16.510 1.00 70.15 15 ALA A O 17
ATOM 11556 N N . SER A 1 16 ? -0.463 -21.678 -15.521 1.00 34.34 16 SER A N 17
ATOM 11557 C CA . SER A 1 16 ? -1.015 -21.662 -14.171 1.00 12.41 16 SER A CA 17
ATOM 11558 C C . SER A 1 16 ? -0.215 -20.739 -13.244 1.00 23.11 16 SER A C 17
ATOM 11559 O O . SER A 1 16 ? 1.026 -20.684 -13.310 1.00 25.23 16 SER A O 17
ATOM 11567 N N . ASP A 1 17 ? -0.941 -20.028 -12.377 1.00 22.52 17 ASP A N 17
ATOM 11568 C CA . ASP A 1 17 ? -0.339 -19.139 -11.386 1.00 3.52 17 ASP A CA 17
ATOM 11569 C C . ASP A 1 17 ? 0.613 -19.928 -10.502 1.00 25.45 17 ASP A C 17
ATOM 11570 O O . ASP A 1 17 ? 1.698 -19.465 -10.176 1.00 45.35 17 ASP A O 17
ATOM 11579 N N . HIS A 1 18 ? 0.177 -21.129 -10.127 1.00 72.41 18 HIS A N 17
ATOM 1158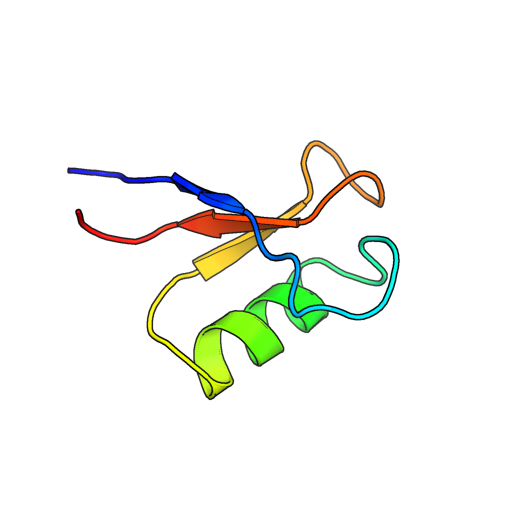0 C CA . HIS A 1 18 ? 0.973 -22.030 -9.292 1.00 53.42 18 HIS A CA 17
ATOM 11581 C C . HIS A 1 18 ? 2.369 -22.205 -9.880 1.00 24.22 18 HIS A C 17
ATOM 11582 O O . HIS A 1 18 ? 3.374 -22.114 -9.176 1.00 64.34 18 HIS A O 17
ATOM 11597 N N . ASN A 1 19 ? 2.406 -22.454 -11.182 1.00 53.15 19 ASN A N 17
ATOM 11598 C CA . ASN A 1 19 ? 3.648 -22.744 -11.888 1.00 52.02 19 ASN A CA 17
ATOM 11599 C C . ASN A 1 19 ? 4.502 -21.494 -12.004 1.00 71.33 19 ASN A C 17
ATOM 11600 O O . ASN A 1 19 ? 5.685 -21.503 -11.647 1.00 24.13 19 ASN A O 17
ATOM 11611 N N . CYS A 1 20 ? 3.899 -20.408 -12.486 1.00 72.21 20 CYS A N 17
ATOM 11612 C CA . CYS A 1 20 ? 4.632 -19.158 -12.661 1.00 15.22 20 CYS A CA 17
ATOM 11613 C C . CYS A 1 20 ? 5.166 -18.669 -11.313 1.00 53.20 20 CYS A C 17
ATOM 11614 O O . CYS A 1 20 ? 6.292 -18.187 -11.215 1.00 43.15 20 CYS A O 17
ATOM 11621 N N . ALA A 1 21 ? 4.352 -18.834 -10.270 1.00 72.35 21 ALA A N 17
ATOM 11622 C CA . ALA A 1 21 ? 4.721 -18.420 -8.920 1.00 64.13 21 ALA A CA 17
ATOM 11623 C C . ALA A 1 21 ? 5.879 -19.262 -8.399 1.00 41.21 21 ALA A C 17
ATOM 11624 O O . ALA A 1 21 ? 6.834 -18.729 -7.845 1.00 2.53 21 ALA A O 17
ATOM 11631 N N . SER A 1 22 ? 5.783 -20.576 -8.588 1.00 53.34 22 SER A N 17
ATOM 11632 C CA . SER A 1 22 ? 6.832 -21.501 -8.167 1.00 74.31 22 SER A CA 17
ATOM 11633 C C . SER A 1 22 ? 8.169 -21.094 -8.787 1.00 10.14 22 SER A C 17
ATOM 11634 O O . SER A 1 22 ? 9.183 -20.977 -8.096 1.00 71.31 22 SER A O 17
ATOM 11642 N N . VAL A 1 23 ? 8.147 -20.862 -10.094 1.00 12.42 23 VAL A N 17
ATOM 11643 C CA . VAL A 1 23 ? 9.328 -20.429 -10.837 1.00 35.04 23 VAL A CA 17
ATOM 11644 C C . VAL A 1 23 ? 9.843 -19.082 -10.303 1.00 62.40 23 VAL A C 17
ATOM 11645 O O . VAL A 1 23 ? 11.037 -18.918 -9.991 1.00 42.43 23 VAL A O 17
ATOM 11658 N N . CYS A 1 24 ? 8.930 -18.136 -10.169 1.00 22.10 24 CYS A N 17
ATOM 11659 C CA . CYS A 1 24 ? 9.261 -16.815 -9.652 1.00 23.54 24 CYS A CA 17
ATOM 11660 C C . CYS A 1 24 ? 9.893 -16.932 -8.263 1.00 42.03 24 CYS A C 17
ATOM 11661 O O . CYS A 1 24 ? 10.829 -16.203 -7.928 1.00 21.00 24 CYS A O 17
ATOM 11668 N N . GLN A 1 25 ? 9.396 -17.889 -7.478 1.00 72.15 25 GLN A N 17
ATOM 11669 C CA . GLN A 1 25 ? 9.887 -18.121 -6.122 1.00 5.42 25 GLN A CA 17
ATOM 11670 C C . GLN A 1 25 ? 11.226 -18.858 -6.135 1.00 75.43 25 GLN A C 17
ATOM 11671 O O . GLN A 1 25 ? 12.037 -18.698 -5.217 1.00 12.23 25 GLN A O 17
ATOM 11685 N N . THR A 1 26 ? 11.460 -19.677 -7.165 1.00 4.11 26 THR A N 17
ATOM 11686 C CA . THR A 1 26 ? 12.738 -20.367 -7.291 1.00 73.02 26 THR A CA 17
ATOM 11687 C C . THR A 1 26 ? 13.827 -19.369 -7.663 1.00 31.45 26 THR A C 17
ATOM 11688 O O . THR A 1 26 ? 14.994 -19.556 -7.310 1.00 32.44 26 THR A O 17
ATOM 11699 N N . GLU A 1 27 ? 13.446 -18.307 -8.376 1.00 72.22 27 GLU A N 17
ATOM 11700 C CA . GLU A 1 27 ? 14.366 -17.187 -8.580 1.00 65.35 27 GLU A CA 17
ATOM 11701 C C . GLU A 1 27 ? 14.617 -16.454 -7.256 1.00 1.04 27 GLU A C 17
ATOM 11702 O O . GLU A 1 27 ? 15.697 -16.568 -6.671 1.00 42.33 27 GLU A O 17
ATOM 11714 N N . ARG A 1 28 ? 13.622 -15.698 -6.788 1.00 32.35 28 ARG A N 17
ATOM 11715 C CA . ARG A 1 28 ? 13.724 -14.961 -5.522 1.00 74.33 28 ARG A CA 17
ATOM 11716 C C . ARG A 1 28 ? 12.393 -15.010 -4.774 1.00 54.03 28 ARG A C 17
ATOM 11717 O O . ARG A 1 28 ? 11.412 -15.564 -5.266 1.00 54.34 28 ARG A O 17
ATOM 11738 N N . PHE A 1 29 ? 12.375 -14.442 -3.572 1.00 70.41 29 PHE A N 17
ATOM 11739 C CA . PHE A 1 29 ? 11.143 -14.276 -2.823 1.00 50.13 29 PHE A CA 17
ATOM 11740 C C . PHE A 1 29 ? 10.233 -13.285 -3.530 1.00 53.05 29 PHE A C 17
ATOM 11741 O O . PHE A 1 29 ? 10.516 -12.088 -3.586 1.00 31.22 29 PHE A O 17
ATOM 11758 N N . SER A 1 30 ? 9.150 -13.808 -4.059 1.00 14.23 30 SER A N 17
ATOM 11759 C CA . SER A 1 30 ? 8.172 -13.018 -4.790 1.00 54.40 30 SER A CA 17
ATOM 11760 C C . SER A 1 30 ? 6.957 -13.872 -5.152 1.00 31.23 30 SER A C 17
ATOM 11761 O O . SER A 1 30 ? 7.061 -14.817 -5.934 1.00 54.14 30 SER A O 17
ATOM 11769 N N . GLY A 1 31 ? 5.816 -13.548 -4.545 1.00 51.23 31 GLY A N 17
ATOM 11770 C CA . GLY A 1 31 ? 4.572 -14.240 -4.851 1.00 64.41 31 GLY A CA 17
ATOM 11771 C C . GLY A 1 31 ? 4.133 -13.999 -6.285 1.00 43.32 31 GLY A C 17
ATOM 11772 O O . GLY A 1 31 ? 4.384 -12.926 -6.833 1.00 71.13 31 GLY A O 17
ATOM 11776 N N . GLY A 1 32 ? 3.452 -14.972 -6.888 1.00 2.22 32 GLY A N 17
ATOM 11777 C CA . GLY A 1 32 ? 3.134 -14.888 -8.307 1.00 13.32 32 GLY A CA 17
ATOM 11778 C C . GLY A 1 32 ? 1.647 -14.784 -8.584 1.00 42.12 32 GLY A C 17
ATOM 11779 O O . GLY A 1 32 ? 0.823 -15.296 -7.821 1.00 32.43 32 GLY A O 17
ATOM 11783 N N . ARG A 1 33 ? 1.314 -14.117 -9.681 1.00 23.31 33 ARG A N 17
ATOM 11784 C CA . ARG A 1 33 ? -0.065 -13.942 -10.122 1.00 13.23 33 ARG A CA 17
ATOM 11785 C C . ARG A 1 33 ? -0.060 -13.801 -11.642 1.00 4.43 33 ARG A C 17
ATOM 11786 O O . ARG A 1 33 ? 0.897 -13.276 -12.211 1.00 24.33 33 ARG A O 17
ATOM 11807 N N . CYS A 1 34 ? -1.121 -14.235 -12.302 1.00 61.24 34 CYS A N 17
ATOM 11808 C CA . CYS A 1 34 ? -1.140 -14.281 -13.761 1.00 3.41 34 CYS A CA 17
ATOM 11809 C C . CYS A 1 34 ? -2.170 -13.296 -14.308 1.00 5.43 34 CYS A C 17
ATOM 11810 O O . CYS A 1 34 ? -3.373 -13.454 -14.094 1.00 15.55 34 CYS A O 17
ATOM 11817 N N . ARG A 1 35 ? -1.675 -12.265 -14.995 1.00 15.23 35 ARG A N 17
ATOM 11818 C CA . ARG A 1 35 ? -2.506 -11.169 -15.492 1.00 20.43 35 ARG A CA 17
ATOM 11819 C C . ARG A 1 35 ? -2.457 -11.115 -17.024 1.00 63.44 35 ARG A C 17
ATOM 11820 O O . ARG A 1 35 ? -1.970 -12.051 -17.671 1.00 31.21 35 ARG A O 17
ATOM 11841 N N . GLY A 1 36 ? -2.974 -10.023 -17.597 1.00 20.23 36 GLY A N 17
ATOM 11842 C CA . GLY A 1 36 ? -2.965 -9.846 -19.045 1.00 55.12 36 GLY A CA 17
ATOM 11843 C C . GLY A 1 36 ? -3.736 -10.940 -19.755 1.00 13.21 36 GLY A C 17
ATOM 11844 O O . GLY A 1 36 ? -3.414 -11.313 -20.888 1.00 34.10 36 GLY A O 17
ATOM 11848 N N . PHE A 1 37 ? -4.768 -11.432 -19.077 1.00 40.04 37 PHE A N 17
ATOM 11849 C CA . PHE A 1 37 ? -5.534 -12.582 -19.518 1.00 55.43 37 PHE A CA 17
ATOM 11850 C C . PHE A 1 37 ? -4.601 -13.778 -19.723 1.00 12.41 37 PHE A C 17
ATOM 11851 O O . PHE A 1 37 ? -4.480 -14.318 -20.822 1.00 43.22 37 PHE A O 17
ATOM 11868 N N . ARG A 1 38 ? -3.898 -14.139 -18.649 1.00 72.20 38 ARG A N 17
ATOM 11869 C CA . ARG A 1 38 ? -3.059 -15.339 -18.614 1.00 40.20 38 ARG A CA 17
ATOM 11870 C C . ARG A 1 38 ? -1.937 -15.274 -19.654 1.00 43.54 38 ARG A C 17
ATOM 11871 O O . ARG A 1 38 ? -1.441 -16.303 -20.122 1.00 15.24 38 ARG A O 17
ATOM 11892 N N . ARG A 1 39 ? -1.516 -14.056 -19.982 1.00 21.20 39 ARG A N 17
ATOM 11893 C CA . ARG A 1 39 ? -0.445 -13.841 -20.961 1.00 22.44 39 ARG A CA 17
ATOM 11894 C C . ARG A 1 39 ? 0.654 -12.941 -20.395 1.00 12.41 39 ARG A C 17
ATOM 11895 O O . ARG A 1 39 ? 1.707 -12.775 -21.011 1.00 53.20 39 ARG A O 17
ATOM 11916 N N . ARG A 1 40 ? 0.412 -12.372 -19.218 1.00 72.23 40 ARG A N 17
ATOM 11917 C CA . ARG A 1 40 ? 1.372 -11.475 -18.581 1.00 42.22 40 ARG A CA 17
ATOM 11918 C C . ARG A 1 40 ? 1.443 -11.761 -17.081 1.00 52.43 40 ARG A C 17
ATOM 11919 O O . ARG A 1 40 ? 0.591 -11.315 -16.313 1.00 51.14 40 ARG A O 17
ATOM 11940 N N . CYS A 1 41 ? 2.452 -12.516 -16.670 1.00 70.13 41 CYS A N 17
ATOM 11941 C CA . CYS A 1 41 ? 2.579 -12.945 -15.279 1.00 30.41 41 CYS A CA 17
ATOM 11942 C C . CYS A 1 41 ? 3.360 -11.907 -14.471 1.00 4.30 41 CYS A C 17
ATOM 11943 O O . CYS A 1 41 ? 4.410 -11.444 -14.906 1.00 74.34 41 CYS A O 17
ATOM 11950 N N . PHE A 1 42 ? 2.832 -11.533 -13.309 1.00 11.43 42 PHE A N 17
ATOM 11951 C CA . PHE A 1 42 ? 3.489 -10.564 -12.429 1.00 60.12 42 PHE A CA 17
ATOM 11952 C C . PHE A 1 42 ? 3.862 -11.217 -11.099 1.00 34.11 42 PHE A C 17
ATOM 11953 O O . PHE A 1 42 ? 3.264 -12.218 -10.692 1.00 5.24 42 PHE A O 17
ATOM 11970 N N . CYS A 1 43 ? 4.842 -10.629 -10.422 1.00 20.22 43 CYS A N 17
ATOM 11971 C CA . CYS A 1 43 ? 5.272 -11.087 -9.106 1.00 45.24 43 CYS A CA 17
ATOM 11972 C C . CYS A 1 43 ? 5.210 -9.943 -8.101 1.00 21.24 43 CYS A C 17
ATOM 11973 O O . CYS A 1 43 ? 5.250 -8.768 -8.480 1.00 32.43 43 CYS A O 17
ATOM 11980 N N . THR A 1 44 ? 5.116 -10.297 -6.824 1.00 54.40 44 THR A N 17
ATOM 11981 C CA . THR A 1 44 ? 5.045 -9.327 -5.743 1.00 64.04 44 THR A CA 17
ATOM 11982 C C . THR A 1 44 ? 6.016 -9.716 -4.632 1.00 4.13 44 THR A C 17
ATOM 11983 O O . THR A 1 44 ? 5.970 -10.834 -4.117 1.00 25.53 44 THR A O 17
ATOM 11994 N N . THR A 1 45 ? 6.909 -8.798 -4.285 1.00 50.22 45 THR A N 17
ATOM 11995 C CA . THR A 1 45 ? 7.919 -9.040 -3.267 1.00 63.21 45 THR A CA 17
ATOM 11996 C C . THR A 1 45 ? 7.882 -7.944 -2.206 1.00 34.32 45 THR A C 17
ATOM 11997 O O . THR A 1 45 ? 7.319 -6.869 -2.427 1.00 30.24 45 THR A O 17
ATOM 12008 N N . HIS A 1 46 ? 8.485 -8.224 -1.059 1.00 54.14 46 HIS A N 17
ATOM 12009 C CA . HIS A 1 46 ? 8.542 -7.274 0.047 1.00 4.11 46 HIS A CA 17
ATOM 12010 C C . HIS A 1 46 ? 9.883 -6.545 0.029 1.00 4.55 46 HIS A C 17
ATOM 12011 O O . HIS A 1 46 ? 10.929 -7.165 0.217 1.00 42.44 46 HIS A O 17
ATOM 12026 N N . CYS A 1 47 ? 9.852 -5.240 -0.211 1.00 34.13 47 CYS A N 17
ATOM 12027 C CA . CYS A 1 47 ? 11.068 -4.431 -0.189 1.00 63.22 47 CYS A CA 17
ATOM 12028 C C . CYS A 1 47 ? 11.400 -4.030 1.252 1.00 51.23 47 CYS A C 17
ATOM 12029 O O . CYS A 1 47 ? 10.916 -2.973 1.717 1.00 13.20 47 CYS A O 17
ATOM 12037 N N . ARG A 1 1 ? 3.664 -3.540 2.611 1.00 43.02 1 ARG A N 18
ATOM 12038 C CA . ARG A 1 1 ? 3.982 -3.149 1.216 1.00 31.13 1 ARG A CA 18
ATOM 12039 C C . ARG A 1 1 ? 4.099 -4.389 0.336 1.00 52.12 1 ARG A C 18
ATOM 12040 O O . ARG A 1 1 ? 4.375 -5.487 0.827 1.00 32.51 1 ARG A O 18
ATOM 12063 N N . THR A 1 2 ? 3.879 -4.215 -0.964 1.00 75.21 2 THR A N 18
ATOM 12064 C CA . THR A 1 2 ? 3.968 -5.315 -1.914 1.00 22.42 2 THR A CA 18
ATOM 12065 C C . THR A 1 2 ? 4.535 -4.821 -3.244 1.00 24.24 2 THR A C 18
ATOM 12066 O O . THR A 1 2 ? 4.010 -3.879 -3.841 1.00 73.35 2 THR A O 18
ATOM 12077 N N . CYS A 1 3 ? 5.608 -5.456 -3.700 1.00 4.32 3 CYS A N 18
ATOM 12078 C CA . CYS A 1 3 ? 6.260 -5.079 -4.949 1.00 32.41 3 CYS A CA 18
ATOM 12079 C C . CYS A 1 3 ? 6.136 -6.201 -5.971 1.00 43.53 3 CYS A C 18
ATOM 12080 O O . CYS A 1 3 ? 6.764 -7.251 -5.831 1.00 51.11 3 CYS A O 18
ATOM 12087 N N . GLU A 1 4 ? 5.309 -5.987 -6.987 1.00 30.34 4 GLU A N 18
ATOM 12088 C CA . GLU A 1 4 ? 5.114 -6.982 -8.033 1.00 32.15 4 GLU A CA 18
ATOM 12089 C C . GLU A 1 4 ? 5.624 -6.458 -9.372 1.00 20.22 4 GLU A C 18
ATOM 12090 O O . GLU A 1 4 ? 5.091 -5.495 -9.933 1.00 73.55 4 GLU A O 18
ATOM 12102 N N . SER A 1 5 ? 6.697 -7.076 -9.839 1.00 2.13 5 SER A N 18
ATOM 12103 C CA . SER A 1 5 ? 7.264 -6.808 -11.149 1.00 44.33 5 SER A CA 18
ATOM 12104 C C . SER A 1 5 ? 6.699 -7.811 -12.146 1.00 2.03 5 SER A C 18
ATOM 12105 O O . SER A 1 5 ? 5.733 -8.512 -11.845 1.00 22.41 5 SER A O 18
ATOM 12113 N N . GLN A 1 6 ? 7.325 -7.911 -13.300 1.00 34.12 6 GLN A N 18
ATOM 12114 C CA . GLN A 1 6 ? 6.876 -8.819 -14.344 1.00 21.51 6 GLN A CA 18
ATOM 12115 C C . GLN A 1 6 ? 7.940 -9.897 -14.529 1.00 30.15 6 GLN A C 18
ATOM 12116 O O . GLN A 1 6 ? 9.100 -9.698 -14.152 1.00 3.10 6 GLN A O 18
ATOM 12130 N N . SER A 1 7 ? 7.565 -11.032 -15.105 1.00 54.01 7 SER A N 18
ATOM 12131 C CA . SER A 1 7 ? 8.442 -12.198 -15.122 1.00 13.04 7 SER A CA 18
ATOM 12132 C C . SER A 1 7 ? 8.889 -12.517 -16.544 1.00 64.32 7 SER A C 18
ATOM 12133 O O . SER A 1 7 ? 8.153 -13.123 -17.329 1.00 1.34 7 SER A O 18
ATOM 12141 N N . HIS A 1 8 ? 10.101 -12.087 -16.867 1.00 53.55 8 HIS A N 18
ATOM 12142 C CA . HIS A 1 8 ? 10.696 -12.340 -18.174 1.00 31.43 8 HIS A CA 18
ATOM 12143 C C . HIS A 1 8 ? 11.448 -13.668 -18.168 1.00 33.54 8 HIS A C 18
ATOM 12144 O O . HIS A 1 8 ? 11.964 -14.110 -19.194 1.00 73.11 8 HIS A O 18
ATOM 12159 N N . LYS A 1 9 ? 11.509 -14.295 -16.996 1.00 31.32 9 LYS A N 18
ATOM 12160 C CA . LYS A 1 9 ? 12.192 -15.579 -16.829 1.00 60.14 9 LYS A CA 18
ATOM 12161 C C . LYS A 1 9 ? 11.256 -16.754 -17.099 1.00 1.35 9 LYS A C 18
ATOM 12162 O O . LYS A 1 9 ? 11.710 -17.864 -17.385 1.00 25.03 9 LYS A O 18
ATOM 12181 N N . PHE A 1 10 ? 9.953 -16.517 -16.999 1.00 55.25 10 PHE A N 18
ATOM 12182 C CA . PHE A 1 10 ? 8.968 -17.557 -17.260 1.00 53.11 10 PHE A CA 18
ATOM 12183 C C . PHE A 1 10 ? 8.796 -17.735 -18.766 1.00 14.43 10 PHE A C 18
ATOM 12184 O O . PHE A 1 10 ? 9.005 -16.794 -19.536 1.00 34.13 10 PHE A O 18
ATOM 12201 N N . LYS A 1 11 ? 8.426 -18.940 -19.179 1.00 11.03 11 LYS A N 18
ATOM 12202 C CA . LYS A 1 11 ? 8.309 -19.259 -20.595 1.00 41.40 11 LYS A CA 18
ATOM 12203 C C . LYS A 1 11 ? 6.997 -18.724 -21.147 1.00 10.21 11 LYS A C 18
ATOM 12204 O O . LYS A 1 11 ? 5.950 -19.372 -21.086 1.00 0.33 11 LYS A O 18
ATOM 12223 N N . GLY A 1 12 ? 7.088 -17.526 -21.661 1.00 4.51 12 GLY A N 18
ATOM 12224 C CA . GLY A 1 12 ? 5.940 -16.833 -22.221 1.00 62.32 12 GLY A CA 18
ATOM 12225 C C . GLY A 1 12 ? 5.034 -16.253 -21.146 1.00 63.52 12 GLY A C 18
ATOM 12226 O O . GLY A 1 12 ? 5.515 -15.850 -20.082 1.00 5.32 12 GLY A O 18
ATOM 12230 N N . PRO A 1 13 ? 3.714 -16.177 -21.402 1.00 33.45 13 PRO A N 18
ATOM 12231 C CA . PRO A 1 13 ? 2.739 -15.714 -20.410 1.00 14.13 13 PRO A CA 18
ATOM 12232 C C . PRO A 1 13 ? 2.367 -16.825 -19.427 1.00 61.15 13 PRO A C 18
ATOM 12233 O O . PRO A 1 13 ? 2.956 -17.907 -19.454 1.00 52.35 13 PRO A O 18
ATOM 12244 N N . CYS A 1 14 ? 1.388 -16.568 -18.566 1.00 44.42 14 CYS A N 18
ATOM 12245 C CA . CYS A 1 14 ? 0.963 -17.560 -17.584 1.00 5.53 14 CYS A CA 18
ATOM 12246 C C . CYS A 1 14 ? 0.268 -18.741 -18.256 1.00 24.15 14 CYS A C 18
ATOM 12247 O O . CYS A 1 14 ? -0.957 -18.764 -18.387 1.00 72.15 14 CYS A O 18
ATOM 12254 N N . ALA A 1 15 ? 1.068 -19.699 -18.720 1.00 73.41 15 ALA A N 18
ATOM 12255 C CA . ALA A 1 15 ? 0.541 -20.958 -19.237 1.00 61.31 15 ALA A CA 18
ATOM 12256 C C . ALA A 1 15 ? -0.040 -21.787 -18.095 1.00 10.24 15 ALA A C 18
ATOM 12257 O O . ALA A 1 15 ? -0.927 -22.619 -18.292 1.00 70.15 15 ALA A O 18
ATOM 12264 N N . SER A 1 16 ? 0.482 -21.547 -16.895 1.00 34.34 16 SER A N 18
ATOM 12265 C CA . SER A 1 16 ? -0.016 -22.170 -15.677 1.00 12.41 16 SER A CA 18
ATOM 12266 C C . SER A 1 16 ? 0.259 -21.238 -14.494 1.00 23.11 16 SER A C 18
ATOM 12267 O O . SER A 1 16 ? 1.417 -21.019 -14.130 1.00 25.23 16 SER A O 18
ATOM 12275 N N . ASP A 1 17 ? -0.805 -20.680 -13.923 1.00 22.52 17 ASP A N 18
ATOM 12276 C CA . ASP A 1 17 ? -0.697 -19.667 -12.866 1.00 3.52 17 ASP A CA 18
ATOM 12277 C C . ASP A 1 17 ? 0.151 -20.175 -11.704 1.00 25.45 17 ASP A C 18
ATOM 12278 O O . ASP A 1 17 ? 1.058 -19.485 -11.235 1.00 45.35 17 ASP A O 18
ATOM 12287 N N . HIS A 1 18 ? -0.140 -21.392 -11.255 1.00 72.41 18 HIS A N 18
ATOM 12288 C CA . HIS A 1 18 ? 0.570 -21.994 -10.126 1.00 53.42 18 HIS A CA 18
ATOM 12289 C C . HIS A 1 18 ? 2.059 -22.111 -10.434 1.00 24.22 18 HIS A C 18
ATOM 12290 O O . HIS A 1 18 ? 2.908 -21.819 -9.589 1.00 64.34 18 HIS A O 18
ATOM 12305 N N . ASN A 1 19 ? 2.357 -22.534 -11.656 1.00 53.15 19 ASN A N 18
ATOM 12306 C CA . ASN A 1 19 ? 3.732 -22.729 -12.100 1.00 52.02 19 ASN A CA 18
ATOM 12307 C C . ASN A 1 19 ? 4.470 -21.397 -12.106 1.00 71.33 19 ASN A C 18
ATOM 12308 O O . ASN A 1 19 ? 5.558 -21.272 -11.542 1.00 24.13 19 ASN A O 18
ATOM 12319 N N . CYS A 1 20 ? 3.844 -20.399 -12.718 1.00 72.21 20 CYS A N 18
ATOM 12320 C CA . CYS A 1 20 ? 4.417 -19.063 -12.814 1.00 15.22 20 CYS A CA 18
ATOM 12321 C C . CYS A 1 20 ? 4.707 -18.506 -11.422 1.00 53.20 20 CYS A C 18
ATOM 12322 O O . CYS A 1 20 ? 5.776 -17.945 -11.175 1.00 43.15 20 CYS A O 18
ATOM 12329 N N . ALA A 1 21 ? 3.756 -18.688 -10.509 1.00 72.35 21 ALA A N 18
ATOM 12330 C CA . ALA A 1 21 ? 3.920 -18.246 -9.132 1.00 64.13 21 ALA A CA 18
ATOM 12331 C C . ALA A 1 21 ? 5.125 -18.929 -8.487 1.00 41.21 21 ALA A C 18
ATOM 12332 O O . ALA A 1 21 ? 5.982 -18.267 -7.899 1.00 2.53 21 ALA A O 18
ATOM 12339 N N . SER A 1 22 ? 5.194 -20.253 -8.621 1.00 53.34 22 SER A N 18
ATOM 12340 C CA . SER A 1 22 ? 6.280 -21.042 -8.038 1.00 74.31 22 SER A CA 18
ATOM 12341 C C . SER A 1 22 ? 7.634 -20.572 -8.584 1.00 10.14 22 SER A C 18
ATOM 12342 O O . SER A 1 22 ? 8.599 -20.382 -7.832 1.00 71.31 22 SER A O 18
ATOM 12350 N N . VAL A 1 23 ? 7.684 -20.364 -9.894 1.00 12.42 23 VAL A N 18
ATOM 12351 C CA . VAL A 1 23 ? 8.874 -19.851 -10.555 1.00 35.04 23 VAL A CA 18
ATOM 12352 C C . VAL A 1 23 ? 9.272 -18.498 -9.960 1.00 62.40 23 VAL A C 18
ATOM 12353 O O . VAL A 1 23 ? 10.446 -18.249 -9.671 1.00 42.43 23 VAL A O 18
ATOM 12366 N N . CYS A 1 24 ? 8.285 -17.632 -9.748 1.00 22.10 24 CYS A N 18
ATOM 12367 C CA . CYS A 1 24 ? 8.535 -16.334 -9.129 1.00 23.54 24 CYS A CA 18
ATOM 12368 C C . CYS A 1 24 ? 8.907 -16.488 -7.651 1.00 42.03 24 CYS A C 18
ATOM 12369 O O . CYS A 1 24 ? 9.523 -15.597 -7.073 1.00 21.00 24 CYS A O 18
ATOM 12376 N N . GLN A 1 25 ? 8.525 -17.610 -7.038 1.00 72.15 25 GLN A N 18
ATOM 12377 C CA . GLN A 1 25 ? 8.934 -17.906 -5.660 1.00 5.42 25 GLN A CA 18
ATOM 12378 C C . GLN A 1 25 ? 10.412 -18.290 -5.616 1.00 75.43 25 GLN A C 18
ATOM 12379 O O . GLN A 1 25 ? 11.122 -17.960 -4.666 1.00 12.23 25 GLN A O 18
ATOM 12393 N N . THR A 1 26 ? 10.865 -19.014 -6.640 1.00 4.11 26 THR A N 18
ATOM 12394 C CA . THR A 1 26 ? 12.273 -19.398 -6.745 1.00 73.02 26 THR A CA 18
ATOM 12395 C C . THR A 1 26 ? 13.132 -18.228 -7.238 1.00 31.45 26 THR A C 18
ATOM 12396 O O . THR A 1 26 ? 14.343 -18.180 -7.002 1.00 32.44 26 THR A O 18
ATOM 12407 N N . GLU A 1 27 ? 12.497 -17.300 -7.949 1.00 72.22 27 GLU A N 18
ATOM 12408 C CA . GLU A 1 27 ? 13.153 -16.073 -8.396 1.00 65.35 27 GLU A CA 18
ATOM 12409 C C . GLU A 1 27 ? 13.099 -14.984 -7.319 1.00 1.04 27 GLU A C 18
ATOM 12410 O O . GLU A 1 27 ? 14.117 -14.640 -6.714 1.00 42.33 27 GLU A O 18
ATOM 12422 N N . ARG A 1 28 ? 11.900 -14.456 -7.090 1.00 32.35 28 ARG A N 18
ATOM 12423 C CA . ARG A 1 28 ? 11.684 -13.351 -6.157 1.00 74.33 28 ARG A CA 18
ATOM 12424 C C . ARG A 1 28 ? 11.469 -13.863 -4.731 1.00 54.03 28 ARG A C 18
ATOM 12425 O O . ARG A 1 28 ? 11.513 -15.066 -4.477 1.00 54.34 28 ARG A O 18
ATOM 12446 N N . PHE A 1 29 ? 11.245 -12.931 -3.811 1.00 70.41 29 PHE A N 18
ATOM 12447 C CA . PHE A 1 29 ? 11.156 -13.241 -2.387 1.00 50.13 29 PHE A CA 18
ATOM 12448 C C . PHE A 1 29 ? 9.740 -13.655 -1.966 1.00 53.05 29 PHE A C 18
ATOM 12449 O O . PHE A 1 29 ? 9.550 -14.690 -1.331 1.00 31.22 29 PHE A O 18
ATOM 12466 N N . SER A 1 30 ? 8.756 -12.839 -2.326 1.00 14.23 30 SER A N 18
ATOM 12467 C CA . SER A 1 30 ? 7.397 -12.991 -1.799 1.00 54.40 30 SER A CA 18
ATOM 12468 C C . SER A 1 30 ? 6.552 -13.973 -2.619 1.00 31.23 30 SER A C 18
ATOM 12469 O O . SER A 1 30 ? 5.571 -14.526 -2.113 1.00 54.14 30 SER A O 18
ATOM 12477 N N . GLY A 1 31 ? 6.903 -14.171 -3.888 1.00 51.23 31 GLY A N 18
ATOM 12478 C CA . GLY A 1 31 ? 6.186 -15.142 -4.705 1.00 64.41 31 GLY A CA 18
ATOM 12479 C C . GLY A 1 31 ? 5.900 -14.637 -6.102 1.00 43.32 31 GLY A C 18
ATOM 12480 O O . GLY A 1 31 ? 6.748 -13.981 -6.707 1.00 71.13 31 GLY A O 18
ATOM 12484 N N . GLY A 1 32 ? 4.693 -14.911 -6.603 1.00 2.22 32 GLY A N 18
ATOM 12485 C CA . GLY A 1 32 ? 4.354 -14.580 -7.979 1.00 13.32 32 GLY A CA 18
ATOM 12486 C C . GLY A 1 32 ? 2.910 -14.149 -8.153 1.00 42.12 32 GLY A C 18
ATOM 12487 O O . GLY A 1 32 ? 2.144 -14.108 -7.191 1.00 32.43 32 GLY A O 18
ATOM 12491 N N . ARG A 1 33 ? 2.548 -13.838 -9.393 1.00 23.31 33 ARG A N 18
ATOM 12492 C CA . ARG A 1 33 ? 1.232 -13.311 -9.724 1.00 13.23 33 ARG A CA 18
ATOM 12493 C C . ARG A 1 33 ? 0.930 -13.557 -11.206 1.00 4.43 33 ARG A C 18
ATOM 12494 O O . ARG A 1 33 ? 1.838 -13.562 -12.030 1.00 24.33 33 ARG A O 18
ATOM 12515 N N . CYS A 1 34 ? -0.337 -13.768 -11.530 1.00 61.24 34 CYS A N 18
ATOM 12516 C CA . CYS A 1 34 ? -0.788 -13.837 -12.923 1.00 3.41 34 CYS A CA 18
ATOM 12517 C C . CYS A 1 34 ? -1.934 -12.858 -13.113 1.00 5.43 34 CYS A C 18
ATOM 12518 O O . CYS A 1 34 ? -2.959 -12.964 -12.433 1.00 15.55 34 CYS A O 18
ATOM 12525 N N . ARG A 1 35 ? -1.754 -11.889 -14.010 1.00 15.23 35 ARG A N 18
ATOM 12526 C CA . ARG A 1 35 ? -2.682 -10.769 -14.095 1.00 20.43 35 ARG A CA 18
ATOM 12527 C C . ARG A 1 35 ? -2.431 -9.913 -15.338 1.00 63.44 35 ARG A C 18
ATOM 12528 O O . ARG A 1 35 ? -1.363 -9.980 -15.951 1.00 31.21 35 ARG A O 18
ATOM 12549 N N . GLY A 1 36 ? -3.444 -9.139 -15.716 1.00 20.23 36 GLY A N 18
ATOM 12550 C CA . GLY A 1 36 ? -3.265 -8.059 -16.665 1.00 55.12 36 GLY A CA 18
ATOM 12551 C C . GLY A 1 36 ? -3.145 -8.502 -18.111 1.00 13.21 36 GLY A C 18
ATOM 12552 O O . GLY A 1 36 ? -3.970 -9.279 -18.608 1.00 34.10 36 GLY A O 18
ATOM 12556 N N . PHE A 1 37 ? -2.099 -8.004 -18.769 1.00 40.04 37 PHE A N 18
ATOM 12557 C CA . PHE A 1 37 ? -1.921 -8.144 -20.213 1.00 55.43 37 PHE A CA 18
ATOM 12558 C C . PHE A 1 37 ? -1.946 -9.604 -20.646 1.00 12.41 37 PHE A C 18
ATOM 12559 O O . PHE A 1 37 ? -0.972 -10.333 -20.449 1.00 43.22 37 PHE A O 18
ATOM 12576 N N . ARG A 1 38 ? -3.076 -10.022 -21.214 1.00 72.20 38 ARG A N 18
ATOM 12577 C CA . ARG A 1 38 ? -3.221 -11.366 -21.774 1.00 40.20 38 ARG A CA 18
ATOM 12578 C C . ARG A 1 38 ? -2.935 -12.437 -20.721 1.00 43.54 38 ARG A C 18
ATOM 12579 O O . ARG A 1 38 ? -2.503 -13.542 -21.058 1.00 15.24 38 ARG A O 18
ATOM 12600 N N . ARG A 1 39 ? -3.200 -12.102 -19.453 1.00 21.20 39 ARG A N 18
ATOM 12601 C CA . ARG A 1 39 ? -2.923 -12.998 -18.332 1.00 22.44 39 ARG A CA 18
ATOM 12602 C C . ARG A 1 39 ? -1.410 -13.174 -18.213 1.00 12.41 39 ARG A C 18
ATOM 12603 O O . ARG A 1 39 ? -0.860 -14.261 -18.426 1.00 53.20 39 ARG A O 18
ATOM 12624 N N . ARG A 1 40 ? -0.740 -12.068 -17.898 1.00 72.23 40 ARG A N 18
ATOM 12625 C CA . ARG A 1 40 ? 0.714 -12.000 -17.937 1.00 42.22 40 ARG A CA 18
ATOM 12626 C C . ARG A 1 40 ? 1.331 -12.486 -16.629 1.00 52.43 40 ARG A C 18
ATOM 12627 O O . ARG A 1 40 ? 0.706 -12.409 -15.566 1.00 51.14 40 ARG A O 18
ATOM 12648 N N . CYS A 1 41 ? 2.561 -12.982 -16.728 1.00 70.13 41 CYS A N 18
ATOM 12649 C CA . CYS A 1 41 ? 3.329 -13.411 -15.564 1.00 30.41 41 CYS A CA 18
ATOM 12650 C C . CYS A 1 41 ? 3.949 -12.219 -14.837 1.00 4.30 41 CYS A C 18
ATOM 12651 O O . CYS A 1 41 ? 4.689 -11.422 -15.430 1.00 74.34 41 CYS A O 18
ATOM 12658 N N . PHE A 1 42 ? 3.624 -12.109 -13.557 1.00 11.43 42 PHE A N 18
ATOM 12659 C CA . PHE A 1 42 ? 4.186 -11.099 -12.668 1.00 60.12 42 PHE A CA 18
ATOM 12660 C C . PHE A 1 42 ? 4.849 -11.799 -11.481 1.00 34.11 42 PHE A C 18
ATOM 12661 O O . PHE A 1 42 ? 4.414 -12.874 -11.078 1.00 5.24 42 PHE A O 18
ATOM 12678 N N . CYS A 1 43 ? 5.906 -11.215 -10.939 1.00 20.22 43 CYS A N 18
ATOM 12679 C CA . CYS A 1 43 ? 6.571 -11.772 -9.754 1.00 45.24 43 CYS A CA 18
ATOM 12680 C C . CYS A 1 43 ? 6.468 -10.786 -8.593 1.00 21.24 43 CYS A C 18
ATOM 12681 O O . CYS A 1 43 ? 6.571 -9.579 -8.794 1.00 32.43 43 CYS A O 18
ATOM 12688 N N . THR A 1 44 ? 6.298 -11.300 -7.379 1.00 54.40 44 THR A N 18
ATOM 12689 C CA . THR A 1 44 ? 6.144 -10.454 -6.200 1.00 64.04 44 THR A CA 18
ATOM 12690 C C . THR A 1 44 ? 7.327 -10.645 -5.254 1.00 4.13 44 THR A C 18
ATOM 12691 O O . THR A 1 44 ? 7.737 -11.778 -4.974 1.00 25.53 44 THR A O 18
ATOM 12702 N N . THR A 1 45 ? 7.871 -9.538 -4.765 1.00 50.22 45 THR A N 18
ATOM 12703 C CA . THR A 1 45 ? 9.026 -9.567 -3.887 1.00 63.21 45 THR A CA 18
ATOM 12704 C C . THR A 1 45 ? 8.862 -8.537 -2.771 1.00 34.32 45 THR A C 18
ATOM 12705 O O . THR A 1 45 ? 7.938 -7.715 -2.797 1.00 30.24 45 THR A O 18
ATOM 12716 N N . HIS A 1 46 ? 9.758 -8.596 -1.799 1.00 54.14 46 HIS A N 18
ATOM 12717 C CA . HIS A 1 46 ? 9.710 -7.714 -0.643 1.00 4.11 46 HIS A CA 18
ATOM 12718 C C . HIS A 1 46 ? 10.530 -6.454 -0.891 1.00 4.55 46 HIS A C 18
ATOM 12719 O O . HIS A 1 46 ? 11.636 -6.519 -1.429 1.00 42.44 46 HIS A O 18
ATOM 12734 N N . CYS A 1 47 ? 9.973 -5.315 -0.505 1.00 34.13 47 CYS A N 18
ATOM 12735 C CA . CYS A 1 47 ? 10.699 -4.051 -0.515 1.00 63.22 47 CYS A CA 18
ATOM 12736 C C . CYS A 1 47 ? 10.846 -3.547 0.919 1.00 51.23 47 CYS A C 18
ATOM 12737 O O . CYS A 1 47 ? 11.929 -3.725 1.510 1.00 13.20 47 CYS A O 18
ATOM 12745 N N . ARG A 1 1 ? 5.832 -2.809 2.779 1.00 43.02 1 ARG A N 19
ATOM 12746 C CA . ARG A 1 1 ? 6.728 -2.546 1.630 1.00 31.13 1 ARG A CA 19
ATOM 12747 C C . ARG A 1 1 ? 6.804 -3.771 0.718 1.00 52.12 1 ARG A C 19
ATOM 12748 O O . ARG A 1 1 ? 7.715 -4.596 0.833 1.00 32.51 1 ARG A O 19
ATOM 12771 N N . THR A 1 2 ? 5.818 -3.896 -0.168 1.00 75.21 2 THR A N 19
ATOM 12772 C CA . THR A 1 2 ? 5.756 -4.989 -1.132 1.00 22.42 2 THR A CA 19
ATOM 12773 C C . THR A 1 2 ? 5.601 -4.424 -2.546 1.00 24.24 2 THR A C 19
ATOM 12774 O O . THR A 1 2 ? 4.661 -3.672 -2.816 1.00 73.35 2 THR A O 19
ATOM 12785 N N . CYS A 1 3 ? 6.509 -4.796 -3.439 1.00 4.32 3 CYS A N 19
ATOM 12786 C CA . CYS A 1 3 ? 6.528 -4.255 -4.797 1.00 32.41 3 CYS A CA 19
ATOM 12787 C C . CYS A 1 3 ? 6.230 -5.358 -5.810 1.00 43.53 3 CYS A C 19
ATOM 12788 O O . CYS A 1 3 ? 6.463 -6.537 -5.539 1.00 51.11 3 CYS A O 19
ATOM 12795 N N . GLU A 1 4 ? 5.708 -4.974 -6.974 1.00 30.34 4 GLU A N 19
ATOM 12796 C CA . GLU A 1 4 ? 5.423 -5.932 -8.040 1.00 32.15 4 GLU A CA 19
ATOM 12797 C C . GLU A 1 4 ? 6.307 -5.659 -9.251 1.00 20.22 4 GLU A C 19
ATOM 12798 O O . GLU A 1 4 ? 6.839 -4.557 -9.412 1.00 73.55 4 GLU A O 19
ATOM 12810 N N . SER A 1 5 ? 6.487 -6.676 -10.079 1.00 2.13 5 SER A N 19
ATOM 12811 C CA . SER A 1 5 ? 7.358 -6.589 -11.244 1.00 44.33 5 SER A CA 19
ATOM 12812 C C . SER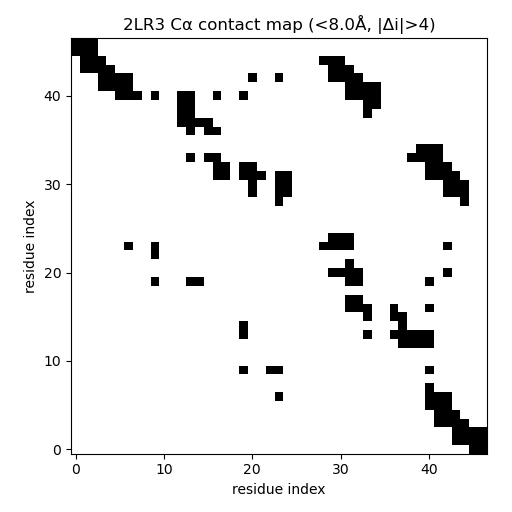 A 1 5 ? 6.866 -7.529 -12.342 1.00 2.03 5 SER A C 19
ATOM 12813 O O . SER A 1 5 ? 5.911 -8.278 -12.140 1.00 22.41 5 SER A O 19
ATOM 12821 N N . GLN A 1 6 ? 7.543 -7.508 -13.485 1.00 34.12 6 GLN A N 19
ATOM 12822 C CA . GLN A 1 6 ? 7.155 -8.308 -14.644 1.00 21.51 6 GLN A CA 19
ATOM 12823 C C . GLN A 1 6 ? 8.226 -9.352 -14.936 1.00 30.15 6 GLN A C 19
ATOM 12824 O O . GLN A 1 6 ? 9.423 -9.054 -14.880 1.00 3.10 6 GLN A O 19
ATOM 12838 N N . SER A 1 7 ? 7.801 -10.578 -15.231 1.00 54.01 7 SER A N 19
ATOM 12839 C CA . SER A 1 7 ? 8.737 -11.660 -15.514 1.00 13.04 7 SER A CA 19
ATOM 12840 C C . SER A 1 7 ? 8.414 -12.321 -16.853 1.00 64.32 7 SER A C 19
ATOM 12841 O O . SER A 1 7 ? 7.353 -12.924 -17.026 1.00 1.34 7 SER A O 19
ATOM 12849 N N . HIS A 1 8 ? 9.332 -12.182 -17.805 1.00 53.55 8 HIS A N 19
ATOM 12850 C CA . HIS A 1 8 ? 9.250 -12.912 -19.069 1.00 31.43 8 HIS A CA 19
ATOM 12851 C C . HIS A 1 8 ? 10.130 -14.156 -18.985 1.00 33.54 8 HIS A C 19
ATOM 12852 O O . HIS A 1 8 ? 10.395 -14.825 -19.987 1.00 73.11 8 HIS A O 19
ATOM 12867 N N . LYS A 1 9 ? 10.581 -14.446 -17.765 1.00 31.32 9 LYS A N 19
ATOM 12868 C CA . LYS A 1 9 ? 11.416 -15.607 -17.494 1.00 60.14 9 LYS A CA 19
ATOM 12869 C C . LYS A 1 9 ? 10.605 -16.884 -17.670 1.00 1.35 9 LYS A C 19
ATOM 12870 O O . LYS A 1 9 ? 11.103 -17.881 -18.197 1.00 25.03 9 LYS A O 19
ATOM 12889 N N . PHE A 1 10 ? 9.356 -16.846 -17.208 1.00 55.25 10 PHE A N 19
ATOM 12890 C CA . PHE A 1 10 ? 8.437 -17.957 -17.400 1.00 53.11 10 PHE A CA 19
ATOM 12891 C C . PHE A 1 10 ? 8.156 -18.108 -18.893 1.00 14.43 10 PHE A C 19
ATOM 12892 O O . PHE A 1 10 ? 7.484 -17.271 -19.499 1.00 34.13 10 PHE A O 19
ATOM 12909 N N . LYS A 1 11 ? 8.704 -19.160 -19.481 1.00 11.03 11 LYS A N 19
ATOM 12910 C CA . LYS A 1 11 ? 8.665 -19.338 -20.925 1.00 41.40 11 LYS A CA 19
ATOM 12911 C C . LYS A 1 11 ? 7.290 -19.819 -21.382 1.00 10.21 11 LYS A C 19
ATOM 12912 O O . LYS A 1 11 ? 6.887 -20.956 -21.110 1.00 0.33 11 LYS A O 19
ATOM 12931 N N . GLY A 1 12 ? 6.587 -18.939 -22.080 1.00 4.51 12 GLY A N 19
ATOM 12932 C CA . GLY A 1 12 ? 5.245 -19.234 -22.556 1.00 62.32 12 GLY A CA 19
ATOM 12933 C C . GLY A 1 12 ? 4.181 -18.645 -21.645 1.00 63.52 12 GLY A C 19
ATOM 12934 O O . GLY A 1 12 ? 4.479 -18.285 -20.505 1.00 5.32 12 GLY A O 19
ATOM 12938 N N . PRO A 1 13 ? 2.926 -18.516 -22.119 1.00 33.45 13 PRO A N 19
ATOM 12939 C CA . PRO A 1 13 ? 1.825 -18.000 -21.296 1.00 14.13 13 PRO A CA 19
ATOM 12940 C C . PRO A 1 13 ? 1.575 -18.900 -20.086 1.00 61.15 13 PRO A C 19
ATOM 12941 O O . PRO A 1 13 ? 1.629 -20.132 -20.197 1.00 52.35 13 PRO A O 19
ATOM 12952 N N . CYS A 1 14 ? 1.318 -18.292 -18.928 1.00 44.42 14 CYS A N 19
ATOM 12953 C CA . CYS A 1 14 ? 1.136 -19.056 -17.702 1.00 5.53 14 CYS A CA 19
ATOM 12954 C C . CYS A 1 14 ? -0.151 -19.874 -17.763 1.00 24.15 14 CYS A C 19
ATOM 12955 O O . CYS A 1 14 ? -1.252 -19.361 -17.545 1.00 72.15 14 CYS A O 19
ATOM 12962 N N . ALA A 1 15 ? -0.000 -21.147 -18.116 1.00 73.41 15 ALA A N 19
ATOM 12963 C CA . ALA A 1 15 ? -1.118 -22.084 -18.159 1.00 61.31 15 ALA A CA 19
ATOM 12964 C C . ALA A 1 15 ? -1.696 -22.305 -16.766 1.00 10.24 15 ALA A C 19
ATOM 12965 O O . ALA A 1 15 ? -2.887 -22.574 -16.607 1.00 70.15 15 ALA A O 19
ATOM 12972 N N . SER A 1 16 ? -0.841 -22.188 -15.756 1.00 34.34 16 SER A N 19
ATOM 12973 C CA . SER A 1 16 ? -1.251 -22.398 -14.375 1.00 12.41 16 SER A CA 19
ATOM 12974 C C . SER A 1 16 ? -0.501 -21.448 -13.440 1.00 23.11 16 SER A C 19
ATOM 12975 O O . SER A 1 16 ? 0.740 -21.366 -13.470 1.00 25.23 16 SER A O 19
ATOM 12983 N N . ASP A 1 17 ? -1.266 -20.724 -12.621 1.00 22.52 17 ASP A N 19
ATOM 12984 C CA . ASP A 1 17 ? -0.706 -19.805 -11.633 1.00 3.52 17 ASP A CA 19
ATOM 12985 C C . ASP A 1 17 ? 0.226 -20.551 -10.691 1.00 25.45 17 ASP A C 19
ATOM 12986 O O . ASP A 1 17 ? 1.162 -19.974 -10.149 1.00 45.35 17 ASP A O 19
ATOM 12995 N N . HIS A 1 18 ? -0.050 -21.841 -10.501 1.00 72.41 18 HIS A N 19
ATOM 12996 C CA . HIS A 1 18 ? 0.839 -22.728 -9.749 1.00 53.42 18 HIS A CA 19
ATOM 12997 C C . HIS A 1 18 ? 2.256 -22.643 -10.298 1.00 24.22 18 HIS A C 19
ATOM 12998 O O . HIS A 1 18 ? 3.203 -22.321 -9.577 1.00 64.34 18 HIS A O 19
ATOM 13013 N N . ASN A 1 19 ? 2.382 -22.941 -11.590 1.00 53.15 19 ASN A N 19
ATOM 13014 C CA . ASN A 1 19 ? 3.678 -22.977 -12.254 1.00 52.02 19 ASN A CA 19
ATOM 13015 C C . ASN A 1 19 ? 4.309 -21.595 -12.244 1.00 71.33 19 ASN A C 19
ATOM 13016 O O . ASN A 1 19 ? 5.484 -21.437 -11.909 1.00 24.13 19 ASN A O 19
ATOM 13027 N N . CYS A 1 20 ? 3.505 -20.596 -12.602 1.00 72.21 20 CYS A N 19
ATOM 13028 C CA . CYS A 1 20 ? 3.961 -19.208 -12.624 1.00 15.22 20 CYS A CA 19
ATOM 13029 C C . CYS A 1 20 ? 4.513 -18.802 -11.255 1.00 53.20 20 CYS A C 19
ATOM 13030 O O . CYS A 1 20 ? 5.605 -18.238 -11.152 1.00 43.15 20 CYS A O 19
ATOM 13037 N N . ALA A 1 21 ? 3.766 -19.132 -10.206 1.00 72.35 21 ALA A N 19
ATOM 13038 C CA . ALA A 1 21 ? 4.154 -18.812 -8.839 1.00 64.13 21 ALA A CA 19
ATOM 13039 C C . ALA A 1 21 ? 5.418 -19.565 -8.434 1.00 41.21 21 ALA A C 19
ATOM 13040 O O . ALA A 1 21 ? 6.331 -18.982 -7.863 1.00 2.53 21 ALA A O 19
ATOM 13047 N N . SER A 1 22 ? 5.470 -20.856 -8.747 1.00 53.34 22 SER A N 19
ATOM 13048 C CA . SER A 1 22 ? 6.601 -21.697 -8.370 1.00 74.31 22 SER A CA 19
ATOM 13049 C C . SER A 1 22 ? 7.903 -21.138 -8.948 1.00 10.14 22 SER A C 19
ATOM 13050 O O . SER A 1 22 ? 8.897 -20.984 -8.236 1.00 71.31 22 SER A O 19
ATOM 13058 N N . VAL A 1 23 ? 7.885 -20.827 -10.241 1.00 12.42 23 VAL A N 19
ATOM 13059 C CA . VAL A 1 23 ? 9.047 -20.238 -10.904 1.00 35.04 23 VAL A CA 19
ATOM 13060 C C . VAL A 1 23 ? 9.374 -18.876 -10.285 1.00 62.40 23 VAL A C 19
ATOM 13061 O O . VAL A 1 23 ? 10.516 -18.612 -9.878 1.00 42.43 23 VAL A O 19
ATOM 13074 N N . CYS A 1 24 ? 8.351 -18.035 -10.181 1.00 22.10 24 CYS A N 19
ATOM 13075 C CA . CYS A 1 24 ? 8.497 -16.709 -9.594 1.00 23.54 24 CYS A CA 19
ATOM 13076 C C . CYS A 1 24 ? 9.058 -16.795 -8.172 1.00 42.03 24 CYS A C 19
ATOM 13077 O O . CYS A 1 24 ? 9.752 -15.888 -7.720 1.00 21.00 24 CYS A O 19
ATOM 13084 N N . GLN A 1 25 ? 8.767 -17.894 -7.476 1.00 72.15 25 GLN A N 19
ATOM 13085 C CA . GLN A 1 25 ? 9.284 -18.113 -6.127 1.00 5.42 25 GLN A CA 19
ATOM 13086 C C . GLN A 1 25 ? 10.757 -18.499 -6.171 1.00 75.43 25 GLN A C 19
ATOM 13087 O O . GLN A 1 25 ? 11.574 -17.927 -5.449 1.00 12.23 25 GLN A O 19
ATOM 13101 N N . THR A 1 26 ? 11.103 -19.460 -7.030 1.00 4.11 26 THR A N 19
ATOM 13102 C CA . THR A 1 26 ? 12.487 -19.905 -7.138 1.00 73.02 26 THR A CA 19
ATOM 13103 C C . THR A 1 26 ? 13.395 -18.738 -7.532 1.00 31.45 26 THR A C 19
ATOM 13104 O O . THR A 1 26 ? 14.577 -18.712 -7.171 1.00 32.44 26 THR A O 19
ATOM 13115 N N . GLU A 1 27 ? 12.840 -17.768 -8.267 1.00 72.22 27 GLU A N 19
ATOM 13116 C CA . GLU A 1 27 ? 13.569 -16.535 -8.568 1.00 65.35 27 GLU A CA 19
ATOM 13117 C C . GLU A 1 27 ? 13.497 -15.569 -7.382 1.00 1.04 27 GLU A C 19
ATOM 13118 O O . GLU A 1 27 ? 14.522 -15.120 -6.861 1.00 42.33 27 GLU A O 19
ATOM 13130 N N . ARG A 1 28 ? 12.275 -15.253 -6.974 1.00 32.35 28 ARG A N 19
ATOM 13131 C CA . ARG A 1 28 ? 12.014 -14.311 -5.886 1.00 74.33 28 ARG A CA 19
ATOM 13132 C C . ARG A 1 28 ? 11.115 -14.956 -4.834 1.00 54.03 28 ARG A C 19
ATOM 13133 O O . ARG A 1 28 ? 9.888 -14.924 -4.951 1.00 54.34 28 ARG A O 19
ATOM 13154 N N . PHE A 1 29 ? 11.729 -15.557 -3.818 1.00 70.41 29 PHE A N 19
ATOM 13155 C CA . PHE A 1 29 ? 10.980 -16.223 -2.756 1.00 50.13 29 PHE A CA 19
ATOM 13156 C C . PHE A 1 29 ? 10.089 -15.227 -2.013 1.00 53.05 29 PHE A C 19
ATOM 13157 O O . PHE A 1 29 ? 10.501 -14.621 -1.020 1.00 31.22 29 PHE A O 19
ATOM 13174 N N . SER A 1 30 ? 8.878 -15.051 -2.530 1.00 14.23 30 SER A N 19
ATOM 13175 C CA . SER A 1 30 ? 7.913 -14.116 -1.968 1.00 54.40 30 SER A CA 19
ATOM 13176 C C . SER A 1 30 ? 6.508 -14.399 -2.523 1.00 31.23 30 SER A C 19
ATOM 13177 O O . SER A 1 30 ? 5.761 -15.191 -1.939 1.00 54.14 30 SER A O 19
ATOM 13185 N N . GLY A 1 31 ? 6.143 -13.776 -3.649 1.00 51.23 31 GLY A N 19
ATOM 13186 C CA . GLY A 1 31 ? 4.860 -14.074 -4.273 1.00 64.41 31 GLY A CA 19
ATOM 13187 C C . GLY A 1 31 ? 4.904 -13.959 -5.786 1.00 43.32 31 GLY A C 19
ATOM 13188 O O . GLY A 1 31 ? 5.681 -13.177 -6.328 1.00 71.13 31 GLY A O 19
ATOM 13192 N N . GLY A 1 32 ? 4.062 -14.740 -6.459 1.00 2.22 32 GLY A N 19
ATOM 13193 C CA . GLY A 1 32 ? 3.981 -14.708 -7.911 1.00 13.32 32 GLY A CA 19
ATOM 13194 C C . GLY A 1 32 ? 2.569 -14.974 -8.393 1.00 42.12 32 GLY A C 19
ATOM 13195 O O . GLY A 1 32 ? 1.826 -15.719 -7.746 1.00 32.43 32 GLY A O 19
ATOM 13199 N N . ARG A 1 33 ? 2.192 -14.370 -9.519 1.00 23.31 33 ARG A N 19
ATOM 13200 C CA . ARG A 1 33 ? 0.836 -14.508 -10.051 1.00 13.23 33 ARG A CA 19
ATOM 13201 C C . ARG A 1 33 ? 0.798 -14.077 -11.526 1.00 4.43 33 ARG A C 19
ATOM 13202 O O . ARG A 1 33 ? 1.817 -13.663 -12.081 1.00 24.33 33 ARG A O 19
ATOM 13223 N N . CYS A 1 34 ? -0.377 -14.152 -12.148 1.00 61.24 34 CYS A N 19
ATOM 13224 C CA . CYS A 1 34 ? -0.555 -13.723 -13.532 1.00 3.41 34 CYS A CA 19
ATOM 13225 C C . CYS A 1 34 ? -1.482 -12.512 -13.572 1.00 5.43 34 CYS A C 19
ATOM 13226 O O . CYS A 1 34 ? -2.652 -12.603 -13.188 1.00 15.55 34 CYS A O 19
ATOM 13233 N N . ARG A 1 35 ? -0.954 -11.376 -14.014 1.00 15.23 35 ARG A N 19
ATOM 13234 C CA . ARG A 1 35 ? -1.718 -10.135 -14.060 1.00 20.43 35 ARG A CA 19
ATOM 13235 C C . ARG A 1 35 ? -1.908 -9.694 -15.503 1.00 63.44 35 ARG A C 19
ATOM 13236 O O . ARG A 1 35 ? -0.947 -9.378 -16.207 1.00 31.21 35 ARG A O 19
ATOM 13257 N N . GLY A 1 36 ? -3.155 -9.685 -15.928 1.00 20.23 36 GLY A N 19
ATOM 13258 C CA . GLY A 1 36 ? -3.492 -9.296 -17.282 1.00 55.12 36 GLY A CA 19
ATOM 13259 C C . GLY A 1 36 ? -4.115 -10.434 -18.066 1.00 13.21 36 GLY A C 19
ATOM 13260 O O . GLY A 1 36 ? -3.859 -11.608 -17.782 1.00 34.10 36 GLY A O 19
ATOM 13264 N N . PHE A 1 37 ? -4.923 -10.081 -19.059 1.00 40.04 37 PHE A N 19
ATOM 13265 C CA . PHE A 1 37 ? -5.641 -11.057 -19.874 1.00 55.43 37 PHE A CA 19
ATOM 13266 C C . PHE A 1 37 ? -4.672 -11.981 -20.617 1.00 12.41 37 PHE A C 19
ATOM 13267 O O . PHE A 1 37 ? -4.978 -13.152 -20.861 1.00 43.22 37 PHE A O 19
ATOM 13284 N N . ARG A 1 38 ? -3.498 -11.458 -20.957 1.00 72.20 38 ARG A N 19
ATOM 13285 C CA . ARG A 1 38 ? -2.527 -12.198 -21.764 1.00 40.20 38 ARG A CA 19
ATOM 13286 C C . ARG A 1 38 ? -1.690 -13.169 -20.921 1.00 43.54 38 ARG A C 19
ATOM 13287 O O . ARG A 1 38 ? -0.646 -13.641 -21.375 1.00 15.24 38 ARG A O 19
ATOM 13308 N N . ARG A 1 39 ? -2.148 -13.464 -19.701 1.00 21.20 39 ARG A N 19
ATOM 13309 C CA . ARG A 1 39 ? -1.495 -14.461 -18.838 1.00 22.44 39 ARG A CA 19
ATOM 13310 C C . ARG A 1 39 ? -0.060 -14.058 -18.506 1.00 12.41 39 ARG A C 19
ATOM 13311 O O . ARG A 1 39 ? 0.797 -14.917 -18.279 1.00 53.20 39 ARG A O 19
ATOM 13332 N N . ARG A 1 40 ? 0.196 -12.756 -18.469 1.00 72.23 40 ARG A N 19
ATOM 13333 C CA . ARG A 1 40 ? 1.540 -12.256 -18.218 1.00 42.22 40 ARG A CA 19
ATOM 13334 C C . ARG A 1 40 ? 1.893 -12.400 -16.734 1.00 52.43 40 ARG A C 19
ATOM 13335 O O . ARG A 1 40 ? 1.158 -11.920 -15.861 1.00 51.14 40 ARG A O 19
ATOM 13356 N N . CYS A 1 41 ? 3.007 -13.076 -16.459 1.00 70.13 41 CYS A N 19
ATOM 13357 C CA . CYS A 1 41 ? 3.429 -13.364 -15.091 1.00 30.41 41 CYS A CA 19
ATOM 13358 C C . CYS A 1 41 ? 4.047 -12.144 -14.413 1.00 4.30 41 CYS A C 19
ATOM 13359 O O . CYS A 1 41 ? 5.063 -11.609 -14.864 1.00 74.34 41 CYS A O 19
ATOM 13366 N N . PHE A 1 42 ? 3.437 -11.727 -13.311 1.00 11.43 42 PHE A N 19
ATOM 13367 C CA . PHE A 1 42 ? 3.959 -10.643 -12.489 1.00 60.12 42 PHE A CA 19
ATOM 13368 C C . PHE A 1 42 ? 4.359 -11.194 -11.127 1.00 34.11 42 PHE A C 19
ATOM 13369 O O . PHE A 1 42 ? 3.727 -12.120 -10.609 1.00 5.24 42 PHE A O 19
ATOM 13386 N N . CYS A 1 43 ? 5.399 -10.620 -10.548 1.00 20.22 43 CYS A N 19
ATOM 13387 C CA . CYS A 1 43 ? 5.928 -11.084 -9.274 1.00 45.24 43 CYS A CA 19
ATOM 13388 C C . CYS A 1 43 ? 5.754 -10.029 -8.194 1.00 21.24 43 CYS A C 19
ATOM 13389 O O . CYS A 1 43 ? 5.916 -8.837 -8.446 1.00 32.43 43 CYS A O 19
ATOM 13396 N N . THR A 1 44 ? 5.416 -10.480 -6.995 1.00 54.40 44 THR A N 19
ATOM 13397 C CA . THR A 1 44 ? 5.296 -9.616 -5.834 1.00 64.04 44 THR A CA 19
ATOM 13398 C C . THR A 1 44 ? 6.368 -9.999 -4.819 1.00 4.13 44 THR A C 19
ATOM 13399 O O . THR A 1 44 ? 6.363 -11.119 -4.285 1.00 25.53 44 THR A O 19
ATOM 13410 N N . THR A 1 45 ? 7.293 -9.082 -4.579 1.00 50.22 45 THR A N 19
ATOM 13411 C CA . THR A 1 45 ? 8.445 -9.353 -3.740 1.00 63.21 45 THR A CA 19
ATOM 13412 C C . THR A 1 45 ? 8.594 -8.263 -2.679 1.00 34.32 45 THR A C 19
ATOM 13413 O O . THR A 1 45 ? 8.032 -7.169 -2.817 1.00 30.24 45 THR A O 19
ATOM 13424 N N . HIS A 1 46 ? 9.333 -8.567 -1.618 1.00 54.14 46 HIS A N 19
ATOM 13425 C CA . HIS A 1 46 ? 9.573 -7.607 -0.551 1.00 4.11 46 HIS A CA 19
ATOM 13426 C C . HIS A 1 46 ? 10.514 -6.518 -1.056 1.00 4.55 46 HIS A C 19
ATOM 13427 O O . HIS A 1 46 ? 11.578 -6.821 -1.596 1.00 42.44 46 HIS A O 19
ATOM 13442 N N . CYS A 1 47 ? 10.114 -5.263 -0.902 1.00 34.13 47 CYS A N 19
ATOM 13443 C CA . CYS A 1 47 ? 10.890 -4.140 -1.423 1.00 63.22 47 CYS A CA 19
ATOM 13444 C C . CYS A 1 47 ? 12.157 -3.919 -0.586 1.00 51.23 47 CYS A C 19
ATOM 13445 O O . CYS A 1 47 ? 13.227 -4.445 -0.966 1.00 13.20 47 CYS A O 19
ATOM 13453 N N . ARG A 1 1 ? 4.226 -1.981 2.202 1.00 43.02 1 ARG A N 20
ATOM 13454 C CA . ARG A 1 1 ? 4.982 -1.567 1.001 1.00 31.13 1 ARG A CA 20
ATOM 13455 C C . ARG A 1 1 ? 4.994 -2.702 -0.017 1.00 52.12 1 ARG A C 20
ATOM 13456 O O . ARG A 1 1 ? 5.709 -3.694 0.152 1.00 32.51 1 ARG A O 20
ATOM 13479 N N . THR A 1 2 ? 4.189 -2.567 -1.063 1.00 75.21 2 THR A N 20
ATOM 13480 C CA . THR A 1 2 ? 4.104 -3.584 -2.102 1.00 22.42 2 THR A CA 20
ATOM 13481 C C . THR A 1 2 ? 4.850 -3.137 -3.355 1.00 24.24 2 THR A C 20
ATOM 13482 O O . THR A 1 2 ? 4.490 -2.143 -3.986 1.00 73.35 2 THR A O 20
ATOM 13493 N N . CYS A 1 3 ? 5.896 -3.869 -3.699 1.00 4.32 3 CYS A N 20
ATOM 13494 C CA . CYS A 1 3 ? 6.649 -3.629 -4.924 1.00 32.41 3 CYS A CA 20
ATOM 13495 C C . CYS A 1 3 ? 6.536 -4.849 -5.831 1.00 43.53 3 CYS A C 20
ATOM 13496 O O . CYS A 1 3 ? 6.823 -5.979 -5.410 1.00 51.11 3 CYS A O 20
ATOM 13503 N N . GLU A 1 4 ? 6.074 -4.630 -7.060 1.00 30.34 4 GLU A N 20
ATOM 13504 C CA . GLU A 1 4 ? 5.834 -5.718 -7.998 1.00 32.15 4 GLU A CA 20
ATOM 13505 C C . GLU A 1 4 ? 6.668 -5.545 -9.264 1.00 20.22 4 GLU A C 20
ATOM 13506 O O . GLU A 1 4 ? 7.171 -4.456 -9.557 1.00 73.55 4 GLU A O 20
ATOM 13518 N N . SER A 1 5 ? 6.801 -6.631 -10.006 1.00 2.13 5 SER A N 20
ATOM 13519 C CA . SER A 1 5 ? 7.537 -6.641 -11.256 1.00 44.33 5 SER A CA 20
ATOM 13520 C C . SER A 1 5 ? 6.892 -7.652 -12.202 1.00 2.03 5 SER A C 20
ATOM 13521 O O . SER A 1 5 ? 5.861 -8.242 -11.872 1.00 22.41 5 SER A O 20
ATOM 13529 N N . GLN A 1 6 ? 7.505 -7.874 -13.357 1.00 34.12 6 GLN A N 20
ATOM 13530 C CA . GLN A 1 6 ? 6.945 -8.763 -14.372 1.00 21.51 6 GLN A CA 20
ATOM 13531 C C . GLN A 1 6 ? 7.857 -9.977 -14.553 1.00 30.15 6 GLN A C 20
ATOM 13532 O O . GLN A 1 6 ? 9.084 -9.859 -14.470 1.00 3.10 6 GLN A O 20
ATOM 13546 N N . SER A 1 7 ? 7.262 -11.138 -14.803 1.00 54.01 7 SER A N 20
ATOM 13547 C CA . SER A 1 7 ? 8.017 -12.378 -14.938 1.00 13.04 7 SER A CA 20
ATOM 13548 C C . SER A 1 7 ? 7.908 -12.917 -16.364 1.00 64.32 7 SER A C 20
ATOM 13549 O O . SER A 1 7 ? 6.882 -13.472 -16.764 1.00 1.34 7 SER A O 20
ATOM 13557 N N . HIS A 1 8 ? 8.973 -12.708 -17.138 1.00 53.55 8 HIS A N 20
ATOM 13558 C CA . HIS A 1 8 ? 9.030 -13.142 -18.533 1.00 31.43 8 HIS A CA 20
ATOM 13559 C C . HIS A 1 8 ? 9.978 -14.336 -18.691 1.00 33.54 8 HIS A C 20
ATOM 13560 O O . HIS A 1 8 ? 10.108 -14.897 -19.778 1.00 73.11 8 HIS A O 20
ATOM 13575 N N . LYS A 1 9 ? 10.647 -14.712 -17.602 1.00 31.32 9 LYS A N 20
ATOM 13576 C CA . LYS A 1 9 ? 11.521 -15.888 -17.606 1.00 60.14 9 LYS A CA 20
ATOM 13577 C C . LYS A 1 9 ? 10.702 -17.158 -17.773 1.00 1.35 9 LYS A C 20
ATOM 13578 O O . LYS A 1 9 ? 11.182 -18.158 -18.312 1.00 25.03 9 LYS A O 20
ATOM 13597 N N . PHE A 1 10 ? 9.473 -17.112 -17.286 1.00 55.25 10 PHE A N 20
ATOM 13598 C CA . PHE A 1 10 ? 8.576 -18.250 -17.357 1.00 53.11 10 PHE A CA 20
ATOM 13599 C C . PHE A 1 10 ? 8.379 -18.676 -18.810 1.00 14.43 10 PHE A C 20
ATOM 13600 O O . PHE A 1 10 ? 8.217 -17.836 -19.700 1.00 34.13 10 PHE A O 20
ATOM 13617 N N . LYS A 1 11 ? 8.419 -19.984 -19.044 1.00 11.03 11 LYS A N 20
ATOM 13618 C CA . LYS A 1 11 ? 8.362 -20.529 -20.392 1.00 41.40 11 LYS A CA 20
ATOM 13619 C C . LYS A 1 11 ? 6.983 -20.320 -21.015 1.00 10.21 11 LYS A C 20
ATOM 13620 O O . LYS A 1 11 ? 6.110 -21.185 -20.920 1.00 0.33 11 LYS A O 20
ATOM 13639 N N . GLY A 1 12 ? 6.792 -19.156 -21.621 1.00 4.51 12 GLY A N 20
ATOM 13640 C CA . GLY A 1 12 ? 5.548 -18.852 -22.301 1.00 62.32 12 GLY A CA 20
ATOM 13641 C C . GLY A 1 12 ? 4.547 -18.171 -21.387 1.00 63.52 12 GLY A C 20
ATOM 13642 O O . GLY A 1 12 ? 4.879 -17.825 -20.251 1.00 5.32 12 GLY A O 20
ATOM 13646 N N . PRO A 1 13 ? 3.307 -17.953 -21.865 1.00 33.45 13 PRO A N 20
ATOM 13647 C CA . PRO A 1 13 ? 2.242 -17.335 -21.063 1.00 14.13 13 PRO A CA 20
ATOM 13648 C C . PRO A 1 13 ? 1.892 -18.174 -19.831 1.00 61.15 13 PRO A C 20
ATOM 13649 O O . PRO A 1 13 ? 2.215 -19.365 -19.763 1.00 52.35 13 PRO A O 20
ATOM 13660 N N . CYS A 1 14 ? 1.222 -17.548 -18.867 1.00 44.42 14 CYS A N 20
ATOM 13661 C CA . CYS A 1 14 ? 0.835 -18.215 -17.629 1.00 5.53 14 CYS A CA 20
ATOM 13662 C C . CYS A 1 14 ? -0.017 -19.455 -17.902 1.00 24.15 14 CYS A C 20
ATOM 13663 O O . CYS A 1 14 ? -1.236 -19.367 -18.050 1.00 72.15 14 CYS A O 20
ATOM 13670 N N . ALA A 1 15 ? 0.643 -20.606 -18.011 1.00 73.41 15 ALA A N 20
ATOM 13671 C CA . ALA A 1 15 ? -0.052 -21.885 -18.105 1.00 61.31 15 ALA A CA 20
ATOM 13672 C C . ALA A 1 15 ? -0.814 -22.147 -16.814 1.00 10.24 15 ALA A C 20
ATOM 13673 O O . ALA A 1 15 ? -1.961 -22.594 -16.827 1.00 70.15 15 ALA A O 20
ATOM 13680 N N . SER A 1 16 ? -0.159 -21.850 -15.698 1.00 34.34 16 SER A N 20
ATOM 13681 C CA . SER A 1 16 ? -0.763 -21.962 -14.378 1.00 12.41 16 SER A CA 20
ATOM 13682 C C . SER A 1 16 ? -0.086 -20.979 -13.421 1.00 23.11 16 SER A C 20
ATOM 13683 O O . SER A 1 16 ? 1.154 -20.861 -13.408 1.00 25.23 16 SER A O 20
ATOM 13691 N N . ASP A 1 17 ? -0.894 -20.276 -12.628 1.00 22.52 17 ASP A N 20
ATOM 13692 C CA . ASP A 1 17 ? -0.377 -19.335 -11.641 1.00 3.52 17 ASP A CA 20
ATOM 13693 C C . ASP A 1 17 ? 0.592 -20.040 -10.714 1.00 25.45 17 ASP A C 20
ATOM 13694 O O . ASP A 1 17 ? 1.649 -19.509 -10.385 1.00 45.35 17 ASP A O 20
ATOM 13703 N N . HIS A 1 18 ? 0.228 -21.252 -10.315 1.00 72.41 18 HIS A N 20
ATOM 13704 C CA . HIS A 1 18 ? 1.063 -22.046 -9.432 1.00 53.42 18 HIS A CA 20
ATOM 13705 C C . HIS A 1 18 ? 2.442 -22.234 -10.055 1.00 24.22 18 HIS A C 20
ATOM 13706 O O . HIS A 1 18 ? 3.460 -22.187 -9.368 1.00 64.34 18 HIS A O 20
ATOM 13721 N N . ASN A 1 19 ? 2.457 -22.436 -11.374 1.00 53.15 19 ASN A N 20
ATOM 13722 C CA . ASN A 1 19 ? 3.700 -22.664 -12.103 1.00 52.02 19 ASN A CA 20
ATOM 13723 C C . ASN A 1 19 ? 4.551 -21.407 -12.099 1.00 71.33 19 ASN A C 20
ATOM 13724 O O . ASN A 1 19 ? 5.707 -21.432 -11.674 1.00 24.13 19 ASN A O 20
ATOM 13735 N N . CYS A 1 20 ? 3.972 -20.305 -12.569 1.00 72.21 20 CYS A N 20
ATOM 13736 C CA . CYS A 1 20 ? 4.715 -19.047 -12.678 1.00 15.22 20 CYS A CA 20
ATOM 13737 C C . CYS A 1 20 ? 5.194 -18.597 -11.298 1.00 53.20 20 CYS A C 20
ATOM 13738 O O . CYS A 1 20 ? 6.331 -18.146 -11.138 1.00 43.15 20 CYS A O 20
ATOM 13745 N N . ALA A 1 21 ? 4.325 -18.757 -10.302 1.00 72.35 21 ALA A N 20
ATOM 13746 C CA . ALA A 1 21 ? 4.650 -18.411 -8.922 1.00 64.13 21 ALA A CA 20
ATOM 13747 C C . ALA A 1 21 ? 5.803 -19.270 -8.414 1.00 41.21 21 ALA A C 20
ATOM 13748 O O . ALA A 1 21 ? 6.779 -18.754 -7.875 1.00 2.53 21 ALA A O 20
ATOM 13755 N N . SER A 1 22 ? 5.688 -20.580 -8.618 1.00 53.34 22 SER A N 20
ATOM 13756 C CA . SER A 1 22 ? 6.702 -21.528 -8.163 1.00 74.31 22 SER A CA 20
ATOM 13757 C C . SER A 1 22 ? 8.064 -21.161 -8.747 1.00 10.14 22 SER A C 20
ATOM 13758 O O . SER A 1 22 ? 9.057 -21.073 -8.023 1.00 71.31 22 SER A O 20
ATOM 13766 N N . VAL A 1 23 ? 8.091 -20.914 -10.055 1.00 12.42 23 VAL A N 20
ATOM 13767 C CA . VAL A 1 23 ? 9.311 -20.506 -10.745 1.00 35.04 23 VAL A CA 20
ATOM 13768 C C . VAL A 1 23 ? 9.844 -19.193 -10.165 1.00 62.40 23 VAL A C 20
ATOM 13769 O O . VAL A 1 23 ? 11.024 -19.087 -9.795 1.00 42.43 23 VAL A O 20
ATOM 13782 N N . CYS A 1 24 ? 8.961 -18.208 -10.051 1.00 22.10 24 CYS A N 20
ATOM 13783 C CA . CYS A 1 24 ? 9.328 -16.908 -9.505 1.00 23.54 24 CYS A CA 20
ATOM 13784 C C . CYS A 1 24 ? 9.856 -17.062 -8.076 1.00 42.03 24 CYS A C 20
ATOM 13785 O O . CYS A 1 24 ? 10.689 -16.277 -7.625 1.00 21.00 24 CYS A O 20
ATOM 13792 N N . GLN A 1 25 ? 9.380 -18.097 -7.379 1.00 72.15 25 GLN A N 20
ATOM 13793 C CA . GLN A 1 25 ? 9.816 -18.377 -6.012 1.00 5.42 25 GLN A CA 20
ATOM 13794 C C . GLN A 1 25 ? 11.078 -19.244 -5.991 1.00 75.43 25 GLN A C 20
ATOM 13795 O O . GLN A 1 25 ? 11.793 -19.278 -4.990 1.00 12.23 25 GLN A O 20
ATOM 13809 N N . THR A 1 26 ? 11.346 -19.966 -7.083 1.00 4.11 26 THR A N 20
ATOM 13810 C CA . THR A 1 26 ? 12.576 -20.750 -7.181 1.00 73.02 26 THR A CA 20
ATOM 13811 C C . THR A 1 26 ? 13.752 -19.839 -7.513 1.00 31.45 26 THR A C 20
ATOM 13812 O O . THR A 1 26 ? 14.890 -20.107 -7.122 1.00 32.44 26 THR A O 20
ATOM 13823 N N . GLU A 1 27 ? 13.471 -18.756 -8.241 1.00 72.22 27 GLU A N 20
ATOM 13824 C CA . GLU A 1 27 ? 14.510 -17.785 -8.582 1.00 65.35 27 GLU A CA 20
ATOM 13825 C C . GLU A 1 27 ? 14.623 -16.684 -7.518 1.00 1.04 27 GLU A C 20
ATOM 13826 O O . GLU A 1 27 ? 15.733 -16.277 -7.161 1.00 42.33 27 GLU A O 20
ATOM 13838 N N . ARG A 1 28 ? 13.483 -16.217 -7.005 1.00 32.35 28 ARG A N 20
ATOM 13839 C CA . ARG A 1 28 ? 13.446 -15.089 -6.068 1.00 74.33 28 ARG A CA 20
ATOM 13840 C C . ARG A 1 28 ? 12.392 -15.310 -4.983 1.00 54.03 28 ARG A C 20
ATOM 13841 O O . ARG A 1 28 ? 11.658 -16.291 -5.009 1.00 54.34 28 ARG A O 20
ATOM 13862 N N . PHE A 1 29 ? 12.338 -14.396 -4.020 1.00 70.41 29 PHE A N 20
ATOM 13863 C CA . PHE A 1 29 ? 11.258 -14.365 -3.036 1.00 50.13 29 PHE A CA 20
ATOM 13864 C C . PHE A 1 29 ? 10.270 -13.284 -3.431 1.00 53.05 29 PHE A C 20
ATOM 13865 O O . PHE A 1 29 ? 10.434 -12.107 -3.092 1.00 31.22 29 PHE A O 20
ATOM 13882 N N . SER A 1 30 ? 9.277 -13.695 -4.193 1.00 14.23 30 SER A N 20
ATOM 13883 C CA . SER A 1 30 ? 8.284 -12.801 -4.743 1.00 54.40 30 SER A CA 20
ATOM 13884 C C . SER A 1 30 ? 7.111 -13.624 -5.253 1.00 31.23 30 SER A C 20
ATOM 13885 O O . SER A 1 30 ? 7.262 -14.438 -6.165 1.00 54.14 30 SER A O 20
ATOM 13893 N N . GLY A 1 31 ? 5.962 -13.435 -4.624 1.00 51.23 31 GLY A N 20
ATOM 13894 C CA . GLY A 1 31 ? 4.768 -14.182 -4.990 1.00 64.41 31 GLY A CA 20
ATOM 13895 C C . GLY A 1 31 ? 4.391 -13.964 -6.441 1.00 43.32 31 GLY A C 20
ATOM 13896 O O . GLY A 1 31 ? 4.564 -12.867 -6.961 1.00 71.13 31 GLY A O 20
ATOM 13900 N N . GLY A 1 32 ? 3.868 -14.995 -7.092 1.00 2.22 32 GLY A N 20
ATOM 13901 C CA . GLY A 1 32 ? 3.564 -14.903 -8.508 1.00 13.32 32 GLY A CA 20
ATOM 13902 C C . GLY A 1 32 ? 2.080 -15.001 -8.782 1.00 42.12 32 GLY A C 20
ATOM 13903 O O . GLY A 1 32 ? 1.399 -15.876 -8.245 1.00 32.43 32 GLY A O 20
ATOM 13907 N N . ARG A 1 33 ? 1.586 -14.096 -9.613 1.00 23.31 33 ARG A N 20
ATOM 13908 C CA . ARG A 1 33 ? 0.178 -14.038 -9.985 1.00 13.23 33 ARG A CA 20
ATOM 13909 C C . ARG A 1 33 ? 0.087 -13.842 -11.500 1.00 4.43 33 ARG A C 20
ATOM 13910 O O . ARG A 1 33 ? 1.053 -13.404 -12.124 1.00 24.33 33 ARG A O 20
ATOM 13931 N N . CYS A 1 34 ? -1.066 -14.129 -12.095 1.00 61.24 34 CYS A N 20
ATOM 13932 C CA . CYS A 1 34 ? -1.209 -14.036 -13.549 1.00 3.41 34 CYS A CA 20
ATOM 13933 C C . CYS A 1 34 ? -2.197 -12.935 -13.922 1.00 5.43 34 CYS A C 20
ATOM 13934 O O . CYS A 1 34 ? -3.230 -12.763 -13.270 1.00 15.55 34 CYS A O 20
ATOM 13941 N N . ARG A 1 35 ? -1.852 -12.181 -14.963 1.00 15.23 35 ARG A N 20
ATOM 13942 C CA . ARG A 1 35 ? -2.614 -11.006 -15.386 1.00 20.43 35 ARG A CA 20
ATOM 13943 C C . ARG A 1 35 ? -2.770 -11.011 -16.907 1.00 63.44 35 ARG A C 20
ATOM 13944 O O . ARG A 1 35 ? -2.126 -11.806 -17.597 1.00 31.21 35 ARG A O 20
ATOM 13965 N N . GLY A 1 36 ? -3.620 -10.132 -17.420 1.00 20.23 36 GLY A N 20
ATOM 13966 C CA . GLY A 1 36 ? -3.843 -10.043 -18.853 1.00 55.12 36 GLY A CA 20
ATOM 13967 C C . GLY A 1 36 ? -4.381 -11.337 -19.440 1.00 13.21 36 GLY A C 20
ATOM 13968 O O . GLY A 1 36 ? -4.072 -11.678 -20.582 1.00 34.10 36 GLY A O 20
ATOM 13972 N N . PHE A 1 37 ? -5.178 -12.054 -18.644 1.00 40.04 37 PHE A N 20
ATOM 13973 C CA . PHE A 1 37 ? -5.795 -13.314 -19.066 1.00 55.43 37 PHE A CA 20
ATOM 13974 C C . PHE A 1 37 ? -4.737 -14.278 -19.620 1.00 12.41 37 PHE A C 20
ATOM 13975 O O . PHE A 1 37 ? -4.562 -14.395 -20.836 1.00 43.22 37 PHE A O 20
ATOM 13992 N N . ARG A 1 38 ? -4.012 -14.942 -18.712 1.00 72.20 38 ARG A N 20
ATOM 13993 C CA . ARG A 1 38 ? -2.933 -15.875 -19.067 1.00 40.20 38 ARG A CA 20
ATOM 13994 C C . ARG A 1 38 ? -1.705 -15.192 -19.701 1.00 43.54 38 ARG A C 20
ATOM 13995 O O . ARG A 1 38 ? -0.578 -15.647 -19.503 1.00 15.24 38 ARG A O 20
ATOM 14016 N N . ARG A 1 39 ? -1.911 -14.108 -20.446 1.00 21.20 39 ARG A N 20
ATOM 14017 C CA . ARG A 1 39 ? -0.854 -13.537 -21.282 1.00 22.44 39 ARG A CA 20
ATOM 14018 C C . ARG A 1 39 ? 0.320 -13.003 -20.452 1.00 12.41 39 ARG A C 20
ATOM 14019 O O . ARG A 1 39 ? 1.480 -13.150 -20.842 1.00 53.20 39 ARG A O 20
ATOM 14040 N N . ARG A 1 40 ? 0.023 -12.379 -19.314 1.00 72.23 40 ARG A N 20
ATOM 14041 C CA . ARG A 1 40 ? 1.064 -11.787 -18.465 1.00 42.22 40 ARG A CA 20
ATOM 14042 C C . ARG A 1 40 ? 1.195 -12.522 -17.135 1.00 52.43 40 ARG A C 20
ATOM 14043 O O . ARG A 1 40 ? 0.270 -13.202 -16.686 1.00 51.14 40 ARG A O 20
ATOM 14064 N N . CYS A 1 41 ? 2.354 -12.357 -16.506 1.00 70.13 41 CYS A N 20
ATOM 14065 C CA . CYS A 1 41 ? 2.589 -12.836 -15.153 1.00 30.41 41 CYS A CA 20
ATOM 14066 C C . CYS A 1 41 ? 3.380 -11.776 -14.391 1.00 4.30 41 CYS A C 20
ATOM 14067 O O . CYS A 1 41 ? 4.280 -11.142 -14.952 1.00 74.34 41 CYS A O 20
ATOM 14074 N N . PHE A 1 42 ? 3.025 -11.562 -13.129 1.00 11.43 42 PHE A N 20
ATOM 14075 C CA . PHE A 1 42 ? 3.661 -10.537 -12.308 1.00 60.12 42 PHE A CA 20
ATOM 14076 C C . PHE A 1 42 ? 4.046 -11.106 -10.949 1.00 34.11 42 PHE A C 20
ATOM 14077 O O . PHE A 1 42 ? 3.349 -11.963 -10.405 1.00 5.24 42 PHE A O 20
ATOM 14094 N N . CYS A 1 43 ? 5.156 -10.618 -10.408 1.00 20.22 43 CYS A N 20
ATOM 14095 C CA . CYS A 1 43 ? 5.649 -11.057 -9.108 1.00 45.24 43 CYS A CA 20
ATOM 14096 C C . CYS A 1 43 ? 5.605 -9.909 -8.105 1.00 21.24 43 CYS A C 20
ATOM 14097 O O . CYS A 1 43 ? 6.024 -8.793 -8.409 1.00 32.43 43 CYS A O 20
ATOM 14104 N N . THR A 1 44 ? 5.100 -10.191 -6.909 1.00 54.40 44 THR A N 20
ATOM 14105 C CA . THR A 1 44 ? 5.031 -9.213 -5.835 1.00 64.04 44 THR A CA 20
ATOM 14106 C C . THR A 1 44 ? 5.934 -9.640 -4.681 1.00 4.13 44 THR A C 20
ATOM 14107 O O . THR A 1 44 ? 5.829 -10.770 -4.181 1.00 25.53 44 THR A O 20
ATOM 14118 N N . THR A 1 45 ? 6.829 -8.744 -4.281 1.00 50.22 45 THR A N 20
ATOM 14119 C CA . THR A 1 45 ? 7.795 -9.026 -3.230 1.00 63.21 45 THR A CA 20
ATOM 14120 C C . THR A 1 45 ? 7.579 -8.082 -2.053 1.00 34.32 45 THR A C 20
ATOM 14121 O O . THR A 1 45 ? 7.061 -6.968 -2.221 1.00 30.24 45 THR A O 20
ATOM 14132 N N . HIS A 1 46 ? 7.952 -8.536 -0.861 1.00 54.14 46 HIS A N 20
ATOM 14133 C CA . HIS A 1 46 ? 7.897 -7.696 0.323 1.00 4.11 46 HIS A CA 20
ATOM 14134 C C . HIS A 1 46 ? 8.940 -6.592 0.196 1.00 4.55 46 HIS A C 20
ATOM 14135 O O . HIS A 1 46 ? 10.119 -6.808 0.471 1.00 42.44 46 HIS A O 20
ATOM 14150 N N . CYS A 1 47 ? 8.497 -5.432 -0.255 1.00 34.13 47 CYS A N 20
ATOM 14151 C CA . CYS A 1 47 ? 9.389 -4.314 -0.526 1.00 63.22 47 CYS A CA 20
ATOM 14152 C C . CYS A 1 47 ? 10.096 -3.877 0.761 1.00 51.23 47 CYS A C 20
ATOM 14153 O O . CYS A 1 47 ? 9.426 -3.326 1.653 1.00 13.20 47 CYS A O 20
#

InterPro domains:
  IPR003614 Knottins-like [PF00304] (30-76)
  IPR003614 Knottins-like [SM00505] (31-76)
  IPR003614 Knottins-like [cd00107] (41-73)
  IPR008176 Defensin, plant [PR00288] (31-46)
  IPR008176 Defensin, plant [PR00288] (61-75)
  IPR008176 Defensin, plant [PS00940] (30-53)
  IPR036574 Knottin, scorpion toxin-like superfamily [G3DSA:3.30.30.10] (30-76)
  IPR036574 Knottin, scorpion toxin-like superfamily [SSF57095] (30-76)